Protein AF-A0A8C5D1C4-F1 (afdb_monomer_lite)

Sequence (964 aa):
AAAAGAAGAKGGPSGSASASAGEMSSSEPSTPAQTPLAAPLIPTLLSPGALPPPGPTKEEESLRGQVKDLQEKLETLMMKRAEDKAKLKELEKHKIQLEQLQEWRSKMQEQQADLQRQLKDAKKEAKEAQEAKERYVEEMSDTADAIEMATLDKEMAEERAESLQMEADSLKEKVDELSMDLELLKHEIEEKGSDGAASSYHVKQLEEQNGRLKEALVRMRDLSASEKQEHVKMQKQVERKSGELEVLRGQKEKLQEEVKGADKTVDELKEQVDAALGAEEMVETLTERNLDLEEKVRELRETVVDLEAINEMNDELQENARETELELREMLDLGGSRVREAEKRVEAAQETVADYQQTIQKYRELTAHLQEVNRELTSQQEASAELQQDPPAELFDFKIKFAETKAYAKAIEMELRKMEVSQASRQVSLLTAFMPESFLRHGGDHDCILVLLLIPRLTCKAELVGRQALEKFDLNEGSLGRTGLRGAVGEQLSFAAGLVYSLGLLQALHKYACRALGQCSVEVNKRIGSLYQEMSVHERSLDFLIDLLHKDQLDETVNVEALTRAIKYYQHLYSIHLADQSEDCSVQLADHIKFTQSALDCMAVEVGRLRAFLHAGQEKTDLAGLLRDLETSCSDVRQFCKKIRRRMPGTEAPGIPAALCFGPQVSDTLSDCRKHLTWVVAVLQEVAAAGAQMIAPLGEQEGLAAVKMEDVAFKAGEQIYGTQGASPYDYLRQSCGIVIATMNKMATAMQEGEFDSEKPQSQIAPPVELRAAALRAEITDAEGLGLKLEDRETSIKELKKSLKIKRGCEISLLEKKLDMRDFEETMDALQADIDQLEAEKAELKLRISSQSKEGTRGTSPSGIASLVAGAAGGGVVLGVPGGAGLQVMDSPLLSQQIHAQRLCIKQLKNDNNRLKVLPLARDRQGDTVLVGRVTVPCPRGHEQVHRLVLSQSQLHKVHSLLKT

Radius of gyration: 64.46 Å; chains: 1; bounding box: 212×178×188 Å

pLDDT: mean 76.89, std 19.7, range [24.11, 97.44]

Organism: Gadus morhua (NCBI:txid8049)

Structure (mmCIF, N/CA/C/O backbone):
data_AF-A0A8C5D1C4-F1
#
_entry.id   AF-A0A8C5D1C4-F1
#
loop_
_atom_site.group_PDB
_atom_site.id
_atom_site.type_symbol
_atom_site.label_atom_id
_atom_site.label_alt_id
_atom_site.label_comp_id
_atom_site.label_asym_id
_atom_site.label_entity_id
_atom_site.label_seq_id
_atom_site.pdbx_PDB_ins_code
_atom_site.Cartn_x
_atom_site.Cartn_y
_atom_site.Cartn_z
_atom_site.occupancy
_atom_site.B_iso_or_equiv
_atom_site.auth_seq_id
_atom_site.auth_comp_id
_atom_site.auth_asym_id
_atom_site.auth_atom_id
_atom_site.pdbx_PDB_model_num
ATOM 1 N N . ALA A 1 1 ? 51.746 0.000 10.914 1.00 33.47 1 ALA A N 1
ATOM 2 C CA . ALA A 1 1 ? 51.565 -0.033 9.441 1.00 33.47 1 ALA A CA 1
ATOM 3 C C . ALA A 1 1 ? 50.078 0.188 9.139 1.00 33.47 1 ALA A C 1
ATOM 5 O O . ALA A 1 1 ? 49.276 -0.385 9.858 1.00 33.47 1 ALA A O 1
ATOM 6 N N . ALA A 1 2 ? 49.629 1.141 8.312 1.00 30.48 2 ALA A N 1
ATOM 7 C CA . ALA A 1 2 ? 49.981 1.462 6.913 1.00 30.48 2 ALA A CA 1
ATOM 8 C C . ALA A 1 2 ? 49.256 0.526 5.903 1.00 30.48 2 ALA A C 1
ATOM 10 O O . ALA A 1 2 ? 49.377 -0.682 6.050 1.00 30.48 2 ALA A O 1
ATOM 11 N N . ALA A 1 3 ? 48.513 1.008 4.890 1.00 32.44 3 ALA A N 1
ATOM 12 C CA . ALA A 1 3 ? 48.216 2.407 4.537 1.00 32.44 3 ALA A CA 1
ATOM 13 C C . ALA A 1 3 ? 46.906 2.624 3.733 1.00 32.44 3 ALA A C 1
ATOM 15 O O . ALA A 1 3 ? 46.514 1.792 2.928 1.00 32.44 3 ALA A O 1
ATOM 16 N N . ALA A 1 4 ? 46.316 3.808 3.955 1.00 36.88 4 ALA A N 1
ATOM 17 C CA . ALA A 1 4 ? 45.682 4.755 3.019 1.00 36.88 4 ALA A CA 1
ATOM 18 C C . ALA A 1 4 ? 44.904 4.294 1.757 1.00 36.88 4 ALA A C 1
ATOM 20 O O . ALA A 1 4 ? 45.431 3.629 0.872 1.00 36.88 4 ALA A O 1
ATOM 21 N N . GLY A 1 5 ? 43.719 4.895 1.566 1.00 27.77 5 GLY A N 1
ATOM 22 C CA . GLY A 1 5 ? 43.000 4.949 0.285 1.00 27.77 5 GLY A CA 1
ATOM 23 C C . GLY A 1 5 ? 41.924 6.043 0.280 1.00 27.77 5 GLY A C 1
ATOM 24 O O . GLY A 1 5 ? 40.812 5.806 0.735 1.00 27.77 5 GLY A O 1
ATOM 25 N N . ALA A 1 6 ? 42.247 7.253 -0.196 1.00 34.34 6 ALA A N 1
ATOM 26 C CA . ALA A 1 6 ? 41.365 8.424 -0.100 1.00 34.34 6 ALA A CA 1
ATOM 27 C C . ALA A 1 6 ? 40.920 8.973 -1.470 1.00 34.34 6 ALA A C 1
ATOM 29 O O . ALA A 1 6 ? 41.736 9.474 -2.242 1.00 34.34 6 ALA A O 1
ATOM 30 N N . ALA A 1 7 ? 39.609 8.946 -1.727 1.00 29.41 7 ALA A N 1
ATOM 31 C CA . ALA A 1 7 ? 38.897 9.711 -2.759 1.00 29.41 7 ALA A CA 1
ATOM 32 C C . ALA A 1 7 ? 37.386 9.706 -2.426 1.00 29.41 7 ALA A C 1
ATOM 34 O O . ALA A 1 7 ? 36.902 8.762 -1.817 1.00 29.41 7 ALA A O 1
ATOM 35 N N . GLY A 1 8 ? 36.570 10.697 -2.791 1.00 26.91 8 GLY A N 1
ATOM 36 C CA . GLY A 1 8 ? 36.883 11.957 -3.468 1.00 26.91 8 GLY A CA 1
ATOM 37 C C . GLY A 1 8 ? 35.595 12.670 -3.895 1.00 26.91 8 GLY A C 1
ATOM 38 O O . GLY A 1 8 ? 35.117 12.470 -5.008 1.00 26.91 8 GLY A O 1
ATOM 39 N N . ALA A 1 9 ? 35.005 13.474 -3.006 1.00 32.91 9 ALA A N 1
ATOM 40 C CA . ALA A 1 9 ? 33.671 14.039 -3.211 1.00 32.91 9 ALA A CA 1
ATOM 41 C C . ALA A 1 9 ? 33.593 15.048 -4.377 1.00 32.91 9 ALA A C 1
ATOM 43 O O . ALA A 1 9 ? 34.392 15.982 -4.475 1.00 32.91 9 ALA A O 1
ATOM 44 N N . LYS A 1 10 ? 32.556 14.912 -5.215 1.00 30.19 10 LYS A N 1
ATOM 45 C CA . LYS A 1 10 ? 32.065 15.951 -6.134 1.00 30.19 10 LYS A CA 1
ATOM 46 C C . LYS A 1 10 ? 30.542 16.006 -6.057 1.00 30.19 10 LYS A C 1
ATOM 48 O O . LYS A 1 10 ? 29.886 14.983 -6.207 1.00 30.19 10 LYS A O 1
ATOM 53 N N . GLY A 1 11 ? 29.996 17.192 -5.796 1.00 31.89 11 GLY A N 1
ATOM 54 C CA . GLY A 1 11 ? 28.560 17.381 -5.587 1.00 31.89 11 GLY A CA 1
ATOM 55 C C . GLY A 1 11 ? 27.741 17.353 -6.879 1.00 31.89 11 GLY A C 1
ATOM 56 O O . GLY A 1 11 ? 28.182 17.861 -7.911 1.00 31.89 11 GLY A O 1
ATOM 57 N N . GLY A 1 12 ? 26.527 16.806 -6.792 1.00 27.89 12 GLY A N 1
ATOM 58 C CA . GLY A 1 12 ? 25.462 17.036 -7.771 1.00 27.89 12 GLY A CA 1
ATOM 59 C C . GLY A 1 12 ? 24.740 18.371 -7.510 1.00 27.89 12 GLY A C 1
ATOM 60 O O . GLY A 1 12 ? 24.727 18.840 -6.369 1.00 27.89 12 GLY A O 1
ATOM 61 N N . PRO A 1 13 ? 24.160 19.016 -8.537 1.00 36.22 13 PRO A N 1
ATOM 62 C CA . PRO A 1 13 ? 23.504 20.314 -8.393 1.00 36.22 13 PRO A CA 1
ATOM 63 C C . PRO A 1 13 ? 22.106 20.217 -7.763 1.00 36.22 13 PRO A C 1
ATOM 65 O O . PRO A 1 13 ? 21.392 19.231 -7.931 1.00 36.22 13 PRO A O 1
ATOM 68 N N . SER A 1 14 ? 21.690 21.296 -7.095 1.00 33.69 14 SER A N 1
ATOM 69 C CA . SER A 1 14 ? 20.324 21.462 -6.584 1.00 33.69 14 SER A CA 1
ATOM 70 C C . SER A 1 14 ? 19.296 21.509 -7.722 1.00 33.69 14 SER A C 1
ATOM 72 O O . SER A 1 14 ? 19.447 22.289 -8.664 1.00 33.69 14 SER A O 1
ATOM 74 N N . GLY A 1 15 ? 18.239 20.701 -7.608 1.00 27.55 15 GLY A N 1
ATOM 75 C CA . GLY A 1 15 ? 17.109 20.642 -8.539 1.00 27.55 15 GLY A CA 1
ATOM 76 C C . GLY A 1 15 ? 15.777 20.802 -7.808 1.00 27.55 15 GLY A C 1
ATOM 77 O O . GLY A 1 15 ? 15.047 19.833 -7.622 1.00 27.55 15 GLY A O 1
ATOM 78 N N . SER A 1 16 ? 15.463 22.016 -7.354 1.00 30.41 16 SER A N 1
ATOM 79 C CA . SER A 1 16 ? 14.239 22.303 -6.601 1.00 30.41 16 SER A CA 1
ATOM 80 C C . SER A 1 16 ? 13.006 22.430 -7.506 1.00 30.41 16 SER A C 1
ATOM 82 O O . SER A 1 16 ? 12.802 23.442 -8.175 1.00 30.41 16 SER A O 1
ATOM 84 N N . ALA A 1 17 ? 12.135 21.419 -7.478 1.00 27.02 17 ALA A N 1
ATOM 85 C CA . ALA A 1 17 ? 10.827 21.458 -8.127 1.00 27.02 17 ALA A CA 1
ATOM 86 C C . ALA A 1 17 ? 9.774 20.681 -7.317 1.00 27.02 17 ALA A C 1
ATOM 88 O O . ALA A 1 17 ? 9.564 19.491 -7.527 1.00 27.02 17 ALA A O 1
ATOM 89 N N . SER A 1 18 ? 9.076 21.376 -6.416 1.00 28.02 18 SER A N 1
ATOM 90 C CA . SER A 1 18 ? 7.787 20.921 -5.887 1.00 28.02 18 SER A CA 1
ATOM 91 C C . SER A 1 18 ? 6.743 21.994 -6.166 1.00 28.02 18 SER A C 1
ATOM 93 O O . SER A 1 18 ? 6.913 23.155 -5.790 1.00 28.02 18 SER A O 1
ATOM 95 N N . ALA A 1 19 ? 5.682 21.608 -6.870 1.00 28.52 19 ALA A N 1
ATOM 96 C CA . ALA A 1 19 ? 4.516 22.440 -7.106 1.00 28.52 19 ALA A CA 1
ATOM 97 C C . ALA A 1 19 ? 3.358 21.872 -6.285 1.00 28.52 19 ALA A C 1
ATOM 99 O O . ALA A 1 19 ? 2.899 20.764 -6.549 1.00 28.52 19 ALA A O 1
ATOM 100 N N . SER A 1 20 ? 2.878 22.646 -5.315 1.00 28.98 20 SER A N 1
ATOM 101 C CA . SER A 1 20 ? 1.629 22.370 -4.611 1.00 28.98 20 SER A CA 1
ATOM 102 C C . SER A 1 20 ? 0.660 23.518 -4.860 1.00 28.98 20 SER A C 1
ATOM 104 O O . SER A 1 20 ? 1.028 24.689 -4.736 1.00 28.98 20 SER A O 1
ATOM 106 N N . ALA A 1 21 ? -0.566 23.176 -5.245 1.00 27.19 21 ALA A N 1
ATOM 107 C CA . ALA A 1 21 ? -1.680 24.103 -5.351 1.00 27.19 21 ALA A CA 1
ATOM 108 C C . ALA A 1 21 ? -2.666 23.793 -4.220 1.00 27.19 21 ALA A C 1
ATOM 110 O O . ALA A 1 21 ? -3.143 22.667 -4.110 1.00 27.19 21 ALA A O 1
ATOM 111 N N . GLY A 1 22 ? -2.961 24.797 -3.394 1.00 26.19 22 GLY A N 1
ATOM 112 C CA . GLY A 1 22 ? -4.021 24.761 -2.389 1.00 26.19 22 GLY A CA 1
ATOM 113 C C . GLY A 1 22 ? -5.027 25.873 -2.670 1.00 26.19 22 GLY A C 1
ATOM 114 O O . GLY A 1 22 ? -4.630 26.997 -2.979 1.00 26.19 22 GLY A O 1
ATOM 115 N N . GLU A 1 23 ? -6.315 25.545 -2.610 1.00 28.66 23 GLU A N 1
ATOM 116 C CA . GLU A 1 23 ? -7.430 26.470 -2.854 1.00 28.66 23 GLU A CA 1
ATOM 117 C C . GLU A 1 23 ? -8.031 27.029 -1.544 1.00 28.66 23 GLU A C 1
ATOM 119 O O . GLU A 1 23 ? -7.554 26.720 -0.455 1.00 28.66 23 GLU A O 1
ATOM 124 N N . MET A 1 24 ? -9.140 27.776 -1.692 1.00 28.50 24 MET A N 1
ATOM 125 C CA . MET A 1 24 ? -10.008 28.444 -0.694 1.00 28.50 24 MET A CA 1
ATOM 126 C C . MET A 1 24 ? -9.680 29.940 -0.463 1.00 28.50 24 MET A C 1
ATOM 128 O O . MET A 1 24 ? -8.524 30.308 -0.307 1.00 28.50 24 MET A O 1
ATOM 132 N N . SER A 1 25 ? -10.610 30.884 -0.712 1.00 26.02 25 SER A N 1
ATOM 133 C CA . SER A 1 25 ? -11.888 31.227 -0.017 1.00 26.02 25 SER A CA 1
ATOM 134 C C . SER A 1 25 ? -11.628 32.207 1.151 1.00 26.02 25 SER A C 1
ATOM 136 O O . SER A 1 25 ? -10.667 31.997 1.877 1.00 26.02 25 SER A O 1
ATOM 138 N N . SER A 1 26 ? -12.381 33.293 1.409 1.00 28.34 26 SER A N 1
ATOM 139 C CA . SER A 1 26 ? -13.685 33.774 0.880 1.00 28.34 26 SER A CA 1
ATOM 140 C C . SER A 1 26 ? -13.901 35.295 1.137 1.00 28.34 26 SER A C 1
ATOM 142 O O . SER A 1 26 ? -13.093 35.917 1.816 1.00 28.34 26 SER A O 1
ATOM 144 N N . SER A 1 27 ? -15.036 35.843 0.655 1.00 27.52 27 SER A N 1
ATOM 145 C CA . SER A 1 27 ? -15.843 36.964 1.228 1.00 27.52 27 SER A CA 1
ATOM 146 C C . SER A 1 27 ? -15.258 38.388 1.428 1.00 27.52 27 SER A C 1
ATOM 148 O O . SER A 1 27 ? -14.492 38.620 2.351 1.00 27.52 27 SER A O 1
ATOM 150 N N . GLU A 1 28 ? -15.727 39.336 0.588 1.00 24.11 28 GLU A N 1
ATOM 151 C CA . GLU A 1 28 ? -16.581 40.530 0.894 1.00 24.11 28 GLU A CA 1
ATOM 152 C C . GLU A 1 28 ? -16.393 41.418 2.165 1.00 24.11 28 GLU A C 1
ATOM 154 O O . GLU A 1 28 ? -15.894 40.940 3.177 1.00 24.11 28 GLU A O 1
ATOM 159 N N . PRO A 1 29 ? -16.948 42.666 2.229 1.00 42.06 29 PRO A N 1
ATOM 160 C CA . PRO A 1 29 ? -17.324 43.636 1.168 1.00 42.06 29 PRO A CA 1
ATOM 161 C C . PRO A 1 29 ? -16.928 45.122 1.460 1.00 42.06 29 PRO A C 1
ATOM 163 O O . PRO A 1 29 ? -16.670 45.497 2.600 1.00 42.06 29 PRO A O 1
ATOM 166 N N . SER A 1 30 ? -16.986 46.027 0.459 1.00 26.08 30 SER A N 1
ATOM 167 C CA . SER A 1 30 ? -17.483 47.430 0.616 1.00 26.08 30 SER A CA 1
ATOM 168 C C . SER A 1 30 ? -17.458 48.282 -0.677 1.00 26.08 30 SER A C 1
ATOM 170 O O . SER A 1 30 ? -16.508 48.272 -1.454 1.00 26.08 30 SER A O 1
ATOM 172 N N . THR A 1 31 ? -18.529 49.056 -0.882 1.00 28.02 31 THR A N 1
ATOM 173 C CA . THR A 1 31 ? -18.757 50.104 -1.914 1.00 28.02 31 THR A CA 1
ATOM 174 C C . THR A 1 31 ? -18.578 51.525 -1.321 1.00 28.02 31 THR A C 1
ATOM 176 O O . THR A 1 31 ? -18.412 51.592 -0.102 1.00 28.02 31 THR A O 1
ATOM 179 N N . PRO A 1 32 ? -18.710 52.672 -2.053 1.00 40.94 32 PRO A N 1
ATOM 180 C CA . PRO A 1 32 ? -19.028 52.903 -3.486 1.00 40.94 32 PRO A CA 1
ATOM 181 C C . PRO A 1 32 ? -18.113 53.934 -4.225 1.00 40.94 32 PRO A C 1
ATOM 183 O O . PRO A 1 32 ? -17.242 54.544 -3.616 1.00 40.94 32 PRO A O 1
ATOM 186 N N . ALA A 1 33 ? -18.398 54.204 -5.519 1.00 25.09 33 ALA A N 1
ATOM 187 C CA . ALA A 1 33 ? -18.692 55.552 -6.088 1.00 25.09 33 ALA A CA 1
ATOM 188 C C . ALA A 1 33 ? -18.067 55.928 -7.469 1.00 25.09 33 ALA A C 1
ATOM 190 O O . ALA A 1 33 ? -16.866 56.097 -7.621 1.00 25.09 33 ALA A O 1
ATOM 191 N N . GLN A 1 34 ? -18.966 56.212 -8.425 1.00 28.84 34 GLN A N 1
ATOM 192 C CA . GLN A 1 34 ? -18.946 57.331 -9.398 1.00 28.84 34 GLN A CA 1
ATOM 193 C C . GLN A 1 34 ? -17.827 57.481 -10.465 1.00 28.84 34 GLN A C 1
ATOM 195 O O . GLN A 1 34 ? -16.914 58.293 -10.363 1.00 28.84 34 GLN A O 1
ATOM 200 N N . THR A 1 35 ? -18.083 56.885 -11.635 1.00 28.83 35 THR A N 1
ATOM 201 C CA . THR A 1 35 ? -18.073 57.588 -12.950 1.00 28.83 35 THR A CA 1
ATOM 202 C C . THR A 1 35 ? -19.147 58.713 -12.983 1.00 28.83 35 THR A C 1
ATOM 204 O O . THR A 1 35 ? -20.074 58.582 -12.177 1.00 28.83 35 THR A O 1
ATOM 207 N N . PRO A 1 36 ? -19.178 59.724 -13.907 1.00 39.97 36 PRO A N 1
ATOM 208 C CA . PRO A 1 36 ? -18.865 59.575 -15.348 1.00 39.97 36 PRO A CA 1
ATOM 209 C C . PRO A 1 36 ? -18.410 60.838 -16.157 1.00 39.97 36 PRO A C 1
ATOM 211 O O . PRO A 1 36 ? -18.150 61.906 -15.616 1.00 39.97 36 PRO A O 1
ATOM 214 N N . LEU A 1 37 ? -18.471 60.693 -17.495 1.00 26.16 37 LEU A N 1
ATOM 215 C CA . LEU A 1 37 ? -18.638 61.715 -18.557 1.00 26.16 37 LEU A CA 1
ATOM 216 C C . LEU A 1 37 ? -17.407 62.470 -19.111 1.00 26.16 37 LEU A C 1
ATOM 218 O O . LEU A 1 37 ? -16.278 62.291 -18.668 1.00 26.16 37 LEU A O 1
ATOM 222 N N . ALA A 1 38 ? -17.634 63.162 -20.241 1.00 28.92 38 ALA A N 1
ATOM 223 C CA . ALA A 1 38 ? -16.634 63.485 -21.267 1.00 28.92 38 ALA A CA 1
ATOM 224 C C . ALA A 1 38 ? -16.957 64.770 -22.074 1.00 28.92 38 ALA A C 1
ATOM 226 O O . ALA A 1 38 ? -18.051 65.320 -21.954 1.00 28.92 38 ALA A O 1
ATOM 227 N N . ALA A 1 39 ? -16.034 65.153 -22.977 1.00 35.50 39 ALA A N 1
ATOM 228 C CA . ALA A 1 39 ? -16.065 66.339 -23.862 1.00 35.50 39 ALA A CA 1
ATOM 229 C C . ALA A 1 39 ? -15.868 67.691 -23.111 1.00 35.50 39 ALA A C 1
ATOM 231 O O . ALA A 1 39 ? -15.924 67.687 -21.882 1.00 35.50 39 ALA A O 1
ATOM 232 N N . PRO A 1 40 ? -15.511 68.818 -23.786 1.00 38.56 40 PRO A N 1
ATOM 233 C CA . PRO A 1 40 ? -16.323 69.430 -24.853 1.00 38.56 40 PRO A CA 1
ATOM 234 C C . PRO A 1 40 ? -15.562 69.968 -26.095 1.00 38.56 40 PRO A C 1
ATOM 236 O O . PRO A 1 40 ? -14.341 70.104 -26.114 1.00 38.56 40 PRO A O 1
ATOM 239 N N . LEU A 1 41 ? -16.337 70.359 -27.115 1.00 37.72 41 LEU A N 1
ATOM 240 C CA . LEU A 1 41 ? -15.978 71.339 -28.158 1.00 37.72 41 LEU A CA 1
ATOM 241 C C . LEU A 1 41 ? -16.593 72.705 -27.792 1.00 37.72 41 LEU A C 1
ATOM 243 O O . LEU A 1 41 ? -17.696 72.723 -27.248 1.00 37.72 41 LEU A O 1
ATOM 247 N N . ILE A 1 42 ? -15.957 73.836 -28.139 1.00 34.03 42 ILE A N 1
ATOM 248 C CA . ILE A 1 42 ? -16.542 75.192 -27.989 1.00 34.03 42 ILE A CA 1
ATOM 249 C C . ILE A 1 42 ? -16.236 76.071 -29.235 1.00 34.03 42 ILE A C 1
ATOM 251 O O . ILE A 1 42 ? -15.083 76.092 -29.666 1.00 34.03 42 ILE A O 1
ATOM 255 N N . PRO A 1 43 ? -17.226 76.789 -29.823 1.00 44.91 43 PRO A N 1
ATOM 256 C CA . PRO A 1 43 ? -17.070 77.655 -31.011 1.00 44.91 43 PRO A CA 1
ATOM 257 C C . PRO A 1 43 ? -17.337 79.162 -30.747 1.00 44.91 43 PRO A C 1
ATOM 259 O O . PRO A 1 43 ? -17.795 79.515 -29.666 1.00 44.91 43 PRO A O 1
ATOM 262 N N . THR A 1 44 ? -17.118 80.042 -31.747 1.00 30.09 44 THR A N 1
ATOM 263 C CA . THR A 1 44 ? -17.775 81.369 -32.021 1.00 30.09 44 THR A CA 1
ATOM 264 C C . THR A 1 44 ? -17.033 82.101 -33.177 1.00 30.09 44 THR A C 1
ATOM 266 O O . THR A 1 44 ? -15.965 81.647 -33.575 1.00 30.09 44 THR A O 1
ATOM 269 N N . LEU A 1 45 ? -17.461 83.262 -33.711 1.00 29.92 45 LEU A N 1
ATOM 270 C CA . LEU A 1 45 ? -18.657 83.563 -34.537 1.00 29.92 45 LEU A CA 1
ATOM 271 C C . LEU A 1 45 ? -18.472 84.931 -35.268 1.00 29.92 45 LEU A C 1
ATOM 273 O O . LEU A 1 45 ? -17.916 85.842 -34.664 1.00 29.92 45 LEU A O 1
ATOM 277 N N . LEU A 1 46 ? -19.046 85.105 -36.479 1.00 27.86 46 LEU A N 1
ATOM 278 C CA . LEU A 1 46 ? -19.146 86.374 -37.267 1.00 27.86 46 LEU A CA 1
ATOM 279 C C . LEU A 1 46 ? -17.783 86.944 -37.776 1.00 27.86 46 LEU A C 1
ATOM 281 O O . LEU A 1 46 ? -16.736 86.544 -37.288 1.00 27.86 46 LEU A O 1
ATOM 285 N N . SER A 1 47 ? -17.659 87.810 -38.800 1.00 29.70 47 SER A N 1
ATOM 286 C CA . SER A 1 47 ? -18.593 88.713 -39.522 1.00 29.70 47 SER A CA 1
ATOM 287 C C . SER A 1 47 ? -18.192 88.882 -41.029 1.00 29.70 47 SER A C 1
ATOM 289 O O . SER A 1 47 ? -17.211 88.263 -41.442 1.00 29.70 47 SER A O 1
ATOM 291 N N . PRO A 1 48 ? -18.911 89.655 -41.886 1.00 43.41 48 PRO A N 1
ATOM 292 C CA . PRO A 1 48 ? -18.806 89.569 -43.359 1.00 43.41 48 PRO A CA 1
ATOM 293 C C . PRO A 1 48 ? -17.982 90.673 -44.066 1.00 43.41 48 PRO A C 1
ATOM 295 O O . PRO A 1 48 ? -17.776 91.758 -43.528 1.00 43.41 48 PRO A O 1
ATOM 298 N N . GLY A 1 49 ? -17.630 90.440 -45.341 1.00 29.72 49 GLY A N 1
ATOM 299 C CA . GLY A 1 49 ? -17.151 91.465 -46.288 1.00 29.72 49 GLY A CA 1
ATOM 300 C C . GLY A 1 49 ? -16.396 90.874 -47.491 1.00 29.72 49 GLY A C 1
ATOM 301 O O . GLY A 1 49 ? -15.629 89.933 -47.320 1.00 29.72 49 GLY A O 1
ATOM 302 N N . ALA A 1 50 ? -16.598 91.405 -48.703 1.00 40.31 50 ALA A N 1
ATOM 303 C CA . ALA A 1 50 ? -15.930 90.936 -49.927 1.00 40.31 50 ALA A CA 1
ATOM 304 C C . ALA A 1 50 ? -15.175 92.071 -50.638 1.00 40.31 50 ALA A C 1
ATOM 306 O O . ALA A 1 50 ? -15.737 93.151 -50.795 1.00 40.31 50 ALA A O 1
ATOM 307 N N . LEU A 1 51 ? -13.941 91.808 -51.097 1.00 33.06 51 LEU A N 1
ATOM 308 C CA . LEU A 1 51 ? -13.167 92.609 -52.067 1.00 33.06 51 LEU A CA 1
ATOM 309 C C . LEU A 1 51 ? -11.879 91.843 -52.474 1.00 33.06 51 LEU A C 1
ATOM 311 O O . LEU A 1 51 ? -11.178 91.378 -51.576 1.00 33.06 51 LEU A O 1
ATOM 315 N N . PRO A 1 52 ? -11.535 91.700 -53.773 1.00 56.75 52 PRO A N 1
ATOM 316 C CA . PRO A 1 52 ? -10.320 91.001 -54.217 1.00 56.75 52 PRO A CA 1
ATOM 317 C C . PRO A 1 52 ? -9.190 91.945 -54.681 1.00 56.75 52 PRO A C 1
ATOM 319 O O . PRO A 1 52 ? -9.431 92.862 -55.469 1.00 56.75 52 PRO A O 1
ATOM 322 N N . PRO A 1 53 ? -7.941 91.694 -54.251 1.00 48.28 53 PRO A N 1
ATOM 323 C CA . PRO A 1 53 ? -6.762 91.949 -55.097 1.00 48.28 53 PRO A CA 1
ATOM 324 C C . PRO A 1 53 ? -5.620 90.916 -54.872 1.00 48.28 53 PRO A C 1
ATOM 326 O O . PRO A 1 53 ? -5.720 90.070 -53.987 1.00 48.28 53 PRO A O 1
ATOM 329 N N . PRO A 1 54 ? -4.469 91.054 -55.555 1.00 48.22 54 PRO A N 1
ATOM 330 C CA . PRO A 1 54 ? -4.228 90.862 -56.984 1.00 48.22 54 PRO A CA 1
ATOM 331 C C . PRO A 1 54 ? -3.498 89.516 -57.258 1.00 48.22 54 PRO A C 1
ATOM 333 O O . PRO A 1 54 ? -3.277 88.719 -56.352 1.00 48.22 54 PRO A O 1
ATOM 336 N N . GLY A 1 55 ? -3.118 89.241 -58.514 1.00 54.41 55 GLY A N 1
ATOM 337 C CA . GLY A 1 55 ? -2.367 88.024 -58.875 1.00 54.41 55 GLY A CA 1
ATOM 338 C C . GLY A 1 55 ? -0.904 88.008 -58.378 1.00 54.41 55 GLY A C 1
ATOM 339 O O . GLY A 1 55 ? -0.332 89.079 -58.164 1.00 54.41 55 GLY A O 1
ATOM 340 N N . PRO A 1 56 ? -0.288 86.818 -58.215 1.00 49.50 56 PRO A N 1
ATOM 341 C CA . PRO A 1 56 ? 1.062 86.669 -57.664 1.00 49.50 56 PRO A CA 1
ATOM 342 C C . PRO A 1 56 ? 2.153 87.209 -58.599 1.00 49.50 56 PRO A C 1
ATOM 344 O O . PRO A 1 56 ? 2.022 87.196 -59.825 1.00 49.50 56 PRO A O 1
ATOM 347 N N . THR A 1 57 ? 3.266 87.654 -58.016 1.00 61.91 57 THR A N 1
ATOM 348 C CA . THR A 1 57 ? 4.464 88.077 -58.753 1.00 61.91 57 THR A CA 1
ATOM 349 C C . THR A 1 57 ? 5.402 86.894 -59.019 1.00 61.91 57 THR A C 1
ATOM 351 O O . THR A 1 57 ? 5.409 85.902 -58.291 1.00 61.91 57 THR A O 1
ATOM 354 N N . LYS A 1 58 ? 6.254 87.007 -60.048 1.00 61.72 58 LYS A N 1
ATOM 355 C CA . LYS A 1 58 ? 7.189 85.941 -60.477 1.00 61.72 58 LYS A CA 1
ATOM 356 C C . LYS A 1 58 ? 8.175 85.478 -59.394 1.00 61.72 58 LYS A C 1
ATOM 358 O O . LYS A 1 58 ? 8.732 84.387 -59.489 1.00 61.72 58 LYS A O 1
ATOM 363 N N . GLU A 1 59 ? 8.402 86.294 -58.368 1.00 62.66 59 GLU A N 1
ATOM 364 C CA . GLU A 1 59 ? 9.241 85.931 -57.224 1.00 62.66 59 GLU A CA 1
ATOM 365 C C . GLU A 1 59 ? 8.553 84.896 -56.324 1.00 62.66 59 GLU A C 1
ATOM 367 O O . GLU A 1 59 ? 9.220 83.972 -55.862 1.00 62.66 59 GLU A O 1
ATOM 372 N N . GLU A 1 60 ? 7.222 84.949 -56.165 1.00 60.34 60 GLU A N 1
ATOM 373 C CA . GLU A 1 60 ? 6.483 83.869 -55.500 1.00 60.34 60 GLU A CA 1
ATOM 374 C C . GLU A 1 60 ? 6.584 82.553 -56.271 1.00 60.34 60 GLU A C 1
ATOM 376 O O . GLU A 1 60 ? 6.735 81.504 -55.655 1.00 60.34 60 GLU A O 1
ATOM 381 N N . GLU A 1 61 ? 6.511 82.578 -57.603 1.00 68.06 61 GLU A N 1
ATOM 382 C CA . GLU A 1 61 ? 6.629 81.363 -58.423 1.00 68.06 61 GLU A CA 1
ATOM 383 C C . GLU A 1 61 ? 8.030 80.741 -58.297 1.00 68.06 61 GLU A C 1
ATOM 385 O O . GLU A 1 61 ? 8.154 79.529 -58.112 1.00 68.06 61 GLU A O 1
ATOM 390 N N . SER A 1 62 ? 9.079 81.571 -58.295 1.00 73.44 62 SER A N 1
ATOM 391 C CA . SER A 1 62 ? 10.465 81.143 -58.050 1.00 73.44 62 SER A CA 1
ATOM 392 C C . SER A 1 62 ? 10.651 80.547 -56.648 1.00 73.44 62 SER A C 1
ATOM 394 O O . SER A 1 62 ? 11.226 79.466 -56.500 1.00 73.44 62 SER A O 1
ATOM 396 N N . LEU A 1 63 ? 10.112 81.199 -55.611 1.00 76.38 63 LEU A N 1
ATOM 397 C CA . LEU A 1 63 ? 10.176 80.709 -54.231 1.00 76.38 63 LEU A CA 1
ATOM 398 C C . LEU A 1 63 ? 9.345 79.433 -54.031 1.00 76.38 63 LEU A C 1
ATOM 400 O O . LEU A 1 63 ? 9.807 78.514 -53.360 1.00 76.38 63 LEU A O 1
ATOM 404 N N . ARG A 1 64 ? 8.168 79.315 -54.658 1.00 73.81 64 ARG A N 1
ATOM 405 C CA . ARG A 1 64 ? 7.363 78.077 -54.677 1.00 73.81 64 ARG A CA 1
ATOM 406 C C . ARG A 1 64 ? 8.111 76.939 -55.375 1.00 73.81 64 ARG A C 1
ATOM 408 O O . ARG A 1 64 ? 8.072 75.814 -54.884 1.00 73.81 64 ARG A O 1
ATOM 415 N N . GLY A 1 65 ? 8.842 77.236 -56.453 1.00 80.88 65 GLY A N 1
ATOM 416 C CA . GLY A 1 65 ? 9.768 76.301 -57.095 1.00 80.88 65 GLY A CA 1
ATOM 417 C C . GLY A 1 65 ? 10.849 75.809 -56.131 1.00 80.88 65 GLY A C 1
ATOM 418 O O . GLY A 1 65 ? 10.969 74.608 -55.916 1.00 80.88 65 GLY A O 1
ATOM 419 N N . GLN A 1 66 ? 11.569 76.721 -55.470 1.00 81.19 66 GLN A N 1
ATOM 420 C CA . GLN A 1 66 ? 12.613 76.373 -54.494 1.00 81.19 66 GLN A CA 1
ATOM 421 C C . GLN A 1 66 ? 12.071 75.595 -53.283 1.00 81.19 66 GLN A C 1
ATOM 423 O O . GLN A 1 66 ? 12.717 74.656 -52.821 1.00 81.19 66 GLN A O 1
ATOM 428 N N . VAL A 1 67 ? 10.878 75.938 -52.786 1.00 79.69 67 VAL A N 1
ATOM 429 C CA . VAL A 1 67 ? 10.199 75.191 -51.714 1.00 79.69 67 VAL A CA 1
ATOM 430 C C . VAL A 1 67 ? 9.859 73.770 -52.169 1.00 79.69 67 VAL A C 1
ATOM 432 O O . VAL A 1 67 ? 10.126 72.835 -51.420 1.00 79.69 67 VAL A O 1
ATOM 435 N N . LYS A 1 68 ? 9.359 73.584 -53.398 1.00 83.94 68 LYS A N 1
ATOM 436 C CA . LYS A 1 68 ? 9.074 72.258 -53.970 1.00 83.94 68 LYS A CA 1
ATOM 437 C C . LYS A 1 68 ? 10.349 71.428 -54.158 1.00 83.94 68 LYS A C 1
ATOM 439 O O . LYS A 1 68 ? 10.406 70.282 -53.726 1.00 83.94 68 LYS A O 1
ATOM 444 N N . ASP A 1 69 ? 11.405 72.036 -54.689 1.00 83.62 69 ASP A N 1
ATOM 445 C CA . ASP A 1 69 ? 12.747 71.456 -54.805 1.00 83.62 69 ASP A CA 1
ATOM 446 C C . ASP A 1 69 ? 13.309 70.981 -53.453 1.00 83.62 69 ASP A C 1
ATOM 448 O O . ASP A 1 69 ? 13.974 69.948 -53.368 1.00 83.62 69 ASP A O 1
ATOM 452 N N . LEU A 1 70 ? 13.083 71.756 -52.387 1.00 84.12 70 LEU A N 1
ATOM 453 C CA . LEU A 1 70 ? 13.501 71.422 -51.025 1.00 84.12 70 LEU A CA 1
ATOM 454 C C . LEU A 1 70 ? 12.595 70.364 -50.381 1.00 84.12 70 LEU A C 1
ATOM 456 O O . LEU A 1 70 ? 13.097 69.538 -49.623 1.00 84.12 70 LEU A O 1
ATOM 460 N N . GLN A 1 71 ? 11.302 70.339 -50.711 1.00 79.25 71 GLN A N 1
ATOM 461 C CA . GLN A 1 71 ? 10.370 69.283 -50.306 1.00 79.25 71 GLN A CA 1
ATOM 462 C C . GLN A 1 71 ? 10.746 67.940 -50.946 1.00 79.25 71 GLN A C 1
ATOM 464 O O . GLN A 1 71 ? 10.904 66.964 -50.224 1.00 79.25 71 GLN A O 1
ATOM 469 N N . GLU A 1 72 ? 11.032 67.889 -52.249 1.00 87.50 72 GLU A N 1
ATOM 470 C CA . GLU A 1 72 ? 11.490 66.662 -52.927 1.00 87.50 72 GLU A CA 1
ATOM 471 C C . GLU A 1 72 ? 12.854 66.174 -52.392 1.00 87.50 72 GLU A C 1
ATOM 473 O O . GLU A 1 72 ? 13.083 64.972 -52.206 1.00 87.50 72 GLU A O 1
ATOM 478 N N . LYS A 1 73 ? 13.765 67.097 -52.047 1.00 87.06 73 LYS A N 1
ATOM 479 C CA . LYS A 1 73 ? 15.031 66.767 -51.360 1.00 87.06 73 LYS A CA 1
ATOM 480 C C . LYS A 1 73 ? 14.797 66.259 -49.930 1.00 87.06 73 LYS A C 1
ATOM 482 O O . LYS A 1 73 ? 15.496 65.348 -49.491 1.00 87.06 73 LYS A O 1
ATOM 487 N N . LEU A 1 74 ? 13.807 66.789 -49.211 1.00 81.50 74 LEU A N 1
ATOM 488 C CA . LEU A 1 74 ? 13.430 66.315 -47.877 1.00 81.50 74 LEU A CA 1
ATOM 489 C C . LEU A 1 74 ? 12.776 64.926 -47.935 1.00 81.50 74 LEU A C 1
ATOM 491 O O . LEU A 1 74 ? 13.168 64.046 -47.173 1.00 81.50 74 LEU A O 1
ATOM 495 N N . GLU A 1 75 ? 11.848 64.698 -48.863 1.00 85.19 75 GLU A N 1
ATOM 496 C CA . GLU A 1 75 ? 11.177 63.411 -49.075 1.00 85.19 75 GLU A CA 1
ATOM 497 C C . GLU A 1 75 ? 12.170 62.314 -49.473 1.00 85.19 75 GLU A C 1
ATOM 499 O O . GLU A 1 75 ? 12.168 61.235 -48.881 1.00 85.19 75 GLU A O 1
ATOM 504 N N . THR A 1 76 ? 13.097 62.592 -50.396 1.00 86.00 76 THR A N 1
ATOM 505 C CA . THR A 1 76 ? 14.142 61.621 -50.770 1.00 86.00 76 THR A CA 1
ATOM 506 C C . THR A 1 76 ? 15.133 61.336 -49.634 1.00 86.00 76 THR A C 1
ATOM 508 O O . THR A 1 76 ? 15.607 60.204 -49.514 1.00 86.00 76 THR A O 1
ATOM 511 N N . LEU A 1 77 ? 15.417 62.301 -48.750 1.00 84.88 77 LEU A N 1
ATOM 512 C CA . LEU A 1 77 ? 16.186 62.061 -47.519 1.00 84.88 77 LEU A CA 1
ATOM 513 C C . LEU A 1 77 ? 15.384 61.288 -46.458 1.00 84.88 77 LEU A C 1
ATOM 515 O O . LEU A 1 77 ? 15.961 60.468 -45.742 1.00 84.88 77 LEU A O 1
ATOM 519 N N . MET A 1 78 ? 14.068 61.498 -46.366 1.00 84.69 78 MET A N 1
ATOM 520 C CA . MET A 1 78 ? 13.181 60.725 -45.489 1.00 84.69 78 MET A CA 1
ATOM 521 C C . MET A 1 78 ? 13.048 59.272 -45.957 1.00 84.69 78 MET A C 1
ATOM 523 O O . MET A 1 78 ? 13.152 58.374 -45.124 1.00 84.69 78 MET A O 1
ATOM 527 N N . MET A 1 79 ? 12.915 59.034 -47.266 1.00 84.56 79 MET A N 1
ATOM 528 C CA . MET A 1 79 ? 12.931 57.697 -47.871 1.00 84.56 79 MET A CA 1
ATOM 529 C C . MET A 1 79 ? 14.251 56.975 -47.581 1.00 84.56 79 MET A C 1
ATOM 531 O O . MET A 1 79 ? 14.229 55.895 -46.997 1.00 84.56 79 MET A O 1
ATOM 535 N N . LYS A 1 80 ? 15.404 57.606 -47.848 1.00 86.94 80 LYS A N 1
ATOM 536 C CA . LYS A 1 80 ? 16.724 57.028 -47.521 1.00 86.94 80 LYS A CA 1
ATOM 537 C C . LYS A 1 80 ? 16.870 56.712 -46.030 1.00 86.94 80 LYS A C 1
ATOM 539 O O . LYS A 1 80 ? 17.257 55.606 -45.672 1.00 86.94 80 LYS A O 1
ATOM 544 N N . ARG A 1 81 ? 16.466 57.628 -45.140 1.00 85.88 81 ARG A N 1
ATOM 545 C CA . ARG A 1 81 ? 16.471 57.384 -43.685 1.00 85.88 81 ARG A CA 1
ATOM 546 C C . ARG A 1 81 ? 15.523 56.247 -43.271 1.00 85.88 81 ARG A C 1
ATOM 548 O O . ARG A 1 81 ? 15.809 55.562 -42.290 1.00 85.88 81 ARG A O 1
ATOM 555 N N . ALA A 1 82 ? 14.409 56.041 -43.974 1.00 85.62 82 ALA A N 1
ATOM 556 C CA . ALA A 1 82 ? 13.500 54.921 -43.734 1.00 85.62 82 ALA A CA 1
ATOM 557 C C . ALA A 1 82 ? 14.094 53.588 -44.220 1.00 85.62 82 ALA A C 1
ATOM 559 O O . ALA A 1 82 ? 14.056 52.610 -43.475 1.00 85.62 82 ALA A O 1
ATOM 560 N N . GLU A 1 83 ? 14.704 53.563 -45.408 1.00 87.44 83 GLU A N 1
ATOM 561 C CA . GLU A 1 83 ? 15.436 52.407 -45.933 1.00 87.44 83 GLU A CA 1
ATOM 562 C C . GLU A 1 83 ? 16.611 52.014 -45.033 1.00 87.44 83 GLU A C 1
ATOM 564 O O . GLU A 1 83 ? 16.761 50.846 -44.693 1.00 87.44 83 GLU A O 1
ATOM 569 N N . ASP A 1 84 ? 17.435 52.968 -44.602 1.00 85.19 84 ASP A N 1
ATOM 570 C CA . ASP A 1 84 ? 18.594 52.686 -43.749 1.00 85.19 84 ASP A CA 1
ATOM 571 C C . ASP A 1 84 ? 18.158 52.209 -42.354 1.00 85.19 84 ASP A C 1
ATOM 573 O O . ASP A 1 84 ? 18.781 51.325 -41.767 1.00 85.19 84 ASP A O 1
ATOM 577 N N . LYS A 1 85 ? 17.008 52.691 -41.862 1.00 88.38 85 LYS A N 1
ATOM 578 C CA . LYS A 1 85 ? 16.352 52.167 -40.654 1.00 88.38 85 LYS A CA 1
ATOM 579 C C . LYS A 1 85 ? 15.720 50.779 -40.856 1.00 88.38 85 LYS A C 1
ATOM 581 O O . LYS A 1 85 ? 15.515 50.075 -39.867 1.00 88.38 85 LYS A O 1
ATOM 586 N N . ALA A 1 86 ? 15.415 50.368 -42.088 1.00 87.00 86 ALA A N 1
ATOM 587 C CA . ALA A 1 86 ? 15.031 48.992 -42.404 1.00 87.00 86 ALA A CA 1
ATOM 588 C C . ALA A 1 86 ? 16.270 48.081 -42.454 1.00 87.00 86 ALA A C 1
ATOM 590 O O . ALA A 1 86 ? 16.315 47.098 -41.718 1.00 87.00 86 ALA A O 1
ATOM 591 N N . LYS A 1 87 ? 17.316 48.482 -43.191 1.00 87.94 87 LYS A N 1
ATOM 592 C CA . LYS A 1 87 ? 18.610 47.777 -43.286 1.00 87.94 87 LYS A CA 1
ATOM 593 C C . LYS A 1 87 ? 19.231 47.533 -41.904 1.00 87.94 87 LYS A C 1
ATOM 595 O O . LYS A 1 87 ? 19.718 46.441 -41.635 1.00 87.94 87 LYS A O 1
ATOM 600 N N . LEU A 1 88 ? 19.162 48.509 -40.990 1.00 83.44 88 LEU A N 1
ATOM 601 C CA . LEU A 1 88 ? 19.623 48.340 -39.604 1.00 83.44 88 LEU A CA 1
ATOM 602 C C . LEU A 1 88 ? 18.848 47.250 -38.845 1.00 83.44 88 LEU A C 1
ATOM 604 O O . LEU A 1 88 ? 19.472 46.425 -38.188 1.00 83.44 88 LEU A O 1
ATOM 608 N N . LYS A 1 89 ? 17.518 47.177 -38.987 1.00 88.06 89 LYS A N 1
ATOM 609 C CA . LYS A 1 89 ? 16.706 46.106 -38.375 1.00 88.06 89 LYS A CA 1
ATOM 610 C C . LYS A 1 89 ? 16.979 44.732 -38.986 1.00 88.06 89 LYS A C 1
ATOM 612 O O . LYS A 1 89 ? 16.893 43.719 -38.297 1.00 88.06 89 LYS A O 1
ATOM 617 N N . GLU A 1 90 ? 17.281 44.683 -40.279 1.00 87.00 90 GLU A N 1
ATOM 618 C CA . GLU A 1 90 ? 17.681 43.450 -40.962 1.00 87.00 90 GLU A CA 1
ATOM 619 C C . GLU A 1 90 ? 19.057 42.981 -40.471 1.00 87.00 90 GLU A C 1
ATOM 621 O O . GLU A 1 90 ? 19.217 41.804 -40.155 1.00 87.00 90 GLU A O 1
ATOM 626 N N . LEU A 1 91 ? 20.011 43.898 -40.278 1.00 85.06 91 LEU A N 1
ATOM 627 C CA . LEU A 1 91 ? 21.305 43.611 -39.648 1.00 85.06 91 LEU A CA 1
ATOM 628 C C . LEU A 1 91 ? 21.163 43.166 -38.182 1.00 85.06 91 LEU A C 1
ATOM 630 O O . LEU A 1 91 ? 21.803 42.194 -37.791 1.00 85.06 91 LEU A O 1
ATOM 634 N N . GLU A 1 92 ? 20.303 43.805 -37.382 1.00 88.56 92 GLU A N 1
ATOM 635 C CA . GLU A 1 92 ? 19.980 43.370 -36.011 1.00 88.56 92 GLU A CA 1
ATOM 636 C C . GLU A 1 92 ? 19.399 41.947 -36.001 1.00 88.56 92 GLU A C 1
ATOM 638 O O . GLU A 1 92 ? 19.853 41.090 -35.240 1.00 88.56 92 GLU A O 1
ATOM 643 N N . LYS A 1 93 ? 18.448 41.654 -36.898 1.00 89.50 93 LYS A N 1
ATOM 644 C CA . LYS A 1 93 ? 17.863 40.316 -37.058 1.00 89.50 93 LYS A CA 1
ATOM 645 C C . LYS A 1 93 ? 18.914 39.279 -37.464 1.00 89.50 93 LYS A C 1
ATOM 647 O O . LYS A 1 93 ? 18.940 38.192 -36.892 1.00 89.50 93 LYS A O 1
ATOM 652 N N . HIS A 1 94 ? 19.787 39.602 -38.416 1.00 85.06 94 HIS A N 1
ATOM 653 C CA . HIS A 1 94 ? 20.863 38.709 -38.844 1.00 85.06 94 HIS A CA 1
ATOM 654 C C . HIS A 1 94 ? 21.938 38.515 -37.766 1.00 85.06 94 HIS A C 1
ATOM 656 O O . HIS A 1 94 ? 22.465 37.412 -37.644 1.00 85.06 94 HIS A O 1
ATOM 662 N N . LYS A 1 95 ? 22.213 39.527 -36.932 1.00 90.00 95 LYS A N 1
ATOM 663 C CA . LYS A 1 95 ? 23.096 39.403 -35.763 1.00 90.00 95 LYS A CA 1
ATOM 664 C C . LYS A 1 95 ? 22.525 38.422 -34.737 1.00 90.00 95 LYS A C 1
ATOM 666 O O . LYS A 1 95 ? 23.232 37.499 -34.350 1.00 90.00 95 LYS A O 1
ATOM 671 N N . ILE A 1 96 ? 21.240 38.542 -34.396 1.00 89.12 96 ILE A N 1
ATOM 672 C CA . ILE A 1 96 ? 20.554 37.604 -33.487 1.00 89.12 96 ILE A CA 1
ATOM 673 C C . ILE A 1 96 ? 20.551 36.178 -34.064 1.00 89.12 96 ILE A C 1
ATOM 675 O O . ILE A 1 96 ? 20.800 35.218 -33.340 1.00 89.12 96 ILE A O 1
ATOM 679 N N . GLN A 1 97 ? 20.329 36.020 -35.375 1.00 84.38 97 GLN A N 1
ATOM 680 C CA . GLN A 1 97 ? 20.431 34.715 -36.043 1.00 84.38 97 GLN A CA 1
ATOM 681 C C . GLN A 1 97 ? 21.857 34.140 -35.991 1.00 84.38 97 GLN A C 1
ATOM 683 O O . GLN A 1 97 ? 22.020 32.940 -35.782 1.00 84.38 97 GLN A O 1
ATOM 688 N N . LEU A 1 98 ? 22.890 34.974 -36.150 1.00 85.19 98 LEU A N 1
ATOM 689 C CA . LEU A 1 98 ? 24.289 34.556 -36.038 1.00 85.19 98 LEU A CA 1
ATOM 690 C C . LEU A 1 98 ? 24.632 34.117 -34.607 1.00 85.19 98 LEU A C 1
ATOM 692 O O . LEU A 1 98 ? 25.268 33.084 -34.429 1.00 85.19 98 LEU A O 1
ATOM 696 N N . GLU A 1 99 ? 24.181 34.867 -33.601 1.00 88.25 99 GLU A N 1
ATOM 697 C CA . GLU A 1 99 ? 24.372 34.564 -32.176 1.00 88.25 99 GLU A CA 1
ATOM 698 C C . GLU A 1 99 ? 23.683 33.245 -31.794 1.00 88.25 99 GLU A C 1
ATOM 700 O O . GLU A 1 99 ? 24.316 32.364 -31.215 1.00 88.25 99 GLU A O 1
ATOM 705 N N . GLN A 1 100 ? 22.437 33.037 -32.233 1.00 84.75 100 GLN A N 1
ATOM 706 C CA . GLN A 1 100 ? 21.718 31.770 -32.053 1.00 84.75 100 GLN A CA 1
ATOM 707 C C . GLN A 1 100 ? 22.428 30.585 -32.728 1.00 84.75 100 GLN A C 1
ATOM 709 O O . GLN A 1 100 ? 22.508 29.505 -32.145 1.00 84.75 100 GLN A O 1
ATOM 714 N N . LEU A 1 101 ? 22.984 30.771 -33.931 1.00 84.06 101 LEU A N 1
ATOM 715 C CA . LEU A 1 101 ? 23.763 29.734 -34.618 1.00 84.06 101 LEU A CA 1
ATOM 716 C C . LEU A 1 101 ? 25.121 29.471 -33.946 1.00 84.06 101 LEU A C 1
ATOM 718 O O . LEU A 1 101 ? 25.588 28.332 -33.962 1.00 84.06 101 LEU A O 1
ATOM 722 N N . GLN A 1 102 ? 25.746 30.478 -33.329 1.00 81.31 102 GLN A N 1
ATOM 723 C CA . GLN A 1 102 ? 26.966 30.309 -32.533 1.00 81.31 102 GLN A CA 1
ATOM 724 C C . GLN A 1 102 ? 26.686 29.549 -31.230 1.00 81.31 102 GLN A C 1
ATOM 726 O O . GLN A 1 102 ? 27.402 28.594 -30.931 1.00 81.31 102 GLN A O 1
ATOM 731 N N . GLU A 1 103 ? 25.613 29.885 -30.508 1.00 88.56 103 GLU A N 1
ATOM 732 C CA . GLU A 1 103 ? 25.155 29.108 -29.349 1.00 88.56 103 GLU A CA 1
ATOM 733 C C . GLU A 1 103 ? 24.832 27.657 -29.719 1.00 88.56 103 GLU A C 1
ATOM 735 O O . GLU A 1 103 ? 25.253 26.733 -29.024 1.00 88.56 103 GLU A O 1
ATOM 740 N N . TRP A 1 104 ? 24.085 27.439 -30.807 1.00 85.25 104 TRP A N 1
ATOM 741 C CA . TRP A 1 104 ? 23.684 26.097 -31.231 1.00 85.25 104 TRP A CA 1
ATOM 742 C C . TRP A 1 104 ? 24.890 25.265 -31.680 1.00 85.25 104 TRP A C 1
ATOM 744 O O . TRP A 1 104 ? 24.993 24.094 -31.324 1.00 85.25 104 TRP A O 1
ATOM 754 N N . ARG A 1 105 ? 25.861 25.888 -32.364 1.00 89.62 105 ARG A N 1
ATOM 755 C CA . ARG A 1 105 ? 27.160 25.273 -32.665 1.00 89.62 105 ARG A CA 1
ATOM 756 C C . ARG A 1 105 ? 27.933 24.922 -31.392 1.00 89.62 105 ARG A C 1
ATOM 758 O O . ARG A 1 105 ? 28.490 23.833 -31.336 1.00 89.62 105 ARG A O 1
ATOM 765 N N . SER A 1 106 ? 27.961 25.802 -30.390 1.00 85.69 106 SER A N 1
ATOM 766 C CA . SER A 1 106 ? 28.643 25.535 -29.117 1.00 85.69 106 SER A CA 1
ATOM 767 C C . SER A 1 106 ? 28.015 24.344 -28.392 1.00 85.69 106 SER A C 1
ATOM 769 O O . SER A 1 106 ? 28.728 23.419 -28.022 1.00 85.69 106 SER A O 1
ATOM 771 N N . LYS A 1 107 ? 26.680 24.313 -28.282 1.00 88.75 107 LYS A N 1
ATOM 772 C CA . LYS A 1 107 ? 25.919 23.219 -27.650 1.00 88.75 107 LYS A CA 1
ATOM 773 C C . LYS A 1 107 ? 26.095 21.889 -28.396 1.00 88.75 107 LYS A C 1
ATOM 775 O O . LYS A 1 107 ? 26.288 20.858 -27.766 1.00 88.75 107 LYS A O 1
ATOM 780 N N . MET A 1 108 ? 26.108 21.908 -29.732 1.00 83.12 108 MET A N 1
ATOM 781 C CA . MET A 1 108 ? 26.408 20.720 -30.548 1.00 83.12 108 MET A CA 1
ATOM 782 C C . MET A 1 108 ? 27.860 20.246 -30.394 1.00 83.12 108 MET A C 1
ATOM 784 O O . MET A 1 108 ? 28.109 19.045 -30.380 1.00 83.12 108 MET A O 1
ATOM 788 N N . GLN A 1 109 ? 28.821 21.163 -30.256 1.00 84.19 109 GLN A N 1
ATOM 789 C CA . GLN A 1 109 ? 30.234 20.829 -30.054 1.00 84.19 109 GLN A CA 1
ATOM 790 C C . GLN A 1 109 ? 30.504 20.279 -28.640 1.00 84.19 109 GLN A C 1
ATOM 792 O O . GLN A 1 109 ? 31.327 19.381 -28.483 1.00 84.19 109 GLN A O 1
ATOM 797 N N . GLU A 1 110 ? 29.779 20.768 -27.633 1.00 89.75 110 GLU A N 1
ATOM 798 C CA . GLU A 1 110 ? 29.764 20.249 -26.259 1.00 89.75 110 GLU A CA 1
ATOM 799 C C . GLU A 1 110 ? 29.151 18.838 -26.212 1.00 89.75 110 GLU A C 1
ATOM 801 O O . GLU A 1 110 ? 29.821 17.895 -25.801 1.00 89.75 110 GLU A O 1
ATOM 806 N N . GLN A 1 111 ? 27.958 18.645 -26.791 1.00 88.50 111 GLN A N 1
ATOM 807 C CA . GLN A 1 111 ? 27.334 17.320 -26.941 1.00 88.50 111 GLN A CA 1
ATOM 808 C C . GLN A 1 111 ? 28.214 16.333 -27.728 1.00 88.50 111 GLN A C 1
ATOM 810 O O . GLN A 1 111 ? 28.283 15.153 -27.388 1.00 88.50 111 GLN A O 1
ATOM 815 N N . GLN A 1 112 ? 28.927 16.797 -28.761 1.00 79.88 112 GLN A N 1
ATOM 816 C CA . GLN A 1 112 ? 29.885 15.971 -29.498 1.00 79.88 112 GLN A CA 1
ATOM 817 C C . GLN A 1 112 ? 31.086 15.565 -28.628 1.00 79.88 112 GLN A C 1
ATOM 819 O O . GLN A 1 112 ? 31.548 14.428 -28.741 1.00 79.88 112 GLN A O 1
ATOM 824 N N . ALA A 1 113 ? 31.583 16.454 -27.764 1.00 86.94 113 ALA A N 1
ATOM 825 C CA . ALA A 1 113 ? 32.670 16.155 -26.836 1.00 86.94 113 ALA A CA 1
ATOM 826 C C . ALA A 1 113 ? 32.233 15.172 -25.735 1.00 86.94 113 ALA A C 1
ATOM 828 O O . ALA A 1 113 ? 32.961 14.219 -25.454 1.00 86.94 113 ALA A O 1
ATOM 829 N N . ASP A 1 114 ? 31.031 15.335 -25.177 1.00 90.12 114 ASP A N 1
ATOM 830 C CA . ASP A 1 114 ? 30.470 14.417 -24.178 1.00 90.12 114 ASP A CA 1
ATOM 831 C C . ASP A 1 114 ? 30.211 13.023 -24.759 1.00 90.12 114 ASP A C 1
ATOM 833 O O . ASP A 1 114 ? 30.594 12.024 -24.152 1.00 90.12 114 ASP A O 1
ATOM 837 N N . LEU A 1 115 ? 29.656 12.926 -25.973 1.00 85.06 115 LEU A N 1
ATOM 838 C CA . LEU A 1 115 ? 29.492 11.642 -26.663 1.00 85.06 115 LEU A CA 1
ATOM 839 C C . LEU A 1 115 ? 30.845 10.989 -26.989 1.00 85.06 115 LEU A C 1
ATOM 841 O O . LEU A 1 115 ? 30.998 9.780 -26.822 1.00 85.06 115 LEU A O 1
ATOM 845 N N . GLN A 1 116 ? 31.855 11.763 -27.407 1.00 79.75 116 GLN A N 1
ATOM 846 C CA . GLN A 1 116 ? 33.217 11.244 -27.599 1.00 79.75 116 GLN A CA 1
ATOM 847 C C . GLN A 1 116 ? 33.843 10.759 -26.288 1.00 79.75 116 GLN A C 1
ATOM 849 O O . GLN A 1 116 ? 34.556 9.752 -26.291 1.00 79.75 116 GLN A O 1
ATOM 854 N N . ARG A 1 117 ? 33.560 11.436 -25.171 1.00 92.31 117 ARG A N 1
ATOM 855 C CA . ARG A 1 117 ? 33.994 11.019 -23.840 1.00 92.31 117 ARG A CA 1
ATOM 856 C C . ARG A 1 117 ? 33.311 9.725 -23.406 1.00 92.31 117 ARG A C 1
ATOM 858 O O . ARG A 1 117 ? 34.017 8.777 -23.096 1.00 92.31 117 ARG A O 1
ATOM 865 N N . GLN A 1 118 ? 31.982 9.650 -23.444 1.00 86.31 118 GLN A N 1
ATOM 866 C CA . GLN A 1 118 ? 31.227 8.441 -23.084 1.00 86.31 118 GLN A CA 1
ATOM 867 C C . GLN A 1 118 ? 31.676 7.228 -23.914 1.00 86.31 118 GLN A C 1
ATOM 869 O O . GLN A 1 118 ? 31.893 6.149 -23.372 1.00 86.31 118 GLN A O 1
ATOM 874 N N . LEU A 1 119 ? 31.912 7.417 -25.217 1.00 80.94 119 LEU A N 1
ATOM 875 C CA . LEU A 1 119 ? 32.417 6.372 -26.115 1.00 80.94 119 LEU A CA 1
ATOM 876 C C . LEU A 1 119 ? 33.859 5.950 -25.761 1.00 80.94 119 LEU A C 1
ATOM 878 O O . LEU A 1 119 ? 34.211 4.781 -25.910 1.00 80.94 119 LEU A O 1
ATOM 882 N N . LYS A 1 120 ? 34.702 6.869 -25.271 1.00 89.00 120 LYS A N 1
ATOM 883 C CA . LYS A 1 120 ? 36.050 6.551 -24.769 1.00 89.00 120 LYS A CA 1
ATOM 884 C C . LYS A 1 120 ? 36.003 5.814 -23.428 1.00 89.00 120 LYS A C 1
ATOM 886 O O . LYS A 1 120 ? 36.717 4.827 -23.272 1.00 89.00 120 LYS A O 1
ATOM 891 N N . ASP A 1 121 ? 35.178 6.280 -22.497 1.00 89.88 121 ASP A N 1
ATOM 892 C CA . ASP A 1 121 ? 35.079 5.742 -21.141 1.00 89.88 121 ASP A CA 1
ATOM 893 C C . ASP A 1 121 ? 34.467 4.319 -21.188 1.00 89.88 121 ASP A C 1
ATOM 895 O O . ASP A 1 121 ? 35.089 3.378 -20.700 1.00 89.88 121 ASP A O 1
ATOM 899 N N . ALA A 1 122 ? 33.395 4.093 -21.961 1.00 83.00 122 ALA A N 1
ATOM 900 C CA . ALA A 1 122 ? 32.840 2.752 -22.207 1.00 83.00 122 ALA A CA 1
ATOM 901 C C . ALA A 1 122 ? 33.813 1.802 -22.946 1.00 83.00 122 ALA A C 1
ATOM 903 O O . ALA A 1 122 ? 33.827 0.595 -22.702 1.00 83.00 122 ALA A O 1
ATOM 904 N N . LYS A 1 123 ? 34.673 2.321 -23.838 1.00 86.38 123 LYS A N 1
ATOM 905 C CA . LYS A 1 123 ? 35.757 1.526 -24.456 1.00 86.38 123 LYS A CA 1
ATOM 906 C C . LYS A 1 123 ? 36.858 1.148 -23.468 1.00 86.38 123 LYS A C 1
ATOM 908 O O . LYS A 1 123 ? 37.513 0.130 -23.679 1.00 86.38 123 LYS A O 1
ATOM 913 N N . LYS A 1 124 ? 37.087 1.960 -22.434 1.00 91.06 124 LYS A N 1
ATOM 914 C CA . LYS A 1 124 ? 38.033 1.656 -21.359 1.00 91.06 124 LYS A CA 1
ATOM 915 C C . LYS A 1 124 ? 37.469 0.546 -20.471 1.00 91.06 124 LYS A C 1
ATOM 917 O O . LYS A 1 124 ? 38.140 -0.465 -20.311 1.00 91.06 124 LYS A O 1
ATOM 922 N N . GLU A 1 125 ? 36.220 0.673 -20.026 1.00 86.12 125 GLU A N 1
ATOM 923 C CA . GLU A 1 125 ? 35.521 -0.357 -19.238 1.00 86.12 125 GLU A CA 1
ATOM 924 C C . GLU A 1 125 ? 35.457 -1.704 -19.976 1.00 86.12 125 GLU A C 1
ATOM 926 O O . GLU A 1 125 ? 35.793 -2.740 -19.407 1.00 86.12 125 GLU A O 1
ATOM 931 N N . ALA A 1 126 ? 35.125 -1.702 -21.273 1.00 82.56 126 ALA A N 1
ATOM 932 C CA . ALA A 1 126 ? 35.121 -2.918 -22.089 1.00 82.56 126 ALA A CA 1
ATOM 933 C C . ALA A 1 126 ? 36.516 -3.566 -22.225 1.00 82.56 126 ALA A C 1
ATOM 935 O O . ALA A 1 126 ? 36.614 -4.789 -22.313 1.00 82.56 126 ALA A O 1
ATOM 936 N N . LYS A 1 127 ? 37.594 -2.767 -22.228 1.00 89.19 127 LYS A N 1
ATOM 937 C CA . LYS A 1 127 ? 38.976 -3.271 -22.250 1.00 89.19 127 LYS A CA 1
ATOM 938 C C . LYS A 1 127 ? 39.386 -3.834 -20.890 1.00 89.19 127 LYS A C 1
ATOM 940 O O . LYS A 1 127 ? 39.955 -4.913 -20.845 1.00 89.19 127 LYS A O 1
ATOM 945 N N . GLU A 1 128 ? 39.040 -3.159 -19.798 1.00 90.75 128 GLU A N 1
ATOM 946 C CA . GLU A 1 128 ? 39.334 -3.614 -18.431 1.00 90.75 128 GLU A CA 1
ATOM 947 C C . GLU A 1 128 ? 38.554 -4.892 -18.075 1.00 90.75 128 GLU A C 1
ATOM 949 O O . GLU A 1 128 ? 39.100 -5.787 -17.431 1.00 90.75 128 GLU A O 1
ATOM 954 N N . ALA A 1 129 ? 37.318 -5.042 -18.567 1.00 81.06 129 ALA A N 1
ATOM 955 C CA . ALA A 1 129 ? 36.548 -6.282 -18.460 1.00 81.06 129 ALA A CA 1
ATOM 956 C C . ALA A 1 129 ? 37.155 -7.433 -19.288 1.00 81.06 129 ALA A C 1
ATOM 958 O O . ALA A 1 129 ? 37.179 -8.575 -18.829 1.00 81.06 129 ALA A O 1
ATOM 959 N N . GLN A 1 130 ? 37.678 -7.144 -20.486 1.00 81.69 130 GLN A N 1
ATOM 960 C CA . GLN A 1 130 ? 38.388 -8.131 -21.304 1.00 81.69 130 GLN A CA 1
ATOM 961 C C . GLN A 1 130 ? 39.716 -8.551 -20.647 1.00 81.69 130 GLN A C 1
ATOM 963 O O . GLN A 1 130 ? 39.971 -9.743 -20.540 1.00 81.69 130 GLN A O 1
ATOM 968 N N . GLU A 1 131 ? 40.500 -7.612 -20.110 1.00 88.81 131 GLU A N 1
ATOM 969 C CA . GLU A 1 131 ? 41.746 -7.885 -19.367 1.00 88.81 131 GLU A CA 1
ATOM 970 C C . GLU A 1 131 ? 41.512 -8.624 -18.040 1.00 88.81 131 GLU A C 1
ATOM 972 O O . GLU A 1 131 ? 42.396 -9.325 -17.550 1.00 88.81 131 GLU A O 1
ATOM 977 N N . ALA A 1 132 ? 40.350 -8.445 -17.405 1.00 88.56 132 ALA A N 1
ATOM 978 C CA . ALA A 1 132 ? 39.949 -9.235 -16.241 1.00 88.56 132 ALA A CA 1
ATOM 979 C C . ALA A 1 132 ? 39.565 -10.669 -16.643 1.00 88.56 132 ALA A C 1
ATOM 981 O O . ALA A 1 132 ? 39.937 -11.620 -15.962 1.00 88.56 132 ALA A O 1
ATOM 982 N N . LYS A 1 133 ? 38.874 -10.836 -17.779 1.00 84.44 133 LYS A N 1
ATOM 983 C CA . LYS A 1 133 ? 38.563 -12.155 -18.341 1.00 84.44 133 LYS A CA 1
ATOM 984 C C . LYS A 1 133 ? 39.821 -12.895 -18.807 1.00 84.44 133 LYS A C 1
ATOM 986 O O . LYS A 1 133 ? 39.898 -14.099 -18.611 1.00 84.44 133 LYS A O 1
ATOM 991 N N . GLU A 1 134 ? 40.770 -12.203 -19.431 1.00 87.12 134 GLU A N 1
ATOM 992 C CA . GLU A 1 134 ? 42.038 -12.786 -19.888 1.00 87.12 134 GLU A CA 1
ATOM 993 C C . GLU A 1 134 ? 42.847 -13.308 -18.695 1.00 87.12 134 GLU A C 1
ATOM 995 O O . GLU A 1 134 ? 43.173 -14.490 -18.686 1.00 87.12 134 GLU A O 1
ATOM 1000 N N . ARG A 1 135 ? 42.999 -12.516 -17.623 1.00 89.56 135 ARG A N 1
ATOM 1001 C CA . ARG A 1 135 ? 43.603 -12.988 -16.362 1.00 89.56 135 ARG A CA 1
ATOM 1002 C C . ARG A 1 135 ? 42.867 -14.169 -15.733 1.00 89.56 135 ARG A C 1
ATOM 1004 O O . ARG A 1 135 ? 43.511 -15.112 -15.304 1.00 89.56 135 ARG A O 1
ATOM 1011 N N . TYR A 1 136 ? 41.533 -14.174 -15.730 1.00 86.50 136 TYR A N 1
ATOM 1012 C CA . TYR A 1 136 ? 40.779 -15.333 -15.238 1.00 86.50 136 TYR A CA 1
ATOM 1013 C C . TYR A 1 136 ? 40.988 -16.589 -16.108 1.00 86.50 136 TYR A C 1
ATOM 1015 O O . TYR A 1 136 ? 40.963 -17.703 -15.601 1.00 86.50 136 TYR A O 1
ATOM 1023 N N . VAL A 1 137 ? 41.217 -16.439 -17.417 1.00 87.69 137 VAL A N 1
ATOM 1024 C CA . VAL A 1 137 ? 41.579 -17.562 -18.301 1.00 87.69 137 VAL A CA 1
ATOM 1025 C C . VAL A 1 137 ? 43.014 -18.036 -18.047 1.00 87.69 137 VAL A C 1
ATOM 1027 O O . VAL A 1 137 ? 43.249 -19.238 -18.102 1.00 87.69 137 VAL A O 1
ATOM 1030 N N . GLU A 1 138 ? 43.943 -17.134 -17.722 1.00 90.81 138 GLU A N 1
ATOM 1031 C CA . GLU A 1 138 ? 45.308 -17.472 -17.289 1.00 90.81 138 GLU A CA 1
ATOM 1032 C C . GLU A 1 138 ? 45.288 -18.223 -15.941 1.00 90.81 138 GLU A C 1
ATOM 1034 O O . GLU A 1 138 ? 45.805 -19.332 -15.863 1.00 90.81 138 GLU A O 1
ATOM 1039 N N . GLU A 1 139 ? 44.569 -17.725 -14.928 1.00 89.00 139 GLU A N 1
ATOM 1040 C CA . GLU A 1 139 ? 44.354 -18.403 -13.632 1.00 89.00 139 GLU A CA 1
ATOM 1041 C C . GLU A 1 139 ? 43.698 -19.794 -13.790 1.00 89.00 139 GLU A C 1
ATOM 1043 O O . GLU A 1 139 ? 44.051 -20.755 -13.097 1.00 89.00 139 GLU A O 1
ATOM 1048 N N . MET A 1 140 ? 42.756 -19.933 -14.731 1.00 80.00 140 MET A N 1
ATOM 1049 C CA . MET A 1 140 ? 42.139 -21.219 -15.084 1.00 80.00 140 MET A CA 1
ATOM 1050 C C . MET A 1 140 ? 43.059 -22.141 -15.908 1.00 80.00 140 MET A C 1
ATOM 1052 O O . MET A 1 140 ? 42.769 -23.334 -15.999 1.00 80.00 140 MET A O 1
ATOM 1056 N N . SER A 1 141 ? 44.148 -21.624 -16.490 1.00 89.88 141 SER A N 1
ATOM 1057 C CA . SER A 1 141 ? 45.201 -22.423 -17.131 1.00 89.88 141 SER A CA 1
ATOM 1058 C C . SER A 1 141 ? 46.231 -22.878 -16.100 1.00 89.88 141 SER A C 1
ATOM 1060 O O . SER A 1 141 ? 46.480 -24.070 -16.000 1.00 89.88 141 SER A O 1
ATOM 1062 N N . ASP A 1 142 ? 46.737 -21.976 -15.253 1.00 91.25 142 ASP A N 1
ATOM 1063 C CA . ASP A 1 142 ? 47.684 -22.305 -14.174 1.00 91.25 142 ASP A CA 1
ATOM 1064 C C . ASP A 1 142 ? 47.122 -23.387 -13.232 1.00 91.25 142 ASP A C 1
ATOM 1066 O O . ASP A 1 142 ? 47.841 -24.273 -12.764 1.00 91.25 142 ASP A O 1
ATOM 1070 N N . THR A 1 143 ? 45.811 -23.352 -12.968 1.00 86.44 143 THR A N 1
ATOM 1071 C CA . THR A 1 143 ? 45.126 -24.389 -12.179 1.00 86.44 143 THR A CA 1
ATOM 1072 C C . THR A 1 143 ? 44.884 -25.693 -12.944 1.00 86.44 143 THR A C 1
ATOM 1074 O O . THR A 1 143 ? 44.801 -26.740 -12.303 1.00 86.44 143 THR A O 1
ATOM 1077 N N . ALA A 1 144 ? 44.818 -25.675 -14.280 1.00 86.44 144 ALA A N 1
ATOM 1078 C CA . ALA A 1 144 ? 44.795 -26.887 -15.098 1.00 86.44 144 ALA A CA 1
ATOM 1079 C C . ALA A 1 144 ? 46.187 -27.539 -15.153 1.00 86.44 144 ALA A C 1
ATOM 1081 O O . ALA A 1 144 ? 46.308 -28.719 -14.832 1.00 86.44 144 ALA A O 1
ATOM 1082 N N . ASP A 1 145 ? 47.238 -26.762 -15.425 1.00 90.75 145 ASP A N 1
ATOM 1083 C CA . ASP A 1 145 ? 48.638 -27.202 -15.409 1.00 90.75 145 ASP A CA 1
ATOM 1084 C C . ASP A 1 145 ? 49.020 -27.798 -14.037 1.00 90.75 145 ASP A C 1
ATOM 1086 O O . ASP A 1 145 ? 49.674 -28.838 -13.957 1.00 90.75 145 ASP A O 1
ATOM 1090 N N . ALA A 1 146 ? 48.548 -27.201 -12.935 1.00 88.06 146 ALA A N 1
ATOM 1091 C CA . ALA A 1 146 ? 48.731 -27.747 -11.587 1.00 88.06 146 ALA A CA 1
ATOM 1092 C C . ALA A 1 146 ? 48.015 -29.099 -11.367 1.00 88.06 146 ALA A C 1
ATOM 1094 O O . ALA A 1 146 ? 48.518 -29.944 -10.623 1.00 88.06 146 ALA A O 1
ATOM 1095 N N . ILE A 1 147 ? 46.864 -29.330 -12.012 1.00 84.81 147 ILE A N 1
ATOM 1096 C CA . ILE A 1 147 ? 46.160 -30.623 -11.992 1.00 84.81 147 ILE A CA 1
ATOM 1097 C C . ILE A 1 147 ? 46.892 -31.654 -12.865 1.00 84.81 147 ILE A C 1
ATOM 1099 O O . ILE A 1 147 ? 47.036 -32.804 -12.439 1.00 84.81 147 ILE A O 1
ATOM 1103 N N . GLU A 1 148 ? 47.392 -31.266 -14.042 1.00 87.75 148 GLU A N 1
ATOM 1104 C CA . GLU A 1 148 ? 48.189 -32.143 -14.914 1.00 87.75 148 GLU A CA 1
ATOM 1105 C C . GLU A 1 148 ? 49.489 -32.580 -14.220 1.00 87.75 148 GLU A C 1
ATOM 1107 O O . GLU A 1 148 ? 49.781 -33.773 -14.139 1.00 87.75 148 GLU A O 1
ATOM 1112 N N . MET A 1 149 ? 50.215 -31.653 -13.588 1.00 88.00 149 MET A N 1
ATOM 1113 C CA . MET A 1 149 ? 51.392 -31.978 -12.770 1.00 88.00 149 MET A CA 1
ATOM 1114 C C . MET A 1 149 ? 51.058 -32.931 -11.610 1.00 88.00 149 MET A C 1
ATOM 1116 O O . MET A 1 149 ? 51.782 -33.900 -11.383 1.00 88.00 149 MET A O 1
ATOM 1120 N N . ALA A 1 150 ? 49.941 -32.715 -10.907 1.00 84.50 150 ALA A N 1
ATOM 1121 C CA . ALA A 1 150 ? 49.512 -33.593 -9.815 1.00 84.50 150 ALA A CA 1
ATOM 1122 C C . ALA A 1 150 ? 49.057 -34.990 -10.291 1.00 84.50 150 ALA A C 1
ATOM 1124 O O . ALA A 1 150 ? 49.160 -35.960 -9.535 1.00 84.50 150 ALA A O 1
ATOM 1125 N N . THR A 1 151 ? 48.572 -35.122 -11.531 1.00 84.44 151 THR A N 1
ATOM 1126 C CA . THR A 1 151 ? 48.284 -36.435 -12.136 1.00 84.44 151 THR A CA 1
ATOM 1127 C C . THR A 1 151 ? 49.555 -37.134 -12.607 1.00 84.44 151 THR A C 1
ATOM 1129 O O . THR A 1 151 ? 49.700 -38.324 -12.337 1.00 84.44 151 THR A O 1
ATOM 1132 N N . LEU A 1 152 ? 50.522 -36.410 -13.179 1.00 91.19 152 LEU A N 1
ATOM 1133 C CA . LEU A 1 152 ? 51.836 -36.966 -13.519 1.00 91.19 152 LEU A CA 1
ATOM 1134 C C . LEU A 1 152 ? 52.591 -37.471 -12.280 1.00 91.19 152 LEU A C 1
ATOM 1136 O O . LEU A 1 152 ? 53.110 -38.583 -12.305 1.00 91.19 152 LEU A O 1
ATOM 1140 N N . ASP A 1 153 ? 52.604 -36.726 -11.170 1.00 89.62 153 ASP A N 1
ATOM 1141 C CA . ASP A 1 153 ? 53.223 -37.193 -9.917 1.00 89.62 153 ASP A CA 1
ATOM 1142 C C . ASP A 1 153 ? 52.536 -38.452 -9.351 1.00 89.62 153 ASP A C 1
ATOM 1144 O O . ASP A 1 153 ? 53.202 -39.313 -8.767 1.00 89.62 153 ASP A O 1
ATOM 1148 N N . LYS A 1 154 ? 51.219 -38.603 -9.563 1.00 90.69 154 LYS A N 1
ATOM 1149 C CA . LYS A 1 154 ? 50.469 -39.820 -9.214 1.00 90.69 154 LYS A CA 1
ATOM 1150 C C . LYS A 1 154 ? 50.864 -41.001 -10.107 1.00 90.69 154 LYS A C 1
ATOM 1152 O O . LYS A 1 154 ? 51.191 -42.060 -9.578 1.00 90.69 154 LYS A O 1
ATOM 1157 N N . GLU A 1 155 ? 50.870 -40.831 -11.427 1.00 88.00 155 GLU A N 1
ATOM 1158 C CA . GLU A 1 155 ? 51.253 -41.887 -12.379 1.00 88.00 155 GLU A CA 1
ATOM 1159 C C . GLU A 1 155 ? 52.713 -42.325 -12.162 1.00 88.00 155 GLU A C 1
ATOM 1161 O O . GLU A 1 155 ? 53.005 -43.516 -12.075 1.00 88.00 155 GLU A O 1
ATOM 1166 N N . MET A 1 156 ? 53.616 -41.371 -11.919 1.00 89.94 156 MET A N 1
ATOM 1167 C CA . MET A 1 156 ? 55.014 -41.616 -11.544 1.00 89.94 156 MET A CA 1
ATOM 1168 C C . MET A 1 156 ? 55.176 -42.277 -10.160 1.00 89.94 156 MET A C 1
ATOM 1170 O O . MET A 1 156 ? 56.254 -42.793 -9.847 1.00 89.94 156 MET A O 1
ATOM 1174 N N . ALA A 1 157 ? 54.168 -42.244 -9.285 1.00 85.50 157 ALA A N 1
ATOM 1175 C CA . ALA A 1 157 ? 54.159 -43.010 -8.037 1.00 85.50 157 ALA A CA 1
ATOM 1176 C C . ALA A 1 157 ? 53.627 -44.437 -8.256 1.00 85.50 157 ALA A C 1
ATOM 1178 O O . ALA A 1 157 ? 54.160 -45.381 -7.671 1.00 85.50 157 ALA A O 1
ATOM 1179 N N . GLU A 1 158 ? 52.630 -44.600 -9.128 1.00 86.38 158 GLU A N 1
ATOM 1180 C CA . GLU A 1 158 ? 52.059 -45.896 -9.505 1.00 86.38 158 GLU A CA 1
ATOM 1181 C C . GLU A 1 158 ? 53.062 -46.743 -10.311 1.00 86.38 158 GLU A C 1
ATOM 1183 O O . GLU A 1 158 ? 53.326 -47.876 -9.913 1.00 86.38 158 GLU A O 1
ATOM 1188 N N . GLU A 1 159 ? 53.749 -46.188 -11.320 1.00 88.12 159 GLU A N 1
ATOM 1189 C CA . GLU A 1 159 ? 54.811 -46.899 -12.066 1.00 88.12 159 GLU A CA 1
ATOM 1190 C C . GLU A 1 159 ? 55.954 -47.360 -11.140 1.00 88.12 159 GLU A C 1
ATOM 1192 O O . GLU A 1 159 ? 56.454 -48.481 -11.253 1.00 88.12 159 GLU A O 1
ATOM 1197 N N . ARG A 1 160 ? 56.353 -46.530 -10.163 1.00 88.31 160 ARG A N 1
ATOM 1198 C CA . ARG A 1 160 ? 57.369 -46.918 -9.167 1.00 88.31 160 ARG A CA 1
ATOM 1199 C C . ARG A 1 160 ? 56.887 -48.048 -8.259 1.00 88.31 160 ARG A C 1
ATOM 1201 O O . ARG A 1 160 ? 57.692 -48.908 -7.906 1.00 88.31 160 ARG A O 1
ATOM 1208 N N . ALA A 1 161 ? 55.610 -48.061 -7.880 1.00 87.50 161 ALA A N 1
ATOM 1209 C CA . ALA A 1 161 ? 55.032 -49.140 -7.083 1.00 87.50 161 ALA A CA 1
ATOM 1210 C C . ALA A 1 161 ? 54.946 -50.453 -7.882 1.00 87.50 161 ALA A C 1
ATOM 1212 O O . ALA A 1 161 ? 55.323 -51.502 -7.360 1.00 87.50 161 ALA A O 1
ATOM 1213 N N . GLU A 1 162 ? 54.529 -50.398 -9.151 1.00 89.06 162 GLU A N 1
ATOM 1214 C CA . GLU A 1 162 ? 54.504 -51.561 -10.047 1.00 89.06 162 GLU A CA 1
ATOM 1215 C C . GLU A 1 162 ? 55.913 -52.105 -10.323 1.00 89.06 162 GLU A C 1
ATOM 1217 O O . GLU A 1 162 ? 56.133 -53.312 -10.238 1.00 89.06 162 GLU A O 1
ATOM 1222 N N . SER A 1 163 ? 56.892 -51.230 -10.567 1.00 88.12 163 SER A N 1
ATOM 1223 C CA . SER A 1 163 ? 58.292 -51.620 -10.776 1.00 88.12 163 SER A CA 1
ATOM 1224 C C . SER A 1 163 ? 58.886 -52.320 -9.545 1.00 88.12 163 SER A C 1
ATOM 1226 O O . SER A 1 163 ? 59.421 -53.423 -9.658 1.00 88.12 163 SER A O 1
ATOM 1228 N N . LEU A 1 164 ? 58.699 -51.758 -8.343 1.00 86.81 164 LEU A N 1
ATOM 1229 C CA . LEU A 1 164 ? 59.134 -52.391 -7.089 1.00 86.81 164 LEU A CA 1
ATOM 1230 C C . LEU A 1 164 ? 58.419 -53.727 -6.819 1.00 86.81 164 LEU A C 1
ATOM 1232 O O . LEU A 1 164 ? 59.021 -54.639 -6.249 1.00 86.81 164 LEU A O 1
ATOM 1236 N N . GLN A 1 165 ? 57.160 -53.873 -7.244 1.00 85.06 165 GLN A N 1
ATOM 1237 C CA . GLN A 1 165 ? 56.434 -55.142 -7.175 1.00 85.06 165 GLN A CA 1
ATOM 1238 C C . GLN A 1 165 ? 57.051 -56.190 -8.121 1.00 85.06 165 GLN A C 1
ATOM 1240 O O . GLN A 1 165 ? 57.317 -57.310 -7.685 1.00 85.06 165 GLN A O 1
ATOM 1245 N N . MET A 1 166 ? 57.363 -55.824 -9.372 1.00 88.50 166 MET A N 1
ATOM 1246 C CA . MET A 1 166 ? 58.047 -56.711 -10.326 1.00 88.50 166 MET A CA 1
ATOM 1247 C C . MET A 1 166 ? 59.455 -57.103 -9.852 1.00 88.50 166 MET A C 1
ATOM 1249 O O . MET A 1 166 ? 59.837 -58.271 -9.958 1.00 88.50 166 MET A O 1
ATOM 1253 N N . GLU A 1 167 ? 60.224 -56.169 -9.282 1.00 86.31 167 GLU A N 1
ATOM 1254 C CA . GLU A 1 167 ? 61.525 -56.476 -8.678 1.00 86.31 167 GLU A CA 1
ATOM 1255 C C . GLU A 1 167 ? 61.378 -57.490 -7.536 1.00 86.31 167 GLU A C 1
ATOM 1257 O O . GLU A 1 167 ? 62.086 -58.502 -7.525 1.00 86.31 167 GLU A O 1
ATOM 1262 N N . ALA A 1 168 ? 60.428 -57.261 -6.620 1.00 79.56 168 ALA A N 1
ATOM 1263 C CA . ALA A 1 168 ? 60.156 -58.132 -5.480 1.00 79.56 168 ALA A CA 1
ATOM 1264 C C . ALA A 1 168 ? 59.676 -59.535 -5.887 1.00 79.56 168 ALA A C 1
ATOM 1266 O O . ALA A 1 168 ? 60.007 -60.505 -5.204 1.00 79.56 168 ALA A O 1
ATOM 1267 N N . ASP A 1 169 ? 58.930 -59.668 -6.985 1.00 86.25 169 ASP A N 1
ATOM 1268 C CA . ASP A 1 169 ? 58.544 -60.970 -7.535 1.00 86.25 169 ASP A CA 1
ATOM 1269 C C . ASP A 1 169 ? 59.735 -61.672 -8.214 1.00 86.25 169 ASP A C 1
ATOM 1271 O O . ASP A 1 169 ? 60.014 -62.828 -7.893 1.00 86.25 169 ASP A O 1
ATOM 1275 N N . SER A 1 170 ? 60.550 -60.958 -9.003 1.00 86.06 170 SER A N 1
ATOM 1276 C CA . SER A 1 170 ? 61.775 -61.524 -9.603 1.00 86.06 170 SER A CA 1
ATOM 1277 C C . SER A 1 170 ? 62.835 -61.949 -8.572 1.00 86.06 170 SER A C 1
ATOM 1279 O O . SER A 1 170 ? 63.736 -62.731 -8.877 1.00 86.06 170 SER A O 1
ATOM 1281 N N . LEU A 1 171 ? 62.787 -61.388 -7.359 1.00 78.31 171 LEU A N 1
ATOM 1282 C CA . LEU A 1 171 ? 63.655 -61.772 -6.246 1.00 78.31 171 LEU A CA 1
ATOM 1283 C C . LEU A 1 171 ? 63.163 -63.039 -5.537 1.00 78.31 171 LEU A C 1
ATOM 1285 O O . LEU A 1 171 ? 63.989 -63.742 -4.962 1.00 78.31 171 LEU A O 1
ATOM 1289 N N . LYS A 1 172 ? 61.866 -63.372 -5.611 1.00 78.88 172 LYS A N 1
ATOM 1290 C CA . LYS A 1 172 ? 61.345 -64.671 -5.146 1.00 78.88 172 LYS A CA 1
ATOM 1291 C C . LYS A 1 172 ? 61.806 -65.782 -6.081 1.00 78.88 172 LYS A C 1
ATOM 1293 O O . LYS A 1 172 ? 62.405 -66.738 -5.608 1.00 78.88 172 LYS A O 1
ATOM 1298 N N . GLU A 1 173 ? 61.644 -65.589 -7.392 1.00 82.56 173 GLU A N 1
ATOM 1299 C CA . GLU A 1 173 ? 62.099 -66.542 -8.416 1.00 82.56 173 GLU A CA 1
ATOM 1300 C C . GLU A 1 173 ? 63.588 -66.888 -8.241 1.00 82.56 173 GLU A C 1
ATOM 1302 O O . GLU A 1 173 ? 63.944 -68.058 -8.145 1.00 82.56 173 GLU A O 1
ATOM 1307 N N . LYS A 1 174 ? 64.453 -65.879 -8.060 1.00 79.31 174 LYS A N 1
ATOM 1308 C CA . LYS A 1 174 ? 65.895 -66.080 -7.809 1.00 79.31 174 LYS A CA 1
ATOM 1309 C C . LYS A 1 174 ? 66.204 -66.751 -6.469 1.00 79.31 174 LYS A C 1
ATOM 1311 O O . LYS A 1 174 ? 67.240 -67.397 -6.343 1.00 79.31 174 LYS A O 1
ATOM 1316 N N . VAL A 1 175 ? 65.356 -66.585 -5.452 1.00 79.00 175 VAL A N 1
ATOM 1317 C CA . VAL A 1 175 ? 65.500 -67.302 -4.173 1.00 79.00 175 VAL A CA 1
ATOM 1318 C C . VAL A 1 175 ? 65.119 -68.774 -4.338 1.00 79.00 175 VAL A C 1
ATOM 1320 O O . VAL A 1 175 ? 65.802 -69.629 -3.772 1.00 79.00 175 VAL A O 1
ATOM 1323 N N . ASP A 1 176 ? 64.110 -69.088 -5.152 1.00 72.69 176 ASP A N 1
ATOM 1324 C CA . ASP A 1 176 ? 63.750 -70.468 -5.491 1.00 72.69 176 ASP A CA 1
ATOM 1325 C C . ASP A 1 176 ? 64.845 -71.134 -6.355 1.00 72.69 176 ASP A C 1
ATOM 1327 O O . ASP A 1 176 ? 65.285 -72.238 -6.031 1.00 72.69 176 ASP A O 1
ATOM 1331 N N . GLU A 1 177 ? 65.377 -70.440 -7.372 1.00 74.38 177 GLU A N 1
ATOM 1332 C CA . GLU A 1 177 ? 66.526 -70.888 -8.184 1.00 74.38 177 GLU A CA 1
ATOM 1333 C C . GLU A 1 177 ? 67.767 -71.169 -7.320 1.00 74.38 177 GLU A C 1
ATOM 1335 O O . GLU A 1 177 ? 68.299 -72.280 -7.330 1.00 74.38 177 GLU A O 1
ATOM 1340 N N . LEU A 1 178 ? 68.197 -70.201 -6.500 1.00 71.81 178 LEU A N 1
ATOM 1341 C CA . LEU A 1 178 ? 69.350 -70.368 -5.608 1.00 71.81 178 LEU A CA 1
ATOM 1342 C C . LEU A 1 178 ? 69.118 -71.428 -4.518 1.00 71.81 178 LEU A C 1
ATOM 1344 O O . LEU A 1 178 ? 70.087 -71.990 -4.003 1.00 71.81 178 LEU A O 1
ATOM 1348 N N . SER A 1 179 ? 67.865 -71.739 -4.170 1.00 65.62 179 SER A N 1
ATOM 1349 C CA . SER A 1 179 ? 67.561 -72.872 -3.290 1.00 65.62 179 SER A CA 1
ATOM 1350 C C . SER A 1 179 ? 67.828 -74.206 -3.991 1.00 65.62 179 SER A C 1
ATOM 1352 O O . SER A 1 179 ? 68.429 -75.086 -3.376 1.00 65.62 179 SER A O 1
ATOM 1354 N N . MET A 1 180 ? 67.473 -74.339 -5.277 1.00 67.19 180 MET A N 1
ATOM 1355 C CA . MET A 1 180 ? 67.791 -75.528 -6.081 1.00 67.19 180 MET A CA 1
ATOM 1356 C C . MET A 1 180 ? 69.301 -75.657 -6.337 1.00 67.19 180 MET A C 1
ATOM 1358 O O . MET A 1 180 ? 69.862 -76.739 -6.161 1.00 67.19 180 MET A O 1
ATOM 1362 N N . ASP A 1 181 ? 69.995 -74.560 -6.653 1.00 72.44 181 ASP A N 1
ATOM 1363 C CA . ASP A 1 181 ? 71.457 -74.571 -6.826 1.00 72.44 181 ASP A CA 1
ATOM 1364 C C . ASP A 1 181 ? 72.191 -74.958 -5.530 1.00 72.44 181 ASP A C 1
ATOM 1366 O O . ASP A 1 181 ? 73.208 -75.651 -5.574 1.00 72.44 181 ASP A O 1
ATOM 1370 N N . LEU A 1 182 ? 71.666 -74.591 -4.354 1.00 65.44 182 LEU A N 1
ATOM 1371 C CA . LEU A 1 182 ? 72.189 -75.043 -3.058 1.00 65.44 182 LEU A CA 1
ATOM 1372 C C . LEU A 1 182 ? 71.860 -76.508 -2.723 1.00 65.44 182 LEU A C 1
ATOM 1374 O O . LEU A 1 182 ? 72.458 -77.057 -1.793 1.00 65.44 182 LEU A O 1
ATOM 1378 N N . GLU A 1 183 ? 70.937 -77.154 -3.435 1.00 58.34 183 GLU A N 1
ATOM 1379 C CA . GLU A 1 183 ? 70.745 -78.610 -3.392 1.00 58.34 183 GLU A CA 1
ATOM 1380 C C . GLU A 1 183 ? 71.707 -79.318 -4.360 1.00 58.34 183 GLU A C 1
ATOM 1382 O O . GLU A 1 183 ? 72.330 -80.311 -3.978 1.00 58.34 183 GLU A O 1
ATOM 1387 N N . LEU A 1 184 ? 71.935 -78.759 -5.554 1.00 57.78 184 LEU A N 1
ATOM 1388 C CA . LEU A 1 184 ? 72.903 -79.273 -6.532 1.00 57.78 184 LEU A CA 1
ATOM 1389 C C . LEU A 1 184 ? 74.357 -79.151 -6.049 1.00 57.78 184 LEU A C 1
ATOM 1391 O O . LEU A 1 184 ? 75.088 -80.139 -6.049 1.00 57.78 184 LEU A O 1
ATOM 1395 N N . LEU A 1 185 ? 74.778 -77.987 -5.547 1.00 58.56 185 LEU A N 1
ATOM 1396 C CA . LEU A 1 185 ? 76.143 -77.778 -5.046 1.00 58.56 185 LEU A CA 1
ATOM 1397 C C . LEU A 1 185 ? 76.442 -78.580 -3.771 1.00 58.56 185 LEU A C 1
ATOM 1399 O O . LEU A 1 185 ? 77.597 -78.931 -3.536 1.00 58.56 185 LEU A O 1
ATOM 1403 N N . LYS A 1 186 ? 75.427 -78.941 -2.971 1.00 55.19 186 LYS A N 1
ATOM 1404 C CA . LYS A 1 186 ? 75.604 -79.935 -1.895 1.00 55.19 186 LYS A CA 1
ATOM 1405 C C . LYS A 1 186 ? 75.953 -81.313 -2.451 1.00 55.19 186 LYS A C 1
ATOM 1407 O O . LYS A 1 186 ? 76.779 -81.983 -1.846 1.00 55.19 186 LYS A O 1
ATOM 1412 N N . HIS A 1 187 ? 75.369 -81.707 -3.582 1.00 50.62 187 HIS A N 1
ATOM 1413 C CA . HIS A 1 187 ? 75.715 -82.951 -4.269 1.00 50.62 187 HIS A CA 1
ATOM 1414 C C . HIS A 1 187 ? 77.091 -82.893 -4.954 1.00 50.62 187 HIS A C 1
ATOM 1416 O O . HIS A 1 187 ? 77.837 -83.866 -4.891 1.00 50.62 187 HIS A O 1
ATOM 1422 N N . GLU A 1 188 ? 77.475 -81.771 -5.570 1.00 55.53 188 GLU A N 1
ATOM 1423 C CA . GLU A 1 188 ? 78.772 -81.663 -6.265 1.00 55.53 188 GLU A CA 1
ATOM 1424 C C . GLU A 1 188 ? 79.977 -81.518 -5.316 1.00 55.53 188 GLU A C 1
ATOM 1426 O O . GLU A 1 188 ? 81.066 -82.021 -5.608 1.00 55.53 188 GLU A O 1
ATOM 1431 N N . ILE A 1 189 ? 79.801 -80.894 -4.144 1.00 54.41 189 ILE A N 1
ATOM 1432 C CA . ILE A 1 189 ? 80.867 -80.758 -3.131 1.00 54.41 189 ILE A CA 1
ATOM 1433 C C . ILE A 1 189 ? 81.279 -82.119 -2.528 1.00 54.41 189 ILE A C 1
ATOM 1435 O O . ILE A 1 189 ? 82.373 -82.239 -1.969 1.00 54.41 189 ILE A O 1
ATOM 1439 N N . GLU A 1 190 ? 80.492 -83.180 -2.725 1.00 49.47 190 GLU A N 1
ATOM 1440 C CA . GLU A 1 190 ? 80.894 -84.555 -2.400 1.00 49.47 190 GLU A CA 1
ATOM 1441 C C . GLU A 1 190 ? 81.971 -85.129 -3.374 1.00 49.47 190 GLU A C 1
ATOM 1443 O O . GLU A 1 190 ? 82.470 -86.230 -3.130 1.00 49.47 190 GLU A O 1
ATOM 1448 N N . GLU A 1 191 ? 82.397 -84.413 -4.443 1.00 34.19 191 GLU A N 1
ATOM 1449 C CA . GLU A 1 191 ? 83.114 -85.008 -5.599 1.00 34.19 191 GLU A CA 1
ATOM 1450 C C . GLU A 1 191 ? 84.430 -84.352 -6.190 1.00 34.19 191 GLU A C 1
ATOM 1452 O O . GLU A 1 191 ? 84.746 -84.718 -7.325 1.00 34.19 191 GLU A O 1
ATOM 1457 N N . LYS A 1 192 ? 85.298 -83.578 -5.460 1.00 46.59 192 LYS A N 1
ATOM 1458 C CA . LYS A 1 192 ? 86.823 -83.371 -5.624 1.00 46.59 192 LYS A CA 1
ATOM 1459 C C . LYS A 1 192 ? 87.410 -81.897 -5.724 1.00 46.59 192 LYS A C 1
ATOM 1461 O O . LYS A 1 192 ? 86.648 -80.946 -5.643 1.00 46.59 192 LYS A O 1
ATOM 1466 N N . GLY A 1 193 ? 88.768 -81.693 -5.805 1.00 45.38 193 GLY A N 1
ATOM 1467 C CA . GLY A 1 193 ? 89.554 -80.411 -5.562 1.00 45.38 193 GLY A CA 1
ATOM 1468 C C . GLY A 1 193 ? 90.817 -80.028 -6.452 1.00 45.38 193 GLY A C 1
ATOM 1469 O O . GLY A 1 193 ? 90.869 -80.458 -7.599 1.00 45.38 193 GLY A O 1
ATOM 1470 N N . SER A 1 194 ? 91.813 -79.205 -5.981 1.00 50.28 194 SER A N 1
ATOM 1471 C CA . SER A 1 194 ? 92.590 -78.131 -6.745 1.00 50.28 194 SER A CA 1
ATOM 1472 C C . SER A 1 194 ? 94.181 -77.951 -6.684 1.00 50.28 194 SER A C 1
ATOM 1474 O O . SER A 1 194 ? 94.815 -78.564 -5.830 1.00 50.28 194 SER A O 1
ATOM 1476 N N . ASP A 1 195 ? 94.783 -77.024 -7.521 1.00 44.94 195 ASP A N 1
ATOM 1477 C CA . ASP A 1 195 ? 96.005 -76.092 -7.348 1.00 44.94 195 ASP A CA 1
ATOM 1478 C C . ASP A 1 195 ? 97.385 -76.191 -8.184 1.00 44.94 195 ASP A C 1
ATOM 1480 O O . ASP A 1 195 ? 97.682 -77.258 -8.720 1.00 44.94 195 ASP A O 1
ATOM 1484 N N . GLY A 1 196 ? 98.245 -75.110 -8.325 1.00 48.25 196 GLY A N 1
ATOM 1485 C CA . GLY A 1 196 ? 99.685 -75.091 -8.862 1.00 48.25 196 GLY A CA 1
ATOM 1486 C C . GLY A 1 196 ? 100.417 -73.781 -9.445 1.00 48.25 196 GLY A C 1
ATOM 1487 O O . GLY A 1 196 ? 99.743 -72.923 -10.006 1.00 48.25 196 GLY A O 1
ATOM 1488 N N . ALA A 1 197 ? 101.793 -73.617 -9.395 1.00 48.44 197 ALA A N 1
ATOM 1489 C CA . ALA A 1 197 ? 102.678 -72.454 -9.889 1.00 48.44 197 ALA A CA 1
ATOM 1490 C C . ALA A 1 197 ? 104.266 -72.715 -9.880 1.00 48.44 197 ALA A C 1
ATOM 1492 O O . ALA A 1 197 ? 104.613 -73.810 -9.447 1.00 48.44 197 ALA A O 1
ATOM 1493 N N . ALA A 1 198 ? 105.341 -71.882 -10.164 1.00 51.59 198 ALA A N 1
ATOM 1494 C CA . ALA A 1 198 ? 105.811 -70.788 -11.124 1.00 51.59 198 ALA A CA 1
ATOM 1495 C C . ALA A 1 198 ? 107.359 -70.343 -10.939 1.00 51.59 198 ALA A C 1
ATOM 1497 O O . ALA A 1 198 ? 107.842 -70.492 -9.820 1.00 51.59 198 ALA A O 1
ATOM 1498 N N . SER A 1 199 ? 108.166 -69.807 -11.934 1.00 48.75 199 SER A N 1
ATOM 1499 C CA . SER A 1 199 ? 109.646 -69.348 -11.855 1.00 48.75 199 SER A CA 1
ATOM 1500 C C . SER A 1 199 ? 110.291 -68.820 -13.224 1.00 48.75 199 SER A C 1
ATOM 1502 O O . SER A 1 199 ? 109.658 -69.135 -14.226 1.00 48.75 199 SER A O 1
ATOM 1504 N N . SER A 1 200 ? 111.475 -68.145 -13.510 1.00 46.06 200 SER A N 1
ATOM 1505 C CA . SER A 1 200 ? 112.496 -67.174 -12.908 1.00 46.06 200 SER A CA 1
ATOM 1506 C C . SER A 1 200 ? 113.571 -66.555 -13.950 1.00 46.06 200 SER A C 1
ATOM 1508 O O . SER A 1 200 ? 113.191 -66.365 -15.101 1.00 46.06 200 SER A O 1
ATOM 1510 N N . TYR A 1 201 ? 114.854 -66.171 -13.615 1.00 44.53 201 TYR A N 1
ATOM 1511 C CA . TYR A 1 201 ? 115.802 -65.167 -14.287 1.00 44.53 201 TYR A CA 1
ATOM 1512 C C . TYR A 1 201 ? 117.347 -65.502 -14.351 1.00 44.53 201 TYR A C 1
ATOM 1514 O O . TYR A 1 201 ? 117.808 -66.247 -13.488 1.00 44.53 201 TYR A O 1
ATOM 1522 N N . HIS A 1 202 ? 118.188 -64.890 -15.249 1.00 38.81 202 HIS A N 1
ATOM 1523 C CA . HIS A 1 202 ? 119.684 -64.812 -15.051 1.00 38.81 202 HIS A CA 1
ATOM 1524 C C . HIS A 1 202 ? 120.606 -63.715 -15.738 1.00 38.81 202 HIS A C 1
ATOM 1526 O O . HIS A 1 202 ? 120.781 -62.641 -15.173 1.00 38.81 202 HIS A O 1
ATOM 1532 N N . VAL A 1 203 ? 121.345 -64.015 -16.838 1.00 45.12 203 VAL A N 1
ATOM 1533 C CA . VAL A 1 203 ? 122.737 -63.527 -17.193 1.00 45.12 203 VAL A CA 1
ATOM 1534 C C . VAL A 1 203 ? 122.895 -62.074 -17.744 1.00 45.12 203 VAL A C 1
ATOM 1536 O O . VAL A 1 203 ? 121.983 -61.589 -18.410 1.00 45.12 203 VAL A O 1
ATOM 1539 N N . LYS A 1 204 ? 124.075 -61.397 -17.575 1.00 53.78 204 LYS A N 1
ATOM 1540 C CA . LYS A 1 204 ? 124.358 -60.061 -18.204 1.00 53.78 204 LYS A CA 1
ATOM 1541 C C . LYS A 1 204 ? 125.810 -59.496 -18.431 1.00 53.78 204 LYS A C 1
ATOM 1543 O O . LYS A 1 204 ? 125.900 -58.389 -18.949 1.00 53.78 204 LYS A O 1
ATOM 1548 N N . GLN A 1 205 ? 126.937 -60.105 -18.014 1.00 36.84 205 GLN A N 1
ATOM 1549 C CA . GLN A 1 205 ? 128.042 -59.277 -17.434 1.00 36.84 205 GLN A CA 1
ATOM 1550 C C . GLN A 1 205 ? 129.441 -59.130 -18.123 1.00 36.84 205 GLN A C 1
ATOM 1552 O O . GLN A 1 205 ? 130.240 -58.360 -17.600 1.00 36.84 205 GLN A O 1
ATOM 1557 N N . LEU A 1 206 ? 129.822 -59.816 -19.218 1.00 44.25 206 LEU A N 1
ATOM 1558 C CA . LEU A 1 206 ? 131.271 -60.040 -19.512 1.00 44.25 206 LEU A CA 1
ATOM 1559 C C . LEU A 1 206 ? 131.938 -59.390 -20.751 1.00 44.25 206 LEU A C 1
ATOM 1561 O O . LEU A 1 206 ? 133.151 -59.531 -20.899 1.00 44.25 206 LEU A O 1
ATOM 1565 N N . GLU A 1 207 ? 131.240 -58.667 -21.629 1.00 54.44 207 GLU A N 1
ATOM 1566 C CA . GLU A 1 207 ? 131.857 -58.160 -22.883 1.00 54.44 207 GLU A CA 1
ATOM 1567 C C . GLU A 1 207 ? 132.552 -56.780 -22.747 1.00 54.44 207 GLU A C 1
ATOM 1569 O O . GLU A 1 207 ? 133.260 -56.316 -23.646 1.00 54.44 207 GLU A O 1
ATOM 1574 N N . GLU A 1 208 ? 132.413 -56.131 -21.589 1.00 50.25 208 GLU A N 1
ATOM 1575 C CA . GLU A 1 208 ? 132.842 -54.754 -21.309 1.00 50.25 208 GLU A CA 1
ATOM 1576 C C . GLU A 1 208 ? 134.325 -54.646 -20.879 1.00 50.25 208 GLU A C 1
ATOM 1578 O O . GLU A 1 208 ? 134.637 -54.293 -19.738 1.00 50.25 208 GLU A O 1
ATOM 1583 N N . GLN A 1 209 ? 135.281 -54.959 -21.773 1.00 45.09 209 GLN A N 1
ATOM 1584 C CA . GLN A 1 209 ? 136.699 -54.640 -21.483 1.00 45.09 209 GLN A CA 1
ATOM 1585 C C . GLN A 1 209 ? 137.712 -54.547 -22.638 1.00 45.09 209 GLN A C 1
ATOM 1587 O O . GLN A 1 209 ? 138.773 -53.962 -22.434 1.00 45.09 209 GLN A O 1
ATOM 1592 N N . ASN A 1 210 ? 137.434 -55.078 -23.838 1.00 51.59 210 ASN A N 1
ATOM 1593 C CA . ASN A 1 210 ? 138.399 -55.040 -24.959 1.00 51.59 210 ASN A CA 1
ATOM 1594 C C . ASN A 1 210 ? 138.275 -53.810 -25.887 1.00 51.59 210 ASN A C 1
ATOM 1596 O O . ASN A 1 210 ? 139.048 -53.653 -26.837 1.00 51.59 210 ASN A O 1
ATOM 1600 N N . GLY A 1 211 ? 137.366 -52.880 -25.582 1.00 56.47 211 GLY A N 1
ATOM 1601 C CA . GLY A 1 211 ? 137.552 -51.480 -25.966 1.00 56.47 211 GLY A CA 1
ATOM 1602 C C . GLY A 1 211 ? 138.625 -50.845 -25.075 1.00 56.47 211 GLY A C 1
ATOM 1603 O O . GLY A 1 211 ? 138.527 -50.978 -23.859 1.00 56.47 211 GLY A O 1
ATOM 1604 N N . ARG A 1 212 ? 139.658 -50.221 -25.682 1.00 58.28 212 ARG A N 1
ATOM 1605 C CA . ARG A 1 212 ? 140.518 -49.168 -25.069 1.00 58.28 212 ARG A CA 1
ATOM 1606 C C . ARG A 1 212 ? 141.579 -48.532 -25.969 1.00 58.28 212 ARG A C 1
ATOM 1608 O O . ARG A 1 212 ? 142.021 -47.420 -25.682 1.00 58.28 212 ARG A O 1
ATOM 1615 N N . LEU A 1 213 ? 141.972 -49.179 -27.075 1.00 46.69 213 LEU A N 1
ATOM 1616 C CA . LEU A 1 213 ? 143.035 -48.653 -27.961 1.00 46.69 213 LEU A CA 1
ATOM 1617 C C . LEU A 1 213 ? 142.625 -48.413 -29.424 1.00 46.69 213 LEU A C 1
ATOM 1619 O O . LEU A 1 213 ? 143.068 -47.420 -29.997 1.00 46.69 213 LEU A O 1
ATOM 1623 N N . LYS A 1 214 ? 141.676 -49.175 -29.999 1.00 56.97 214 LYS A N 1
ATOM 1624 C CA . LYS A 1 214 ? 140.941 -48.704 -31.202 1.00 56.97 214 LYS A CA 1
ATOM 1625 C C . LYS A 1 214 ? 140.205 -47.383 -30.931 1.00 56.97 214 LYS A C 1
ATOM 1627 O O . LYS A 1 214 ? 140.052 -46.560 -31.830 1.00 56.97 214 LYS A O 1
ATOM 1632 N N . GLU A 1 215 ? 139.848 -47.156 -29.667 1.00 58.88 215 GLU A N 1
ATOM 1633 C CA . GLU A 1 215 ? 139.352 -45.881 -29.158 1.00 58.88 215 GLU A CA 1
ATOM 1634 C C . GLU A 1 215 ? 140.238 -44.679 -29.508 1.00 58.88 215 GLU A C 1
ATOM 1636 O O . GLU A 1 215 ? 139.704 -43.591 -29.602 1.00 58.88 215 GLU A O 1
ATOM 1641 N N . ALA A 1 216 ? 141.556 -44.798 -29.705 1.00 56.62 216 ALA A N 1
ATOM 1642 C CA . ALA A 1 216 ? 142.399 -43.611 -29.905 1.00 56.62 216 ALA A CA 1
ATOM 1643 C C . ALA A 1 216 ? 142.093 -42.858 -31.217 1.00 56.62 216 ALA A C 1
ATOM 1645 O O . ALA A 1 216 ? 142.068 -41.630 -31.227 1.00 56.62 216 ALA A O 1
ATOM 1646 N N . LEU A 1 217 ? 141.813 -43.586 -32.305 1.00 52.88 217 LEU A N 1
ATOM 1647 C CA . LEU A 1 217 ? 141.400 -43.000 -33.589 1.00 52.88 217 LEU A CA 1
ATOM 1648 C C . LEU A 1 217 ? 139.895 -42.723 -33.637 1.00 52.88 217 LEU A C 1
ATOM 1650 O O . LEU A 1 217 ? 139.468 -41.723 -34.211 1.00 52.88 217 LEU A O 1
ATOM 1654 N N . VAL A 1 218 ? 139.099 -43.571 -32.981 1.00 59.91 218 VAL A N 1
ATOM 1655 C CA . VAL A 1 218 ? 137.667 -43.329 -32.777 1.00 59.91 218 VAL A CA 1
ATOM 1656 C C . VAL A 1 218 ? 137.452 -42.028 -31.991 1.00 59.91 218 VAL A C 1
ATOM 1658 O O . VAL A 1 218 ? 136.642 -41.218 -32.413 1.00 59.91 218 VAL A O 1
ATOM 1661 N N . ARG A 1 219 ? 138.253 -41.736 -30.955 1.00 62.50 219 ARG A N 1
ATOM 1662 C CA . ARG A 1 219 ? 138.145 -40.545 -30.091 1.00 62.50 219 ARG A CA 1
ATOM 1663 C C . ARG A 1 219 ? 138.156 -39.213 -30.832 1.00 62.50 219 ARG A C 1
ATOM 1665 O O . ARG A 1 219 ? 137.498 -38.314 -30.346 1.00 62.50 219 ARG A O 1
ATOM 1672 N N . MET A 1 220 ? 138.822 -39.030 -31.978 1.00 54.66 220 MET A N 1
ATOM 1673 C CA . MET A 1 220 ? 138.696 -37.744 -32.698 1.00 54.66 220 MET A CA 1
ATOM 1674 C C . MET A 1 220 ? 137.346 -37.593 -33.411 1.00 54.66 220 MET A C 1
ATOM 1676 O O . MET A 1 220 ? 136.761 -36.511 -33.405 1.00 54.66 220 MET A O 1
ATOM 1680 N N . ARG A 1 221 ? 136.814 -38.679 -33.983 1.00 63.75 221 ARG A N 1
ATOM 1681 C CA . ARG A 1 221 ? 135.450 -38.706 -34.534 1.00 63.75 221 ARG A CA 1
ATOM 1682 C C . ARG A 1 221 ? 134.414 -38.586 -33.414 1.00 63.75 221 ARG A C 1
ATOM 1684 O O . ARG A 1 221 ? 133.457 -37.827 -33.541 1.00 63.75 221 ARG A O 1
ATOM 1691 N N . ASP A 1 222 ? 134.631 -39.316 -32.330 1.00 64.06 222 ASP A N 1
ATOM 1692 C CA . ASP A 1 222 ? 133.699 -39.439 -31.220 1.00 64.06 222 ASP A CA 1
ATOM 1693 C C . ASP A 1 222 ? 133.771 -38.248 -30.264 1.00 64.06 222 ASP A C 1
ATOM 1695 O O . ASP A 1 222 ? 132.761 -37.955 -29.650 1.00 64.06 222 ASP A O 1
ATOM 1699 N N . LEU A 1 223 ? 134.867 -37.480 -30.202 1.00 64.19 223 LEU A N 1
ATOM 1700 C CA . LEU A 1 223 ? 134.868 -36.149 -29.582 1.00 64.19 223 LEU A CA 1
ATOM 1701 C C . LEU A 1 223 ? 133.968 -35.201 -30.377 1.00 64.19 223 LEU A C 1
ATOM 1703 O O . LEU A 1 223 ? 133.052 -34.636 -29.799 1.00 64.19 223 LEU A O 1
ATOM 1707 N N . SER A 1 224 ? 134.115 -35.113 -31.704 1.00 64.06 224 SER A N 1
ATOM 1708 C CA . SER A 1 224 ? 133.242 -34.252 -32.522 1.00 64.06 224 SER A CA 1
ATOM 1709 C C . SER A 1 224 ? 131.767 -34.702 -32.521 1.00 64.06 224 SER A C 1
ATOM 1711 O O . SER A 1 224 ? 130.851 -33.883 -32.638 1.00 64.06 224 SER A O 1
ATOM 1713 N N . ALA A 1 225 ? 131.507 -36.005 -32.354 1.00 67.56 225 ALA A N 1
ATOM 1714 C CA . ALA A 1 225 ? 130.161 -36.531 -32.132 1.00 67.56 225 ALA A CA 1
ATOM 1715 C C . ALA A 1 225 ? 129.661 -36.281 -30.695 1.00 67.56 225 ALA A C 1
ATOM 1717 O O . ALA A 1 225 ? 128.491 -35.943 -30.520 1.00 67.56 225 ALA A O 1
ATOM 1718 N N . SER A 1 226 ? 130.528 -36.404 -29.686 1.00 72.38 226 SER A N 1
ATOM 1719 C CA . SER A 1 226 ? 130.215 -36.190 -28.269 1.00 72.38 226 SER A CA 1
ATOM 1720 C C . SER A 1 226 ? 129.966 -34.721 -27.973 1.00 72.38 226 SER A C 1
ATOM 1722 O O . SER A 1 226 ? 128.959 -34.429 -27.357 1.00 72.38 226 SER A O 1
ATOM 1724 N N . GLU A 1 227 ? 130.767 -33.786 -28.483 1.00 69.12 227 GLU A N 1
ATOM 1725 C CA . GLU A 1 227 ? 130.524 -32.340 -28.369 1.00 69.12 227 GLU A CA 1
ATOM 1726 C C . GLU A 1 227 ? 129.136 -31.972 -28.915 1.00 69.12 227 GLU A C 1
ATOM 1728 O O . GLU A 1 227 ? 128.376 -31.254 -28.267 1.00 69.12 227 GLU A O 1
ATOM 1733 N N . LYS A 1 228 ? 128.743 -32.540 -30.066 1.00 73.44 228 LYS A N 1
ATOM 1734 C CA . LYS A 1 228 ? 127.385 -32.386 -30.614 1.00 73.44 228 LYS A CA 1
ATOM 1735 C C . LYS A 1 228 ? 126.319 -33.065 -29.750 1.00 73.44 228 LYS A C 1
ATOM 1737 O O . LYS A 1 228 ? 125.247 -32.496 -29.549 1.00 73.44 228 LYS A O 1
ATOM 1742 N N . GLN A 1 229 ? 126.582 -34.262 -29.230 1.00 75.56 229 GLN A N 1
ATOM 1743 C CA . GLN A 1 229 ? 125.627 -34.994 -28.397 1.00 75.56 229 GLN A CA 1
ATOM 1744 C C . GLN A 1 229 ? 125.473 -34.369 -27.000 1.00 75.56 229 GLN A C 1
ATOM 1746 O O . GLN A 1 229 ? 124.381 -34.405 -26.439 1.00 75.56 229 GLN A O 1
ATOM 1751 N N . GLU A 1 230 ? 126.523 -33.765 -26.451 1.00 75.12 230 GLU A N 1
ATOM 1752 C CA . GLU A 1 230 ? 126.523 -32.993 -25.212 1.00 75.12 230 GLU A CA 1
ATOM 1753 C C . GLU A 1 230 ? 125.850 -31.643 -25.406 1.00 75.12 230 GLU A C 1
ATOM 1755 O O . GLU A 1 230 ? 125.002 -31.306 -24.588 1.00 75.12 230 GLU A O 1
ATOM 1760 N N . HIS A 1 231 ? 126.072 -30.940 -26.524 1.00 73.62 231 HIS A N 1
ATOM 1761 C CA . HIS A 1 231 ? 125.254 -29.774 -26.872 1.00 73.62 231 HIS A CA 1
ATOM 1762 C C . HIS A 1 231 ? 123.759 -30.123 -26.900 1.00 73.62 231 HIS A C 1
ATOM 1764 O O . HIS A 1 231 ? 122.963 -29.425 -26.278 1.00 73.62 231 HIS A O 1
ATOM 1770 N N . VAL A 1 232 ? 123.370 -31.239 -27.531 1.00 78.75 232 VAL A N 1
ATOM 1771 C CA . VAL A 1 232 ? 121.968 -31.698 -27.563 1.00 78.75 232 VAL A CA 1
ATOM 1772 C C . VAL A 1 232 ? 121.464 -32.161 -26.184 1.00 78.75 232 VAL A C 1
ATOM 1774 O O . VAL A 1 232 ? 120.291 -31.955 -25.870 1.00 78.75 232 VAL A O 1
ATOM 1777 N N . LYS A 1 233 ? 122.308 -32.759 -25.330 1.00 79.19 233 LYS A N 1
ATOM 1778 C CA . LYS A 1 233 ? 121.945 -33.110 -23.939 1.00 79.19 233 LYS A CA 1
ATOM 1779 C C . LYS A 1 233 ? 121.736 -31.859 -23.081 1.00 79.19 233 LYS A C 1
ATOM 1781 O O . LYS A 1 233 ? 120.710 -31.766 -22.414 1.00 79.19 233 LYS A O 1
ATOM 1786 N N . MET A 1 234 ? 122.672 -30.910 -23.128 1.00 76.19 234 MET A N 1
ATOM 1787 C CA . MET A 1 234 ? 122.631 -29.648 -22.386 1.00 76.19 234 MET A CA 1
ATOM 1788 C C . MET A 1 234 ? 121.457 -28.786 -22.840 1.00 76.19 234 MET A C 1
ATOM 1790 O O . MET A 1 234 ? 120.705 -28.307 -21.998 1.00 76.19 234 MET A O 1
ATOM 1794 N N . GLN A 1 235 ? 121.225 -28.677 -24.150 1.00 73.12 235 GLN A N 1
ATOM 1795 C CA . GLN A 1 235 ? 120.041 -28.030 -24.709 1.00 73.12 235 GLN A CA 1
ATOM 1796 C C . GLN A 1 235 ? 118.755 -28.656 -24.140 1.00 73.12 235 GLN A C 1
ATOM 1798 O O . GLN A 1 235 ? 117.961 -27.951 -23.526 1.00 73.12 235 GLN A O 1
ATOM 1803 N N . LYS A 1 236 ? 118.611 -29.989 -24.189 1.00 81.25 236 LYS A N 1
ATOM 1804 C CA . LYS A 1 236 ? 117.464 -30.698 -23.588 1.00 81.25 236 LYS A CA 1
ATOM 1805 C C . LYS A 1 236 ? 117.382 -30.602 -22.060 1.00 81.25 236 LYS A C 1
ATOM 1807 O O . LYS A 1 236 ? 116.348 -30.939 -21.484 1.00 81.25 236 LYS A O 1
ATOM 1812 N N . GLN A 1 237 ? 118.451 -30.216 -21.369 1.00 79.56 237 GLN A N 1
ATOM 1813 C CA . GLN A 1 237 ? 118.441 -30.001 -19.920 1.00 79.56 237 GLN A CA 1
ATOM 1814 C C . GLN A 1 237 ? 118.040 -28.561 -19.571 1.00 79.56 237 GLN A C 1
ATOM 1816 O O . GLN A 1 237 ? 117.294 -28.361 -18.616 1.00 79.56 237 GLN A O 1
ATOM 1821 N N . VAL A 1 238 ? 118.451 -27.583 -20.385 1.00 79.81 238 VAL A N 1
ATOM 1822 C CA . VAL A 1 238 ? 117.971 -26.194 -20.329 1.00 79.81 238 VAL A CA 1
ATOM 1823 C C . VAL A 1 238 ? 116.485 -26.123 -20.688 1.00 79.81 238 VAL A C 1
ATOM 1825 O O . VAL A 1 238 ? 115.723 -25.524 -19.939 1.00 79.81 238 VAL A O 1
ATOM 1828 N N . GLU A 1 239 ? 116.048 -26.803 -21.753 1.00 80.69 239 GLU A N 1
ATOM 1829 C CA . GLU A 1 239 ? 114.635 -26.892 -22.162 1.00 80.69 239 GLU A CA 1
ATOM 1830 C C . GLU A 1 239 ? 113.748 -27.445 -21.029 1.00 80.69 239 GLU A C 1
ATOM 1832 O O . GLU A 1 239 ? 112.727 -26.844 -20.698 1.00 80.69 239 GLU A O 1
ATOM 1837 N N . ARG A 1 240 ? 114.170 -28.530 -20.355 1.00 83.31 240 ARG A N 1
ATOM 1838 C CA . ARG A 1 240 ? 113.451 -29.055 -19.176 1.00 83.31 240 ARG A CA 1
ATOM 1839 C C . ARG A 1 240 ? 113.405 -28.056 -18.022 1.00 83.31 240 ARG A C 1
ATOM 1841 O O . ARG A 1 240 ? 112.335 -27.850 -17.462 1.00 83.31 240 ARG A O 1
ATOM 1848 N N . LYS A 1 241 ? 114.529 -27.414 -17.684 1.00 80.88 241 LYS A N 1
ATOM 1849 C CA . LYS A 1 241 ? 114.561 -26.428 -16.594 1.00 80.88 241 LYS A CA 1
ATOM 1850 C C . LYS A 1 241 ? 113.785 -25.146 -16.906 1.00 80.88 241 LYS A C 1
ATOM 1852 O O . LYS A 1 241 ? 113.296 -24.526 -15.968 1.00 80.88 241 LYS A O 1
ATOM 1857 N N . SER A 1 242 ? 113.619 -24.778 -18.179 1.00 79.75 242 SER A N 1
ATOM 1858 C CA . SER A 1 242 ? 112.674 -23.725 -18.583 1.00 79.75 242 SER A CA 1
ATOM 1859 C C . SER A 1 242 ? 111.247 -24.149 -18.245 1.00 79.75 242 SER A C 1
ATOM 1861 O O . SER A 1 242 ? 110.580 -23.454 -17.486 1.00 79.75 242 SER A O 1
ATOM 1863 N N . GLY A 1 243 ? 110.831 -25.350 -18.669 1.00 85.06 243 GLY A N 1
ATOM 1864 C CA . GLY A 1 243 ? 109.505 -25.893 -18.352 1.00 85.06 243 GLY A CA 1
ATOM 1865 C C . GLY A 1 243 ? 109.236 -26.033 -16.846 1.00 85.06 243 GLY A C 1
ATOM 1866 O O . GLY A 1 243 ? 108.167 -25.661 -16.375 1.00 85.06 243 GLY A O 1
ATOM 1867 N N . GLU A 1 244 ? 110.215 -26.497 -16.063 1.00 86.06 244 GLU A N 1
ATOM 1868 C CA . GLU A 1 244 ? 110.125 -26.549 -14.592 1.00 86.06 244 GLU A CA 1
ATOM 1869 C C . GLU A 1 244 ? 109.931 -25.146 -13.980 1.00 86.06 244 GLU A C 1
ATOM 1871 O O . GLU A 1 244 ? 109.091 -24.964 -13.097 1.00 86.06 244 GLU A O 1
ATOM 1876 N N . LEU A 1 245 ? 110.658 -24.134 -14.471 1.00 79.75 245 LEU A N 1
ATOM 1877 C CA . LEU A 1 245 ? 110.522 -22.740 -14.028 1.00 79.75 245 LEU A CA 1
ATOM 1878 C C . LEU A 1 245 ? 109.213 -22.082 -14.490 1.00 79.75 245 LEU A C 1
ATOM 1880 O O . LEU A 1 245 ? 108.689 -21.222 -13.782 1.00 79.75 245 LEU A O 1
ATOM 1884 N N . GLU A 1 246 ? 108.677 -22.465 -15.645 1.00 84.06 246 GLU A N 1
ATOM 1885 C CA . GLU A 1 246 ? 107.380 -22.011 -16.156 1.00 84.06 246 GLU A CA 1
ATOM 1886 C C . GLU A 1 246 ? 106.224 -22.607 -15.338 1.00 84.06 246 GLU A C 1
ATOM 1888 O O . GLU A 1 246 ? 105.332 -21.870 -14.917 1.00 84.06 246 GLU A O 1
ATOM 1893 N N . VAL A 1 247 ? 106.284 -23.901 -14.997 1.00 87.50 247 VAL A N 1
ATOM 1894 C CA . VAL A 1 247 ? 105.308 -24.552 -14.101 1.00 87.50 247 VAL A CA 1
ATOM 1895 C C . VAL A 1 247 ? 105.336 -23.932 -12.700 1.00 87.50 247 VAL A C 1
ATOM 1897 O O . VAL A 1 247 ? 104.280 -23.589 -12.169 1.00 87.50 247 VAL A O 1
ATOM 1900 N N . LEU A 1 248 ? 106.520 -23.721 -12.112 1.00 82.12 248 LEU A N 1
ATOM 1901 C CA . LEU A 1 248 ? 106.650 -23.074 -10.798 1.00 82.12 248 LEU A CA 1
ATOM 1902 C C . LEU A 1 248 ? 106.174 -21.612 -10.809 1.00 82.12 248 LEU A C 1
ATOM 1904 O O . LEU A 1 248 ? 105.606 -21.140 -9.823 1.00 82.12 248 LEU A O 1
ATOM 1908 N N . ARG A 1 249 ? 106.361 -20.893 -11.924 1.00 83.69 249 ARG A N 1
ATOM 1909 C CA . ARG A 1 249 ? 105.837 -19.533 -12.105 1.00 83.69 249 ARG A CA 1
ATOM 1910 C C . ARG A 1 249 ? 104.307 -19.529 -12.141 1.00 83.69 249 ARG A C 1
ATOM 1912 O O . ARG A 1 249 ? 103.708 -18.789 -11.368 1.00 83.69 249 ARG A O 1
ATOM 1919 N N . GLY A 1 250 ? 103.694 -20.415 -12.928 1.00 86.00 250 GLY A N 1
ATOM 1920 C CA . GLY A 1 250 ? 102.236 -20.560 -12.981 1.00 86.00 250 GLY A CA 1
ATOM 1921 C C . GLY A 1 250 ? 101.617 -21.023 -11.654 1.00 86.00 250 GLY A C 1
ATOM 1922 O O . GLY A 1 250 ? 100.525 -20.587 -11.301 1.00 86.00 250 GLY A O 1
ATOM 1923 N N . GLN A 1 251 ? 102.313 -21.857 -10.872 1.00 85.44 251 GLN A N 1
ATOM 1924 C CA . GLN A 1 251 ? 101.889 -22.212 -9.508 1.00 85.44 251 GLN A CA 1
ATOM 1925 C C . GLN A 1 251 ? 101.943 -21.012 -8.555 1.00 85.44 251 GLN A C 1
ATOM 1927 O O . GLN A 1 251 ? 101.001 -20.796 -7.794 1.00 85.44 251 GLN A O 1
ATOM 1932 N N . LYS A 1 252 ? 103.010 -20.202 -8.615 1.00 86.19 252 LYS A N 1
ATOM 1933 C CA . LYS A 1 252 ? 103.101 -18.959 -7.837 1.00 86.19 252 LYS A CA 1
ATOM 1934 C C . LYS A 1 252 ? 101.980 -17.987 -8.210 1.00 86.19 252 LYS A C 1
ATOM 1936 O O . LYS A 1 252 ? 101.388 -17.391 -7.318 1.00 86.19 252 LYS A O 1
ATOM 1941 N N . GLU A 1 253 ? 101.714 -17.811 -9.502 1.00 86.25 253 GLU A N 1
ATOM 1942 C CA . GLU A 1 253 ? 100.683 -16.893 -9.995 1.00 86.25 253 GLU A CA 1
ATOM 1943 C C . GLU A 1 253 ? 99.293 -17.302 -9.487 1.00 86.25 253 GLU A C 1
ATOM 1945 O O . GLU A 1 253 ? 98.621 -16.458 -8.902 1.00 86.25 253 GLU A O 1
ATOM 1950 N N . LYS A 1 254 ? 98.937 -18.595 -9.541 1.00 87.50 254 LYS A N 1
ATOM 1951 C CA . LYS A 1 254 ? 97.686 -19.124 -8.959 1.00 87.50 254 LYS A CA 1
ATOM 1952 C C . LYS A 1 254 ? 97.563 -18.884 -7.455 1.00 87.50 254 LYS A C 1
ATOM 1954 O O . LYS A 1 254 ? 96.586 -18.288 -7.020 1.00 87.50 254 LYS A O 1
ATOM 1959 N N . LEU A 1 255 ? 98.575 -19.247 -6.662 1.00 84.38 255 LEU A N 1
ATOM 1960 C CA . LEU A 1 255 ? 98.571 -18.986 -5.213 1.00 84.38 255 LEU A CA 1
ATOM 1961 C C . LEU A 1 255 ? 98.463 -17.478 -4.902 1.00 84.38 255 LEU A C 1
ATOM 1963 O O . LEU A 1 255 ? 97.852 -17.076 -3.915 1.00 84.38 255 LEU A O 1
ATOM 1967 N N . GLN A 1 256 ? 99.029 -16.626 -5.762 1.00 84.44 256 GLN A N 1
ATOM 1968 C CA . GLN A 1 256 ? 98.956 -15.168 -5.649 1.00 84.44 256 GLN A CA 1
ATOM 1969 C C . GLN A 1 256 ? 97.634 -14.574 -6.190 1.00 84.44 256 GLN A C 1
ATOM 1971 O O . GLN A 1 256 ? 97.385 -13.381 -6.004 1.00 84.44 256 GLN A O 1
ATOM 1976 N N . GLU A 1 257 ? 96.782 -15.369 -6.838 1.00 84.75 257 GLU A N 1
ATOM 1977 C CA . GLU A 1 257 ? 95.381 -15.051 -7.143 1.00 84.75 257 GLU A CA 1
ATOM 1978 C C . GLU A 1 257 ? 94.445 -15.573 -6.046 1.00 84.75 257 GLU A C 1
ATOM 1980 O O . GLU A 1 257 ? 93.578 -14.827 -5.602 1.00 84.75 257 GLU A O 1
ATOM 1985 N N . GLU A 1 258 ? 94.677 -16.785 -5.531 1.00 87.38 258 GLU A N 1
ATOM 1986 C CA . GLU A 1 258 ? 93.935 -17.381 -4.410 1.00 87.38 258 GLU A CA 1
ATOM 1987 C C . GLU A 1 258 ? 94.004 -16.505 -3.147 1.00 87.38 258 GLU A C 1
ATOM 1989 O O . GLU A 1 258 ? 92.966 -16.192 -2.566 1.00 87.38 258 GLU A O 1
ATOM 1994 N N . VAL A 1 259 ? 95.194 -16.010 -2.775 1.00 87.00 259 VAL A N 1
ATOM 1995 C CA . VAL A 1 259 ? 95.352 -15.068 -1.646 1.00 87.00 259 VAL A CA 1
ATOM 1996 C C . VAL A 1 259 ? 94.578 -13.764 -1.883 1.00 87.00 259 VAL A C 1
ATOM 1998 O O . VAL A 1 259 ? 93.865 -13.317 -0.993 1.00 87.00 259 VAL A O 1
ATOM 2001 N N . LYS A 1 260 ? 94.614 -13.197 -3.098 1.00 88.75 260 LYS A N 1
ATOM 2002 C CA . LYS A 1 260 ? 93.821 -11.995 -3.437 1.00 88.75 260 LYS A CA 1
ATOM 2003 C C . LYS A 1 260 ? 92.313 -12.258 -3.458 1.00 88.75 260 LYS A C 1
ATOM 2005 O O . LYS A 1 260 ? 91.542 -11.310 -3.351 1.00 88.75 260 LYS A O 1
ATOM 2010 N N . GLY A 1 261 ? 91.891 -13.504 -3.671 1.00 87.75 261 GLY A N 1
ATOM 2011 C CA . GLY A 1 261 ? 90.503 -13.927 -3.508 1.00 87.75 261 GLY A CA 1
ATOM 2012 C C . GLY A 1 261 ? 90.112 -13.927 -2.034 1.00 87.75 261 GLY A C 1
ATOM 2013 O O . GLY A 1 261 ? 89.129 -13.291 -1.667 1.00 87.75 261 GLY A O 1
ATOM 2014 N N . ALA A 1 262 ? 90.930 -14.558 -1.188 1.00 86.75 262 ALA A N 1
ATOM 2015 C CA . ALA A 1 262 ? 90.721 -14.596 0.257 1.00 86.75 262 ALA A CA 1
ATOM 2016 C C . ALA A 1 262 ? 90.682 -13.187 0.879 1.00 86.75 262 ALA A C 1
ATOM 2018 O O . ALA A 1 262 ? 89.725 -12.874 1.586 1.00 86.75 262 ALA A O 1
ATOM 2019 N N . ASP A 1 263 ? 91.650 -12.320 0.557 1.00 87.50 263 ASP A N 1
ATOM 2020 C CA . ASP A 1 263 ? 91.705 -10.934 1.049 1.00 87.50 263 ASP A CA 1
ATOM 2021 C C . ASP A 1 263 ? 90.407 -10.168 0.730 1.00 87.50 263 ASP A C 1
ATOM 2023 O O . ASP A 1 263 ? 89.819 -9.554 1.618 1.00 87.50 263 ASP A O 1
ATOM 2027 N N . LYS A 1 264 ? 89.893 -10.282 -0.507 1.00 88.19 264 LYS A N 1
ATOM 2028 C CA . LYS A 1 264 ? 88.607 -9.678 -0.901 1.00 88.19 264 LYS A CA 1
ATOM 2029 C C . LYS A 1 264 ? 87.436 -10.215 -0.092 1.00 88.19 264 LYS A C 1
ATOM 2031 O O . LYS A 1 264 ? 86.676 -9.419 0.438 1.00 88.19 264 LYS A O 1
ATOM 2036 N N . THR A 1 265 ? 87.314 -11.537 0.058 1.00 86.44 265 THR A N 1
ATOM 2037 C CA . THR A 1 265 ? 86.218 -12.116 0.858 1.00 86.44 265 THR A CA 1
ATOM 2038 C C . THR A 1 265 ? 86.283 -11.693 2.328 1.00 86.44 265 THR A C 1
ATOM 2040 O O . THR A 1 265 ? 85.253 -11.575 2.981 1.00 86.44 265 THR A O 1
ATOM 2043 N N . VAL A 1 266 ? 87.481 -11.413 2.855 1.00 88.69 266 VAL A N 1
ATOM 2044 C CA . VAL A 1 266 ? 87.671 -10.884 4.212 1.00 88.69 266 VAL A CA 1
ATOM 2045 C C . VAL A 1 266 ? 87.258 -9.413 4.317 1.00 88.69 266 VAL A C 1
ATOM 2047 O O . VAL A 1 266 ? 86.751 -9.017 5.363 1.00 88.69 266 VAL A O 1
ATOM 2050 N N . ASP A 1 267 ? 87.440 -8.604 3.272 1.00 87.50 267 ASP A N 1
ATOM 2051 C CA . ASP A 1 267 ? 86.946 -7.221 3.235 1.00 87.50 267 ASP A CA 1
ATOM 2052 C C . ASP A 1 267 ? 85.421 -7.165 3.010 1.00 87.50 267 ASP A C 1
ATOM 2054 O O . ASP A 1 267 ? 84.722 -6.498 3.770 1.00 87.50 267 ASP A O 1
ATOM 2058 N N . GLU A 1 268 ? 84.881 -7.967 2.085 1.00 86.94 268 GLU A N 1
ATOM 2059 C CA . GLU A 1 268 ? 83.435 -8.132 1.842 1.00 86.94 268 GLU A CA 1
ATOM 2060 C C . GLU A 1 268 ? 82.673 -8.570 3.111 1.00 86.94 268 GLU A C 1
ATOM 2062 O O . GLU A 1 268 ? 81.555 -8.115 3.359 1.00 86.94 268 GLU A O 1
ATOM 2067 N N . LEU A 1 269 ? 83.274 -9.427 3.948 1.00 85.88 269 LEU A N 1
ATOM 2068 C CA . LEU A 1 269 ? 82.694 -9.844 5.230 1.00 85.88 269 LEU A CA 1
ATOM 2069 C C . LEU A 1 269 ? 82.755 -8.756 6.316 1.00 85.88 269 LEU A C 1
ATOM 2071 O O . LEU A 1 269 ? 81.893 -8.748 7.192 1.00 85.88 269 LEU A O 1
ATOM 2075 N N . LYS A 1 270 ? 83.722 -7.825 6.278 1.00 86.00 270 LYS A N 1
ATOM 2076 C CA . LYS A 1 270 ? 83.739 -6.668 7.199 1.00 86.00 270 LYS A CA 1
ATOM 2077 C C . LYS A 1 270 ? 82.633 -5.686 6.846 1.00 86.00 270 LYS A C 1
ATOM 2079 O O . LYS A 1 270 ? 81.883 -5.295 7.731 1.00 86.00 270 LYS A O 1
ATOM 2084 N N . GLU A 1 271 ? 82.485 -5.361 5.561 1.00 84.69 271 GLU A N 1
ATOM 2085 C CA . GLU A 1 271 ? 81.421 -4.468 5.084 1.00 84.69 271 GLU A CA 1
ATOM 2086 C C . GLU A 1 271 ? 80.025 -5.005 5.453 1.00 84.69 271 GLU A C 1
ATOM 2088 O O . GLU A 1 271 ? 79.145 -4.231 5.823 1.00 84.69 271 GLU A O 1
ATOM 2093 N N . GLN A 1 272 ? 79.834 -6.332 5.450 1.00 81.81 272 GLN A N 1
ATOM 2094 C CA . GLN A 1 272 ? 78.603 -6.972 5.934 1.00 81.81 272 GLN A CA 1
ATOM 2095 C C . GLN A 1 272 ? 78.390 -6.833 7.452 1.00 81.81 272 GLN A C 1
ATOM 2097 O O . GLN A 1 272 ? 77.252 -6.646 7.879 1.00 81.81 272 GLN A O 1
ATOM 2102 N N . VAL A 1 273 ? 79.446 -6.903 8.270 1.00 83.06 273 VAL A N 1
ATOM 2103 C CA . VAL A 1 273 ? 79.349 -6.715 9.732 1.00 83.06 273 VAL A CA 1
ATOM 2104 C C . VAL A 1 273 ? 79.084 -5.251 10.087 1.00 83.06 273 VAL A C 1
ATOM 2106 O O . VAL A 1 273 ? 78.192 -4.980 10.887 1.00 83.06 273 VAL A O 1
ATOM 2109 N N . ASP A 1 274 ? 79.780 -4.306 9.455 1.00 85.19 274 ASP A N 1
ATOM 2110 C CA . ASP A 1 274 ? 79.551 -2.871 9.669 1.00 85.19 274 ASP A CA 1
ATOM 2111 C C . ASP A 1 274 ? 78.131 -2.461 9.223 1.00 85.19 274 ASP A C 1
ATOM 2113 O O . ASP A 1 274 ? 77.453 -1.689 9.907 1.00 85.19 274 ASP A O 1
ATOM 2117 N N . ALA A 1 275 ? 77.627 -3.038 8.123 1.00 82.50 275 ALA A N 1
ATOM 2118 C CA . ALA A 1 275 ? 76.242 -2.858 7.686 1.00 82.50 275 ALA A CA 1
ATOM 2119 C C . ALA A 1 275 ? 75.215 -3.498 8.641 1.00 82.50 275 ALA A C 1
ATOM 2121 O O . ALA A 1 275 ? 74.133 -2.939 8.825 1.00 82.50 275 ALA A O 1
ATOM 2122 N N . ALA A 1 276 ? 75.537 -4.639 9.262 1.00 80.06 276 ALA A N 1
ATOM 2123 C CA . ALA A 1 276 ? 74.676 -5.276 10.259 1.00 80.06 276 ALA A CA 1
ATOM 2124 C C . ALA A 1 276 ? 74.573 -4.437 11.544 1.00 80.06 276 ALA A C 1
ATOM 2126 O O . ALA A 1 276 ? 73.467 -4.210 12.024 1.00 80.06 276 ALA A O 1
ATOM 2127 N N . LEU A 1 277 ? 75.688 -3.894 12.045 1.00 76.62 277 LEU A N 1
ATOM 2128 C CA . LEU A 1 277 ? 75.696 -3.004 13.215 1.00 76.62 277 LEU A CA 1
ATOM 2129 C C . LEU A 1 277 ? 74.874 -1.726 12.965 1.00 76.62 277 LEU A C 1
ATOM 2131 O O . LEU A 1 277 ? 74.047 -1.345 13.791 1.00 76.62 277 LEU A O 1
ATOM 2135 N N . GLY A 1 278 ? 75.012 -1.111 11.783 1.00 83.25 278 GLY A N 1
ATOM 2136 C CA . GLY A 1 278 ? 74.172 0.028 11.385 1.00 83.25 278 GLY A CA 1
ATOM 2137 C C . GLY A 1 278 ? 72.683 -0.318 11.215 1.00 83.25 278 GLY A C 1
ATOM 2138 O O . GLY A 1 278 ? 71.826 0.562 11.327 1.00 83.25 278 GLY A O 1
ATOM 2139 N N . ALA A 1 279 ? 72.350 -1.589 10.968 1.00 85.06 279 ALA A N 1
ATOM 2140 C CA . ALA A 1 279 ? 70.972 -2.071 10.974 1.00 85.06 279 ALA A CA 1
ATOM 2141 C C . ALA A 1 279 ? 70.450 -2.320 12.401 1.00 85.06 279 ALA A C 1
ATOM 2143 O O . ALA A 1 279 ? 69.282 -2.038 12.657 1.00 85.06 279 ALA A O 1
ATOM 2144 N N . GLU A 1 280 ? 71.287 -2.777 13.338 1.00 85.19 280 GLU A N 1
ATOM 2145 C CA . GLU A 1 280 ? 70.918 -2.940 14.753 1.00 85.19 280 GLU A CA 1
ATOM 2146 C C . GLU A 1 280 ? 70.579 -1.590 15.412 1.00 85.19 280 GLU A C 1
ATOM 2148 O O . GLU A 1 280 ? 69.501 -1.467 15.994 1.00 85.19 280 GLU A O 1
ATOM 2153 N N . GLU A 1 281 ? 71.395 -0.542 15.222 1.00 84.00 281 GLU A N 1
ATOM 2154 C CA . GLU A 1 281 ? 71.083 0.824 15.700 1.00 84.00 281 GLU A CA 1
ATOM 2155 C C . GLU A 1 281 ? 69.773 1.376 15.090 1.00 84.00 281 GLU A C 1
ATOM 2157 O O . GLU A 1 281 ? 68.987 2.076 15.744 1.00 84.00 281 GLU A O 1
ATOM 2162 N N . MET A 1 282 ? 69.498 1.047 13.821 1.00 83.94 282 MET A N 1
ATOM 2163 C CA . MET A 1 282 ? 68.240 1.419 13.171 1.00 83.94 282 MET A CA 1
ATOM 2164 C C . MET A 1 282 ? 67.052 0.648 13.757 1.00 83.94 282 MET A C 1
ATOM 2166 O O . MET A 1 282 ? 65.991 1.236 13.952 1.00 83.94 282 MET A O 1
ATOM 2170 N N . VAL A 1 283 ? 67.209 -0.645 14.057 1.00 89.81 283 VAL A N 1
ATOM 2171 C CA . VAL A 1 283 ? 66.166 -1.461 14.693 1.00 89.81 283 VAL A CA 1
ATOM 2172 C C . VAL A 1 283 ? 65.882 -0.964 16.108 1.00 89.81 283 VAL A C 1
ATOM 2174 O O . VAL A 1 283 ? 64.714 -0.758 16.423 1.00 89.81 283 VAL A O 1
ATOM 2177 N N . GLU A 1 284 ? 66.900 -0.686 16.926 1.00 89.25 284 GLU A N 1
ATOM 2178 C CA . GLU A 1 284 ? 66.725 -0.156 18.287 1.00 89.25 284 GLU A CA 1
ATOM 2179 C C . GLU A 1 284 ? 65.922 1.156 18.261 1.00 89.25 284 GLU A C 1
ATOM 2181 O O . GLU A 1 284 ? 64.821 1.231 18.814 1.00 89.25 284 GLU A O 1
ATOM 2186 N N . THR A 1 285 ? 66.376 2.143 17.482 1.00 89.56 285 THR A N 1
ATOM 2187 C CA . THR A 1 285 ? 65.698 3.448 17.364 1.00 89.56 285 THR A CA 1
ATOM 2188 C C . THR A 1 285 ? 64.355 3.401 16.609 1.00 89.56 285 THR A C 1
ATOM 2190 O O . THR A 1 285 ? 63.575 4.360 16.668 1.00 89.56 285 THR A O 1
ATOM 2193 N N . LEU A 1 286 ? 64.039 2.309 15.904 1.00 89.25 286 LEU A N 1
ATOM 2194 C CA . LEU A 1 286 ? 62.689 2.022 15.403 1.00 89.25 286 LEU A CA 1
ATOM 2195 C C . LEU A 1 286 ? 61.811 1.370 16.478 1.00 89.25 286 LEU A C 1
ATOM 2197 O O . LEU A 1 286 ? 60.629 1.703 16.552 1.00 89.25 286 LEU A O 1
ATOM 2201 N N . THR A 1 287 ? 62.356 0.490 17.324 1.00 89.75 287 THR A N 1
ATOM 2202 C CA . THR A 1 287 ? 61.605 -0.136 18.423 1.00 89.75 287 THR A CA 1
ATOM 2203 C C . THR A 1 287 ? 61.225 0.862 19.511 1.00 89.75 287 THR A C 1
ATOM 2205 O O . THR A 1 287 ? 60.065 0.852 19.914 1.00 89.75 287 THR A O 1
ATOM 2208 N N . GLU A 1 288 ? 62.115 1.785 19.899 1.00 93.31 288 GLU A N 1
ATOM 2209 C CA . GLU A 1 288 ? 61.778 2.899 20.804 1.00 93.31 288 GLU A CA 1
ATOM 2210 C C . GLU A 1 288 ? 60.583 3.698 20.265 1.00 93.31 288 GLU A C 1
ATOM 2212 O O . GLU A 1 288 ? 59.551 3.817 20.922 1.00 93.31 288 GLU A O 1
ATOM 2217 N N . ARG A 1 289 ? 60.665 4.149 19.004 1.00 93.00 289 ARG A N 1
ATOM 2218 C CA . ARG A 1 289 ? 59.576 4.892 18.350 1.00 93.00 289 ARG A CA 1
ATOM 2219 C C . ARG A 1 289 ? 58.293 4.083 18.207 1.00 93.00 289 ARG A C 1
ATOM 2221 O O . ARG A 1 289 ? 57.215 4.671 18.208 1.00 93.00 289 ARG A O 1
ATOM 2228 N N . ASN A 1 290 ? 58.378 2.767 18.033 1.00 91.69 290 ASN A N 1
ATOM 2229 C CA . ASN A 1 290 ? 57.190 1.927 17.941 1.00 91.69 290 ASN A CA 1
ATOM 2230 C C . ASN A 1 290 ? 56.520 1.771 19.317 1.00 91.69 290 ASN A C 1
ATOM 2232 O O . ASN A 1 290 ? 55.299 1.851 19.387 1.00 91.69 290 ASN A O 1
ATOM 2236 N N . LEU A 1 291 ? 57.293 1.659 20.403 1.00 93.62 291 LEU A N 1
ATOM 2237 C CA . LEU A 1 291 ? 56.778 1.677 21.779 1.00 93.62 291 LEU A CA 1
ATOM 2238 C C . LEU A 1 291 ? 56.139 3.033 22.130 1.00 93.62 291 LEU A C 1
ATOM 2240 O O . LEU A 1 291 ? 55.007 3.052 22.615 1.00 93.62 291 LEU A O 1
ATOM 2244 N N . ASP A 1 292 ? 56.798 4.152 21.800 1.00 93.25 292 ASP A N 1
ATOM 2245 C CA . ASP A 1 292 ? 56.245 5.510 21.946 1.00 93.25 292 ASP A CA 1
ATOM 2246 C C . ASP A 1 292 ? 54.902 5.653 21.207 1.00 93.25 292 ASP A C 1
ATOM 2248 O O . ASP A 1 292 ? 53.936 6.208 21.732 1.00 93.25 292 ASP A O 1
ATOM 2252 N N . LEU A 1 293 ? 54.825 5.150 19.968 1.00 93.94 293 LEU A N 1
ATOM 2253 C CA . LEU A 1 293 ? 53.615 5.201 19.146 1.00 93.94 293 LEU A CA 1
ATOM 2254 C C . LEU A 1 293 ? 52.522 4.249 19.646 1.00 93.94 293 LEU A C 1
ATOM 2256 O O . LEU A 1 293 ? 51.348 4.604 19.573 1.00 93.94 293 LEU A O 1
ATOM 2260 N N . GLU A 1 294 ? 52.869 3.073 20.169 1.00 90.75 294 GLU A N 1
ATOM 2261 C CA . GLU A 1 294 ? 51.918 2.150 20.796 1.00 90.75 294 GLU A CA 1
ATOM 2262 C C . GLU A 1 294 ? 51.335 2.730 22.089 1.00 90.75 294 GLU A C 1
ATOM 2264 O O . GLU A 1 294 ? 50.134 2.594 22.328 1.00 90.75 294 GLU A O 1
ATOM 2269 N N . GLU A 1 295 ? 52.138 3.436 22.889 1.00 95.00 295 GLU A N 1
ATOM 2270 C CA . GLU A 1 295 ? 51.652 4.199 24.039 1.00 95.00 295 GLU A CA 1
ATOM 2271 C C . GLU A 1 295 ? 50.764 5.372 23.608 1.00 95.00 295 GLU A C 1
ATOM 2273 O O . GLU A 1 295 ? 49.647 5.497 24.109 1.00 95.00 295 GLU A O 1
ATOM 2278 N N . LYS A 1 296 ? 51.167 6.151 22.594 1.00 94.50 296 LYS A N 1
ATOM 2279 C CA . LYS A 1 296 ? 50.326 7.229 22.041 1.00 94.50 296 LYS A CA 1
ATOM 2280 C C . LYS A 1 296 ? 48.995 6.716 21.491 1.00 94.50 296 LYS A C 1
ATOM 2282 O O . LYS A 1 296 ? 47.962 7.356 21.663 1.00 94.50 296 LYS A O 1
ATOM 2287 N N . VAL A 1 297 ? 48.994 5.551 20.845 1.00 93.25 297 VAL A N 1
ATOM 2288 C CA . VAL A 1 297 ? 47.774 4.885 20.363 1.00 93.25 297 VAL A CA 1
ATOM 2289 C C . VAL A 1 297 ? 46.930 4.349 21.523 1.00 93.25 297 VAL A C 1
ATOM 2291 O O . VAL A 1 297 ? 45.708 4.323 21.400 1.00 93.25 297 VAL A O 1
ATOM 2294 N N . ARG A 1 298 ? 47.534 3.956 22.650 1.00 93.88 298 ARG A N 1
ATOM 2295 C CA . ARG A 1 298 ? 46.818 3.542 23.867 1.00 93.88 298 ARG A CA 1
ATOM 2296 C C . ARG A 1 298 ? 46.112 4.729 24.529 1.00 93.88 298 ARG A C 1
ATOM 2298 O O . ARG A 1 298 ? 44.900 4.664 24.698 1.00 93.88 298 ARG A O 1
ATOM 2305 N N . GLU A 1 299 ? 46.827 5.829 24.777 1.00 93.00 299 GLU A N 1
ATOM 2306 C CA . GLU A 1 299 ? 46.260 7.095 25.283 1.00 93.00 299 GLU A CA 1
ATOM 2307 C C . GLU A 1 299 ? 45.125 7.623 24.383 1.00 93.00 299 GLU A C 1
ATOM 2309 O O . GLU A 1 299 ? 44.069 8.045 24.856 1.00 93.00 299 GLU A O 1
ATOM 2314 N N . LEU A 1 300 ? 45.322 7.595 23.058 1.00 93.69 300 LEU A N 1
ATOM 2315 C CA . LEU A 1 300 ? 44.310 8.057 22.106 1.00 93.69 300 LEU A CA 1
ATOM 2316 C C . LEU A 1 300 ? 43.087 7.133 22.056 1.00 93.69 300 LEU A C 1
ATOM 2318 O O . LEU A 1 300 ? 41.990 7.611 21.802 1.00 93.69 300 LEU A O 1
ATOM 2322 N N . ARG A 1 301 ? 43.238 5.830 22.324 1.00 93.25 301 ARG A N 1
ATOM 2323 C CA . ARG A 1 301 ? 42.097 4.907 22.447 1.00 93.25 301 ARG A CA 1
ATOM 2324 C C . ARG A 1 301 ? 41.326 5.128 23.742 1.00 93.25 301 ARG A C 1
ATOM 2326 O O . ARG A 1 301 ? 40.105 5.113 23.703 1.00 93.25 301 ARG A O 1
ATOM 2333 N N . GLU A 1 302 ? 42.017 5.364 24.853 1.00 94.88 302 GLU A N 1
ATOM 2334 C CA . GLU A 1 302 ? 41.390 5.681 26.143 1.00 94.88 302 GLU A CA 1
ATOM 2335 C C . GLU A 1 302 ? 40.590 6.989 26.056 1.00 94.88 302 GLU A C 1
ATOM 2337 O O . GLU A 1 302 ? 39.400 7.006 26.355 1.00 94.88 302 GLU A O 1
ATOM 2342 N N . THR A 1 303 ? 41.180 8.048 25.491 1.00 93.44 303 THR A N 1
ATOM 2343 C CA . THR A 1 303 ? 40.460 9.318 25.279 1.00 93.44 303 THR A CA 1
ATOM 2344 C C . THR A 1 303 ? 39.349 9.237 24.223 1.00 93.44 303 THR A C 1
ATOM 2346 O O . THR A 1 303 ? 38.397 10.008 24.306 1.00 93.44 303 THR A O 1
ATOM 2349 N N . VAL A 1 304 ? 39.409 8.307 23.259 1.00 94.75 304 VAL A N 1
ATOM 2350 C CA . VAL A 1 304 ? 38.271 8.006 22.367 1.00 94.75 304 VAL A CA 1
ATOM 2351 C C . VAL A 1 304 ? 37.135 7.325 23.131 1.00 94.75 304 VAL A C 1
ATOM 2353 O O . VAL A 1 304 ? 36.006 7.776 22.993 1.00 94.75 304 VAL A O 1
ATOM 2356 N N . VAL A 1 305 ? 37.411 6.337 23.990 1.00 94.62 305 VAL A N 1
ATOM 2357 C CA . VAL A 1 305 ? 36.375 5.674 24.811 1.00 94.62 305 VAL A CA 1
ATOM 2358 C C . VAL A 1 305 ? 35.705 6.659 25.780 1.00 94.62 305 VAL A C 1
ATOM 2360 O O . VAL A 1 305 ? 34.482 6.651 25.906 1.00 94.62 305 VAL A O 1
ATOM 2363 N N . ASP A 1 306 ? 36.470 7.561 26.406 1.00 95.62 306 ASP A N 1
ATOM 2364 C CA . ASP A 1 306 ? 35.908 8.640 27.235 1.00 95.62 306 ASP A CA 1
ATOM 2365 C C . ASP A 1 306 ? 34.991 9.574 26.421 1.00 95.62 306 ASP A C 1
ATOM 2367 O O . ASP A 1 306 ? 33.921 9.970 26.886 1.00 95.62 306 ASP A O 1
ATOM 2371 N N . LEU A 1 307 ? 35.391 9.932 25.194 1.00 92.50 307 LEU A N 1
ATOM 2372 C CA . LEU A 1 307 ? 34.591 10.775 24.298 1.00 92.50 307 LEU A CA 1
ATOM 2373 C C . LEU A 1 307 ? 33.350 10.052 23.757 1.00 92.50 307 LEU A C 1
ATOM 2375 O O . LEU A 1 307 ? 32.313 10.693 23.604 1.00 92.50 307 LEU A O 1
ATOM 2379 N N . GLU A 1 308 ? 33.433 8.747 23.501 1.00 91.88 308 GLU A N 1
ATOM 2380 C CA . GLU A 1 308 ? 32.308 7.900 23.092 1.00 91.88 308 GLU A CA 1
ATOM 2381 C C . GLU A 1 308 ? 31.276 7.799 24.226 1.00 91.88 308 GLU A C 1
ATOM 2383 O O . GLU A 1 308 ? 30.110 8.115 23.998 1.00 91.88 308 GLU A O 1
ATOM 2388 N N . ALA A 1 309 ? 31.697 7.525 25.466 1.00 94.25 309 ALA A N 1
ATOM 2389 C CA . ALA A 1 309 ? 30.809 7.506 26.636 1.00 94.25 309 ALA A CA 1
ATOM 2390 C C . ALA A 1 309 ? 30.180 8.885 26.944 1.00 94.25 309 ALA A C 1
ATOM 2392 O O . ALA A 1 309 ? 29.020 8.983 27.353 1.00 94.25 309 ALA A O 1
ATOM 2393 N N . ILE A 1 310 ? 30.920 9.979 26.719 1.00 92.38 310 ILE A N 1
ATOM 2394 C CA . ILE A 1 310 ? 30.366 11.340 26.785 1.00 92.38 310 ILE A CA 1
ATOM 2395 C C . ILE A 1 310 ? 29.367 11.578 25.642 1.00 92.38 310 ILE A C 1
ATOM 2397 O O . ILE A 1 310 ? 28.369 12.268 25.852 1.00 92.38 310 ILE A O 1
ATOM 2401 N N . ASN A 1 311 ? 29.592 11.032 24.446 1.00 90.88 311 ASN A N 1
ATOM 2402 C CA . ASN A 1 311 ? 28.657 11.168 23.332 1.00 90.88 311 ASN A CA 1
ATOM 2403 C C . ASN A 1 311 ? 27.362 10.377 23.573 1.00 90.88 311 ASN A C 1
ATOM 2405 O O . ASN A 1 311 ? 26.291 10.953 23.420 1.00 90.88 311 ASN A O 1
ATOM 2409 N N . GLU A 1 312 ? 27.441 9.130 24.049 1.00 92.06 312 GLU A N 1
ATOM 2410 C CA . GLU A 1 312 ? 26.276 8.325 24.455 1.00 92.06 312 GLU A CA 1
ATOM 2411 C C . GLU A 1 312 ? 25.393 9.083 25.463 1.00 92.06 312 GLU A C 1
ATOM 2413 O O . GLU A 1 312 ? 24.188 9.223 25.255 1.00 92.06 312 GLU A O 1
ATOM 2418 N N . MET A 1 313 ? 25.995 9.686 26.496 1.00 93.44 313 MET A N 1
ATOM 2419 C CA . MET A 1 313 ? 25.273 10.518 27.469 1.00 93.44 313 MET A CA 1
ATOM 2420 C C . MET A 1 313 ? 24.650 11.779 26.838 1.00 93.44 313 MET A C 1
ATOM 2422 O O . MET A 1 313 ? 23.561 12.200 27.232 1.00 93.44 313 MET A O 1
ATOM 2426 N N . ASN A 1 314 ? 25.315 12.406 25.862 1.00 89.81 314 ASN A N 1
ATOM 2427 C CA . ASN A 1 314 ? 24.758 13.555 25.138 1.00 89.81 314 ASN A CA 1
ATOM 2428 C C . ASN A 1 314 ? 23.616 13.157 24.192 1.00 89.81 314 ASN A C 1
ATOM 2430 O O . ASN A 1 314 ? 22.709 13.962 23.977 1.00 89.81 314 ASN A O 1
ATOM 2434 N N . ASP A 1 315 ? 23.638 11.950 23.633 1.00 94.19 315 ASP A N 1
ATOM 2435 C CA . ASP A 1 315 ? 22.567 11.431 22.783 1.00 94.19 315 ASP A CA 1
ATOM 2436 C C . ASP A 1 315 ? 21.354 11.000 23.627 1.00 94.19 315 ASP A C 1
ATOM 2438 O O . ASP A 1 315 ? 20.232 11.389 23.299 1.00 94.19 315 ASP A O 1
ATOM 2442 N N . GLU A 1 316 ? 21.552 10.364 24.792 1.00 91.06 316 GLU A N 1
ATOM 2443 C CA . GLU A 1 316 ? 20.480 10.166 25.785 1.00 91.06 316 GLU A CA 1
ATOM 2444 C C . GLU A 1 316 ? 19.829 11.501 26.191 1.00 91.06 316 GLU A C 1
ATOM 2446 O O . GLU A 1 316 ? 18.601 11.628 26.203 1.00 91.06 316 GLU A O 1
ATOM 2451 N N . LEU A 1 317 ? 20.631 12.527 26.502 1.00 91.62 317 LEU A N 1
ATOM 2452 C CA . LEU A 1 317 ? 20.121 13.855 26.864 1.00 91.62 317 LEU A CA 1
ATOM 2453 C C . LEU A 1 317 ? 19.392 14.548 25.699 1.00 91.62 317 LEU A C 1
ATOM 2455 O O . LEU A 1 317 ? 18.404 15.246 25.936 1.00 91.62 317 LEU A O 1
ATOM 2459 N N . GLN A 1 318 ? 19.833 14.348 24.453 1.00 88.75 318 GLN A N 1
ATOM 2460 C CA . GLN A 1 318 ? 19.143 14.861 23.266 1.00 88.75 318 GLN A CA 1
ATOM 2461 C C . GLN A 1 318 ? 17.804 14.166 23.018 1.00 88.75 318 GLN A C 1
ATOM 2463 O O . GLN A 1 318 ? 16.839 14.855 22.695 1.00 88.75 318 GLN A O 1
ATOM 2468 N N . GLU A 1 319 ? 17.705 12.847 23.195 1.00 88.56 319 GLU A N 1
ATOM 2469 C CA . GLU A 1 319 ? 16.428 12.144 23.031 1.00 88.56 319 GLU A CA 1
ATOM 2470 C C . GLU A 1 319 ? 15.436 12.516 24.141 1.00 88.56 319 GLU A C 1
ATOM 2472 O O . GLU A 1 319 ? 14.295 12.855 23.836 1.00 88.56 319 GLU A O 1
ATOM 2477 N N . ASN A 1 320 ? 15.874 12.626 25.403 1.00 88.62 320 ASN A N 1
ATOM 2478 C CA . ASN A 1 320 ? 15.039 13.179 26.483 1.00 88.62 320 ASN A CA 1
ATOM 2479 C C . ASN A 1 320 ? 14.567 14.623 26.176 1.00 88.62 320 ASN A C 1
ATOM 2481 O O . ASN A 1 320 ? 13.427 15.000 26.472 1.00 88.62 320 ASN A O 1
ATOM 2485 N N . ALA A 1 321 ? 15.419 15.445 25.551 1.00 87.62 321 ALA A N 1
ATOM 2486 C CA . ALA A 1 321 ? 15.046 16.784 25.096 1.00 87.62 321 ALA A CA 1
ATOM 2487 C C . ALA A 1 321 ? 14.060 16.757 23.909 1.00 87.62 321 ALA A C 1
ATOM 2489 O O . ALA A 1 321 ? 13.167 17.600 23.848 1.00 87.62 321 ALA A O 1
ATOM 2490 N N . ARG A 1 322 ? 14.167 15.782 22.992 1.00 91.38 322 ARG A N 1
ATOM 2491 C CA . ARG A 1 322 ? 13.206 15.581 21.891 1.00 91.38 322 ARG A CA 1
ATOM 2492 C C . ARG A 1 322 ? 11.856 15.075 22.385 1.00 91.38 322 ARG A C 1
ATOM 2494 O O . ARG A 1 322 ? 10.841 15.586 21.923 1.00 91.38 322 ARG A O 1
ATOM 2501 N N . GLU A 1 323 ? 11.821 14.126 23.321 1.00 87.88 323 GLU A N 1
ATOM 2502 C CA . GLU A 1 323 ? 10.567 13.639 23.911 1.00 87.88 323 GLU A CA 1
ATOM 2503 C C . GLU A 1 323 ? 9.830 14.773 24.632 1.00 87.88 323 GLU A C 1
ATOM 2505 O O . GLU A 1 323 ? 8.655 15.014 24.358 1.00 87.88 323 GLU A O 1
ATOM 2510 N N . THR A 1 324 ? 10.529 15.553 25.463 1.00 87.81 324 THR A N 1
ATOM 2511 C CA . THR A 1 324 ? 9.920 16.706 26.149 1.00 87.81 324 THR A CA 1
ATOM 2512 C C . THR A 1 324 ? 9.538 17.848 25.196 1.00 87.81 324 THR A C 1
ATOM 2514 O O . THR A 1 324 ? 8.513 18.498 25.417 1.00 87.81 324 THR A O 1
ATOM 2517 N N . GLU A 1 325 ? 10.270 18.078 24.096 1.00 85.25 325 GLU A N 1
ATOM 2518 C CA . GLU A 1 325 ? 9.815 18.995 23.039 1.00 85.25 325 GLU A CA 1
ATOM 2519 C C . GLU A 1 325 ? 8.541 18.475 22.351 1.00 85.25 325 GLU A C 1
ATOM 2521 O O . GLU A 1 325 ? 7.617 19.252 22.097 1.00 85.25 325 GLU A O 1
ATOM 2526 N N . LEU A 1 326 ? 8.456 17.170 22.075 1.00 90.75 326 LEU A N 1
ATOM 2527 C CA . LEU A 1 326 ? 7.290 16.550 21.448 1.00 90.75 326 LEU A CA 1
ATOM 2528 C C . LEU A 1 326 ? 6.051 16.650 22.349 1.00 90.75 326 LEU A C 1
ATOM 2530 O O . LEU A 1 326 ? 5.002 17.074 21.873 1.00 90.75 326 LEU A O 1
ATOM 2534 N N . GLU A 1 327 ? 6.174 16.363 23.649 1.00 86.81 327 GLU A N 1
ATOM 2535 C CA . GLU A 1 327 ? 5.089 16.549 24.626 1.00 86.81 327 GLU A CA 1
ATOM 2536 C C . GLU A 1 327 ? 4.614 18.011 24.691 1.00 86.81 327 GLU A C 1
ATOM 2538 O O . GLU A 1 327 ? 3.411 18.286 24.728 1.00 86.81 327 GLU A O 1
ATOM 2543 N N . LEU A 1 328 ? 5.544 18.975 24.656 1.00 87.88 328 LEU A N 1
ATOM 2544 C CA . LEU A 1 328 ? 5.216 20.403 24.608 1.00 87.88 328 LEU A CA 1
ATOM 2545 C C . LEU A 1 328 ? 4.507 20.790 23.300 1.00 87.88 328 LEU A C 1
ATOM 2547 O O . LEU A 1 328 ? 3.568 21.588 23.338 1.00 87.88 328 LEU A O 1
ATOM 2551 N N . ARG A 1 329 ? 4.900 20.212 22.158 1.00 89.69 329 ARG A N 1
ATOM 2552 C CA . ARG A 1 329 ? 4.226 20.401 20.861 1.00 89.69 329 ARG A CA 1
ATOM 2553 C C . ARG A 1 329 ? 2.823 19.782 20.856 1.00 89.69 329 ARG A C 1
ATOM 2555 O O . ARG A 1 329 ? 1.880 20.476 20.487 1.00 89.69 329 ARG A O 1
ATOM 2562 N N . GLU A 1 330 ? 2.646 18.555 21.351 1.00 88.88 330 GLU A N 1
ATOM 2563 C CA . GLU A 1 330 ? 1.322 17.925 21.495 1.00 88.88 330 GLU A CA 1
ATOM 2564 C C . GLU A 1 330 ? 0.401 18.761 22.405 1.00 88.88 330 GLU A C 1
ATOM 2566 O O . GLU A 1 330 ? -0.753 19.025 22.056 1.00 88.88 330 GLU A O 1
ATOM 2571 N N . MET A 1 331 ? 0.908 19.269 23.536 1.00 86.56 331 MET A N 1
ATOM 2572 C CA . MET A 1 331 ? 0.149 20.177 24.407 1.00 86.56 331 MET A CA 1
ATOM 2573 C C . MET A 1 331 ? -0.195 21.515 23.733 1.00 86.56 331 MET A C 1
ATOM 2575 O O . MET A 1 331 ? -1.288 22.045 23.965 1.00 86.56 331 MET A O 1
ATOM 2579 N N . LEU A 1 332 ? 0.686 22.057 22.885 1.00 85.00 332 LEU A N 1
ATOM 2580 C CA . LEU A 1 332 ? 0.409 23.255 22.086 1.00 85.00 332 LEU A CA 1
ATOM 2581 C C . LEU A 1 332 ? -0.649 22.998 21.005 1.00 85.00 332 LEU A C 1
ATOM 2583 O O . LEU A 1 332 ? -1.521 23.846 20.829 1.00 85.00 332 LEU A O 1
ATOM 2587 N N . ASP A 1 333 ? -0.647 21.841 20.342 1.00 90.69 333 ASP A N 1
ATOM 2588 C CA . ASP A 1 333 ? -1.656 21.484 19.336 1.00 90.69 333 ASP A CA 1
ATOM 2589 C C . ASP A 1 333 ? -3.028 21.194 19.959 1.00 90.69 333 ASP A C 1
ATOM 2591 O O . ASP A 1 333 ? -4.059 21.643 19.438 1.00 90.69 333 ASP A O 1
ATOM 2595 N N . LEU A 1 334 ? -3.075 20.535 21.123 1.00 87.38 334 LEU A N 1
ATOM 2596 C CA . LEU A 1 334 ? -4.297 20.426 21.929 1.00 87.38 334 LEU A CA 1
ATOM 2597 C C . LEU A 1 334 ? -4.777 21.817 22.379 1.00 87.38 334 LEU A C 1
ATOM 2599 O O . LEU A 1 334 ? -5.971 22.118 22.298 1.00 87.38 334 LEU A O 1
ATOM 2603 N N . GLY A 1 335 ? -3.859 22.687 22.807 1.00 85.56 335 GLY A N 1
ATOM 2604 C CA . GLY A 1 335 ? -4.137 24.075 23.178 1.00 85.56 335 GLY A CA 1
ATOM 2605 C C . GLY A 1 335 ? -4.733 24.889 22.027 1.00 85.56 335 GLY A C 1
ATOM 2606 O O . GLY A 1 335 ? -5.833 25.424 22.154 1.00 85.56 335 GLY A O 1
ATOM 2607 N N . GLY A 1 336 ? -4.062 24.925 20.876 1.00 86.69 336 GLY A N 1
ATOM 2608 C CA . GLY A 1 336 ? -4.506 25.618 19.665 1.00 86.69 336 GLY A CA 1
ATOM 2609 C C . GLY A 1 336 ? -5.787 25.032 19.065 1.00 86.69 336 GLY A C 1
ATOM 2610 O O . GLY A 1 336 ? -6.571 25.745 18.441 1.00 86.69 336 GLY A O 1
ATOM 2611 N N . SER A 1 337 ? -6.066 23.748 19.285 1.00 83.44 337 SER A N 1
ATOM 2612 C CA . SER A 1 337 ? -7.353 23.142 18.921 1.00 83.44 337 SER A CA 1
ATOM 2613 C C . SER A 1 337 ? -8.481 23.601 19.847 1.00 83.44 337 SER A C 1
ATOM 2615 O O . SER A 1 337 ? -9.533 24.000 19.352 1.00 83.44 337 SER A O 1
ATOM 2617 N N . ARG A 1 338 ? -8.246 23.663 21.165 1.00 84.50 338 ARG A N 1
ATOM 2618 C CA . ARG A 1 338 ? -9.197 24.239 22.136 1.00 84.50 338 ARG A CA 1
ATOM 2619 C C . ARG A 1 338 ? -9.436 25.735 21.912 1.00 84.50 338 ARG A C 1
ATOM 2621 O O . ARG A 1 338 ? -10.567 26.184 22.069 1.00 84.50 338 ARG A O 1
ATOM 2628 N N . VAL A 1 339 ? -8.408 26.493 21.518 1.00 88.50 339 VAL A N 1
ATOM 2629 C CA . VAL A 1 339 ? -8.537 27.914 21.143 1.00 88.50 339 VAL A CA 1
ATOM 2630 C C . VAL A 1 339 ? -9.415 28.057 19.901 1.00 88.50 339 VAL A C 1
ATOM 2632 O O . VAL A 1 339 ? -10.453 28.701 19.999 1.00 88.50 339 VAL A O 1
ATOM 2635 N N . ARG A 1 340 ? -9.109 27.365 18.794 1.00 89.75 340 ARG A N 1
ATOM 2636 C CA . ARG A 1 340 ? -9.928 27.402 17.562 1.00 89.75 340 ARG A CA 1
ATOM 2637 C C . ARG A 1 340 ? -11.374 26.948 17.774 1.00 89.75 340 ARG A C 1
ATOM 2639 O O . ARG A 1 340 ? -12.286 27.417 17.099 1.00 89.75 340 ARG A O 1
ATOM 2646 N N . GLU A 1 341 ? -11.604 26.019 18.697 1.00 89.94 341 GLU A N 1
ATOM 2647 C CA . GLU A 1 341 ? -12.950 25.584 19.071 1.00 89.94 341 GLU A CA 1
ATOM 2648 C C . GLU A 1 341 ? -13.683 26.642 19.922 1.00 89.94 341 GLU A C 1
ATOM 2650 O O . GLU A 1 341 ? -14.879 26.870 19.738 1.00 89.94 341 GLU A O 1
ATOM 2655 N N . ALA A 1 342 ? -12.983 27.327 20.831 1.00 84.75 342 ALA A N 1
ATOM 2656 C CA . ALA A 1 342 ? -13.529 28.450 21.592 1.00 84.75 342 ALA A CA 1
ATOM 2657 C C . ALA A 1 342 ? -13.804 29.679 20.706 1.00 84.75 342 ALA A C 1
ATOM 2659 O O . ALA A 1 342 ? -14.856 30.295 20.852 1.00 84.75 342 ALA A O 1
ATOM 2660 N N . GLU A 1 343 ? -12.921 29.988 19.754 1.00 84.25 343 GLU A N 1
ATOM 2661 C CA . GLU A 1 343 ? -13.102 31.039 18.745 1.00 84.25 343 GLU A CA 1
ATOM 2662 C C . GLU A 1 343 ? -14.375 30.787 17.932 1.00 84.25 343 GLU A C 1
ATOM 2664 O O . GLU A 1 343 ? -15.261 31.634 17.934 1.00 84.25 343 GLU A O 1
ATOM 2669 N N . LYS A 1 344 ? -14.563 29.578 17.384 1.00 89.19 344 LYS A N 1
ATOM 2670 C CA . LYS A 1 344 ? -15.803 29.198 16.678 1.00 89.19 344 LYS A CA 1
ATOM 2671 C C . LYS A 1 344 ? -17.064 29.301 17.541 1.00 89.19 344 LYS A C 1
ATOM 2673 O O . LYS A 1 344 ? -18.117 29.694 17.043 1.00 89.19 344 LYS A O 1
ATOM 2678 N N . ARG A 1 345 ? -16.988 28.964 18.838 1.00 87.88 345 ARG A N 1
ATOM 2679 C CA . ARG A 1 345 ? -18.109 29.179 19.779 1.00 87.88 345 ARG A CA 1
ATOM 2680 C C . ARG A 1 345 ? -18.405 30.668 19.976 1.00 87.88 345 ARG A C 1
ATOM 2682 O O . ARG A 1 345 ? -19.571 31.033 20.093 1.00 87.88 345 ARG A O 1
ATOM 2689 N N . VAL A 1 346 ? -17.376 31.516 20.015 1.00 87.69 346 VAL A N 1
ATOM 2690 C CA . VAL A 1 346 ? -17.515 32.975 20.130 1.00 87.69 346 VAL A CA 1
ATOM 2691 C C . VAL A 1 346 ? -18.063 33.583 18.838 1.00 87.69 346 VAL A C 1
ATOM 2693 O O . VAL A 1 346 ? -18.979 34.392 18.923 1.00 87.69 346 VAL A O 1
ATOM 2696 N N . GLU A 1 347 ? -17.589 33.166 17.663 1.00 88.12 347 GLU A N 1
ATOM 2697 C CA . GLU A 1 347 ? -18.113 33.586 16.354 1.00 88.12 347 GLU A CA 1
ATOM 2698 C C . GLU A 1 347 ? -19.602 33.243 16.219 1.00 88.12 347 GLU A C 1
ATOM 2700 O O . GLU A 1 347 ? -20.419 34.134 15.996 1.00 88.12 347 GLU A O 1
ATOM 2705 N N . ALA A 1 348 ? -19.986 31.986 16.474 1.00 83.81 348 ALA A N 1
ATOM 2706 C CA . ALA A 1 348 ? -21.387 31.558 16.432 1.00 83.81 348 ALA A CA 1
ATOM 2707 C C . ALA A 1 348 ? -22.268 32.298 17.461 1.00 83.81 348 ALA A C 1
ATOM 2709 O O . ALA A 1 348 ? -23.436 32.592 17.195 1.00 83.81 348 ALA A O 1
ATOM 2710 N N . ALA A 1 349 ? -21.721 32.641 18.634 1.00 81.38 349 ALA A N 1
ATOM 2711 C CA . ALA A 1 349 ? -22.419 33.461 19.622 1.00 81.38 349 ALA A CA 1
ATOM 2712 C C . ALA A 1 349 ? -22.549 34.932 19.182 1.00 81.38 349 ALA A C 1
ATOM 2714 O O . ALA A 1 349 ? -23.586 35.544 19.434 1.00 81.38 349 ALA A O 1
ATOM 2715 N N . GLN A 1 350 ? -21.544 35.500 18.510 1.00 83.75 350 GLN A N 1
ATOM 2716 C CA . GLN A 1 350 ? -21.596 36.854 17.949 1.00 83.75 350 GLN A CA 1
ATOM 2717 C C . GLN A 1 350 ? -22.598 36.947 16.792 1.00 83.75 350 GLN A C 1
ATOM 2719 O O . GLN A 1 350 ? -23.394 37.884 16.770 1.00 83.75 350 GLN A O 1
ATOM 2724 N N . GLU A 1 351 ? -22.625 35.957 15.896 1.00 83.56 351 GLU A N 1
ATOM 2725 C CA . GLU A 1 351 ? -23.627 35.822 14.830 1.00 83.56 351 GLU A CA 1
ATOM 2726 C C . GLU A 1 351 ? -25.042 35.719 15.425 1.00 83.56 351 GLU A C 1
ATOM 2728 O O . GLU A 1 351 ? -25.908 36.532 15.110 1.00 83.56 351 GLU A O 1
ATOM 2733 N N . THR A 1 352 ? -25.244 34.832 16.409 1.00 85.06 352 THR A N 1
ATOM 2734 C CA . THR A 1 352 ? -26.519 34.704 17.144 1.00 85.06 352 THR A CA 1
ATOM 2735 C C . THR A 1 352 ? -26.940 36.021 17.815 1.00 85.06 352 THR A C 1
ATOM 2737 O O . THR A 1 352 ? -28.118 36.382 17.810 1.00 85.06 352 THR A O 1
ATOM 2740 N N . VAL A 1 353 ? -25.997 36.779 18.387 1.00 84.12 353 VAL A N 1
ATOM 2741 C CA . VAL A 1 353 ? -26.276 38.092 18.992 1.00 84.12 353 VAL A CA 1
ATOM 2742 C C . VAL A 1 353 ? -26.599 39.149 17.931 1.00 84.12 353 VAL A C 1
ATOM 2744 O O . VAL A 1 353 ? -27.475 39.979 18.175 1.00 84.12 353 VAL A O 1
ATOM 2747 N N . ALA A 1 354 ? -25.963 39.123 16.758 1.00 84.81 354 ALA A N 1
ATOM 2748 C CA . ALA A 1 354 ? -26.292 40.008 15.641 1.00 84.81 354 ALA A CA 1
ATOM 2749 C C . ALA A 1 354 ? -27.695 39.711 15.079 1.00 84.81 354 ALA A C 1
ATOM 2751 O O . ALA A 1 354 ? -28.481 40.639 14.867 1.00 84.81 354 ALA A O 1
ATOM 2752 N N . ASP A 1 355 ? -28.058 38.435 14.937 1.00 80.44 355 ASP A N 1
ATOM 2753 C CA . ASP A 1 355 ? -29.407 37.995 14.565 1.00 80.44 355 ASP A CA 1
ATOM 2754 C C . ASP A 1 355 ? -30.452 38.421 15.599 1.00 80.44 355 ASP A C 1
ATOM 2756 O O . ASP A 1 355 ? -31.511 38.943 15.239 1.00 80.44 355 ASP A O 1
ATOM 2760 N N . TYR A 1 356 ? -30.157 38.279 16.895 1.00 83.38 356 TYR A N 1
ATOM 2761 C CA . TYR A 1 356 ? -31.025 38.792 17.955 1.00 83.38 356 TYR A CA 1
ATOM 2762 C C . TYR A 1 356 ? -31.127 40.322 17.929 1.00 83.38 356 TYR A C 1
ATOM 2764 O O . TYR A 1 356 ? -32.217 40.844 18.145 1.00 83.38 356 TYR A O 1
ATOM 2772 N N . GLN A 1 357 ? -30.063 41.061 17.602 1.00 82.50 357 GLN A N 1
ATOM 2773 C CA . GLN A 1 357 ? -30.128 42.519 17.435 1.00 82.50 357 GLN A CA 1
ATOM 2774 C C . GLN A 1 357 ? -30.993 42.925 16.233 1.00 82.50 357 GLN A C 1
ATOM 2776 O O . GLN A 1 357 ? -31.858 43.789 16.385 1.00 82.50 357 GLN A O 1
ATOM 2781 N N . GLN A 1 358 ? -30.848 42.271 15.074 1.00 82.88 358 GLN A N 1
ATOM 2782 C CA . GLN A 1 358 ? -31.736 42.483 13.922 1.00 82.88 358 GLN A CA 1
ATOM 2783 C C . GLN A 1 358 ? -33.190 42.115 14.241 1.00 82.88 358 GLN A C 1
ATOM 2785 O O . GLN A 1 358 ? -34.117 42.810 13.830 1.00 82.88 358 GLN A O 1
ATOM 2790 N N . THR A 1 359 ? -33.401 41.030 14.985 1.00 84.00 359 THR A N 1
ATOM 2791 C CA . THR A 1 359 ? -34.727 40.559 15.399 1.00 84.00 359 THR A CA 1
ATOM 2792 C C . THR A 1 359 ? -35.373 41.539 16.377 1.00 84.00 359 THR A C 1
ATOM 2794 O O . THR A 1 359 ? -36.527 41.911 16.192 1.00 84.00 359 THR A O 1
ATOM 2797 N N . ILE A 1 360 ? -34.625 42.049 17.361 1.00 85.25 360 ILE A N 1
ATOM 2798 C CA . ILE A 1 360 ? -35.070 43.111 18.276 1.00 85.25 360 ILE A CA 1
ATOM 2799 C C . ILE A 1 360 ? -35.360 44.408 17.511 1.00 85.25 360 ILE A C 1
ATOM 2801 O O . ILE A 1 360 ? -36.322 45.094 17.845 1.00 85.25 360 ILE A O 1
ATOM 2805 N N . GLN A 1 361 ? -34.581 44.746 16.481 1.00 85.56 361 GLN A N 1
ATOM 2806 C CA . GLN A 1 361 ? -34.837 45.921 15.649 1.00 85.56 361 GLN A CA 1
ATOM 2807 C C . GLN A 1 361 ? -36.138 45.773 14.841 1.00 85.56 361 GLN A C 1
ATOM 2809 O O . GLN A 1 361 ? -36.989 46.658 14.908 1.00 85.56 361 GLN A O 1
ATOM 2814 N N . LYS A 1 362 ? -36.362 44.618 14.201 1.00 87.44 362 LYS A N 1
ATOM 2815 C CA . LYS A 1 362 ? -37.632 44.287 13.528 1.00 87.44 362 LYS A CA 1
ATOM 2816 C C . LYS A 1 362 ? -38.810 44.259 14.506 1.00 87.44 362 LYS A C 1
ATOM 2818 O O . LYS A 1 362 ? -39.881 44.749 14.171 1.00 87.44 362 LYS A O 1
ATOM 2823 N N . TYR A 1 363 ? -38.627 43.761 15.733 1.00 81.62 363 TYR A N 1
ATOM 2824 C CA . TYR A 1 363 ? -39.655 43.846 16.776 1.00 81.62 363 TYR A CA 1
ATOM 2825 C C . TYR A 1 363 ? -39.913 45.285 17.228 1.00 81.62 363 TYR A C 1
ATOM 2827 O O . TYR A 1 363 ? -41.065 45.625 17.462 1.00 81.62 363 TYR A O 1
ATOM 2835 N N . ARG A 1 364 ? -38.898 46.155 17.316 1.00 87.44 364 ARG A N 1
ATOM 2836 C CA . ARG A 1 364 ? -39.095 47.586 17.609 1.00 87.44 364 ARG A CA 1
ATOM 2837 C C . ARG A 1 364 ? -39.907 48.260 16.512 1.00 87.44 364 ARG A C 1
ATOM 2839 O O . ARG A 1 364 ? -40.904 48.900 16.827 1.00 87.44 364 ARG A O 1
ATOM 2846 N N . GLU A 1 365 ? -39.528 48.058 15.254 1.00 88.44 365 GLU A N 1
ATOM 2847 C CA . GLU A 1 365 ? -40.250 48.552 14.075 1.00 88.44 365 GLU A CA 1
ATOM 2848 C C . GLU A 1 365 ? -41.690 48.025 14.038 1.00 88.44 365 GLU A C 1
ATOM 2850 O O . GLU A 1 365 ? -42.621 48.813 13.899 1.00 88.44 365 GLU A O 1
ATOM 2855 N N . LEU A 1 366 ? -41.896 46.728 14.289 1.00 85.81 366 LEU A N 1
ATOM 2856 C CA . LEU A 1 366 ? -43.223 46.127 14.403 1.00 85.81 366 LEU A CA 1
ATOM 2857 C C . LEU A 1 366 ? -44.015 46.687 15.590 1.00 85.81 366 LEU A C 1
ATOM 2859 O O . LEU A 1 366 ? -45.200 46.934 15.438 1.00 85.81 366 LEU A O 1
ATOM 2863 N N . THR A 1 367 ? -43.412 46.933 16.758 1.00 86.69 367 THR A N 1
ATOM 2864 C CA . THR A 1 367 ? -44.129 47.552 17.890 1.00 86.69 367 THR A CA 1
ATOM 2865 C C . THR A 1 367 ? -44.445 49.024 17.652 1.00 86.69 367 THR A C 1
ATOM 2867 O O . THR A 1 367 ? -45.494 49.473 18.093 1.00 86.69 367 THR A O 1
ATOM 2870 N N . ALA A 1 368 ? -43.601 49.764 16.929 1.00 88.00 368 ALA A N 1
ATOM 2871 C CA . ALA A 1 368 ? -43.891 51.135 16.519 1.00 88.00 368 ALA A CA 1
ATOM 2872 C C . ALA A 1 368 ? -45.030 51.160 15.490 1.00 88.00 368 ALA A C 1
ATOM 2874 O O . ALA A 1 368 ? -45.996 51.897 15.667 1.00 88.00 368 ALA A O 1
ATOM 2875 N N . HIS A 1 369 ? -44.979 50.283 14.483 1.00 86.94 369 HIS A N 1
ATOM 2876 C CA . HIS A 1 369 ? -46.051 50.129 13.504 1.00 86.94 369 HIS A CA 1
ATOM 2877 C C . HIS A 1 369 ? -47.346 49.622 14.150 1.00 86.94 369 HIS A C 1
ATOM 2879 O O . HIS A 1 369 ? -48.403 50.158 13.863 1.00 86.94 369 HIS A O 1
ATOM 2885 N N . LEU A 1 370 ? -47.295 48.673 15.089 1.00 81.06 370 LEU A N 1
ATOM 2886 C CA . LEU A 1 370 ? -48.465 48.237 15.856 1.00 81.06 370 LEU A CA 1
ATOM 2887 C C . LEU A 1 370 ? -48.966 49.313 16.822 1.00 81.06 370 LEU A C 1
ATOM 2889 O O . LEU A 1 370 ? -50.153 49.312 17.112 1.00 81.06 370 LEU A O 1
ATOM 2893 N N . GLN A 1 371 ? -48.134 50.231 17.318 1.00 81.25 371 GLN A N 1
ATOM 2894 C CA . GLN A 1 371 ? -48.595 51.394 18.088 1.00 81.25 371 GLN A CA 1
ATOM 2895 C C . GLN A 1 371 ? -49.276 52.425 17.185 1.00 81.25 371 GLN A C 1
ATOM 2897 O O . GLN A 1 371 ? -50.310 52.967 17.562 1.00 81.25 371 GLN A O 1
ATOM 2902 N N . GLU A 1 372 ? -48.745 52.661 15.987 1.00 86.75 372 GLU A N 1
ATOM 2903 C CA . GLU A 1 372 ? -49.354 53.518 14.970 1.00 86.75 372 GLU A CA 1
ATOM 2904 C C . GLU A 1 372 ? -50.682 52.926 14.476 1.00 86.75 372 GLU A C 1
ATOM 2906 O O . GLU A 1 372 ? -51.715 53.582 14.581 1.00 86.75 372 GLU A O 1
ATOM 2911 N N . VAL A 1 373 ? -50.691 51.645 14.105 1.00 80.38 373 VAL A N 1
ATOM 2912 C CA . VAL A 1 373 ? -51.881 50.870 13.732 1.00 80.38 373 VAL A CA 1
ATOM 2913 C C . VAL A 1 373 ? -52.844 50.694 14.902 1.00 80.38 373 VAL A C 1
ATOM 2915 O O . VAL A 1 373 ? -54.033 50.696 14.650 1.00 80.38 373 VAL A O 1
ATOM 2918 N N . ASN A 1 374 ? -52.426 50.624 16.174 1.00 75.88 374 ASN A N 1
ATOM 2919 C CA . ASN A 1 374 ? -53.372 50.691 17.306 1.00 75.88 374 ASN A CA 1
ATOM 2920 C C . ASN A 1 374 ? -53.923 52.105 17.516 1.00 75.88 374 ASN A C 1
ATOM 2922 O O . ASN A 1 374 ? -55.051 52.245 17.979 1.00 75.88 374 ASN A O 1
ATOM 2926 N N . ARG A 1 375 ? -53.177 53.1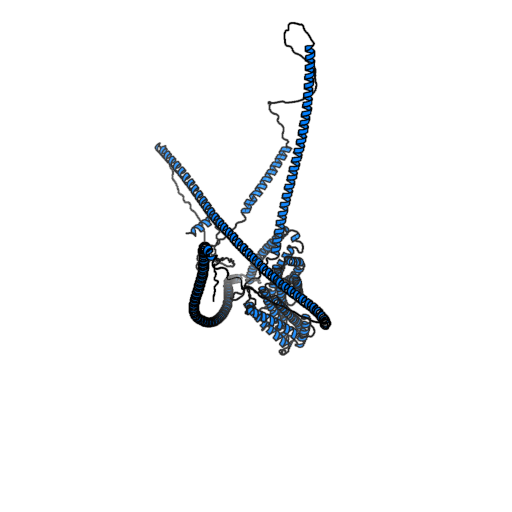60 17.175 1.00 81.50 375 ARG A N 1
ATOM 2927 C CA . ARG A 1 375 ? -53.675 54.542 17.216 1.00 81.50 375 ARG A CA 1
ATOM 2928 C C . ARG A 1 375 ? -54.695 54.789 16.102 1.00 81.50 375 ARG A C 1
ATOM 2930 O O . ARG A 1 375 ? -55.696 55.458 16.340 1.00 81.50 375 ARG A O 1
ATOM 2937 N N . GLU A 1 376 ? -54.462 54.205 14.929 1.00 77.19 376 GLU A N 1
ATOM 2938 C CA . GLU A 1 376 ? -55.409 54.158 13.816 1.00 77.19 376 GLU A CA 1
ATOM 2939 C C . GLU A 1 376 ? -56.574 53.198 14.077 1.00 77.19 376 GLU A C 1
ATOM 2941 O O . GLU A 1 376 ? -57.702 53.549 13.763 1.00 77.19 376 GLU A O 1
ATOM 2946 N N . LEU A 1 377 ? -56.364 52.040 14.713 1.00 67.94 377 LEU A N 1
ATOM 2947 C CA . LEU A 1 377 ? -57.457 51.159 15.126 1.00 67.94 377 LEU A CA 1
ATOM 2948 C C . LEU A 1 377 ? -58.290 51.817 16.212 1.00 67.94 377 LEU A C 1
ATOM 2950 O O . LEU A 1 377 ? -59.495 51.702 16.146 1.00 67.94 377 LEU A O 1
ATOM 2954 N N . THR A 1 378 ? -57.708 52.545 17.168 1.00 69.75 378 THR A N 1
ATOM 2955 C CA . THR A 1 378 ? -58.499 53.258 18.185 1.00 69.75 378 THR A CA 1
ATOM 2956 C C . THR A 1 378 ? -59.424 54.277 17.511 1.00 69.75 378 THR A C 1
ATOM 2958 O O . THR A 1 378 ? -60.619 54.274 17.790 1.00 69.75 378 THR A O 1
ATOM 2961 N N . SER A 1 379 ? -58.932 55.069 16.549 1.00 64.25 379 SER A N 1
ATOM 2962 C CA . SER A 1 379 ? -59.784 56.017 15.812 1.00 64.25 379 SER A CA 1
ATOM 2963 C C . SER A 1 379 ? -60.720 55.351 14.789 1.00 64.25 379 SER A C 1
ATOM 2965 O O . SER A 1 379 ? -61.794 55.880 14.509 1.00 64.25 379 SER A O 1
ATOM 2967 N N . GLN A 1 380 ? -60.375 54.172 14.260 1.00 56.31 380 GLN A N 1
ATOM 2968 C CA . GLN A 1 380 ? -61.261 53.363 13.415 1.00 56.31 380 GLN A CA 1
ATOM 2969 C C . GLN A 1 380 ? -62.287 52.562 14.229 1.00 56.31 380 GLN A C 1
ATOM 2971 O O . GLN A 1 380 ? -63.352 52.271 13.706 1.00 56.31 380 GLN A O 1
ATOM 2976 N N . GLN A 1 381 ? -62.026 52.244 15.496 1.00 51.00 381 GLN A N 1
ATOM 2977 C CA . GLN A 1 381 ? -62.887 51.487 16.417 1.00 51.00 381 GLN A CA 1
ATOM 2978 C C . GLN A 1 381 ? -63.831 52.423 17.188 1.00 51.00 381 GLN A C 1
ATOM 2980 O O . GLN A 1 381 ? -64.957 52.039 17.488 1.00 51.00 381 GLN A O 1
ATOM 2985 N N . GLU A 1 382 ? -63.443 53.691 17.372 1.00 52.19 382 GLU A N 1
ATOM 2986 C CA . GLU A 1 382 ? -64.375 54.811 17.579 1.00 52.19 382 GLU A CA 1
ATOM 2987 C C . GLU A 1 382 ? -65.341 54.999 16.386 1.00 52.19 382 GLU A C 1
ATOM 2989 O O . GLU A 1 382 ? -66.428 55.549 16.564 1.00 52.19 382 GLU A O 1
ATOM 2994 N N . ALA A 1 383 ? -64.984 54.521 15.183 1.00 51.78 383 ALA A N 1
ATOM 2995 C CA . ALA A 1 383 ? -65.788 54.639 13.960 1.00 51.78 383 ALA A CA 1
ATOM 2996 C C . ALA A 1 383 ? -66.488 53.337 13.494 1.00 51.78 383 ALA A C 1
ATOM 2998 O O . ALA A 1 383 ? -67.398 53.413 12.669 1.00 51.78 383 ALA A O 1
ATOM 2999 N N . SER A 1 384 ? -66.096 52.161 14.004 1.00 40.94 384 SER A N 1
ATOM 3000 C CA . SER A 1 384 ? -66.474 50.841 13.460 1.00 40.94 384 SER A CA 1
ATOM 3001 C C . SER A 1 384 ? -66.865 49.873 14.579 1.00 40.94 384 SER A C 1
ATOM 3003 O O . SER A 1 384 ? -66.071 49.052 15.035 1.00 40.94 384 SER A O 1
ATOM 3005 N N . ALA A 1 385 ? -68.116 49.957 15.026 1.00 50.19 385 ALA A N 1
ATOM 3006 C CA . ALA A 1 385 ? -68.652 49.134 16.113 1.00 50.19 385 ALA A CA 1
ATOM 3007 C C . ALA A 1 385 ? -69.114 47.720 15.676 1.00 50.19 385 ALA A C 1
ATOM 3009 O O . ALA A 1 385 ? -69.922 47.103 16.370 1.00 50.19 385 ALA A O 1
ATOM 3010 N N . GLU A 1 386 ? -68.655 47.205 14.526 1.00 41.41 386 GLU A N 1
ATOM 3011 C CA . GLU A 1 386 ? -69.252 46.035 13.863 1.00 41.41 386 GLU A CA 1
ATOM 3012 C C . GLU A 1 386 ? -68.229 44.978 13.381 1.00 41.41 386 GLU A C 1
ATOM 3014 O O . GLU A 1 386 ? -67.258 45.289 12.702 1.00 41.41 386 GLU A O 1
ATOM 3019 N N . LEU A 1 387 ? -68.548 43.705 13.675 1.00 40.06 387 LEU A N 1
ATOM 3020 C CA . LEU A 1 387 ? -68.180 42.476 12.937 1.00 40.06 387 LEU A CA 1
ATOM 3021 C C . LEU A 1 387 ? -66.714 41.959 12.925 1.00 40.06 387 LEU A C 1
ATOM 3023 O O . LEU A 1 387 ? -66.022 41.983 11.919 1.00 40.06 387 LEU A O 1
ATOM 3027 N N . GLN A 1 388 ? -66.352 41.306 14.037 1.00 35.31 388 GLN A N 1
ATOM 3028 C CA . GLN A 1 388 ? -65.941 39.881 14.126 1.00 35.31 388 GLN A CA 1
ATOM 3029 C C . GLN A 1 388 ? -64.882 39.230 13.183 1.00 35.31 388 GLN A C 1
ATOM 3031 O O . GLN A 1 388 ? -65.117 39.036 11.997 1.00 35.31 388 GLN A O 1
ATOM 3036 N N . GLN A 1 389 ? -63.914 38.583 13.863 1.00 35.12 389 GLN A N 1
ATOM 3037 C CA . GLN A 1 389 ? -63.241 37.283 13.597 1.00 35.12 389 GLN A CA 1
ATOM 3038 C C . GLN A 1 389 ? -61.854 37.212 12.905 1.00 35.12 389 GLN A C 1
ATOM 3040 O O . GLN A 1 389 ? -61.612 37.736 11.826 1.00 35.12 389 GLN A O 1
ATOM 3045 N N . ASP A 1 390 ? -60.977 36.468 13.597 1.00 34.19 390 ASP A N 1
ATOM 3046 C CA . ASP A 1 390 ? -59.561 36.120 13.374 1.00 34.19 390 ASP A CA 1
ATOM 3047 C C . ASP A 1 390 ? -59.340 34.821 12.551 1.00 34.19 390 ASP A C 1
ATOM 3049 O O . ASP A 1 390 ? -60.280 34.029 12.421 1.00 34.19 390 ASP A O 1
ATOM 3053 N N . PRO A 1 391 ? -58.083 34.440 12.194 1.00 62.62 391 PRO A N 1
ATOM 3054 C CA . PRO A 1 391 ? -56.877 35.243 11.938 1.00 62.62 391 PRO A CA 1
ATOM 3055 C C . PRO A 1 391 ? -56.429 35.001 10.461 1.00 62.62 391 PRO A C 1
ATOM 3057 O O . PRO A 1 391 ? -57.177 35.488 9.612 1.00 62.62 391 PRO A O 1
ATOM 3060 N N . PRO A 1 392 ? -55.368 34.247 10.036 1.00 48.44 392 PRO A N 1
ATOM 3061 C CA . PRO A 1 392 ? -54.176 33.659 10.690 1.00 48.44 392 PRO A CA 1
ATOM 3062 C C . PRO A 1 392 ? -52.944 34.603 10.656 1.00 48.44 392 PRO A C 1
ATOM 3064 O O . PRO A 1 392 ? -53.052 35.757 10.255 1.00 48.44 392 PRO A O 1
ATOM 3067 N N . ALA A 1 393 ? -51.756 34.107 11.038 1.00 48.12 393 ALA A N 1
ATOM 3068 C CA . ALA A 1 393 ? -50.463 34.764 10.792 1.00 48.12 393 ALA A CA 1
ATOM 3069 C C . ALA A 1 393 ? -49.386 33.742 10.372 1.00 48.12 393 ALA A C 1
ATOM 3071 O O . ALA A 1 393 ? -49.302 32.662 10.958 1.00 48.12 393 ALA A O 1
ATOM 3072 N N . GLU A 1 394 ? -48.551 34.081 9.385 1.00 44.44 394 GLU A N 1
ATOM 3073 C CA . GLU A 1 394 ? -47.422 33.247 8.942 1.00 44.44 394 GLU A CA 1
ATOM 3074 C C . GLU A 1 394 ? -46.130 33.622 9.689 1.00 44.44 394 GLU A C 1
ATOM 3076 O O . GLU A 1 394 ? -45.711 34.780 9.692 1.00 44.44 394 GLU A O 1
ATOM 3081 N N . LEU A 1 395 ? -45.471 32.634 10.306 1.00 53.75 395 LEU A N 1
ATOM 3082 C CA . LEU A 1 395 ? -44.156 32.788 10.938 1.00 53.75 395 LEU A CA 1
ATOM 3083 C C . LEU A 1 395 ? -43.049 32.332 9.977 1.00 53.75 395 LEU A C 1
ATOM 3085 O O . LEU A 1 395 ? -43.056 31.201 9.497 1.00 53.75 395 LEU A O 1
ATOM 3089 N N . PHE A 1 396 ? -42.084 33.214 9.713 1.00 56.28 396 PHE A N 1
ATOM 3090 C CA . PHE A 1 396 ? -41.018 33.001 8.732 1.00 56.28 396 PHE A CA 1
ATOM 3091 C C . PHE A 1 396 ? -39.739 32.474 9.409 1.00 56.28 396 PHE A C 1
ATOM 3093 O O . PHE A 1 396 ? -39.058 33.218 10.117 1.00 56.28 396 PHE A O 1
ATOM 3100 N N . ASP A 1 397 ? -39.407 31.194 9.209 1.00 62.28 397 ASP A N 1
ATOM 3101 C CA . ASP A 1 397 ? -38.245 30.550 9.844 1.00 62.28 397 ASP A CA 1
ATOM 3102 C C . ASP A 1 397 ? -36.951 30.719 9.020 1.00 62.28 397 ASP A C 1
ATOM 3104 O O . ASP A 1 397 ? -36.794 30.193 7.913 1.00 62.28 397 ASP A O 1
ATOM 3108 N N . PHE A 1 398 ? -35.987 31.438 9.597 1.00 59.44 398 PHE A N 1
ATOM 3109 C CA . PHE A 1 398 ? -34.689 31.723 8.984 1.00 59.44 398 PHE A CA 1
ATOM 3110 C C . PHE A 1 398 ? -33.731 30.519 8.958 1.00 59.44 398 PHE A C 1
ATOM 3112 O O . PHE A 1 398 ? -32.890 30.444 8.059 1.00 59.44 398 PHE A O 1
ATOM 3119 N N . LYS A 1 399 ? -33.868 29.537 9.863 1.00 61.22 399 LYS A N 1
ATOM 3120 C CA . LYS A 1 399 ? -33.032 28.320 9.837 1.00 61.22 399 LYS A CA 1
ATOM 3121 C C . LYS A 1 399 ? -33.357 27.462 8.621 1.00 61.22 399 LYS A C 1
ATOM 3123 O O . LYS A 1 399 ? -32.444 26.941 7.978 1.00 61.22 399 LYS A O 1
ATOM 3128 N N . ILE A 1 400 ? -34.639 27.394 8.255 1.00 68.81 400 ILE A N 1
ATOM 3129 C CA . ILE A 1 400 ? -35.089 26.746 7.018 1.00 68.81 400 ILE A CA 1
ATOM 3130 C C . ILE A 1 400 ? -34.485 27.471 5.806 1.00 68.81 400 ILE A C 1
ATOM 3132 O O . ILE A 1 400 ? -33.881 26.822 4.957 1.00 68.81 400 ILE A O 1
ATOM 3136 N N . LYS A 1 401 ? -34.530 28.811 5.758 1.00 70.31 401 LYS A N 1
ATOM 3137 C CA . LYS A 1 401 ? -33.962 29.612 4.649 1.00 70.31 401 LYS A CA 1
ATOM 3138 C C . LYS A 1 401 ? -32.449 29.433 4.458 1.00 70.31 401 LYS A C 1
ATOM 3140 O O . LYS A 1 401 ? -31.973 29.377 3.320 1.00 70.31 401 LYS A O 1
ATOM 3145 N N . PHE A 1 402 ? -31.680 29.310 5.540 1.00 67.38 402 PHE A N 1
ATOM 3146 C CA . PHE A 1 402 ? -30.241 29.037 5.448 1.00 67.38 402 PHE A CA 1
ATOM 3147 C C . PHE A 1 402 ? -29.955 27.608 4.956 1.00 67.38 402 PHE A C 1
ATOM 3149 O O . PHE A 1 402 ? -29.123 27.410 4.066 1.00 67.38 402 PHE A O 1
ATOM 3156 N N . ALA A 1 403 ? -30.687 26.615 5.476 1.00 69.94 403 ALA A N 1
ATOM 3157 C CA . ALA A 1 403 ? -30.588 25.227 5.029 1.00 69.94 403 ALA A CA 1
ATOM 3158 C C . ALA A 1 403 ? -30.979 25.069 3.546 1.00 69.94 403 ALA A C 1
ATOM 3160 O O . ALA A 1 403 ? -30.237 24.440 2.793 1.00 69.94 403 ALA A O 1
ATOM 3161 N N . GLU A 1 404 ? -32.072 25.707 3.110 1.00 71.75 404 GLU A N 1
ATOM 3162 C CA . GLU A 1 404 ? -32.479 25.826 1.703 1.00 71.75 404 GLU A CA 1
ATOM 3163 C C . GLU A 1 404 ? -31.336 26.382 0.842 1.00 71.75 404 GLU A C 1
ATOM 3165 O O . GLU A 1 404 ? -30.935 25.753 -0.133 1.00 71.75 404 GLU A O 1
ATOM 3170 N N . THR A 1 405 ? -30.759 27.530 1.214 1.00 74.75 405 THR A N 1
ATOM 3171 C CA . THR A 1 405 ? -29.696 28.191 0.432 1.00 74.75 405 THR A CA 1
ATOM 3172 C C . THR A 1 405 ? -28.459 27.298 0.281 1.00 74.75 405 THR A C 1
ATOM 3174 O O . THR A 1 405 ? -27.920 27.147 -0.819 1.00 74.75 405 THR A O 1
ATOM 3177 N N . LYS A 1 406 ? -28.044 26.628 1.363 1.00 76.12 406 LYS A N 1
ATOM 3178 C CA . LYS A 1 406 ? -26.923 25.674 1.353 1.00 76.12 406 LYS A CA 1
ATOM 3179 C C . LYS A 1 406 ? -27.243 24.399 0.559 1.00 76.12 406 LYS A C 1
ATOM 3181 O O . LYS A 1 406 ? -26.347 23.832 -0.069 1.00 76.12 406 LYS A O 1
ATOM 3186 N N . ALA A 1 407 ? -28.504 23.963 0.544 1.00 74.50 407 ALA A N 1
ATOM 3187 C CA . ALA A 1 407 ? -28.974 22.857 -0.284 1.00 74.50 407 ALA A CA 1
ATOM 3188 C C . ALA A 1 407 ? -29.009 23.227 -1.777 1.00 74.50 407 ALA A C 1
ATOM 3190 O O . ALA A 1 407 ? -28.557 22.428 -2.593 1.00 74.50 407 ALA A O 1
ATOM 3191 N N . TYR A 1 408 ? -29.445 24.439 -2.144 1.00 73.75 408 TYR A N 1
ATOM 3192 C CA . TYR A 1 408 ? -29.416 24.919 -3.532 1.00 73.75 408 TYR A CA 1
ATOM 3193 C C . TYR A 1 408 ? -27.989 25.002 -4.086 1.00 73.75 408 TYR A C 1
ATOM 3195 O O . TYR A 1 408 ? -27.748 24.533 -5.197 1.00 73.75 408 TYR A O 1
ATOM 3203 N N . ALA A 1 409 ? -27.026 25.513 -3.309 1.00 71.25 409 ALA A N 1
ATOM 3204 C CA . ALA A 1 409 ? -25.615 25.522 -3.709 1.00 71.25 409 ALA A CA 1
ATOM 3205 C C . ALA A 1 409 ? -25.092 24.098 -3.991 1.00 71.25 409 ALA A C 1
ATOM 3207 O O . ALA A 1 409 ? -24.575 23.826 -5.076 1.00 71.25 409 ALA A O 1
ATOM 3208 N N . LYS A 1 410 ? -25.330 23.155 -3.065 1.00 83.38 410 LYS A N 1
ATOM 3209 C CA . LYS A 1 410 ? -24.984 21.736 -3.259 1.00 83.38 410 LYS A CA 1
ATOM 3210 C C . LYS A 1 410 ? -25.710 21.094 -4.446 1.00 83.38 410 LYS A C 1
ATOM 3212 O O . LYS A 1 410 ? -25.115 20.273 -5.136 1.00 83.38 410 LYS A O 1
ATOM 3217 N N . ALA A 1 411 ? -26.969 21.443 -4.703 1.00 81.44 411 ALA A N 1
ATOM 3218 C CA . ALA A 1 411 ? -27.724 20.916 -5.839 1.00 81.44 411 ALA A CA 1
ATOM 3219 C C . ALA A 1 411 ? -27.121 21.371 -7.180 1.00 81.44 411 ALA A C 1
ATOM 3221 O O . ALA A 1 411 ? -26.996 20.560 -8.096 1.00 81.44 411 ALA A O 1
ATOM 3222 N N . ILE A 1 412 ? -26.675 22.629 -7.273 1.00 81.19 412 ILE A N 1
ATOM 3223 C CA . ILE A 1 412 ? -25.969 23.152 -8.453 1.00 81.19 412 ILE A CA 1
ATOM 3224 C C . ILE A 1 412 ? -24.629 22.425 -8.644 1.00 81.19 412 ILE A C 1
ATOM 3226 O O . ILE A 1 412 ? -24.356 21.950 -9.745 1.00 81.19 412 ILE A O 1
ATOM 3230 N N . GLU A 1 413 ? -23.825 22.257 -7.586 1.00 83.06 413 GLU A N 1
ATOM 3231 C CA . GLU A 1 413 ? -22.591 21.455 -7.654 1.00 83.06 413 GLU A CA 1
ATOM 3232 C C . GLU A 1 413 ? -22.847 20.011 -8.111 1.00 83.06 413 GLU A C 1
ATOM 3234 O O . GLU A 1 413 ? -22.077 19.459 -8.897 1.00 83.06 413 GLU A O 1
ATOM 3239 N N . MET A 1 414 ? -23.915 19.377 -7.618 1.00 83.62 414 MET A N 1
ATOM 3240 C CA . MET A 1 414 ? -24.237 17.993 -7.963 1.00 83.62 414 MET A CA 1
ATOM 3241 C C . MET A 1 414 ? -24.746 17.846 -9.398 1.00 83.62 414 MET A C 1
ATOM 3243 O O . MET A 1 414 ? -24.374 16.876 -10.053 1.00 83.62 414 MET A O 1
ATOM 3247 N N . GLU A 1 415 ? -25.519 18.799 -9.928 1.00 86.75 415 GLU A N 1
ATOM 3248 C CA . GLU A 1 415 ? -25.885 18.808 -11.352 1.00 86.75 415 GLU A CA 1
ATOM 3249 C C . GLU A 1 415 ? -24.673 19.091 -12.259 1.00 86.75 415 GLU A C 1
ATOM 3251 O O . GLU A 1 415 ? -24.561 18.476 -13.321 1.00 86.75 415 GLU A O 1
ATOM 3256 N N . LEU A 1 416 ? -23.716 19.925 -11.829 1.00 81.88 416 LEU A N 1
ATOM 3257 C CA . LEU A 1 416 ? -22.439 20.110 -12.532 1.00 81.88 416 LEU A CA 1
ATOM 3258 C C . LEU A 1 416 ? -21.617 18.809 -12.558 1.00 81.88 416 LEU A C 1
ATOM 3260 O O . LEU A 1 416 ? -21.290 18.329 -13.642 1.00 81.88 416 LEU A O 1
ATOM 3264 N N . ARG A 1 417 ? -21.384 18.167 -11.403 1.00 83.62 417 ARG A N 1
ATOM 3265 C CA . ARG A 1 417 ? -20.683 16.866 -11.321 1.00 83.62 417 ARG A CA 1
ATOM 3266 C C . ARG A 1 417 ? -21.391 15.771 -12.127 1.00 83.62 417 ARG A C 1
ATOM 3268 O O . ARG A 1 417 ? -20.747 14.962 -12.787 1.00 83.62 417 ARG A O 1
ATOM 3275 N N . LYS A 1 418 ? -22.725 15.739 -12.119 1.00 87.25 418 LYS A N 1
ATOM 3276 C CA . LYS A 1 418 ? -23.552 14.810 -12.912 1.00 87.25 418 LYS A CA 1
ATOM 3277 C C . LYS A 1 418 ? -23.416 15.057 -14.417 1.00 87.25 418 LYS A C 1
ATOM 3279 O O . LYS A 1 418 ? -23.366 14.099 -15.188 1.00 87.25 418 LYS A O 1
ATOM 3284 N N . MET A 1 419 ? -23.316 16.317 -14.839 1.00 92.81 419 MET A N 1
ATOM 3285 C CA . MET A 1 419 ? -23.028 16.702 -16.223 1.00 92.81 419 MET A CA 1
ATOM 3286 C C . MET A 1 419 ? -21.608 16.272 -16.633 1.00 92.81 419 MET A C 1
ATOM 3288 O O . MET A 1 419 ? -21.452 15.644 -17.680 1.00 92.81 419 MET A O 1
ATOM 3292 N N . GLU A 1 420 ? -20.600 16.489 -15.784 1.00 88.12 420 GLU A N 1
ATOM 3293 C CA . GLU A 1 420 ? -19.218 16.026 -15.997 1.00 88.12 420 GLU A CA 1
ATOM 3294 C C . GLU A 1 420 ? -19.132 14.495 -16.103 1.00 88.12 420 GLU A C 1
ATOM 3296 O O . GLU A 1 420 ? -18.579 13.971 -17.069 1.00 88.12 420 GLU A O 1
ATOM 3301 N N . VAL A 1 421 ? -19.755 13.761 -15.173 1.00 87.62 421 VAL A N 1
ATOM 3302 C CA . VAL A 1 421 ? -19.842 12.290 -15.200 1.00 87.62 421 VAL A CA 1
ATOM 3303 C C . VAL A 1 421 ? -20.577 11.798 -16.449 1.00 87.62 421 VAL A C 1
ATOM 3305 O O . VAL A 1 421 ? -20.180 10.787 -17.030 1.00 87.62 421 VAL A O 1
ATOM 3308 N N . SER A 1 422 ? -21.608 12.511 -16.915 1.00 90.62 422 SER A N 1
ATOM 3309 C CA . SER A 1 422 ? -22.302 12.194 -18.169 1.00 90.62 422 SER A CA 1
ATOM 3310 C C . SER A 1 422 ? -21.400 12.398 -19.394 1.00 90.62 422 SER A C 1
ATOM 3312 O O . SER A 1 422 ? -21.350 11.522 -20.263 1.00 90.62 422 SER A O 1
ATOM 3314 N N . GLN A 1 423 ? -20.623 13.488 -19.443 1.00 92.56 423 GLN A N 1
ATOM 3315 C CA . GLN A 1 423 ? -19.638 13.713 -20.507 1.00 92.56 423 GLN A CA 1
ATOM 3316 C C . GLN A 1 423 ? -18.521 12.663 -20.481 1.00 92.56 423 GLN A C 1
ATOM 3318 O O . GLN A 1 423 ? -18.234 12.073 -21.521 1.00 92.56 423 GLN A O 1
ATOM 3323 N N . ALA A 1 424 ? -17.952 12.361 -19.311 1.00 88.25 424 ALA A N 1
ATOM 3324 C CA . ALA A 1 424 ? -16.919 11.339 -19.150 1.00 88.25 424 ALA A CA 1
ATOM 3325 C C . ALA A 1 424 ? -17.432 9.944 -19.547 1.00 88.25 424 ALA A C 1
ATOM 3327 O O . ALA A 1 424 ? -16.784 9.240 -20.320 1.00 88.25 424 ALA A O 1
ATOM 3328 N N . SER A 1 425 ? -18.643 9.572 -19.119 1.00 91.94 425 SER A N 1
ATOM 3329 C CA . SER A 1 425 ? -19.292 8.313 -19.518 1.00 91.94 425 SER A CA 1
ATOM 3330 C C . SER A 1 425 ? -19.512 8.244 -21.031 1.00 91.94 425 SER A C 1
ATOM 3332 O O . SER A 1 425 ? -19.292 7.201 -21.651 1.00 91.94 425 SER A O 1
ATOM 3334 N N . ARG A 1 426 ? -19.896 9.364 -21.664 1.00 93.38 426 ARG A N 1
ATOM 3335 C CA . ARG A 1 426 ? -20.042 9.435 -23.122 1.00 93.38 426 ARG A CA 1
ATOM 3336 C C . ARG A 1 426 ? -18.694 9.375 -23.843 1.00 93.38 426 ARG A C 1
ATOM 3338 O O . ARG A 1 426 ? -18.610 8.718 -24.877 1.00 93.38 426 ARG A O 1
ATOM 3345 N N . GLN A 1 427 ? -17.652 10.001 -23.303 1.00 95.12 427 GLN A N 1
ATOM 3346 C CA . GLN A 1 427 ? -16.289 9.927 -23.825 1.00 95.12 427 GLN A CA 1
ATOM 3347 C C . GLN A 1 427 ? -15.754 8.493 -23.763 1.00 95.12 427 GLN A C 1
ATOM 3349 O O . GLN A 1 427 ? -15.271 8.000 -24.776 1.00 95.12 427 GLN A O 1
ATOM 3354 N N . VAL A 1 428 ? -15.911 7.795 -22.632 1.00 91.69 428 VAL A N 1
ATOM 3355 C CA . VAL A 1 428 ? -15.552 6.372 -22.502 1.00 91.69 428 VAL A CA 1
ATOM 3356 C C . VAL A 1 428 ? -16.339 5.534 -23.511 1.00 91.69 428 VAL A C 1
ATOM 3358 O O . VAL A 1 428 ? -15.725 4.833 -24.303 1.00 91.69 428 VAL A O 1
ATOM 3361 N N . SER A 1 429 ? -17.666 5.692 -23.592 1.00 93.19 429 SER A N 1
ATOM 3362 C CA . SER A 1 429 ? -18.509 5.011 -24.593 1.00 93.19 429 SER A CA 1
ATOM 3363 C C . SER A 1 429 ? -18.033 5.219 -26.040 1.00 93.19 429 SER A C 1
ATOM 3365 O O . SER A 1 429 ? -18.101 4.287 -26.842 1.00 93.19 429 SER A O 1
ATOM 3367 N N . LEU A 1 430 ? -17.553 6.418 -26.386 1.00 94.69 430 LEU A N 1
ATOM 3368 C CA . LEU A 1 430 ? -17.015 6.719 -27.713 1.00 94.69 430 LEU A CA 1
ATOM 3369 C C . LEU A 1 430 ? -15.614 6.129 -27.921 1.00 94.69 430 LEU A C 1
ATOM 3371 O O . LEU A 1 430 ? -15.361 5.573 -28.982 1.00 94.69 430 LEU A O 1
ATOM 3375 N N . LEU A 1 431 ? -14.724 6.198 -26.926 1.00 92.88 431 LEU A N 1
ATOM 3376 C CA . LEU A 1 431 ? -13.384 5.599 -26.987 1.00 92.88 431 LEU A CA 1
ATOM 3377 C C . LEU A 1 431 ? -13.451 4.070 -27.104 1.00 92.88 431 LEU A C 1
ATOM 3379 O O . LEU A 1 431 ? -12.747 3.490 -27.925 1.00 92.88 431 LEU A O 1
ATOM 3383 N N . THR A 1 432 ? -14.339 3.421 -26.346 1.00 92.00 432 THR A N 1
ATOM 3384 C CA . THR A 1 432 ? -14.589 1.973 -26.407 1.00 92.00 432 THR A CA 1
ATOM 3385 C C . THR A 1 432 ? -15.039 1.528 -27.803 1.00 92.00 432 THR A C 1
ATOM 3387 O O . THR A 1 432 ? -14.654 0.450 -28.242 1.00 92.00 432 THR A O 1
ATOM 3390 N N . ALA A 1 433 ? -15.771 2.367 -28.546 1.00 92.38 433 ALA A N 1
ATOM 3391 C CA . ALA A 1 433 ? -16.181 2.087 -29.927 1.00 92.38 433 ALA A CA 1
ATOM 3392 C C . ALA A 1 433 ? -15.043 2.177 -30.972 1.00 92.38 433 ALA A C 1
ATOM 3394 O O . ALA A 1 433 ? -15.257 1.785 -32.118 1.00 92.38 433 ALA A O 1
ATOM 3395 N N . PHE A 1 434 ? -13.847 2.650 -30.599 1.00 91.25 434 PHE A N 1
ATOM 3396 C CA . PHE A 1 434 ? -12.631 2.557 -31.424 1.00 91.25 434 PHE A CA 1
ATOM 3397 C C . PHE A 1 434 ? -11.721 1.377 -31.033 1.00 91.25 434 PHE A C 1
ATOM 3399 O O . PHE A 1 434 ? -10.705 1.155 -31.689 1.00 91.25 434 PHE A O 1
ATOM 3406 N N . MET A 1 435 ? -12.054 0.621 -29.980 1.00 89.62 435 MET A N 1
ATOM 3407 C CA . MET A 1 435 ? -11.250 -0.519 -29.527 1.00 89.62 435 MET A CA 1
ATOM 3408 C C . MET A 1 435 ? -11.574 -1.794 -30.327 1.00 89.62 435 MET A C 1
ATOM 3410 O O . MET A 1 435 ? -12.731 -2.008 -30.696 1.00 89.62 435 MET A O 1
ATOM 3414 N N . PRO A 1 436 ? -10.587 -2.672 -30.586 1.00 88.75 436 PRO A N 1
ATOM 3415 C CA . PRO A 1 436 ? -10.807 -3.911 -31.329 1.00 88.75 436 PRO A CA 1
ATOM 3416 C C . PRO A 1 436 ? -11.606 -4.943 -30.517 1.00 88.75 436 PRO A C 1
ATOM 3418 O O . PRO A 1 436 ? -11.562 -4.966 -29.287 1.00 88.75 436 PRO A O 1
ATOM 3421 N N . GLU A 1 437 ? -12.261 -5.889 -31.196 1.00 86.75 437 GLU A N 1
ATOM 3422 C CA . GLU A 1 437 ? -13.005 -6.982 -30.540 1.00 86.75 437 GLU A CA 1
ATOM 3423 C C . GLU A 1 437 ? -12.135 -7.840 -29.598 1.00 86.75 437 GLU A C 1
ATOM 3425 O O . GLU A 1 437 ? -12.643 -8.426 -28.646 1.00 86.75 437 GLU A O 1
ATOM 3430 N N . SER A 1 438 ? -10.817 -7.896 -29.819 1.00 85.44 438 SER A N 1
ATOM 3431 C CA . SER A 1 438 ? -9.857 -8.568 -28.931 1.00 85.44 438 SER A CA 1
ATOM 3432 C C . SER A 1 438 ? -9.696 -7.886 -27.567 1.00 85.44 438 SER A C 1
ATOM 3434 O O . SER A 1 438 ? -9.392 -8.564 -26.589 1.00 85.44 438 SER A O 1
ATOM 3436 N N . PHE A 1 439 ? -9.929 -6.572 -27.483 1.00 90.56 439 PHE A N 1
ATOM 3437 C CA . PHE A 1 439 ? -9.968 -5.818 -26.227 1.00 90.56 439 PHE A CA 1
ATOM 3438 C C . PHE A 1 439 ? -11.295 -6.054 -25.487 1.00 90.56 439 PHE A C 1
ATOM 3440 O O . PHE A 1 439 ? -11.289 -6.204 -24.269 1.00 90.56 439 PHE A O 1
ATOM 3447 N N . LEU A 1 440 ? -12.409 -6.128 -26.231 1.00 90.62 440 LEU A N 1
ATOM 3448 C CA . LEU A 1 440 ? -13.785 -6.234 -25.714 1.00 90.62 440 LEU A CA 1
ATOM 3449 C C . LEU A 1 440 ? -14.265 -7.667 -25.427 1.00 90.62 440 LEU A C 1
ATOM 3451 O O . LEU A 1 440 ? -15.324 -7.849 -24.827 1.00 90.62 440 LEU A O 1
ATOM 3455 N N . ARG A 1 441 ? -13.532 -8.692 -25.872 1.00 89.50 441 ARG A N 1
ATOM 3456 C CA . ARG A 1 441 ? -13.826 -10.093 -25.548 1.00 89.50 441 ARG A CA 1
ATOM 3457 C C . ARG A 1 441 ? -13.721 -10.319 -24.036 1.00 89.50 441 ARG A C 1
ATOM 3459 O O . ARG A 1 441 ? -12.855 -9.749 -23.383 1.00 89.50 441 ARG A O 1
ATOM 3466 N N . HIS A 1 442 ? -14.557 -11.209 -23.509 1.00 88.94 442 HIS A N 1
ATOM 3467 C CA . HIS A 1 442 ? -14.495 -11.644 -22.115 1.00 88.94 442 HIS A CA 1
ATOM 3468 C C . HIS A 1 442 ? -13.101 -12.179 -21.730 1.00 88.94 442 HIS A C 1
ATOM 3470 O O . HIS A 1 442 ? -12.501 -12.941 -22.493 1.00 88.94 442 HIS A O 1
ATOM 3476 N N . GLY A 1 443 ? -12.572 -11.750 -20.579 1.00 82.81 443 GLY A N 1
ATOM 3477 C CA . GLY A 1 443 ? -11.181 -11.995 -20.165 1.00 82.81 443 GLY A CA 1
ATOM 3478 C C . GLY A 1 443 ? -10.135 -11.198 -20.960 1.00 82.81 443 GLY A C 1
ATOM 3479 O O . GLY A 1 443 ? -8.932 -11.422 -20.816 1.00 82.81 443 GLY A O 1
ATOM 3480 N N . GLY A 1 444 ? -10.582 -10.285 -21.824 1.00 89.06 444 GLY A N 1
ATOM 3481 C CA . GLY A 1 444 ? -9.751 -9.353 -22.573 1.00 89.06 444 GLY A CA 1
ATOM 3482 C C . GLY A 1 444 ? -9.296 -8.159 -21.738 1.00 89.06 444 GLY A C 1
ATOM 3483 O O . GLY A 1 444 ? -9.617 -8.008 -20.556 1.00 89.06 444 GLY A O 1
ATOM 3484 N N . ASP A 1 445 ? -8.540 -7.277 -22.386 1.00 91.06 445 ASP A N 1
ATOM 3485 C CA . ASP A 1 445 ? -7.922 -6.121 -21.732 1.00 91.06 445 ASP A CA 1
ATOM 3486 C C . ASP A 1 445 ? -8.978 -5.123 -21.176 1.00 91.06 445 ASP A C 1
ATOM 3488 O O . ASP A 1 445 ? -8.675 -4.381 -20.241 1.00 91.06 445 ASP A O 1
ATOM 3492 N N . HIS A 1 446 ? -10.230 -5.146 -21.667 1.00 92.38 446 HIS A N 1
ATOM 3493 C CA . HIS A 1 446 ? -11.351 -4.376 -21.103 1.00 92.38 446 HIS A CA 1
ATOM 3494 C C . HIS A 1 446 ? -11.775 -4.854 -19.707 1.00 92.38 446 HIS A C 1
ATOM 3496 O O . HIS A 1 446 ? -11.825 -4.042 -18.783 1.00 92.38 446 HIS A O 1
ATOM 3502 N N . ASP A 1 447 ? -12.039 -6.155 -19.531 1.00 94.19 447 ASP A N 1
ATOM 3503 C CA . ASP A 1 447 ? -12.476 -6.720 -18.245 1.00 94.19 447 ASP A CA 1
ATOM 3504 C C . ASP A 1 447 ? -11.410 -6.490 -17.152 1.00 94.19 447 ASP A C 1
ATOM 3506 O O . ASP A 1 447 ? -11.736 -6.165 -16.011 1.00 94.19 447 ASP A O 1
ATOM 3510 N N . CYS A 1 448 ? -10.122 -6.547 -17.519 1.00 93.12 448 CYS A N 1
ATOM 3511 C CA . CYS A 1 448 ? -9.001 -6.225 -16.626 1.00 93.12 448 CYS A CA 1
ATOM 3512 C C . CYS A 1 448 ? -9.076 -4.781 -16.089 1.00 93.12 448 CYS A C 1
ATOM 3514 O O . CYS A 1 448 ? -8.877 -4.535 -14.899 1.00 93.12 448 CYS A O 1
ATOM 3516 N N . ILE A 1 449 ? -9.404 -3.812 -16.954 1.00 93.25 449 ILE A N 1
ATOM 3517 C CA . ILE A 1 449 ? -9.608 -2.410 -16.556 1.00 93.25 449 ILE A CA 1
ATOM 3518 C C . ILE A 1 449 ? -10.844 -2.282 -15.654 1.00 93.25 449 ILE A C 1
ATOM 3520 O O . ILE A 1 449 ? -10.816 -1.530 -14.679 1.00 93.25 449 ILE A O 1
ATOM 3524 N N . LEU A 1 450 ? -11.914 -3.037 -15.922 1.00 94.56 450 LEU A N 1
ATOM 3525 C CA . LEU A 1 450 ? -13.115 -3.023 -15.084 1.00 94.56 450 LEU A CA 1
ATOM 3526 C C . LEU A 1 450 ? -12.857 -3.579 -13.671 1.00 94.56 450 LEU A C 1
ATOM 3528 O O . LEU A 1 450 ? -13.383 -3.006 -12.716 1.00 94.56 450 LEU A O 1
ATOM 3532 N N . VAL A 1 451 ? -12.002 -4.599 -13.506 1.00 95.38 451 VAL A N 1
ATOM 3533 C CA . VAL A 1 451 ? -11.532 -5.069 -12.182 1.00 95.38 451 VAL A CA 1
ATOM 3534 C C . VAL A 1 451 ? -10.750 -3.978 -11.445 1.00 95.38 451 VAL A C 1
ATOM 3536 O O . VAL A 1 451 ? -11.039 -3.687 -10.281 1.00 95.38 451 VAL A O 1
ATOM 3539 N N . LEU A 1 452 ? -9.804 -3.323 -12.122 1.00 93.06 452 LEU A N 1
ATOM 3540 C CA . LEU A 1 452 ? -8.989 -2.248 -11.540 1.00 93.06 452 LEU A CA 1
ATOM 3541 C C . LEU A 1 452 ? -9.811 -1.001 -11.168 1.00 93.06 452 LEU A C 1
ATOM 3543 O O . LEU A 1 452 ? -9.419 -0.256 -10.276 1.00 93.06 452 LEU A O 1
ATOM 3547 N N . LEU A 1 453 ? -10.978 -0.800 -11.787 1.00 93.62 453 LEU A N 1
ATOM 3548 C CA . LEU A 1 453 ? -11.966 0.221 -11.408 1.00 93.62 453 LEU A CA 1
ATOM 3549 C C . LEU A 1 453 ? -13.037 -0.288 -10.423 1.00 93.62 453 LEU A C 1
ATOM 3551 O O . LEU A 1 453 ? -13.837 0.503 -9.916 1.00 93.62 453 LEU A O 1
ATOM 3555 N N . LEU A 1 454 ? -13.112 -1.596 -10.171 1.00 95.81 454 LEU A N 1
ATOM 3556 C CA . LEU A 1 454 ? -14.031 -2.213 -9.211 1.00 95.81 454 LEU A CA 1
ATOM 3557 C C . LEU A 1 454 ? -13.415 -2.228 -7.809 1.00 95.81 454 LEU A C 1
ATOM 3559 O O . LEU A 1 454 ? -14.047 -1.763 -6.867 1.00 95.81 454 LEU A O 1
ATOM 3563 N N . ILE A 1 455 ? -12.172 -2.686 -7.661 1.00 95.25 455 ILE A N 1
ATOM 3564 C CA . ILE A 1 455 ? -11.538 -2.881 -6.346 1.00 95.25 455 ILE A CA 1
ATOM 3565 C C . ILE A 1 455 ? -11.387 -1.565 -5.541 1.00 95.25 455 ILE A C 1
ATOM 3567 O O . ILE A 1 455 ? -11.810 -1.538 -4.379 1.00 95.25 455 ILE A O 1
ATOM 3571 N N . PRO A 1 456 ? -10.908 -0.434 -6.106 1.00 94.62 456 PRO A N 1
ATOM 3572 C CA . PRO A 1 456 ? -10.876 0.851 -5.394 1.00 94.62 456 PRO A CA 1
ATOM 3573 C C . PRO A 1 456 ? -12.275 1.393 -5.068 1.00 94.62 456 PRO A C 1
ATOM 3575 O O . PRO A 1 456 ? -12.476 2.040 -4.042 1.00 94.62 456 PRO A O 1
ATOM 3578 N N . ARG A 1 457 ? -13.268 1.095 -5.911 1.00 95.62 457 ARG A N 1
ATOM 3579 C CA . ARG A 1 457 ? -14.668 1.505 -5.735 1.00 95.62 457 ARG A CA 1
ATOM 3580 C C . ARG A 1 457 ? -15.365 0.718 -4.625 1.00 95.62 457 ARG A C 1
ATOM 3582 O O . ARG A 1 457 ? -16.022 1.333 -3.789 1.00 95.62 457 ARG A O 1
ATOM 3589 N N . LEU A 1 458 ? -15.156 -0.597 -4.551 1.00 96.38 458 LEU A N 1
ATOM 3590 C CA . LEU A 1 458 ? -15.577 -1.434 -3.421 1.00 96.38 458 LEU A CA 1
ATOM 3591 C C . LEU A 1 458 ? -14.898 -0.987 -2.122 1.00 96.38 458 LEU A C 1
ATOM 3593 O O . LEU A 1 458 ? -15.558 -0.874 -1.093 1.00 96.38 458 LEU A O 1
ATOM 3597 N N . THR A 1 459 ? -13.605 -0.658 -2.185 1.00 94.75 459 THR A N 1
ATOM 3598 C CA . THR A 1 459 ? -12.854 -0.099 -1.052 1.00 94.75 459 THR A CA 1
ATOM 3599 C C . THR A 1 459 ? -13.481 1.207 -0.558 1.00 94.75 459 THR A C 1
ATOM 3601 O O . THR A 1 459 ? -13.785 1.327 0.625 1.00 94.75 459 THR A O 1
ATOM 3604 N N . CYS A 1 460 ? -13.733 2.160 -1.461 1.00 95.88 460 CYS A N 1
ATOM 3605 C CA . CYS A 1 460 ? -14.332 3.456 -1.141 1.00 95.88 460 CYS A CA 1
ATOM 3606 C C . CYS A 1 460 ? -15.758 3.319 -0.581 1.00 95.88 460 CYS A C 1
ATOM 3608 O O . CYS A 1 460 ? -16.078 3.935 0.434 1.00 95.88 460 CYS A O 1
ATOM 3610 N N . LYS A 1 461 ? -16.596 2.454 -1.172 1.00 96.94 461 LYS A N 1
ATOM 3611 C CA . LYS A 1 461 ? -17.944 2.147 -0.663 1.00 96.94 461 LYS A CA 1
ATOM 3612 C C . LYS A 1 461 ? -17.900 1.533 0.741 1.00 96.94 461 LYS A C 1
ATOM 3614 O O . LYS A 1 461 ? -18.625 1.988 1.621 1.00 96.94 461 LYS A O 1
ATOM 3619 N N . ALA A 1 462 ? -17.027 0.553 0.980 1.00 96.06 462 ALA A N 1
ATOM 3620 C CA . ALA A 1 462 ? -16.882 -0.069 2.297 1.00 96.06 462 ALA A CA 1
ATOM 3621 C C . ALA A 1 462 ? -16.322 0.901 3.355 1.00 96.06 462 ALA A C 1
ATOM 3623 O O . ALA A 1 462 ? -16.707 0.826 4.521 1.00 96.06 462 ALA A O 1
ATOM 3624 N N . GLU A 1 463 ? -15.454 1.836 2.961 1.00 94.06 463 GLU A N 1
ATOM 3625 C CA . GLU A 1 463 ? -14.939 2.878 3.855 1.00 94.06 463 GLU A CA 1
ATOM 3626 C C . GLU A 1 463 ? -15.979 3.973 4.141 1.00 94.06 463 GLU A C 1
ATOM 3628 O O . GLU A 1 463 ? -16.069 4.442 5.272 1.00 94.06 463 GLU A O 1
ATOM 3633 N N . LEU A 1 464 ? -16.819 4.335 3.163 1.00 94.88 464 LEU A N 1
ATOM 3634 C CA . LEU A 1 464 ? -17.954 5.240 3.361 1.00 94.88 464 LEU A CA 1
ATOM 3635 C C . LEU A 1 464 ? -18.951 4.673 4.379 1.00 94.88 464 LEU A C 1
ATOM 3637 O O . LEU A 1 464 ? -19.257 5.353 5.356 1.00 94.88 464 LEU A O 1
ATOM 3641 N N . VAL A 1 465 ? -19.412 3.431 4.183 1.00 95.31 465 VAL A N 1
ATOM 3642 C CA . VAL A 1 465 ? -20.351 2.779 5.113 1.00 95.31 465 VAL A CA 1
ATOM 3643 C C . VAL A 1 465 ? -19.717 2.624 6.498 1.00 95.31 465 VAL A C 1
ATOM 3645 O O . VAL A 1 465 ? -20.355 2.950 7.493 1.00 95.31 465 VAL A O 1
ATOM 3648 N N . GLY A 1 466 ? -18.450 2.198 6.578 1.00 93.06 466 GLY A N 1
ATOM 3649 C CA . GLY A 1 466 ? -17.753 2.026 7.856 1.00 93.06 466 GLY A CA 1
ATOM 3650 C C . GLY A 1 466 ? -17.605 3.334 8.636 1.00 93.06 466 GLY A C 1
ATOM 3651 O O . GLY A 1 466 ? -17.863 3.366 9.835 1.00 93.06 466 GLY A O 1
ATOM 3652 N N . ARG A 1 467 ? -17.260 4.437 7.959 1.00 91.31 467 ARG A N 1
ATOM 3653 C CA . ARG A 1 467 ? -17.134 5.760 8.587 1.00 91.31 467 ARG A CA 1
ATOM 3654 C C . ARG A 1 467 ? -18.485 6.304 9.057 1.00 91.31 467 ARG A C 1
ATOM 3656 O O . ARG A 1 467 ? -18.584 6.789 10.175 1.00 91.31 467 ARG A O 1
ATOM 3663 N N . GLN A 1 468 ? -19.534 6.160 8.246 1.00 92.44 468 GLN A N 1
ATOM 3664 C CA . GLN A 1 468 ? -20.889 6.566 8.636 1.00 92.44 468 GLN A CA 1
ATOM 3665 C C . GLN A 1 468 ? -21.468 5.694 9.763 1.00 92.44 468 GLN A C 1
ATOM 3667 O O . GLN A 1 468 ? -22.222 6.205 10.580 1.00 92.44 468 GLN A O 1
ATOM 3672 N N . ALA A 1 469 ? -21.083 4.418 9.875 1.00 91.25 469 ALA A N 1
ATOM 3673 C CA . ALA A 1 469 ? -21.430 3.589 11.031 1.00 91.25 469 ALA A CA 1
ATOM 3674 C C . ALA A 1 469 ? -20.675 4.018 12.308 1.00 91.25 469 ALA A C 1
ATOM 3676 O O . ALA A 1 469 ? -21.285 4.107 13.371 1.00 91.25 469 ALA A O 1
ATOM 3677 N N . LEU A 1 470 ? -19.379 4.348 12.215 1.00 89.25 470 LEU A N 1
ATOM 3678 C CA . LEU A 1 470 ? -18.620 4.920 13.340 1.00 89.25 470 LEU A CA 1
ATOM 3679 C C . LEU A 1 470 ? -19.236 6.237 13.846 1.00 89.25 470 LEU A C 1
ATOM 3681 O O . LEU A 1 470 ? -19.290 6.450 15.055 1.00 89.25 470 LEU A O 1
ATOM 3685 N N . GLU A 1 471 ? -19.701 7.091 12.928 1.00 88.38 471 GLU A N 1
ATOM 3686 C CA . GLU A 1 471 ? -20.362 8.369 13.227 1.00 88.38 471 GLU A CA 1
ATOM 3687 C C . GLU A 1 471 ? -21.802 8.193 13.752 1.00 88.38 471 GLU A C 1
ATOM 3689 O O . GLU A 1 471 ? -22.167 8.863 14.709 1.00 88.38 471 GLU A O 1
ATOM 3694 N N . LYS A 1 472 ? -22.622 7.289 13.187 1.00 87.88 472 LYS A N 1
ATOM 3695 C CA . LYS A 1 472 ? -24.028 7.088 13.610 1.00 87.88 472 LYS A CA 1
ATOM 3696 C C . LYS A 1 472 ? -24.168 6.442 14.997 1.00 87.88 472 LYS A C 1
ATOM 3698 O O . LYS A 1 472 ? -25.156 6.694 15.678 1.00 87.88 472 LYS A O 1
ATOM 3703 N N . PHE A 1 473 ? -23.222 5.591 15.395 1.00 86.69 473 PHE A N 1
ATOM 3704 C CA . PHE A 1 473 ? -23.296 4.807 16.639 1.00 86.69 473 PHE A CA 1
ATOM 3705 C C . PHE A 1 473 ? -22.271 5.248 17.708 1.00 86.69 473 PHE A C 1
ATOM 3707 O O . PHE A 1 473 ? -22.010 4.508 18.660 1.00 86.69 473 PHE A O 1
ATOM 3714 N N . ASP A 1 474 ? -21.668 6.434 17.550 1.00 82.44 474 ASP A N 1
ATOM 3715 C CA . ASP A 1 474 ? -20.711 7.059 18.482 1.00 82.44 474 ASP A CA 1
ATOM 3716 C C . ASP A 1 474 ? -19.559 6.140 18.940 1.00 82.44 474 ASP A C 1
ATOM 3718 O O . ASP A 1 474 ? -19.058 6.248 20.061 1.00 82.44 474 ASP A O 1
ATOM 3722 N N . LEU A 1 475 ? -19.106 5.211 18.090 1.00 78.44 475 LEU A N 1
ATOM 3723 C CA . LEU A 1 475 ? -18.154 4.147 18.465 1.00 78.44 475 LEU A CA 1
ATOM 3724 C C . LEU A 1 475 ? -16.760 4.654 18.890 1.00 78.44 475 LEU A C 1
ATOM 3726 O O . LEU A 1 475 ? -15.969 3.887 19.434 1.00 78.44 475 LEU A O 1
ATOM 3730 N N . ASN A 1 476 ? -16.459 5.935 18.662 1.00 66.94 476 ASN A N 1
ATOM 3731 C CA . ASN A 1 476 ? -15.189 6.560 19.032 1.00 66.94 476 ASN A CA 1
ATOM 3732 C C . ASN A 1 476 ? -15.085 6.919 20.529 1.00 66.94 476 ASN A C 1
ATOM 3734 O O . ASN A 1 476 ? -13.971 7.090 21.027 1.00 66.94 476 ASN A O 1
ATOM 3738 N N . GLU A 1 477 ? -16.200 7.039 21.261 1.00 60.22 477 GLU A N 1
ATOM 3739 C CA . GLU A 1 477 ? -16.146 7.246 22.716 1.00 60.22 477 GLU A CA 1
ATOM 3740 C C . GLU A 1 477 ? -15.845 5.926 23.443 1.00 60.22 477 GLU A C 1
ATOM 3742 O O . GLU A 1 477 ? -16.501 4.906 23.213 1.00 60.22 477 GLU A O 1
ATOM 3747 N N . GLY A 1 478 ? -14.852 5.934 24.338 1.00 57.00 478 GLY A N 1
ATOM 3748 C CA . GLY A 1 478 ? -14.352 4.724 25.000 1.00 57.00 478 GLY A CA 1
ATOM 3749 C C . GLY A 1 478 ? -15.424 3.920 25.752 1.00 57.00 478 GLY A C 1
ATOM 3750 O O . GLY A 1 478 ? -16.407 4.458 26.255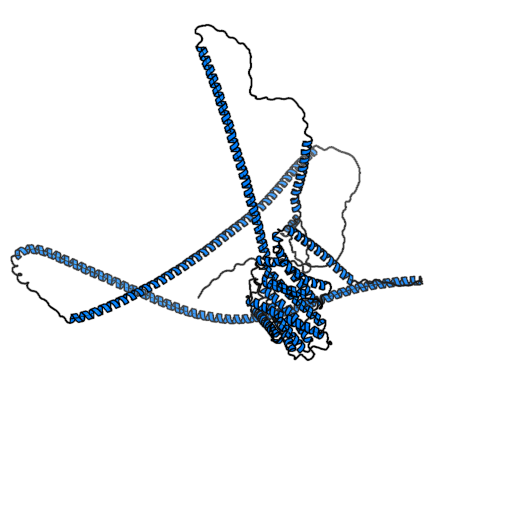 1.00 57.00 478 GLY A O 1
ATOM 3751 N N . SER A 1 479 ? -15.219 2.606 25.867 1.00 50.81 479 SER A N 1
ATOM 3752 C CA . SER A 1 479 ? -16.188 1.677 26.472 1.00 50.81 479 SER A CA 1
ATOM 3753 C C . SER A 1 479 ? -16.404 1.857 27.984 1.00 50.81 479 SER A C 1
ATOM 3755 O O . SER A 1 479 ? -17.393 1.351 28.519 1.00 50.81 479 SER A O 1
ATOM 3757 N N . LEU A 1 480 ? -15.525 2.579 28.691 1.00 48.19 480 LEU A N 1
ATOM 3758 C CA . LEU A 1 480 ? -15.678 2.839 30.125 1.00 48.19 480 LEU A CA 1
ATOM 3759 C C . LEU A 1 480 ? -16.854 3.789 30.399 1.00 48.19 480 LEU A C 1
ATOM 3761 O O . LEU A 1 480 ? -16.791 4.976 30.098 1.00 48.19 480 LEU A O 1
ATOM 3765 N N . GLY A 1 481 ? -17.885 3.271 31.070 1.00 53.16 481 GLY A N 1
ATOM 3766 C CA . GLY A 1 481 ? -18.977 4.066 31.644 1.00 53.16 481 GLY A CA 1
ATOM 3767 C C . GLY A 1 481 ? -20.308 4.013 30.893 1.00 53.16 481 GLY A C 1
ATOM 3768 O O . GLY A 1 481 ? -21.294 4.539 31.408 1.00 53.16 481 GLY A O 1
ATOM 3769 N N . ARG A 1 482 ? -20.388 3.351 29.728 1.00 67.75 482 ARG A N 1
ATOM 3770 C CA . ARG A 1 482 ? -21.664 3.189 29.007 1.00 67.75 482 ARG A CA 1
ATOM 3771 C C . ARG A 1 482 ? -22.638 2.309 29.801 1.00 67.75 482 ARG A C 1
ATOM 3773 O O . ARG A 1 482 ? -22.348 1.155 30.112 1.00 67.75 482 ARG A O 1
ATOM 3780 N N . THR A 1 483 ? -23.808 2.856 30.118 1.00 67.56 483 THR A N 1
ATOM 3781 C CA . THR A 1 483 ? -24.927 2.141 30.750 1.00 67.56 483 THR A CA 1
ATOM 3782 C C . THR A 1 483 ? -25.804 1.459 29.689 1.00 67.56 483 THR A C 1
ATOM 3784 O O . THR A 1 483 ? -25.640 1.677 28.492 1.00 67.56 483 THR A O 1
ATOM 3787 N N . GLY A 1 484 ? -26.730 0.586 30.102 1.00 75.25 484 GLY A N 1
ATOM 3788 C CA . GLY A 1 484 ? -27.728 0.000 29.190 1.00 75.25 484 GLY A CA 1
ATOM 3789 C C . GLY A 1 484 ? -27.243 -1.128 28.264 1.00 75.25 484 GLY A C 1
ATOM 3790 O O . GLY A 1 484 ? -28.046 -1.643 27.492 1.00 75.25 484 GLY A O 1
ATOM 3791 N N . LEU A 1 485 ? -25.986 -1.581 28.377 1.00 83.12 485 LEU A N 1
ATOM 3792 C CA . LEU A 1 485 ? -25.364 -2.610 27.513 1.00 83.12 485 LEU A CA 1
ATOM 3793 C C . LEU A 1 485 ? -26.071 -3.989 27.473 1.00 83.12 485 LEU A C 1
ATOM 3795 O O . LEU A 1 485 ? -25.696 -4.836 26.666 1.00 83.12 485 LEU A O 1
ATOM 3799 N N . ARG A 1 486 ? -27.083 -4.232 28.320 1.00 84.06 486 ARG A N 1
ATOM 3800 C CA . ARG A 1 486 ? -27.951 -5.426 28.259 1.00 84.06 486 ARG A CA 1
ATOM 3801 C C . ARG A 1 486 ? -29.047 -5.345 27.189 1.00 84.06 486 ARG A C 1
ATOM 3803 O O . ARG A 1 486 ? -29.472 -6.392 26.722 1.00 84.06 486 ARG A O 1
ATOM 3810 N N . GLY A 1 487 ? -29.524 -4.144 26.854 1.00 83.88 487 GLY A N 1
ATOM 3811 C CA . GLY A 1 487 ? -30.644 -3.923 25.928 1.00 83.88 487 GLY A CA 1
ATOM 3812 C C . GLY A 1 487 ? -30.205 -3.340 24.583 1.00 83.88 487 GLY A C 1
ATOM 3813 O O . GLY A 1 487 ? -29.040 -3.463 24.204 1.00 83.88 487 GLY A O 1
ATOM 3814 N N . ALA A 1 488 ? -31.124 -2.641 23.908 1.00 85.06 488 ALA A N 1
ATOM 3815 C CA . ALA A 1 488 ? -30.949 -2.110 22.549 1.00 85.06 488 ALA A CA 1
ATOM 3816 C C . ALA A 1 488 ? -29.641 -1.320 22.332 1.00 85.06 488 ALA A C 1
ATOM 3818 O O . ALA A 1 488 ? -28.990 -1.481 21.308 1.00 85.06 488 ALA A O 1
ATOM 3819 N N . VAL A 1 489 ? -29.178 -0.538 23.317 1.00 86.56 489 VAL A N 1
ATOM 3820 C CA . VAL A 1 489 ? -27.889 0.187 23.233 1.00 86.56 489 VAL A CA 1
ATOM 3821 C C . VAL A 1 489 ? -26.701 -0.777 23.072 1.00 86.56 489 VAL A C 1
ATOM 3823 O O . VAL A 1 489 ? -25.770 -0.503 22.320 1.00 86.56 489 VAL A O 1
ATOM 3826 N N . GLY A 1 490 ? -26.726 -1.928 23.749 1.00 87.81 490 GLY A N 1
ATOM 3827 C CA . GLY A 1 490 ? -25.717 -2.978 23.584 1.00 87.81 490 GLY A CA 1
ATOM 3828 C C . GLY A 1 490 ? -25.848 -3.742 22.263 1.00 87.81 490 GLY A C 1
ATOM 3829 O O . GLY A 1 490 ? -24.836 -4.149 21.696 1.00 87.81 490 GLY A O 1
ATOM 3830 N N . GLU A 1 491 ? -27.070 -3.917 21.755 1.00 88.44 491 GLU A N 1
ATOM 3831 C CA . GLU A 1 491 ? -27.335 -4.514 20.436 1.00 88.44 491 GLU A CA 1
ATOM 3832 C C . GLU A 1 491 ? -26.828 -3.615 19.303 1.00 88.44 491 GLU A C 1
ATOM 3834 O O . GLU A 1 491 ? -26.075 -4.083 18.451 1.00 88.44 491 GLU A O 1
ATOM 3839 N N . GLN A 1 492 ? -27.126 -2.317 19.362 1.00 90.75 492 GLN A N 1
ATOM 3840 C CA . GLN A 1 492 ? -26.659 -1.292 18.425 1.00 90.75 492 GLN A CA 1
ATOM 3841 C C . GLN A 1 492 ? -25.134 -1.199 18.379 1.00 90.75 492 GLN A C 1
ATOM 3843 O O . GLN A 1 492 ? -24.552 -1.223 17.297 1.00 90.75 492 GLN A O 1
ATOM 3848 N N . LEU A 1 493 ? -24.466 -1.153 19.537 1.00 89.69 493 LEU A N 1
ATOM 3849 C CA . LEU A 1 493 ? -23.002 -1.086 19.593 1.00 89.69 493 LEU A CA 1
ATOM 3850 C C . LEU A 1 493 ? -22.337 -2.371 19.075 1.00 89.69 493 LEU A C 1
ATOM 3852 O O . LEU A 1 493 ? -21.349 -2.285 18.348 1.00 89.69 493 LEU A O 1
ATOM 3856 N N . SER A 1 494 ? -22.887 -3.546 19.397 1.00 91.50 494 SER A N 1
ATOM 3857 C CA . SER A 1 494 ? -22.409 -4.845 18.896 1.00 91.50 494 SER A CA 1
ATOM 3858 C C . SER A 1 494 ? -22.582 -4.971 17.377 1.00 91.50 494 SER A C 1
ATOM 3860 O O . SER A 1 494 ? -21.620 -5.261 16.661 1.00 91.50 494 SER A O 1
ATOM 3862 N N . PHE A 1 495 ? -23.773 -4.644 16.860 1.00 93.25 495 PHE A N 1
ATOM 3863 C CA . PHE A 1 495 ? -24.051 -4.579 15.424 1.00 93.25 495 PHE A CA 1
ATOM 3864 C C . PHE A 1 495 ? -23.093 -3.618 14.711 1.00 93.25 495 PHE A C 1
ATOM 3866 O O . PHE A 1 495 ? -22.447 -3.998 13.734 1.00 93.25 495 PHE A O 1
ATOM 3873 N N . ALA A 1 496 ? -22.955 -2.389 15.214 1.00 92.62 496 ALA A N 1
ATOM 3874 C CA . ALA A 1 496 ? -22.131 -1.364 14.591 1.00 92.62 496 ALA A CA 1
ATOM 3875 C C . ALA A 1 496 ? -20.642 -1.743 14.599 1.00 92.62 496 ALA A C 1
ATOM 3877 O O . ALA A 1 496 ? -19.978 -1.640 13.566 1.00 92.62 496 ALA A O 1
ATOM 3878 N N . ALA A 1 497 ? -20.118 -2.245 15.722 1.00 92.38 497 ALA A N 1
ATOM 3879 C CA . ALA A 1 497 ? -18.731 -2.694 15.817 1.00 92.38 497 ALA A CA 1
ATOM 3880 C C . ALA A 1 497 ? -18.458 -3.905 14.906 1.00 92.38 497 ALA A C 1
ATOM 3882 O O . ALA A 1 497 ? -17.440 -3.939 14.212 1.00 92.38 497 ALA A O 1
ATOM 3883 N N . GLY A 1 498 ? -19.391 -4.861 14.835 1.00 93.50 498 GLY A N 1
ATOM 3884 C CA . GLY A 1 498 ? -19.309 -6.013 13.937 1.00 93.50 498 GLY A CA 1
ATOM 3885 C C . GLY A 1 498 ? -19.413 -5.655 12.452 1.00 93.50 498 GLY A C 1
ATOM 3886 O O . GLY A 1 498 ? -18.708 -6.239 11.622 1.00 93.50 498 GLY A O 1
ATOM 3887 N N . LEU A 1 499 ? -20.234 -4.660 12.108 1.00 94.56 499 LEU A N 1
ATOM 3888 C CA . LEU A 1 499 ? -20.349 -4.115 10.757 1.00 94.56 499 LEU A CA 1
ATOM 3889 C C . LEU A 1 499 ? -19.063 -3.382 10.350 1.00 94.56 499 LEU A C 1
ATOM 3891 O O . LEU A 1 499 ? -18.521 -3.657 9.280 1.00 94.56 499 LEU A O 1
ATOM 3895 N N . VAL A 1 500 ? -18.533 -2.507 11.212 1.00 93.94 500 VAL A N 1
ATOM 3896 C CA . VAL A 1 500 ? -17.260 -1.801 10.984 1.00 93.94 500 VAL A CA 1
ATOM 3897 C C . VAL A 1 500 ? -16.104 -2.793 10.834 1.00 93.94 500 VAL A C 1
ATOM 3899 O O . VAL A 1 500 ? -15.334 -2.669 9.881 1.00 93.94 500 VAL A O 1
ATOM 3902 N N . TYR A 1 501 ? -16.023 -3.821 11.685 1.00 94.38 501 TYR A N 1
ATOM 3903 C CA . TYR A 1 501 ? -15.038 -4.902 11.562 1.00 94.38 501 TYR A CA 1
ATOM 3904 C C . TYR A 1 501 ? -15.163 -5.663 10.231 1.00 94.38 501 TYR A C 1
ATOM 3906 O O . TYR A 1 501 ? -14.176 -5.830 9.511 1.00 94.38 501 TYR A O 1
ATOM 3914 N N . SER A 1 502 ? -16.381 -6.058 9.848 1.00 94.19 502 SER A N 1
ATOM 3915 C CA . SER A 1 502 ? -16.643 -6.763 8.583 1.00 94.19 502 SER A CA 1
ATOM 3916 C C . SER A 1 502 ? -16.246 -5.924 7.362 1.00 94.19 502 SER A C 1
ATOM 3918 O O . SER A 1 502 ? -15.620 -6.422 6.423 1.00 94.19 502 SER A O 1
ATOM 3920 N N . LEU A 1 503 ? -16.559 -4.626 7.381 1.00 94.75 503 LEU A N 1
ATOM 3921 C CA . LEU A 1 503 ? -16.167 -3.682 6.334 1.00 94.75 503 LEU A CA 1
ATOM 3922 C C . LEU A 1 503 ? -14.653 -3.428 6.331 1.00 94.75 503 LEU A C 1
ATOM 3924 O O . LEU A 1 503 ? -14.070 -3.312 5.256 1.00 94.75 503 LEU A O 1
ATOM 3928 N N . GLY A 1 504 ? -14.002 -3.398 7.497 1.00 91.88 504 GLY A N 1
ATOM 3929 C CA . GLY A 1 504 ? -12.546 -3.312 7.636 1.00 91.88 504 GLY A CA 1
ATOM 3930 C C . GLY A 1 504 ? -11.825 -4.527 7.045 1.00 91.88 504 GLY A C 1
ATOM 3931 O O . GLY A 1 504 ? -10.866 -4.367 6.288 1.00 91.88 504 GLY A O 1
ATOM 3932 N N . LEU A 1 505 ? -12.334 -5.736 7.295 1.00 91.12 505 LEU A N 1
ATOM 3933 C CA . LEU A 1 505 ? -11.844 -6.976 6.688 1.00 91.12 505 LEU A CA 1
ATOM 3934 C C . LEU A 1 505 ? -12.026 -6.967 5.159 1.00 91.12 505 LEU A C 1
ATOM 3936 O O . LEU A 1 505 ? -11.082 -7.270 4.426 1.00 91.12 505 LEU A O 1
ATOM 3940 N N . LEU A 1 506 ? -13.193 -6.544 4.657 1.00 93.12 506 LEU A N 1
ATOM 3941 C CA . LEU A 1 506 ? -13.425 -6.404 3.214 1.00 93.12 506 LEU A CA 1
ATOM 3942 C C . LEU A 1 506 ? -12.503 -5.350 2.574 1.00 93.12 506 LEU A C 1
ATOM 3944 O O . LEU A 1 506 ? -11.993 -5.558 1.473 1.00 93.12 506 LEU A O 1
ATOM 3948 N N . GLN A 1 507 ? -12.263 -4.225 3.251 1.00 92.00 507 GLN A N 1
ATOM 3949 C CA . GLN A 1 507 ? -11.307 -3.214 2.802 1.00 92.00 507 GLN A CA 1
ATOM 3950 C C . GLN A 1 507 ? -9.875 -3.747 2.769 1.00 92.00 507 GLN A C 1
ATOM 3952 O O . GLN A 1 507 ? -9.166 -3.449 1.815 1.00 92.00 507 GLN A O 1
ATOM 3957 N N . ALA A 1 508 ? -9.438 -4.517 3.771 1.00 88.25 508 ALA A N 1
ATOM 3958 C CA . ALA A 1 508 ? -8.090 -5.083 3.811 1.00 88.25 508 ALA A CA 1
ATOM 3959 C C . ALA A 1 508 ? -7.845 -6.029 2.623 1.00 88.25 508 ALA A C 1
ATOM 3961 O O . ALA A 1 508 ? -6.831 -5.905 1.938 1.00 88.25 508 ALA A O 1
ATOM 3962 N N . LEU A 1 509 ? -8.816 -6.898 2.315 1.00 89.94 509 LEU A N 1
ATOM 3963 C CA . LEU A 1 509 ? -8.776 -7.799 1.156 1.00 89.94 509 LEU A CA 1
ATOM 3964 C C . LEU A 1 509 ? -8.683 -7.031 -0.172 1.00 89.94 509 LEU A C 1
ATOM 3966 O O . LEU A 1 509 ? -7.875 -7.378 -1.032 1.00 89.94 509 LEU A O 1
ATOM 3970 N N . HIS A 1 510 ? -9.459 -5.956 -0.335 1.00 92.44 510 HIS A N 1
ATOM 3971 C CA . HIS A 1 510 ? -9.393 -5.115 -1.534 1.00 92.44 510 HIS A CA 1
ATOM 3972 C C . HIS A 1 510 ? -8.112 -4.270 -1.620 1.00 92.44 510 HIS A C 1
ATOM 3974 O O . HIS A 1 510 ? -7.538 -4.148 -2.700 1.00 92.44 510 HIS A O 1
ATOM 3980 N N . LYS A 1 511 ? -7.630 -3.717 -0.500 1.00 88.69 511 LYS A N 1
ATOM 3981 C CA . LYS A 1 511 ? -6.384 -2.935 -0.422 1.00 88.69 511 LYS A CA 1
ATOM 3982 C C . LYS A 1 511 ? -5.163 -3.819 -0.740 1.00 88.69 511 LYS A C 1
ATOM 3984 O O . LYS A 1 511 ? -4.287 -3.370 -1.475 1.00 88.69 511 LYS A O 1
ATOM 3989 N N . TYR A 1 512 ? -5.161 -5.085 -0.308 1.00 87.25 512 TYR A N 1
ATOM 3990 C CA . TYR A 1 512 ? -4.213 -6.121 -0.749 1.00 87.25 512 TYR A CA 1
ATOM 3991 C C . TYR A 1 512 ? -4.324 -6.405 -2.257 1.00 87.25 512 TYR A C 1
ATOM 3993 O O . TYR A 1 512 ? -3.357 -6.208 -2.994 1.00 87.25 512 TYR A O 1
ATOM 4001 N N . ALA A 1 513 ? -5.512 -6.783 -2.744 1.00 89.56 513 ALA A N 1
ATOM 4002 C CA . ALA A 1 513 ? -5.707 -7.158 -4.146 1.00 89.56 513 ALA A CA 1
ATOM 4003 C C . ALA A 1 513 ? -5.357 -6.027 -5.129 1.00 89.56 513 ALA A C 1
ATOM 4005 O O . ALA A 1 513 ? -4.812 -6.284 -6.200 1.00 89.56 513 ALA A O 1
ATOM 4006 N N . CYS A 1 514 ? -5.597 -4.768 -4.749 1.00 88.69 514 CYS A N 1
ATOM 4007 C CA . CYS A 1 514 ? -5.215 -3.595 -5.535 1.00 88.69 514 CYS A CA 1
ATOM 4008 C C . CYS A 1 514 ? -3.691 -3.458 -5.717 1.00 88.69 514 CYS A C 1
ATOM 4010 O O . CYS A 1 514 ? -3.250 -3.000 -6.770 1.00 88.69 514 CYS A O 1
ATOM 4012 N N . ARG A 1 515 ? -2.884 -3.847 -4.717 1.00 85.31 515 ARG A N 1
ATOM 4013 C CA . ARG A 1 515 ? -1.409 -3.830 -4.800 1.00 85.31 515 ARG A CA 1
ATOM 4014 C C . ARG A 1 515 ? -0.886 -5.021 -5.580 1.00 85.31 515 ARG A C 1
ATOM 4016 O O . ARG A 1 515 ? -0.076 -4.842 -6.481 1.00 85.31 515 ARG A O 1
ATOM 4023 N N . ALA A 1 516 ? -1.404 -6.210 -5.279 1.00 87.75 516 ALA A N 1
ATOM 4024 C CA . ALA A 1 516 ? -1.019 -7.438 -5.958 1.00 87.75 516 ALA A CA 1
ATOM 4025 C C . ALA A 1 516 ? -1.304 -7.348 -7.472 1.00 87.75 516 ALA A C 1
ATOM 4027 O O . ALA A 1 516 ? -0.423 -7.627 -8.279 1.00 87.75 516 ALA A O 1
ATOM 4028 N N . LEU A 1 517 ? -2.467 -6.821 -7.882 1.00 88.94 517 LEU A N 1
ATOM 4029 C CA . LEU A 1 517 ? -2.758 -6.523 -9.294 1.00 88.94 517 LEU A CA 1
ATOM 4030 C C . LEU A 1 517 ? -1.842 -5.450 -9.909 1.00 88.94 517 LEU A C 1
ATOM 4032 O O . LEU A 1 517 ? -1.652 -5.447 -11.123 1.00 88.94 517 LEU A O 1
ATOM 4036 N N . GLY A 1 518 ? -1.265 -4.562 -9.097 1.00 86.56 518 GLY A N 1
ATOM 4037 C CA . GLY A 1 518 ? -0.273 -3.572 -9.518 1.00 86.56 518 GLY A CA 1
ATOM 4038 C C . GLY A 1 518 ? 1.143 -4.129 -9.719 1.00 86.56 518 GLY A C 1
ATOM 4039 O O . GLY A 1 518 ? 1.937 -3.470 -10.381 1.00 86.56 518 GLY A O 1
ATOM 4040 N N . GLN A 1 519 ? 1.453 -5.324 -9.198 1.00 84.94 519 GLN A N 1
ATOM 4041 C CA . GLN A 1 519 ? 2.780 -5.960 -9.298 1.00 84.94 519 GLN A CA 1
ATOM 4042 C C . GLN A 1 519 ? 2.784 -7.296 -10.072 1.00 84.94 519 GLN A C 1
ATOM 4044 O O . GLN A 1 519 ? 3.849 -7.760 -10.474 1.00 84.94 519 GLN A O 1
ATOM 4049 N N . CYS A 1 520 ? 1.621 -7.923 -10.281 1.00 88.25 520 CYS A N 1
ATOM 4050 C CA . CYS A 1 520 ? 1.525 -9.285 -10.818 1.00 88.25 520 CYS A CA 1
ATOM 4051 C C . CYS A 1 520 ? 1.905 -9.447 -12.298 1.00 88.25 520 CYS A C 1
ATOM 4053 O O . CYS A 1 520 ? 2.113 -8.489 -13.038 1.00 88.25 520 CYS A O 1
ATOM 4055 N N . SER A 1 521 ? 1.957 -10.689 -12.786 1.00 89.25 521 SER A N 1
ATOM 4056 C CA . SER A 1 521 ? 2.150 -10.924 -14.220 1.00 89.25 521 SER A CA 1
ATOM 4057 C C . SER A 1 521 ? 0.916 -10.513 -15.039 1.00 89.25 521 SER A C 1
ATOM 4059 O O . SER A 1 521 ? -0.229 -10.584 -14.582 1.00 89.25 521 SER A O 1
ATOM 4061 N N . VAL A 1 522 ? 1.132 -10.152 -16.309 1.00 89.69 522 VAL A N 1
ATOM 4062 C CA . VAL A 1 522 ? 0.043 -9.842 -17.258 1.00 89.69 522 VAL A CA 1
ATOM 4063 C C . VAL A 1 522 ? -0.936 -11.020 -17.402 1.00 89.69 522 VAL A C 1
ATOM 4065 O O . VAL A 1 522 ? -2.122 -10.803 -17.642 1.00 89.69 522 VAL A O 1
ATOM 4068 N N . GLU A 1 523 ? -0.478 -12.261 -17.203 1.00 89.50 523 GLU A N 1
ATOM 4069 C CA . GLU A 1 523 ? -1.357 -13.433 -17.158 1.00 89.50 523 GLU A CA 1
ATOM 4070 C C . GLU A 1 523 ? -2.265 -13.456 -15.926 1.00 89.50 523 GLU A C 1
ATOM 4072 O O . GLU A 1 523 ? -3.459 -13.703 -16.074 1.00 89.50 523 GLU A O 1
ATOM 4077 N N . VAL A 1 524 ? -1.732 -13.203 -14.725 1.00 90.81 524 VAL A N 1
ATOM 4078 C CA . VAL A 1 524 ? -2.526 -13.186 -13.482 1.00 90.81 524 VAL A CA 1
ATOM 4079 C C . VAL A 1 524 ? -3.589 -12.090 -13.551 1.00 90.81 524 VAL A C 1
ATOM 4081 O O . VAL A 1 524 ? -4.763 -12.363 -13.295 1.00 90.81 524 VAL A O 1
ATOM 4084 N N . ASN A 1 525 ? -3.217 -10.897 -14.027 1.00 90.69 525 ASN A N 1
ATOM 4085 C CA . ASN A 1 525 ? -4.159 -9.805 -14.274 1.00 90.69 525 ASN A CA 1
ATOM 4086 C C . ASN A 1 525 ? -5.288 -10.219 -15.244 1.00 90.69 525 ASN A C 1
ATOM 4088 O O . ASN A 1 525 ? -6.457 -9.955 -14.975 1.00 90.69 525 ASN A O 1
ATOM 4092 N N . LYS A 1 526 ? -4.977 -10.944 -16.333 1.00 90.69 526 LYS A N 1
ATOM 4093 C CA . LYS A 1 526 ? -5.991 -11.448 -17.286 1.00 90.69 526 LYS A CA 1
ATOM 4094 C C . LYS A 1 526 ? -6.884 -12.547 -16.718 1.00 90.69 526 LYS A C 1
ATOM 4096 O O . LYS A 1 526 ? -8.088 -12.539 -16.972 1.00 90.69 526 LYS A O 1
ATOM 4101 N N . ARG A 1 527 ? -6.327 -13.467 -15.922 1.00 92.06 527 ARG A N 1
ATOM 4102 C CA . ARG A 1 527 ? -7.102 -14.504 -15.218 1.00 92.06 527 ARG A CA 1
ATOM 4103 C C . ARG A 1 527 ? -8.126 -13.851 -14.284 1.00 92.06 527 ARG A C 1
ATOM 4105 O O . ARG A 1 527 ? -9.305 -14.178 -14.370 1.00 92.06 527 ARG A O 1
ATOM 4112 N N . ILE A 1 528 ? -7.715 -12.867 -13.483 1.00 93.44 528 ILE A N 1
ATOM 4113 C CA . ILE A 1 528 ? -8.620 -12.138 -12.578 1.00 93.44 528 ILE A CA 1
ATOM 4114 C C . ILE A 1 528 ? -9.594 -11.245 -13.366 1.00 93.44 528 ILE A C 1
ATOM 4116 O O . ILE A 1 528 ? -10.773 -11.192 -13.028 1.00 93.44 528 ILE A O 1
ATOM 4120 N N . GLY A 1 529 ? -9.155 -10.633 -14.472 1.00 93.62 529 GLY A N 1
ATOM 4121 C CA . GLY A 1 529 ? -10.024 -9.933 -15.424 1.00 93.62 529 GLY A CA 1
ATOM 4122 C C . GLY A 1 529 ? -11.205 -10.794 -15.879 1.00 93.62 529 GLY A C 1
ATOM 4123 O O . GLY A 1 529 ? -12.349 -10.356 -15.799 1.00 93.62 529 GLY A O 1
ATOM 4124 N N . SER A 1 530 ? -10.968 -12.058 -16.249 1.00 94.25 530 SER A N 1
ATOM 4125 C CA . SER A 1 530 ? -12.049 -12.981 -16.640 1.00 94.25 530 SER A CA 1
ATOM 4126 C C . SER A 1 530 ? -13.087 -13.265 -15.540 1.00 94.25 530 SER A C 1
ATOM 4128 O O . SER A 1 530 ? -14.184 -13.715 -15.848 1.00 94.25 530 SER A O 1
ATOM 4130 N N . LEU A 1 531 ? -12.804 -12.935 -14.277 1.00 95.38 531 LEU A N 1
ATOM 4131 C CA . LEU A 1 531 ? -13.721 -13.113 -13.146 1.00 95.38 531 LEU A CA 1
ATOM 4132 C C . LEU A 1 531 ? -14.503 -11.829 -12.798 1.00 95.38 531 LEU A C 1
ATOM 4134 O O . LEU A 1 531 ? -15.320 -11.833 -11.876 1.00 95.38 531 LEU A O 1
ATOM 4138 N N . TYR A 1 532 ? -14.329 -10.743 -13.570 1.00 95.69 532 TYR A N 1
ATOM 4139 C CA . TYR A 1 532 ? -14.995 -9.450 -13.356 1.00 95.69 532 TYR A CA 1
ATOM 4140 C C . TYR A 1 532 ? -16.514 -9.558 -13.142 1.00 95.69 532 TYR A C 1
ATOM 4142 O O . TYR A 1 532 ? -17.058 -8.916 -12.242 1.00 95.69 532 TYR A O 1
ATOM 4150 N N . GLN A 1 533 ? -17.203 -10.369 -13.952 1.00 93.56 533 GLN A N 1
ATOM 4151 C CA . GLN A 1 533 ? -18.661 -10.510 -13.880 1.00 93.56 533 GLN A CA 1
ATOM 4152 C C . GLN A 1 533 ? -19.101 -11.046 -12.511 1.00 93.56 533 GLN A C 1
ATOM 4154 O O . GLN A 1 533 ? -20.000 -10.474 -11.895 1.00 93.56 533 GLN A O 1
ATOM 4159 N N . GLU A 1 534 ? -18.424 -12.075 -11.998 1.00 94.25 534 GLU A N 1
ATOM 4160 C CA . GLU A 1 534 ? -18.701 -12.670 -10.687 1.00 94.25 534 GLU A CA 1
ATOM 4161 C C . GLU A 1 534 ? -18.365 -11.697 -9.549 1.00 94.25 534 GLU A C 1
ATOM 4163 O O . GLU A 1 534 ? -19.209 -11.434 -8.690 1.00 94.25 534 GLU A O 1
ATOM 4168 N N . MET A 1 535 ? -17.186 -11.063 -9.602 1.00 95.25 535 MET A N 1
ATOM 4169 C CA . MET A 1 535 ? -16.768 -10.038 -8.637 1.00 95.25 535 MET A CA 1
ATOM 4170 C C . MET A 1 535 ? -17.781 -8.879 -8.557 1.00 95.25 535 MET A C 1
ATOM 4172 O O . MET A 1 535 ? -18.137 -8.425 -7.466 1.00 95.25 535 MET A O 1
ATOM 4176 N N . SER A 1 536 ? -18.304 -8.419 -9.701 1.00 94.75 536 SER A N 1
ATOM 4177 C CA . SER A 1 536 ? -19.220 -7.271 -9.772 1.00 94.75 536 SER A CA 1
ATOM 4178 C C . SER A 1 536 ? -20.543 -7.486 -9.023 1.00 94.75 536 SER A C 1
ATOM 4180 O O . SER A 1 536 ? -21.120 -6.533 -8.497 1.00 94.75 536 SER A O 1
ATOM 4182 N N . VAL A 1 537 ? -21.014 -8.734 -8.894 1.00 95.69 537 VAL A N 1
ATOM 4183 C CA . VAL A 1 537 ? -22.260 -9.055 -8.173 1.00 95.69 537 VAL A CA 1
ATOM 4184 C C . VAL A 1 537 ? -22.156 -8.690 -6.688 1.00 95.69 537 VAL A C 1
ATOM 4186 O O . VAL A 1 537 ? -23.151 -8.273 -6.089 1.00 95.69 537 VAL A O 1
ATOM 4189 N N . HIS A 1 538 ? -20.955 -8.765 -6.111 1.00 95.38 538 HIS A N 1
ATOM 4190 C CA . HIS A 1 538 ? -20.693 -8.441 -4.708 1.00 95.38 538 HIS A CA 1
ATOM 4191 C C . HIS A 1 538 ? -20.647 -6.931 -4.403 1.00 95.38 538 HIS A C 1
ATOM 4193 O O . HIS A 1 538 ? -20.646 -6.549 -3.235 1.00 95.38 538 HIS A O 1
ATOM 4199 N N . GLU A 1 539 ? -20.694 -6.050 -5.410 1.00 95.38 539 GLU A N 1
ATOM 4200 C CA . GLU A 1 539 ? -20.875 -4.604 -5.187 1.00 95.38 539 GLU A CA 1
ATOM 4201 C C . GLU A 1 539 ? -22.238 -4.300 -4.534 1.00 95.38 539 GLU A C 1
ATOM 4203 O O . GLU A 1 539 ? -22.345 -3.436 -3.660 1.00 95.38 539 GLU A O 1
ATOM 4208 N N . ARG A 1 540 ? -23.255 -5.115 -4.851 1.00 94.88 540 ARG A N 1
ATOM 4209 C CA . ARG A 1 540 ? -24.644 -4.943 -4.399 1.00 94.88 540 ARG A CA 1
ATOM 4210 C C . ARG A 1 540 ? -24.829 -5.035 -2.883 1.00 94.88 540 ARG A C 1
ATOM 4212 O O . ARG A 1 540 ? -25.756 -4.423 -2.362 1.00 94.88 540 ARG A O 1
ATOM 4219 N N . SER A 1 541 ? -23.978 -5.771 -2.160 1.00 95.19 541 SER A N 1
ATOM 4220 C CA . SER A 1 541 ? -24.057 -5.826 -0.689 1.00 95.19 541 SER A CA 1
ATOM 4221 C C . SER A 1 541 ? -23.576 -4.537 -0.024 1.00 95.19 541 SER A C 1
ATOM 4223 O O . SER A 1 541 ? -24.014 -4.237 1.081 1.00 95.19 541 SER A O 1
ATOM 4225 N N . LEU A 1 542 ? -22.713 -3.760 -0.688 1.00 96.44 542 LEU A N 1
ATOM 4226 C CA . LEU A 1 542 ? -22.344 -2.421 -0.229 1.00 96.44 542 LEU A CA 1
ATOM 4227 C C . LEU A 1 542 ? -23.390 -1.392 -0.660 1.00 96.44 542 LEU A C 1
ATOM 4229 O O . LEU A 1 542 ? -23.761 -0.548 0.149 1.00 96.44 542 LEU A O 1
ATOM 4233 N N . ASP A 1 543 ? -23.921 -1.503 -1.881 1.00 96.19 543 ASP A N 1
ATOM 4234 C CA . ASP A 1 543 ? -25.003 -0.629 -2.351 1.00 96.19 543 ASP A CA 1
ATOM 4235 C C . ASP A 1 543 ? -26.238 -0.718 -1.449 1.00 96.19 543 ASP A C 1
ATOM 4237 O O . ASP A 1 543 ? -26.772 0.313 -1.064 1.00 96.19 543 ASP A O 1
ATOM 4241 N N . PHE A 1 544 ? -26.629 -1.923 -1.022 1.00 96.25 544 PHE A N 1
ATOM 4242 C CA . PHE A 1 544 ? -27.708 -2.140 -0.052 1.00 96.25 544 PHE A CA 1
ATOM 4243 C C . PHE A 1 544 ? -27.490 -1.384 1.272 1.00 96.25 544 PHE A C 1
ATOM 4245 O O . PHE A 1 544 ? -28.404 -0.720 1.755 1.00 96.25 544 PHE A O 1
ATOM 4252 N N . LEU A 1 545 ? -26.277 -1.427 1.835 1.00 95.81 545 LEU A N 1
ATOM 4253 C CA . LEU A 1 545 ? -25.944 -0.727 3.083 1.00 95.81 545 LEU A CA 1
ATOM 4254 C C . LEU A 1 545 ? -25.915 0.803 2.904 1.00 95.81 545 LEU A C 1
ATOM 4256 O O . LEU A 1 545 ? -26.339 1.534 3.798 1.00 95.81 545 LEU A O 1
ATOM 4260 N N . ILE A 1 546 ? -25.469 1.292 1.743 1.00 95.75 546 ILE A N 1
ATOM 4261 C CA . ILE A 1 546 ? -25.520 2.718 1.376 1.00 95.75 546 ILE A CA 1
ATOM 4262 C C . ILE A 1 546 ? -26.975 3.182 1.218 1.00 95.75 546 ILE A C 1
ATOM 4264 O O . ILE A 1 546 ? -27.343 4.251 1.696 1.00 95.75 546 ILE A O 1
ATOM 4268 N N . ASP A 1 547 ? -27.825 2.360 0.607 1.00 95.69 547 ASP A N 1
ATOM 4269 C CA . ASP A 1 547 ? -29.252 2.628 0.433 1.00 95.69 547 ASP A CA 1
ATOM 4270 C C . ASP A 1 547 ? -30.027 2.651 1.757 1.00 95.69 547 ASP A C 1
ATOM 4272 O O . ASP A 1 547 ? -31.026 3.363 1.858 1.00 95.69 547 ASP A O 1
ATOM 4276 N N . LEU A 1 548 ? -29.591 1.879 2.757 1.00 94.50 548 LEU A N 1
ATOM 4277 C CA . LEU A 1 548 ? -30.123 1.931 4.120 1.00 94.50 548 LEU A CA 1
ATOM 4278 C C . LEU A 1 548 ? -29.642 3.184 4.859 1.00 94.50 548 LEU A C 1
ATOM 4280 O O . LEU A 1 548 ? -30.470 3.879 5.441 1.00 94.50 548 LEU A O 1
ATOM 4284 N N . LEU A 1 549 ? -28.355 3.543 4.761 1.00 92.25 549 LEU A N 1
ATOM 4285 C CA . LEU A 1 549 ? -27.832 4.811 5.295 1.00 92.25 549 LEU A CA 1
ATOM 4286 C C . LEU A 1 549 ? -28.567 6.030 4.714 1.00 92.25 549 LEU A C 1
ATOM 4288 O O . LEU A 1 549 ? -28.986 6.904 5.466 1.00 92.25 549 LEU A O 1
ATOM 4292 N N . HIS A 1 550 ? -28.811 6.069 3.399 1.00 91.56 550 HIS A N 1
ATOM 4293 C CA . HIS A 1 550 ? -29.570 7.151 2.753 1.00 91.56 550 HIS A CA 1
ATOM 4294 C C . HIS A 1 550 ? -31.032 7.272 3.225 1.00 91.56 550 HIS A C 1
ATOM 4296 O O . HIS A 1 550 ? -31.638 8.327 3.045 1.00 91.56 550 HIS A O 1
ATOM 4302 N N . LYS A 1 551 ? -31.608 6.208 3.798 1.00 93.50 551 LYS A N 1
ATOM 4303 C CA . LYS A 1 551 ? -32.979 6.174 4.345 1.00 93.50 551 LYS A CA 1
ATOM 4304 C C . LYS A 1 551 ? -33.007 6.289 5.876 1.00 93.50 551 LYS A C 1
ATOM 4306 O O . LYS A 1 551 ? -34.084 6.221 6.456 1.00 93.50 551 LYS A O 1
ATOM 4311 N N . ASP A 1 552 ? -31.836 6.406 6.506 1.00 90.62 552 ASP A N 1
ATOM 4312 C CA . ASP A 1 552 ? -31.577 6.246 7.945 1.00 90.62 552 ASP A CA 1
ATOM 4313 C C . ASP A 1 552 ? -32.025 4.890 8.549 1.00 90.62 552 ASP A C 1
ATOM 4315 O O . ASP A 1 552 ? -32.147 4.720 9.759 1.00 90.62 552 ASP A O 1
ATOM 4319 N N . GLN A 1 553 ? -32.202 3.881 7.692 1.00 92.25 553 GLN A N 1
ATOM 4320 C CA . GLN A 1 553 ? -32.662 2.519 8.009 1.00 92.25 553 GLN A CA 1
ATOM 4321 C C . GLN A 1 553 ? -31.503 1.534 8.251 1.00 92.25 553 GLN A C 1
ATOM 4323 O O . GLN A 1 553 ? -31.668 0.324 8.118 1.00 92.25 553 GLN A O 1
ATOM 4328 N N . LEU A 1 554 ? -30.299 2.036 8.548 1.00 92.38 554 LEU A N 1
ATOM 4329 C CA . LEU A 1 554 ? -29.207 1.195 9.040 1.00 92.38 554 LEU A CA 1
ATOM 4330 C C . LEU A 1 554 ? -29.330 1.070 10.565 1.00 92.38 554 LEU A C 1
ATOM 4332 O O . LEU A 1 554 ? -29.021 2.029 11.277 1.00 92.38 554 LEU A O 1
ATOM 4336 N N . ASP A 1 555 ? -29.778 -0.095 11.025 1.00 91.12 555 ASP A N 1
ATOM 4337 C CA . ASP A 1 555 ? -30.001 -0.458 12.429 1.00 91.12 555 ASP A CA 1
ATOM 4338 C C . ASP A 1 555 ? -29.663 -1.944 12.689 1.00 91.12 555 ASP A C 1
ATOM 4340 O O . ASP A 1 555 ? -29.308 -2.692 11.774 1.00 91.12 555 ASP A O 1
ATOM 4344 N N . GLU A 1 556 ? -29.769 -2.369 13.946 1.00 89.19 556 GLU A N 1
ATOM 4345 C CA . GLU A 1 556 ? -29.468 -3.715 14.445 1.00 89.19 556 GLU A CA 1
ATOM 4346 C C . GLU A 1 556 ? -30.309 -4.852 13.828 1.00 89.19 556 GLU A C 1
ATOM 4348 O O . GLU A 1 556 ? -29.955 -6.023 13.980 1.00 89.19 556 GLU A O 1
ATOM 4353 N N . THR A 1 557 ? -31.390 -4.548 13.101 1.00 89.06 557 THR A N 1
ATOM 4354 C CA . THR A 1 557 ? -32.230 -5.549 12.416 1.00 89.06 557 THR A CA 1
ATOM 4355 C C . THR A 1 557 ? -31.721 -5.917 11.015 1.00 89.06 557 THR A C 1
ATOM 4357 O O . THR A 1 557 ? -32.218 -6.860 10.389 1.00 89.06 557 THR A O 1
ATOM 4360 N N . VAL A 1 558 ? -30.719 -5.195 10.501 1.00 92.50 558 VAL A N 1
ATOM 4361 C CA . VAL A 1 558 ? -30.219 -5.338 9.128 1.00 92.50 558 VAL A CA 1
ATOM 4362 C C . VAL A 1 558 ? -29.411 -6.628 8.945 1.00 92.50 558 VAL A C 1
ATOM 4364 O O . VAL A 1 558 ? -28.370 -6.839 9.562 1.00 92.50 558 VAL A O 1
ATOM 4367 N N . ASN A 1 559 ? -29.841 -7.479 8.008 1.00 87.75 559 ASN A N 1
ATOM 4368 C CA . ASN A 1 559 ? -29.130 -8.713 7.665 1.00 87.75 559 ASN A CA 1
ATOM 4369 C C . ASN A 1 559 ? -27.792 -8.426 6.934 1.00 87.75 559 ASN A C 1
ATOM 4371 O O . ASN A 1 559 ? -27.772 -7.924 5.807 1.00 87.75 559 ASN A O 1
ATOM 4375 N N . VAL A 1 560 ? -26.675 -8.822 7.561 1.00 91.44 560 VAL A N 1
ATOM 4376 C CA . VAL A 1 560 ? -25.292 -8.627 7.075 1.00 91.44 560 VAL A CA 1
ATOM 4377 C C . VAL A 1 560 ? -24.740 -9.837 6.282 1.00 91.44 560 VAL A C 1
ATOM 4379 O O . VAL A 1 560 ? -23.680 -9.742 5.665 1.00 91.44 560 VAL A O 1
ATOM 4382 N N . GLU A 1 561 ? -25.458 -10.965 6.178 1.00 91.50 561 GLU A N 1
ATOM 4383 C CA . GLU A 1 561 ? -25.008 -12.207 5.508 1.00 91.50 561 GLU A CA 1
ATOM 4384 C C . GLU A 1 561 ? -24.542 -12.011 4.055 1.00 91.50 561 GLU A C 1
ATOM 4386 O O . GLU A 1 561 ? -23.753 -12.803 3.529 1.00 91.50 561 GLU A O 1
ATOM 4391 N N . ALA A 1 562 ? -25.075 -11.005 3.355 1.00 93.94 562 ALA A N 1
ATOM 4392 C CA . ALA A 1 562 ? -24.656 -10.668 1.996 1.00 93.94 562 ALA A CA 1
ATOM 4393 C C . ALA A 1 562 ? -23.210 -10.136 1.967 1.00 93.94 562 ALA A C 1
ATOM 4395 O O . ALA A 1 562 ? -22.420 -10.543 1.113 1.00 93.94 562 ALA A O 1
ATOM 4396 N N . LEU A 1 563 ? -22.843 -9.301 2.947 1.00 95.25 563 LEU A N 1
ATOM 4397 C CA . LEU A 1 563 ? -21.479 -8.814 3.153 1.00 95.25 563 LEU A CA 1
ATOM 4398 C C . LEU A 1 563 ? -20.557 -9.959 3.600 1.00 95.25 563 LEU A C 1
ATOM 4400 O O . LEU A 1 563 ? -19.475 -10.126 3.042 1.00 95.25 563 LEU A O 1
ATOM 4404 N N . THR A 1 564 ? -21.003 -10.813 4.529 1.00 93.00 564 THR A N 1
ATOM 4405 C CA . THR A 1 564 ? -20.235 -11.992 4.975 1.00 93.00 564 THR A CA 1
ATOM 4406 C C . THR A 1 564 ? -19.938 -12.957 3.821 1.00 93.00 564 THR A C 1
ATOM 4408 O O . THR A 1 564 ? -18.839 -13.509 3.737 1.00 93.00 564 THR A O 1
ATOM 4411 N N . ARG A 1 565 ? -20.886 -13.144 2.891 1.00 95.00 565 ARG A N 1
ATOM 4412 C CA . ARG A 1 565 ? -20.677 -13.928 1.662 1.00 95.00 565 ARG A CA 1
ATOM 4413 C C . ARG A 1 565 ? -19.695 -13.261 0.699 1.00 95.00 565 ARG A C 1
ATOM 4415 O O . ARG A 1 565 ? -18.852 -13.963 0.151 1.00 95.00 565 ARG A O 1
ATOM 4422 N N . ALA A 1 566 ? -19.755 -11.938 0.529 1.00 95.88 566 ALA A N 1
ATOM 4423 C CA . ALA A 1 566 ? -18.775 -11.199 -0.272 1.00 95.88 566 ALA A CA 1
ATOM 4424 C C . ALA A 1 566 ? -17.350 -11.328 0.293 1.00 95.88 566 ALA A C 1
ATOM 4426 O O . ALA A 1 566 ? -16.421 -11.623 -0.454 1.00 95.88 566 ALA A O 1
ATOM 4427 N N . ILE A 1 567 ? -17.180 -11.194 1.613 1.00 94.75 567 ILE A N 1
ATOM 4428 C CA . ILE A 1 567 ? -15.891 -11.390 2.298 1.00 94.75 567 ILE A CA 1
ATOM 4429 C C . ILE A 1 567 ? -15.341 -12.796 2.022 1.00 94.75 567 ILE A C 1
ATOM 4431 O O . ILE A 1 567 ? -14.211 -12.920 1.556 1.00 94.75 567 ILE A O 1
ATOM 4435 N N . LYS A 1 568 ? -16.147 -13.846 2.237 1.00 93.69 568 LYS A N 1
ATOM 4436 C CA . LYS A 1 568 ? -15.734 -15.244 2.009 1.00 93.69 568 LYS A CA 1
ATOM 4437 C C . LYS A 1 568 ? -15.381 -15.529 0.543 1.00 93.69 568 LYS A C 1
ATOM 4439 O O . LYS A 1 568 ? -14.399 -16.221 0.287 1.00 93.69 568 LYS A O 1
ATOM 4444 N N . TYR A 1 569 ? -16.131 -14.966 -0.409 1.00 96.12 569 TYR A N 1
ATOM 4445 C CA . TYR A 1 569 ? -15.808 -15.044 -1.838 1.00 96.12 569 TYR A CA 1
ATOM 4446 C C . TYR A 1 569 ? -14.438 -14.419 -2.134 1.00 96.12 569 TYR A C 1
ATOM 4448 O O . TYR A 1 569 ? -13.574 -15.086 -2.697 1.00 96.12 569 TYR A O 1
ATOM 4456 N N . TYR A 1 570 ? -14.197 -13.180 -1.693 1.00 95.19 570 TYR A N 1
ATOM 4457 C CA . TYR A 1 570 ? -12.932 -12.490 -1.952 1.00 95.19 570 TYR A CA 1
ATOM 4458 C C . TYR A 1 570 ? -11.732 -13.130 -1.238 1.00 95.19 570 TYR A C 1
ATOM 4460 O O . TYR A 1 570 ? -10.656 -13.211 -1.826 1.00 95.19 570 TYR A O 1
ATOM 4468 N N . GLN A 1 571 ? -11.910 -13.658 -0.022 1.00 92.19 571 GLN A N 1
ATOM 4469 C CA . GLN A 1 571 ? -10.889 -14.465 0.661 1.00 92.19 571 GLN A CA 1
ATOM 4470 C C . GLN A 1 571 ? -10.471 -15.676 -0.184 1.00 92.19 571 GLN A C 1
ATOM 4472 O O . GLN A 1 571 ? -9.281 -15.894 -0.398 1.00 92.19 571 GLN A O 1
ATOM 4477 N N . HIS A 1 572 ? -11.439 -16.435 -0.703 1.00 93.12 572 HIS A N 1
ATOM 4478 C CA . HIS A 1 572 ? -11.176 -17.613 -1.531 1.00 93.12 572 HIS A CA 1
ATOM 4479 C C . HIS A 1 572 ? -10.539 -17.244 -2.881 1.00 93.12 572 HIS A C 1
ATOM 4481 O O . HIS A 1 572 ? -9.512 -17.808 -3.254 1.00 93.12 572 HIS A O 1
ATOM 4487 N N . LEU A 1 573 ? -11.100 -16.244 -3.571 1.00 93.50 573 LEU A N 1
ATOM 4488 C CA . LEU A 1 573 ? -10.629 -15.734 -4.860 1.00 93.50 573 LEU A CA 1
ATOM 4489 C C . LEU A 1 573 ? -9.154 -15.309 -4.803 1.00 93.50 573 LEU A C 1
ATOM 4491 O O . LEU A 1 573 ? -8.338 -15.742 -5.617 1.00 93.50 573 LEU A O 1
ATOM 4495 N N . TYR A 1 574 ? -8.796 -14.476 -3.823 1.00 91.44 574 TYR A N 1
ATOM 4496 C CA . TYR A 1 574 ? -7.434 -13.965 -3.689 1.00 91.44 574 TYR A CA 1
ATOM 4497 C C . TYR A 1 574 ? -6.468 -15.039 -3.159 1.00 91.44 574 TYR A C 1
ATOM 4499 O O . TYR A 1 574 ? -5.333 -15.102 -3.627 1.00 91.44 574 TYR A O 1
ATOM 4507 N N . SER A 1 575 ? -6.928 -15.959 -2.301 1.00 89.62 575 SER A N 1
ATOM 4508 C CA . SER A 1 575 ? -6.136 -17.122 -1.868 1.00 89.62 575 SER A CA 1
ATOM 4509 C C . SER A 1 575 ? -5.813 -18.117 -2.994 1.00 89.62 575 SER A C 1
ATOM 4511 O O . SER A 1 575 ? -4.905 -18.924 -2.815 1.00 89.62 575 SER A O 1
ATOM 4513 N N . ILE A 1 576 ? -6.535 -18.094 -4.121 1.00 90.81 576 ILE A N 1
ATOM 4514 C CA . ILE A 1 576 ? -6.248 -18.936 -5.298 1.00 90.81 576 ILE A CA 1
ATOM 4515 C C . ILE A 1 576 ? -5.434 -18.176 -6.352 1.00 90.81 576 ILE A C 1
ATOM 4517 O O . ILE A 1 576 ? -4.548 -18.756 -6.974 1.00 90.81 576 ILE A O 1
ATOM 4521 N N . HIS A 1 577 ? -5.734 -16.895 -6.590 1.00 89.12 577 HIS A N 1
ATOM 4522 C CA . HIS A 1 577 ? -5.176 -16.159 -7.733 1.00 89.12 577 HIS 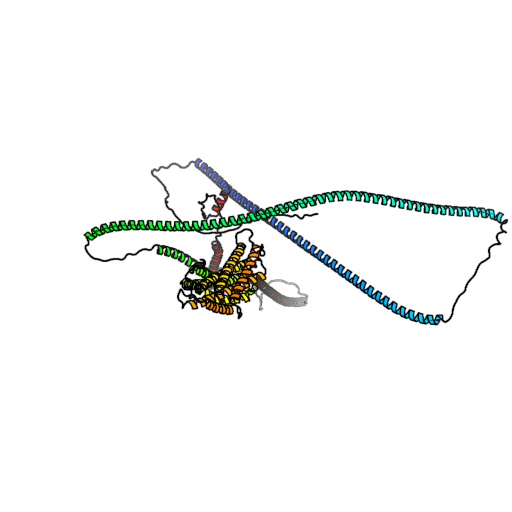A CA 1
ATOM 4523 C C . HIS A 1 577 ? -4.060 -15.163 -7.396 1.00 89.12 577 HIS A C 1
ATOM 4525 O O . HIS A 1 577 ? -3.404 -14.690 -8.323 1.00 89.12 577 HIS A O 1
ATOM 4531 N N . LEU A 1 578 ? -3.845 -14.827 -6.118 1.00 87.88 578 LEU A N 1
ATOM 4532 C CA . LEU A 1 578 ? -2.873 -13.809 -5.692 1.00 87.88 578 LEU A CA 1
ATOM 4533 C C . LEU A 1 578 ? -1.872 -14.283 -4.622 1.00 87.88 578 LEU A C 1
ATOM 4535 O O . LEU A 1 578 ? -0.961 -13.527 -4.301 1.00 87.88 578 LEU A O 1
ATOM 4539 N N . ALA A 1 579 ? -1.989 -15.511 -4.106 1.00 80.44 579 ALA A N 1
ATOM 4540 C CA . ALA A 1 579 ? -1.160 -16.008 -2.999 1.00 80.44 579 ALA A CA 1
ATOM 4541 C C . ALA A 1 579 ? 0.361 -15.863 -3.227 1.00 80.44 579 ALA A C 1
ATOM 4543 O O . ALA A 1 579 ? 1.080 -15.517 -2.296 1.00 80.44 579 ALA A O 1
ATOM 4544 N N . ASP A 1 580 ? 0.835 -16.052 -4.463 1.00 78.75 580 ASP A N 1
ATOM 4545 C CA . ASP A 1 580 ? 2.261 -15.974 -4.821 1.00 78.75 580 ASP A CA 1
ATOM 4546 C C . ASP A 1 580 ? 2.779 -14.537 -5.070 1.00 78.75 580 ASP A C 1
ATOM 4548 O O . ASP A 1 580 ? 3.883 -14.364 -5.589 1.00 78.75 580 ASP A O 1
ATOM 4552 N N . GLN A 1 581 ? 1.982 -13.491 -4.812 1.00 80.31 581 GLN A N 1
ATOM 4553 C CA . GLN A 1 581 ? 2.382 -12.104 -5.093 1.00 80.31 581 GLN A CA 1
ATOM 4554 C C . GLN A 1 581 ? 3.128 -11.469 -3.914 1.00 80.31 581 GLN A C 1
ATOM 4556 O O . GLN A 1 581 ? 2.692 -11.558 -2.768 1.00 80.31 581 GLN A O 1
ATOM 4561 N N . SER A 1 582 ? 4.226 -10.770 -4.212 1.00 70.19 582 SER A N 1
ATOM 4562 C CA . SER A 1 582 ? 4.976 -9.978 -3.235 1.00 70.19 582 SER A CA 1
ATOM 4563 C C . SER A 1 582 ? 4.117 -8.868 -2.625 1.00 70.19 582 SER A C 1
ATOM 4565 O O . SER A 1 582 ? 3.413 -8.152 -3.338 1.00 70.19 582 SER A O 1
ATOM 4567 N N . GLU A 1 583 ? 4.215 -8.682 -1.308 1.00 75.50 583 GLU A N 1
ATOM 4568 C CA . GLU A 1 583 ? 3.695 -7.492 -0.633 1.00 75.50 583 GLU A CA 1
ATOM 4569 C C . GLU A 1 583 ? 4.821 -6.497 -0.310 1.00 75.50 583 GLU A C 1
ATOM 4571 O O . GLU A 1 583 ? 5.948 -6.873 0.027 1.00 75.50 583 GLU A O 1
ATOM 4576 N N . ASP A 1 584 ? 4.483 -5.207 -0.346 1.00 83.75 584 ASP A N 1
ATOM 4577 C CA . ASP A 1 584 ? 5.291 -4.164 0.284 1.00 83.75 584 ASP A CA 1
ATOM 4578 C C . ASP A 1 584 ? 5.190 -4.319 1.805 1.00 83.75 584 ASP A C 1
ATOM 4580 O O . ASP A 1 584 ? 4.114 -4.127 2.378 1.00 83.75 584 ASP A O 1
ATOM 4584 N N . CYS A 1 585 ? 6.301 -4.665 2.458 1.00 88.06 585 CYS A N 1
ATOM 4585 C CA . CYS A 1 585 ? 6.353 -4.945 3.894 1.00 88.06 585 CYS A CA 1
ATOM 4586 C C . CYS A 1 585 ? 5.864 -3.756 4.743 1.00 88.06 585 CYS A C 1
ATOM 4588 O O . CYS A 1 585 ? 5.197 -3.951 5.763 1.00 88.06 585 CYS A O 1
ATOM 4590 N N . SER A 1 586 ? 6.111 -2.520 4.292 1.00 89.31 586 SER A N 1
ATOM 4591 C CA . SER A 1 586 ? 5.644 -1.297 4.957 1.00 89.31 586 SER A CA 1
ATOM 4592 C C . SER A 1 586 ? 4.123 -1.217 4.926 1.00 89.31 586 SER A C 1
ATOM 4594 O O . SER A 1 586 ? 3.482 -0.959 5.946 1.00 89.31 586 SER A O 1
ATOM 4596 N N . VAL A 1 587 ? 3.513 -1.463 3.763 1.00 86.94 587 VAL A N 1
ATOM 4597 C CA . VAL A 1 587 ? 2.057 -1.331 3.617 1.00 86.94 587 VAL A CA 1
ATOM 4598 C C . VAL A 1 587 ? 1.310 -2.568 4.136 1.00 86.94 587 VAL A C 1
ATOM 4600 O O . VAL A 1 587 ? 0.208 -2.428 4.674 1.00 86.94 587 VAL A O 1
ATOM 4603 N N . GLN A 1 588 ? 1.924 -3.756 4.081 1.00 88.00 588 GLN A N 1
ATOM 4604 C CA . GLN A 1 588 ? 1.424 -4.978 4.718 1.00 88.00 588 GLN A CA 1
ATOM 4605 C C . GLN A 1 588 ? 1.320 -4.797 6.239 1.00 88.00 588 GLN A C 1
ATOM 4607 O O . GLN A 1 588 ? 0.265 -5.078 6.820 1.00 88.00 588 GLN A O 1
ATOM 4612 N N . LEU A 1 589 ? 2.374 -4.270 6.880 1.00 91.69 589 LEU A N 1
ATOM 4613 C CA . LEU A 1 589 ? 2.375 -3.977 8.313 1.00 91.69 589 LEU A CA 1
ATOM 4614 C C . LEU A 1 589 ? 1.414 -2.827 8.655 1.00 91.69 589 LEU A C 1
ATOM 4616 O O . LEU A 1 589 ? 0.627 -2.952 9.594 1.00 91.69 589 LEU A O 1
ATOM 4620 N N . ALA A 1 590 ? 1.377 -1.754 7.854 1.00 90.81 590 ALA A N 1
ATOM 4621 C CA . ALA A 1 590 ? 0.429 -0.652 8.044 1.00 90.81 590 ALA A CA 1
ATOM 4622 C C . ALA A 1 590 ? -1.037 -1.124 8.049 1.00 90.81 590 ALA A C 1
ATOM 4624 O O . ALA A 1 590 ? -1.831 -0.675 8.881 1.00 90.81 590 ALA A O 1
ATOM 4625 N N . ASP A 1 591 ? -1.406 -2.036 7.147 1.00 89.00 591 ASP A N 1
ATOM 4626 C CA . ASP A 1 591 ? -2.754 -2.608 7.101 1.00 89.00 591 ASP A CA 1
ATOM 4627 C C . ASP A 1 591 ? -2.971 -3.713 8.145 1.00 89.00 591 ASP A C 1
ATOM 4629 O O . ASP A 1 591 ? -4.094 -3.866 8.625 1.00 89.00 591 ASP A O 1
ATOM 4633 N N . HIS A 1 592 ? -1.925 -4.431 8.579 1.00 91.88 592 HIS A N 1
ATOM 4634 C CA . HIS A 1 592 ? -2.017 -5.305 9.753 1.00 91.88 592 HIS A CA 1
ATOM 4635 C C . HIS A 1 592 ? -2.393 -4.501 11.007 1.00 91.88 592 HIS A C 1
ATOM 4637 O O . HIS A 1 592 ? -3.348 -4.867 11.684 1.00 91.88 592 HIS A O 1
ATOM 4643 N N . ILE A 1 593 ? -1.737 -3.366 11.276 1.00 93.56 593 ILE A N 1
ATOM 4644 C CA . ILE A 1 593 ? -2.062 -2.510 12.432 1.00 93.56 593 ILE A CA 1
ATOM 4645 C C . ILE A 1 593 ? -3.515 -2.007 12.358 1.00 93.56 593 ILE A C 1
ATOM 4647 O O . ILE A 1 593 ? -4.206 -2.000 13.374 1.00 93.56 593 ILE A O 1
ATOM 4651 N N . LYS A 1 594 ? -4.003 -1.605 11.173 1.00 91.00 594 LYS A N 1
ATOM 4652 C CA . LYS A 1 594 ? -5.397 -1.146 10.988 1.00 91.00 594 LYS A CA 1
ATOM 4653 C C . LYS A 1 594 ? -6.411 -2.267 11.228 1.00 91.00 594 LYS A C 1
ATOM 4655 O O . LYS A 1 594 ? -7.397 -2.046 11.927 1.00 91.00 594 LYS A O 1
ATOM 4660 N N . PHE A 1 595 ? -6.161 -3.459 10.681 1.00 92.12 595 PHE A N 1
ATOM 4661 C CA . PHE A 1 595 ? -6.992 -4.638 10.933 1.00 92.12 595 PHE A CA 1
ATOM 4662 C C . PHE A 1 595 ? -7.015 -4.984 12.426 1.00 92.12 595 PHE A C 1
ATOM 4664 O O . PHE A 1 595 ? -8.089 -5.142 13.000 1.00 92.12 595 PHE A O 1
ATOM 4671 N N . THR A 1 596 ? -5.845 -5.040 13.065 1.00 94.50 596 THR A N 1
ATOM 4672 C CA . THR A 1 596 ? -5.716 -5.379 14.484 1.00 94.50 596 THR A CA 1
ATOM 4673 C C . THR A 1 596 ? -6.410 -4.347 15.370 1.00 94.50 596 THR A C 1
ATOM 4675 O O . THR A 1 596 ? -7.115 -4.739 16.290 1.00 94.50 596 THR A O 1
ATOM 4678 N N . GLN A 1 597 ? -6.331 -3.048 15.063 1.00 92.56 597 GLN A N 1
ATOM 4679 C CA . GLN A 1 597 ? -7.127 -2.031 15.765 1.00 92.56 597 GLN A CA 1
ATOM 4680 C C . GLN A 1 597 ? -8.635 -2.303 15.643 1.00 92.56 597 GLN A C 1
ATOM 4682 O O . GLN A 1 597 ? -9.292 -2.471 16.666 1.00 92.56 597 GLN A O 1
ATOM 4687 N N . SER A 1 598 ? -9.155 -2.475 14.423 1.00 91.81 598 SER A N 1
ATOM 4688 C CA . SER A 1 598 ? -10.584 -2.741 14.197 1.00 91.81 598 SER A CA 1
ATOM 4689 C C . SER A 1 598 ? -11.077 -4.044 14.851 1.00 91.81 598 SER A C 1
ATOM 4691 O O . SER A 1 598 ? -12.196 -4.085 15.364 1.00 91.81 598 SER A O 1
ATOM 4693 N N . ALA A 1 599 ? -10.245 -5.090 14.887 1.00 94.44 599 ALA A N 1
ATOM 4694 C CA . ALA A 1 599 ? -10.535 -6.322 15.619 1.00 94.44 599 ALA A CA 1
ATOM 4695 C C . ALA A 1 599 ? -10.622 -6.066 17.133 1.00 94.44 599 ALA A C 1
ATOM 4697 O O . ALA A 1 599 ? -11.594 -6.465 17.769 1.00 94.44 599 ALA A O 1
ATOM 4698 N N . LEU A 1 600 ? -9.651 -5.346 17.707 1.00 94.06 600 LEU A N 1
ATOM 4699 C CA . LEU A 1 600 ? -9.621 -5.014 19.135 1.00 94.06 600 LEU A CA 1
ATOM 4700 C C . LEU A 1 600 ? -10.738 -4.049 19.557 1.00 94.06 600 LEU A C 1
ATOM 4702 O O . LEU A 1 600 ? -11.127 -4.054 20.726 1.00 94.06 600 LEU A O 1
ATOM 4706 N N . ASP A 1 601 ? -11.243 -3.210 18.650 1.00 91.06 601 ASP A N 1
ATOM 4707 C CA . ASP A 1 601 ? -12.413 -2.352 18.881 1.00 91.06 601 ASP A CA 1
ATOM 4708 C C . ASP A 1 601 ? -13.689 -3.194 19.001 1.00 91.06 601 ASP A C 1
ATOM 4710 O O . ASP A 1 601 ? -14.417 -3.063 19.986 1.00 91.06 601 ASP A O 1
ATOM 4714 N N . CYS A 1 602 ? -13.900 -4.148 18.088 1.00 93.50 602 CYS A N 1
ATOM 4715 C CA . CYS A 1 602 ? -15.000 -5.108 18.192 1.00 93.50 602 CYS A CA 1
ATOM 4716 C C . CYS A 1 602 ? -14.875 -6.002 19.441 1.00 93.50 602 CYS A C 1
ATOM 4718 O O . CYS A 1 602 ? -15.831 -6.114 20.208 1.00 93.50 602 CYS A O 1
ATOM 4720 N N . MET A 1 603 ? -13.685 -6.550 19.724 1.00 94.44 603 MET A N 1
ATOM 4721 C CA . MET A 1 603 ? -13.435 -7.340 20.939 1.00 94.44 603 MET A CA 1
ATOM 4722 C C . MET A 1 603 ? -13.741 -6.555 22.222 1.00 94.44 603 MET A C 1
ATOM 4724 O O . MET A 1 603 ? -14.329 -7.115 23.143 1.00 94.44 603 MET A O 1
ATOM 4728 N N . ALA A 1 604 ? -13.380 -5.269 22.296 1.00 91.75 604 ALA A N 1
ATOM 4729 C CA . ALA A 1 604 ? -13.637 -4.443 23.476 1.00 91.75 604 ALA A CA 1
ATOM 4730 C C . ALA A 1 604 ? -15.138 -4.180 23.703 1.00 91.75 604 ALA A C 1
ATOM 4732 O O . ALA A 1 604 ? -15.589 -4.195 24.852 1.00 91.75 604 ALA A O 1
ATOM 4733 N N . VAL A 1 605 ? -15.915 -3.981 22.630 1.00 91.00 605 VAL A N 1
ATOM 4734 C CA . VAL A 1 605 ? -17.379 -3.843 22.712 1.00 91.00 605 VAL A CA 1
ATOM 4735 C C . VAL A 1 605 ? -18.017 -5.144 23.198 1.00 91.00 605 VAL A C 1
ATOM 4737 O O . VAL A 1 605 ? -18.758 -5.118 24.183 1.00 91.00 605 VAL A O 1
ATOM 4740 N N . GLU A 1 606 ? -17.686 -6.288 22.589 1.00 92.81 606 GLU A N 1
ATOM 4741 C CA . GLU A 1 606 ? -18.293 -7.564 22.987 1.00 92.81 606 GLU A CA 1
ATOM 4742 C C . GLU A 1 606 ? -17.855 -8.010 24.388 1.00 92.81 606 GLU A C 1
ATOM 4744 O O . GLU A 1 606 ? -18.690 -8.456 25.167 1.00 92.81 606 GLU A O 1
ATOM 4749 N N . VAL A 1 607 ? -16.591 -7.825 24.786 1.00 92.44 607 VAL A N 1
ATOM 4750 C CA . VAL A 1 607 ? -16.147 -8.124 26.163 1.00 92.44 607 VAL A CA 1
ATOM 4751 C C . VAL A 1 607 ? -16.881 -7.250 27.189 1.00 92.44 607 VAL A C 1
ATOM 4753 O O . VAL A 1 607 ? -17.312 -7.760 28.226 1.00 92.44 607 VAL A O 1
ATOM 4756 N N . GLY A 1 608 ? -17.094 -5.960 26.902 1.00 89.81 608 GLY A N 1
ATOM 4757 C CA . GLY A 1 608 ? -17.898 -5.075 27.753 1.00 89.81 608 GLY A CA 1
ATOM 4758 C C . GLY A 1 608 ? -19.359 -5.528 27.866 1.00 89.81 608 GLY A C 1
ATOM 4759 O O . GLY A 1 608 ? -19.913 -5.594 28.967 1.00 89.81 608 GLY A O 1
ATOM 4760 N N . ARG A 1 609 ? -19.963 -5.920 26.740 1.00 90.31 609 ARG A N 1
ATOM 4761 C CA . ARG A 1 609 ? -21.336 -6.438 26.653 1.00 90.31 609 ARG A CA 1
ATOM 4762 C C . ARG A 1 609 ? -21.507 -7.765 27.403 1.00 90.31 609 ARG A C 1
ATOM 4764 O O . ARG A 1 609 ? -22.402 -7.892 28.236 1.00 90.31 609 ARG A O 1
ATOM 4771 N N . LEU A 1 610 ? -20.596 -8.714 27.197 1.00 91.75 610 LEU A N 1
ATOM 4772 C CA . LEU A 1 610 ? -20.577 -10.021 27.862 1.00 91.75 610 LEU A CA 1
ATOM 4773 C C . LEU A 1 610 ? -20.375 -9.915 29.379 1.00 91.75 610 LEU A C 1
ATOM 4775 O O . LEU A 1 610 ? -20.950 -10.707 30.122 1.00 91.75 610 LEU A O 1
ATOM 4779 N N . ARG A 1 611 ? -19.628 -8.916 29.869 1.00 90.44 611 ARG A N 1
ATOM 4780 C CA . ARG A 1 611 ? -19.583 -8.604 31.309 1.00 90.44 611 ARG A CA 1
ATOM 4781 C C . ARG A 1 611 ? -20.916 -8.068 31.817 1.00 90.44 611 ARG A C 1
ATOM 4783 O O . ARG A 1 611 ? -21.380 -8.517 32.861 1.00 90.44 611 ARG A O 1
ATOM 4790 N N . ALA A 1 612 ? -21.540 -7.138 31.090 1.00 89.19 612 ALA A N 1
ATOM 4791 C CA . ALA A 1 612 ? -22.842 -6.586 31.466 1.00 89.19 612 ALA A CA 1
ATOM 4792 C C . ALA A 1 612 ? -23.935 -7.668 31.526 1.00 89.19 612 ALA A C 1
ATOM 4794 O O . ALA A 1 612 ? -24.847 -7.575 32.349 1.00 89.19 612 ALA A O 1
ATOM 4795 N N . PHE A 1 613 ? -23.831 -8.716 30.705 1.00 90.75 613 PHE A N 1
ATOM 4796 C CA . PHE A 1 613 ? -24.739 -9.864 30.717 1.00 90.75 613 PHE A CA 1
ATOM 4797 C C . PHE A 1 613 ? -24.697 -10.689 32.015 1.00 90.75 613 PHE A C 1
ATOM 4799 O O . PHE A 1 613 ? -25.700 -11.321 32.346 1.00 90.75 613 PHE A O 1
ATOM 4806 N N . LEU A 1 614 ? -23.591 -10.689 32.769 1.00 89.69 614 LEU A N 1
ATOM 4807 C CA . LEU A 1 614 ? -23.457 -11.486 33.995 1.00 89.69 614 LEU A CA 1
ATOM 4808 C C . LEU A 1 614 ? -24.346 -10.972 35.138 1.00 89.69 614 LEU A C 1
ATOM 4810 O O . LEU A 1 614 ? -24.656 -9.781 35.249 1.00 89.69 614 LEU A O 1
ATOM 4814 N N . HIS A 1 615 ? -24.750 -11.883 36.025 1.00 85.38 615 HIS A N 1
ATOM 4815 C CA . HIS A 1 615 ? -25.490 -11.547 37.238 1.00 85.38 615 HIS A CA 1
ATOM 4816 C C . HIS A 1 615 ? -24.612 -10.807 38.263 1.00 85.38 615 HIS A C 1
ATOM 4818 O O . HIS A 1 615 ? -23.421 -11.096 38.414 1.00 85.38 615 HIS A O 1
ATOM 4824 N N . ALA A 1 616 ? -25.209 -9.872 39.008 1.00 79.50 616 ALA A N 1
ATOM 4825 C CA . ALA A 1 616 ? -24.502 -9.088 40.019 1.00 79.50 616 ALA A CA 1
ATOM 4826 C C . ALA A 1 616 ? -23.817 -9.998 41.060 1.00 79.50 616 ALA A C 1
ATOM 4828 O O . ALA A 1 616 ? -24.413 -10.953 41.560 1.00 79.50 616 ALA A O 1
ATOM 4829 N N . GLY A 1 617 ? -22.548 -9.717 41.371 1.00 75.12 617 GLY A N 1
ATOM 4830 C CA . GLY A 1 617 ? -21.731 -10.529 42.280 1.00 75.12 617 GLY A CA 1
ATOM 4831 C C . GLY A 1 617 ? -21.010 -11.729 41.644 1.00 75.12 617 GLY A C 1
ATOM 4832 O O . GLY A 1 617 ? -20.211 -12.367 42.327 1.00 75.12 617 GLY A O 1
ATOM 4833 N N . GLN A 1 618 ? -21.199 -12.023 40.348 1.00 82.69 618 GLN A N 1
ATOM 4834 C CA . GLN A 1 618 ? -20.473 -13.102 39.647 1.00 82.69 618 GLN A CA 1
ATOM 4835 C C . GLN A 1 618 ? -19.066 -12.708 39.142 1.00 82.69 618 GLN A C 1
ATOM 4837 O O . GLN A 1 618 ? -18.422 -13.468 38.423 1.00 82.69 618 GLN A O 1
ATOM 4842 N N . GLU A 1 619 ? -18.529 -11.569 39.588 1.00 76.25 619 GLU A N 1
ATOM 4843 C CA . GLU A 1 619 ? -17.199 -11.017 39.244 1.00 76.25 619 GLU A CA 1
ATOM 4844 C C . GLU A 1 619 ? -16.000 -11.928 39.593 1.00 76.25 619 GLU A C 1
ATOM 4846 O O . GLU A 1 619 ? -14.866 -11.675 39.178 1.00 76.25 619 GLU A O 1
ATOM 4851 N N . LYS A 1 620 ? -16.235 -12.982 40.383 1.00 82.06 620 LYS A N 1
ATOM 4852 C CA . LYS A 1 620 ? -15.238 -13.986 40.795 1.00 82.06 620 LYS A CA 1
ATOM 4853 C C . LYS A 1 620 ? -15.370 -15.330 40.064 1.00 82.06 620 LYS A C 1
ATOM 4855 O O . LYS A 1 620 ? -14.686 -16.273 40.439 1.00 82.06 620 LYS A O 1
ATOM 4860 N N . THR A 1 621 ? -16.254 -15.431 39.071 1.00 88.75 621 THR A N 1
ATOM 4861 C CA . THR A 1 621 ? -16.350 -16.615 38.197 1.00 88.75 621 THR A CA 1
ATOM 4862 C C . THR A 1 621 ? -15.172 -16.675 37.230 1.00 88.75 621 THR A C 1
ATOM 4864 O O . THR A 1 621 ? -14.599 -15.638 36.885 1.00 88.75 621 THR A O 1
ATOM 4867 N N . ASP A 1 622 ? -14.831 -17.873 36.755 1.00 87.12 622 ASP A N 1
ATOM 4868 C CA . ASP A 1 622 ? -13.746 -18.052 35.787 1.00 87.12 622 ASP A CA 1
ATOM 4869 C C . ASP A 1 622 ? -14.027 -17.300 34.478 1.00 87.12 622 ASP A C 1
ATOM 4871 O O . ASP A 1 622 ? -13.109 -16.696 33.919 1.00 87.12 622 ASP A O 1
ATOM 4875 N N . LEU A 1 623 ? -15.294 -17.204 34.050 1.00 89.12 623 LEU A N 1
ATOM 4876 C CA . LEU A 1 623 ? -15.709 -16.397 32.898 1.00 89.12 623 LEU A CA 1
ATOM 4877 C C . LEU A 1 623 ? -15.458 -14.899 33.125 1.00 89.12 623 LEU A C 1
ATOM 4879 O O . LEU A 1 623 ? -14.940 -14.220 32.240 1.00 89.12 623 LEU A O 1
ATOM 4883 N N . ALA A 1 624 ? -15.745 -14.376 34.321 1.00 89.44 624 ALA A N 1
ATOM 4884 C CA . ALA A 1 624 ? -15.376 -13.007 34.690 1.00 89.44 624 ALA A CA 1
ATOM 4885 C C . ALA A 1 624 ? -13.850 -12.820 34.846 1.00 89.44 624 ALA A C 1
ATOM 4887 O O . ALA A 1 624 ? -13.351 -11.697 34.760 1.00 89.44 624 ALA A O 1
ATOM 4888 N N . GLY A 1 625 ? -13.092 -13.895 35.079 1.00 91.06 625 GLY A N 1
ATOM 4889 C CA . GLY A 1 625 ? -11.634 -13.935 34.927 1.00 91.06 625 GLY A CA 1
ATOM 4890 C C . GLY A 1 625 ? -11.221 -13.762 33.464 1.00 91.06 625 GLY A C 1
ATOM 4891 O O . GLY A 1 625 ? -10.599 -12.763 33.122 1.00 91.06 625 GLY A O 1
ATOM 4892 N N . LEU A 1 626 ? -11.664 -14.663 32.584 1.00 91.75 626 LEU A N 1
ATOM 4893 C CA . LEU A 1 626 ? -11.369 -14.641 31.146 1.00 91.75 626 LEU A CA 1
ATOM 4894 C C . LEU A 1 626 ? -11.731 -13.304 30.485 1.00 91.75 626 LEU A C 1
ATOM 4896 O O . LEU A 1 626 ? -10.936 -12.746 29.736 1.00 91.75 626 LEU A O 1
ATOM 4900 N N . LEU A 1 627 ? -12.905 -12.747 30.791 1.00 92.38 627 LEU A N 1
ATOM 4901 C CA . LEU A 1 627 ? -13.326 -11.448 30.261 1.00 92.38 627 LEU A CA 1
ATOM 4902 C C . LEU A 1 627 ? -12.456 -10.282 30.768 1.00 92.38 627 LEU A C 1
ATOM 4904 O O . LEU A 1 627 ? -12.510 -9.205 30.180 1.00 92.38 627 LEU A O 1
ATOM 4908 N N . ARG A 1 628 ? -11.656 -10.449 31.831 1.00 91.94 628 ARG A N 1
ATOM 4909 C CA . ARG A 1 628 ? -10.595 -9.499 32.223 1.00 91.94 628 ARG A CA 1
ATOM 4910 C C . ARG A 1 628 ? -9.297 -9.764 31.476 1.00 91.94 628 ARG A C 1
ATOM 4912 O O . ARG A 1 628 ? -8.773 -8.816 30.902 1.00 91.94 628 ARG A O 1
ATOM 4919 N N . ASP A 1 629 ? -8.868 -11.020 31.379 1.00 93.06 629 ASP A N 1
ATOM 4920 C CA . ASP A 1 629 ? -7.684 -11.421 30.604 1.00 93.06 629 ASP A CA 1
ATOM 4921 C C . ASP A 1 629 ? -7.767 -10.949 29.135 1.00 93.06 629 ASP A C 1
ATOM 4923 O O . ASP A 1 629 ? -6.772 -10.535 28.540 1.00 93.06 629 ASP A O 1
ATOM 4927 N N . LEU A 1 630 ? -8.966 -10.972 28.542 1.00 93.75 630 LEU A N 1
ATOM 4928 C CA . LEU A 1 630 ? -9.217 -10.490 27.180 1.00 93.75 630 LEU A CA 1
ATOM 4929 C C . LEU A 1 630 ? -9.176 -8.956 27.062 1.00 93.75 630 LEU A C 1
ATOM 4931 O O . LEU A 1 630 ? -8.723 -8.439 26.043 1.00 93.75 630 LEU A O 1
ATOM 4935 N N . GLU A 1 631 ? -9.607 -8.210 28.083 1.00 92.38 631 GLU A N 1
ATOM 4936 C CA . GLU A 1 631 ? -9.541 -6.739 28.078 1.00 92.38 631 GLU A CA 1
ATOM 4937 C C . GLU A 1 631 ? -8.108 -6.237 28.295 1.00 92.38 631 GLU A C 1
ATOM 4939 O O . GLU A 1 631 ? -7.678 -5.315 27.599 1.00 92.38 631 GLU A O 1
ATOM 4944 N N . THR A 1 632 ? -7.334 -6.874 29.184 1.00 93.50 632 THR A N 1
ATOM 4945 C CA . THR A 1 632 ? -5.897 -6.583 29.318 1.00 93.50 632 THR A CA 1
ATOM 4946 C C . THR A 1 632 ? -5.160 -6.936 28.028 1.00 93.50 632 THR A C 1
ATOM 4948 O O . THR A 1 632 ? -4.450 -6.087 27.496 1.00 93.50 632 THR A O 1
ATOM 4951 N N . SER A 1 633 ? -5.455 -8.092 27.417 1.00 94.56 633 SER A N 1
ATOM 4952 C CA . SER A 1 633 ? -4.942 -8.440 26.080 1.00 94.56 633 SER A CA 1
ATOM 4953 C C . SER A 1 633 ? -5.256 -7.361 25.031 1.00 94.56 633 SER A C 1
ATOM 4955 O O . SER A 1 633 ? -4.395 -7.010 24.223 1.00 94.56 633 SER A O 1
ATOM 4957 N N . CYS A 1 634 ? -6.464 -6.783 25.052 1.00 94.06 634 CYS A N 1
ATOM 4958 C CA . CYS A 1 634 ? -6.819 -5.673 24.165 1.00 94.06 634 CYS A CA 1
ATOM 4959 C C . CYS A 1 634 ? -6.009 -4.402 24.452 1.00 94.06 634 CYS A C 1
ATOM 4961 O O . CYS A 1 634 ? -5.580 -3.736 23.509 1.00 94.06 634 CYS A O 1
ATOM 4963 N N . SER A 1 635 ? -5.796 -4.050 25.723 1.00 93.62 635 SER A N 1
ATOM 4964 C CA . SER A 1 635 ? -4.937 -2.927 26.126 1.00 93.62 635 SER A CA 1
ATOM 4965 C C . SER A 1 635 ? -3.509 -3.109 25.611 1.00 93.62 635 SER A C 1
ATOM 4967 O O . SER A 1 635 ? -2.970 -2.222 24.946 1.00 93.62 635 SER A O 1
ATOM 4969 N N . ASP A 1 636 ? -2.911 -4.268 25.865 1.00 95.44 636 ASP A N 1
ATOM 4970 C CA . ASP A 1 636 ? -1.490 -4.504 25.616 1.00 95.44 636 ASP A CA 1
ATOM 4971 C C . ASP A 1 636 ? -1.200 -4.521 24.110 1.00 95.44 636 ASP A C 1
ATOM 4973 O O . ASP A 1 636 ? -0.286 -3.846 23.630 1.00 95.44 636 ASP A O 1
ATOM 4977 N N . VAL A 1 637 ? -2.063 -5.161 23.313 1.00 97.00 637 VAL A N 1
ATOM 4978 C CA . VAL A 1 637 ? -1.924 -5.148 21.849 1.00 97.00 637 VAL A CA 1
ATOM 4979 C C . VAL A 1 637 ? -2.198 -3.758 21.255 1.00 97.00 637 VAL A C 1
ATOM 4981 O O . VAL A 1 637 ? -1.537 -3.375 20.285 1.00 97.00 637 VAL A O 1
ATOM 4984 N N . ARG A 1 638 ? -3.067 -2.930 21.861 1.00 95.56 638 ARG A N 1
ATOM 4985 C CA . ARG A 1 638 ? -3.186 -1.501 21.493 1.00 95.56 638 ARG A CA 1
ATOM 4986 C C . ARG A 1 638 ? -1.898 -0.726 21.792 1.00 95.56 638 ARG A C 1
ATOM 4988 O O . ARG A 1 638 ? -1.544 0.150 21.001 1.00 95.56 638 ARG A O 1
ATOM 4995 N N . GLN A 1 639 ? -1.180 -1.038 22.874 1.00 95.19 639 GLN A N 1
ATOM 4996 C CA . GLN A 1 639 ? 0.123 -0.428 23.171 1.00 95.19 639 GLN A CA 1
ATOM 4997 C C . GLN A 1 639 ? 1.194 -0.859 22.155 1.00 95.19 639 GLN A C 1
ATOM 4999 O O . GLN A 1 639 ? 1.893 0.005 21.623 1.00 95.19 639 GLN A O 1
ATOM 5004 N N . PHE A 1 640 ? 1.264 -2.143 21.784 1.00 97.12 640 PHE A N 1
ATOM 5005 C CA . PHE A 1 640 ? 2.159 -2.604 20.711 1.00 97.12 640 PHE A CA 1
ATOM 5006 C C . PHE A 1 640 ? 1.833 -1.940 19.363 1.00 97.12 640 PHE A C 1
ATOM 5008 O O . PHE A 1 640 ? 2.735 -1.447 18.690 1.00 97.12 640 PHE A O 1
ATOM 5015 N N . CYS A 1 641 ? 0.549 -1.798 19.009 1.00 95.56 641 CYS A N 1
ATOM 5016 C CA . CYS A 1 641 ? 0.127 -1.047 17.818 1.00 95.56 641 CYS A CA 1
ATOM 5017 C C . CYS A 1 641 ? 0.600 0.419 17.833 1.00 95.56 641 CYS A C 1
ATOM 5019 O O . CYS A 1 641 ? 0.963 0.948 16.781 1.00 95.56 641 CYS A O 1
ATOM 5021 N N . LYS A 1 642 ? 0.604 1.085 19.000 1.00 93.94 642 LYS A N 1
ATOM 5022 C CA . LYS A 1 642 ? 1.144 2.450 19.151 1.00 93.94 642 LYS A CA 1
ATOM 5023 C C . LYS A 1 642 ? 2.666 2.480 18.986 1.00 93.94 642 LYS A C 1
ATOM 5025 O O . LYS A 1 642 ? 3.156 3.335 18.255 1.00 93.94 642 LYS A O 1
ATOM 5030 N N . LYS A 1 643 ? 3.396 1.546 19.613 1.00 93.19 643 LYS A N 1
ATOM 5031 C CA . LYS A 1 643 ? 4.859 1.417 19.481 1.00 93.19 643 LYS A CA 1
ATOM 5032 C C . LYS A 1 643 ? 5.282 1.235 18.024 1.00 93.19 643 LYS A C 1
ATOM 5034 O O . LYS A 1 643 ? 6.060 2.037 17.525 1.00 93.19 643 LYS A O 1
ATOM 5039 N N . ILE A 1 644 ? 4.701 0.254 17.328 1.00 94.12 644 ILE A N 1
ATOM 5040 C CA . ILE A 1 644 ? 4.982 -0.008 15.908 1.00 94.12 644 ILE A CA 1
ATOM 5041 C C . ILE A 1 644 ? 4.693 1.246 15.073 1.00 94.12 644 ILE A C 1
ATOM 5043 O O . ILE A 1 644 ? 5.546 1.684 14.306 1.00 94.12 644 ILE A O 1
ATOM 5047 N N . ARG A 1 645 ? 3.517 1.874 15.260 1.00 92.56 645 ARG A N 1
ATOM 5048 C CA . ARG A 1 645 ? 3.111 3.069 14.499 1.00 92.56 645 ARG A CA 1
ATOM 5049 C C . ARG A 1 645 ? 4.113 4.225 14.605 1.00 92.56 645 ARG A C 1
ATOM 5051 O O . ARG A 1 645 ? 4.266 4.936 13.620 1.00 92.56 645 ARG A O 1
ATOM 5058 N N . ARG A 1 646 ? 4.808 4.391 15.738 1.00 89.88 646 ARG A N 1
ATOM 5059 C CA . ARG A 1 646 ? 5.803 5.464 15.937 1.00 89.88 646 ARG A CA 1
ATOM 5060 C C . ARG A 1 646 ? 7.035 5.362 15.028 1.00 89.88 646 ARG A C 1
ATOM 5062 O O . ARG A 1 646 ? 7.634 6.397 14.784 1.00 89.88 646 ARG A O 1
ATOM 5069 N N . ARG A 1 647 ? 7.395 4.180 14.503 1.00 89.88 647 ARG A N 1
ATOM 5070 C CA . ARG A 1 647 ? 8.482 4.009 13.507 1.00 89.88 647 ARG A CA 1
ATOM 5071 C C . ARG A 1 647 ? 7.986 3.534 12.133 1.00 89.88 647 ARG A C 1
ATOM 5073 O O . ARG A 1 647 ? 8.765 3.025 11.334 1.00 89.88 647 ARG A O 1
ATOM 5080 N N . MET A 1 648 ? 6.697 3.706 11.822 1.00 90.12 648 MET A N 1
ATOM 5081 C CA . MET A 1 648 ? 6.187 3.414 10.476 1.00 90.12 648 MET A CA 1
ATOM 5082 C C . MET A 1 648 ? 6.606 4.506 9.474 1.00 90.12 648 MET A C 1
ATOM 5084 O O . MET A 1 648 ? 6.404 5.691 9.774 1.00 90.12 648 MET A O 1
ATOM 5088 N N . PRO A 1 649 ? 7.088 4.135 8.267 1.00 87.38 649 PRO A N 1
ATOM 5089 C CA . PRO A 1 649 ? 7.364 5.081 7.187 1.00 87.38 649 PRO A CA 1
ATOM 5090 C C . PRO A 1 649 ? 6.169 5.993 6.877 1.00 87.38 649 PRO A C 1
ATOM 5092 O O . PRO A 1 649 ? 5.015 5.557 6.896 1.00 87.38 649 PRO A O 1
ATOM 5095 N N . GLY A 1 650 ? 6.451 7.264 6.577 1.00 80.12 650 GLY A N 1
ATOM 5096 C CA . GLY A 1 650 ? 5.433 8.307 6.377 1.00 80.12 650 GLY A CA 1
ATOM 5097 C C . GLY A 1 650 ? 5.032 9.076 7.645 1.00 80.12 650 GLY A C 1
ATOM 5098 O O . GLY A 1 650 ? 4.100 9.873 7.596 1.00 80.12 650 GLY A O 1
ATOM 5099 N N . THR A 1 651 ? 5.731 8.860 8.763 1.00 81.12 651 THR A N 1
ATOM 5100 C CA . THR A 1 651 ? 5.619 9.663 9.992 1.00 81.12 651 THR A CA 1
ATOM 5101 C C . THR A 1 651 ? 6.745 10.706 10.021 1.00 81.12 651 THR A C 1
ATOM 5103 O O . THR A 1 651 ? 7.899 10.359 9.780 1.00 81.12 651 THR A O 1
ATOM 5106 N N . GLU A 1 652 ? 6.444 11.977 10.309 1.00 69.81 652 GLU A N 1
ATOM 5107 C CA . GLU A 1 652 ? 7.439 13.067 10.313 1.00 69.81 652 GLU A CA 1
ATOM 5108 C C . GLU A 1 652 ? 8.242 13.131 11.629 1.00 69.81 652 GLU A C 1
ATOM 5110 O O . GLU A 1 652 ? 8.030 14.010 12.463 1.00 69.81 652 GLU A O 1
ATOM 5115 N N . ALA A 1 653 ? 9.187 12.204 11.820 1.00 75.38 653 ALA A N 1
ATOM 5116 C CA . ALA A 1 653 ? 10.167 12.260 12.909 1.00 75.38 653 ALA A CA 1
ATOM 5117 C C . ALA A 1 653 ? 11.559 11.767 12.450 1.00 75.38 653 ALA A C 1
ATOM 5119 O O . ALA A 1 653 ? 11.642 10.944 11.532 1.00 75.38 653 ALA A O 1
ATOM 5120 N N . PRO A 1 654 ? 12.662 12.258 13.051 1.00 70.69 654 PRO A N 1
ATOM 5121 C CA . PRO A 1 654 ? 14.002 11.736 12.781 1.00 70.69 654 PRO A CA 1
ATOM 5122 C C . PRO A 1 654 ? 14.119 10.265 13.212 1.00 70.69 654 PRO A C 1
ATOM 5124 O O . PRO A 1 654 ? 13.414 9.813 14.109 1.00 70.69 654 PRO A O 1
ATOM 5127 N N . GLY A 1 655 ? 15.017 9.512 12.569 1.00 74.75 655 GLY A N 1
ATOM 5128 C CA . GLY A 1 655 ? 15.253 8.103 12.909 1.00 74.75 655 GLY A CA 1
ATOM 5129 C C . GLY A 1 655 ? 14.136 7.136 12.494 1.00 74.75 655 GLY A C 1
ATOM 5130 O O . GLY A 1 655 ? 14.082 6.025 13.019 1.00 74.75 655 GLY A O 1
ATOM 5131 N N . ILE A 1 656 ? 13.250 7.524 11.569 1.00 84.56 656 ILE A N 1
ATOM 5132 C CA . I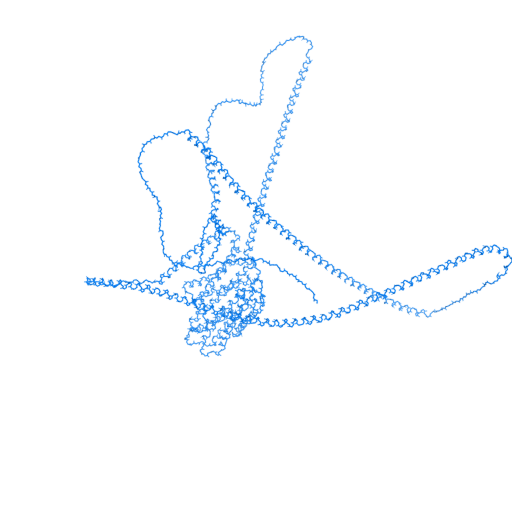LE A 1 656 ? 12.228 6.649 10.967 1.00 84.56 656 ILE A CA 1
ATOM 5133 C C . ILE A 1 656 ? 12.702 6.173 9.580 1.00 84.56 656 ILE A C 1
ATOM 5135 O O . ILE A 1 656 ? 13.170 7.001 8.792 1.00 84.56 656 ILE A O 1
ATOM 5139 N N . PRO A 1 657 ? 12.591 4.871 9.251 1.00 85.19 657 PRO A N 1
ATOM 5140 C CA . PRO A 1 657 ? 13.066 4.333 7.978 1.00 85.19 657 PRO A CA 1
ATOM 5141 C C . PRO A 1 657 ? 12.213 4.783 6.782 1.00 85.19 657 PRO A C 1
ATOM 5143 O O . PRO A 1 657 ? 11.015 5.045 6.899 1.00 85.19 657 PRO A O 1
ATOM 5146 N N . ALA A 1 658 ? 12.832 4.825 5.598 1.00 83.69 658 ALA A N 1
ATOM 5147 C CA . ALA A 1 658 ? 12.158 5.186 4.347 1.00 83.69 658 ALA A CA 1
ATOM 5148 C C . ALA A 1 658 ? 11.220 4.076 3.833 1.00 83.69 658 ALA A C 1
ATOM 5150 O O . ALA A 1 658 ? 10.171 4.363 3.256 1.00 83.69 658 ALA A O 1
ATOM 5151 N N . ALA A 1 659 ? 11.590 2.815 4.058 1.00 87.31 659 ALA A N 1
ATOM 5152 C CA . ALA A 1 659 ? 10.795 1.623 3.794 1.00 87.31 659 ALA A CA 1
ATOM 5153 C C . ALA A 1 659 ? 11.103 0.547 4.849 1.00 87.31 659 ALA A C 1
ATOM 5155 O O . ALA A 1 659 ? 12.120 0.614 5.536 1.00 87.31 659 ALA A O 1
ATOM 5156 N N . LEU A 1 660 ? 10.239 -0.460 4.959 1.00 90.81 660 LEU A N 1
ATOM 5157 C CA . LEU A 1 660 ? 10.494 -1.669 5.741 1.00 90.81 660 LEU A CA 1
ATOM 5158 C C . LEU A 1 660 ? 10.784 -2.860 4.823 1.00 90.81 660 LEU A C 1
ATOM 5160 O O . LEU A 1 660 ? 10.256 -2.939 3.712 1.00 90.81 660 LEU A O 1
ATOM 5164 N N . CYS A 1 661 ? 11.571 -3.818 5.306 1.00 90.31 661 CYS A N 1
ATOM 5165 C CA . CYS A 1 661 ? 11.815 -5.094 4.641 1.00 90.31 661 CYS A CA 1
ATOM 5166 C C . CYS A 1 661 ? 11.879 -6.230 5.670 1.00 90.31 661 CYS A C 1
ATOM 5168 O O . CYS A 1 661 ? 12.626 -6.147 6.640 1.00 90.31 661 CYS A O 1
ATOM 5170 N N . PHE A 1 662 ? 11.117 -7.305 5.457 1.00 91.19 662 PHE A N 1
ATOM 5171 C CA . PHE A 1 662 ? 11.187 -8.514 6.280 1.00 91.19 662 PHE A CA 1
ATOM 5172 C C . PHE A 1 662 ? 10.864 -9.777 5.470 1.00 91.19 662 PHE A C 1
ATOM 5174 O O . PHE A 1 662 ? 10.188 -9.726 4.444 1.00 91.19 662 PHE A O 1
ATOM 5181 N N . GLY A 1 663 ? 11.377 -10.925 5.922 1.00 88.00 663 GLY A N 1
ATOM 5182 C CA . GLY A 1 663 ? 11.231 -12.204 5.220 1.00 88.00 663 GLY A CA 1
ATOM 5183 C C . GLY A 1 663 ? 9.817 -12.808 5.288 1.00 88.00 663 GLY A C 1
ATOM 5184 O O . GLY A 1 663 ? 9.017 -12.422 6.146 1.00 88.00 663 GLY A O 1
ATOM 5185 N N . PRO A 1 664 ? 9.508 -13.816 4.446 1.00 87.31 664 PRO A N 1
ATOM 5186 C CA . PRO A 1 664 ? 8.176 -14.426 4.372 1.00 87.31 664 PRO A CA 1
ATOM 5187 C C . PRO A 1 664 ? 7.695 -15.002 5.711 1.00 87.31 664 PRO A C 1
ATOM 5189 O O . PRO A 1 664 ? 6.529 -14.843 6.038 1.00 87.31 664 PRO A O 1
ATOM 5192 N N . GLN A 1 665 ? 8.594 -15.528 6.552 1.00 90.81 665 GLN A N 1
ATOM 5193 C CA . GLN A 1 665 ? 8.264 -16.003 7.906 1.00 90.81 665 GLN A CA 1
ATOM 5194 C C . GLN A 1 665 ? 7.568 -14.929 8.770 1.00 90.81 665 GLN A C 1
ATOM 5196 O O . GLN A 1 665 ? 6.681 -15.233 9.569 1.00 90.81 665 GLN A O 1
ATOM 5201 N N . VAL A 1 666 ? 7.944 -13.657 8.607 1.00 92.69 666 VAL A N 1
ATOM 5202 C CA . VAL A 1 666 ? 7.319 -12.535 9.321 1.00 92.69 666 VAL A CA 1
ATOM 5203 C C . VAL A 1 666 ? 5.930 -12.246 8.741 1.00 92.69 666 VAL A C 1
ATOM 5205 O O . VAL A 1 666 ? 4.973 -12.109 9.500 1.00 92.69 666 VAL A O 1
ATOM 5208 N N . SER A 1 667 ? 5.782 -12.268 7.413 1.00 89.44 667 SER A N 1
ATOM 5209 C CA . SER A 1 667 ? 4.475 -12.204 6.735 1.00 89.44 667 SER A CA 1
ATOM 5210 C C . SER A 1 667 ? 3.536 -13.339 7.182 1.00 89.44 667 SER A C 1
ATOM 5212 O O . SER A 1 667 ? 2.367 -13.091 7.482 1.00 89.44 667 SER A O 1
ATOM 5214 N N . ASP A 1 668 ? 4.045 -14.567 7.315 1.00 90.06 668 ASP A N 1
ATOM 5215 C CA . ASP A 1 668 ? 3.280 -15.730 7.775 1.00 90.06 668 ASP A CA 1
ATOM 5216 C C . ASP A 1 668 ? 2.803 -15.560 9.225 1.00 90.06 668 ASP A C 1
ATOM 5218 O O . ASP A 1 668 ? 1.612 -15.715 9.499 1.00 90.06 668 ASP A O 1
ATOM 5222 N N . THR A 1 669 ? 3.674 -15.131 10.150 1.00 93.25 669 THR A N 1
ATOM 5223 C CA . THR A 1 669 ? 3.249 -14.850 11.540 1.00 93.25 669 THR A CA 1
ATOM 5224 C C . THR A 1 669 ? 2.249 -13.692 11.636 1.00 93.25 669 THR A C 1
ATOM 5226 O O . THR A 1 669 ? 1.311 -13.757 12.434 1.00 93.25 669 THR A O 1
ATOM 5229 N N . LEU A 1 670 ? 2.362 -12.661 10.788 1.00 92.81 670 LEU A N 1
ATOM 5230 C CA . LEU A 1 670 ? 1.353 -11.601 10.670 1.00 92.81 670 LEU A CA 1
ATOM 5231 C C . LEU A 1 670 ? 0.024 -12.128 10.096 1.00 92.81 670 LEU A C 1
ATOM 5233 O O . LEU A 1 670 ? -1.041 -11.651 10.496 1.00 92.81 670 LEU A O 1
ATOM 5237 N N . SER A 1 671 ? 0.061 -13.111 9.195 1.00 89.31 671 SER A N 1
ATOM 5238 C CA . SER A 1 671 ? -1.119 -13.796 8.653 1.00 89.31 671 SER A CA 1
ATOM 5239 C C . SER A 1 671 ? -1.814 -14.651 9.719 1.00 89.31 671 SER A C 1
ATOM 5241 O O . SER A 1 671 ? -3.020 -14.515 9.928 1.00 89.31 671 SER A O 1
ATOM 5243 N N . ASP A 1 672 ? -1.064 -15.457 10.473 1.00 92.12 672 ASP A N 1
ATOM 5244 C CA . ASP A 1 672 ? -1.595 -16.272 11.574 1.00 92.12 672 ASP A CA 1
ATOM 5245 C C . ASP A 1 672 ? -2.143 -15.416 12.724 1.00 92.12 672 ASP A C 1
ATOM 5247 O O . ASP A 1 672 ? -3.229 -15.689 13.238 1.00 92.12 672 ASP A O 1
ATOM 5251 N N . CYS A 1 673 ? -1.481 -14.306 13.058 1.00 95.06 673 CYS A N 1
ATOM 5252 C CA . CYS A 1 673 ? -2.001 -13.310 13.997 1.00 95.06 673 CYS A CA 1
ATOM 5253 C C . CYS A 1 673 ? -3.384 -12.771 13.558 1.00 95.06 673 CYS A C 1
ATOM 5255 O O . CYS A 1 673 ? -4.307 -12.692 14.376 1.00 95.06 673 CYS A O 1
ATOM 5257 N N . ARG A 1 674 ? -3.592 -12.497 12.254 1.00 92.12 674 ARG A N 1
ATOM 5258 C CA . ARG A 1 674 ? -4.919 -12.116 11.721 1.00 92.12 674 ARG A CA 1
ATOM 5259 C C . ARG A 1 674 ? -5.954 -13.245 11.854 1.00 92.12 674 ARG A C 1
ATOM 5261 O O . ARG A 1 674 ? -7.115 -12.954 12.156 1.00 92.12 674 ARG A O 1
ATOM 5268 N N . LYS A 1 675 ? -5.566 -14.516 11.662 1.00 91.88 675 LYS A N 1
ATOM 5269 C CA . LYS A 1 675 ? -6.455 -15.687 11.837 1.00 91.88 675 LYS A CA 1
ATOM 5270 C C . LYS A 1 675 ? -6.920 -15.813 13.291 1.00 91.88 675 LYS A C 1
ATOM 5272 O O . LYS A 1 675 ? -8.124 -15.861 13.531 1.00 91.88 675 LYS A O 1
ATOM 5277 N N . HIS A 1 676 ? -5.996 -15.751 14.253 1.00 94.50 676 HIS A N 1
ATOM 5278 C CA . HIS A 1 676 ? -6.317 -15.806 15.685 1.00 94.50 676 HIS A CA 1
ATOM 5279 C C . HIS A 1 676 ? -7.230 -14.655 16.134 1.00 94.50 676 HIS A C 1
ATOM 5281 O O . HIS A 1 676 ? -8.220 -14.904 16.821 1.00 94.50 676 HIS A O 1
ATOM 5287 N N . LEU A 1 677 ? -6.975 -13.417 15.692 1.00 95.06 677 LEU A N 1
ATOM 5288 C CA . LEU A 1 677 ? -7.884 -12.287 15.936 1.00 95.06 677 LEU A CA 1
ATOM 5289 C C . LEU A 1 677 ? -9.286 -12.530 15.354 1.00 95.06 677 LEU A C 1
ATOM 5291 O O . LEU A 1 677 ? -10.281 -12.260 16.021 1.00 95.06 677 LEU A O 1
ATOM 5295 N N . THR A 1 678 ? -9.377 -13.079 14.139 1.00 93.31 678 THR A N 1
ATOM 5296 C CA . THR A 1 678 ? -10.663 -13.389 13.488 1.00 93.31 678 THR A CA 1
ATOM 5297 C C . THR A 1 678 ? -11.448 -14.460 14.250 1.00 93.31 678 THR A C 1
ATOM 5299 O O . THR A 1 678 ? -12.653 -14.308 14.435 1.00 93.31 678 THR A O 1
ATOM 5302 N N . TRP A 1 679 ? -10.788 -15.515 14.743 1.00 94.38 679 TRP A N 1
ATOM 5303 C CA . TRP A 1 679 ? -11.441 -16.538 15.567 1.00 94.38 679 TRP A CA 1
ATOM 5304 C C . TRP A 1 679 ? -11.929 -15.989 16.912 1.00 94.38 679 TRP A C 1
ATOM 5306 O O . TRP A 1 679 ? -13.047 -16.295 17.322 1.00 94.38 679 TRP A O 1
ATOM 5316 N N . VAL A 1 680 ? -11.130 -15.155 17.588 1.00 95.19 680 VAL A N 1
ATOM 5317 C CA . VAL A 1 680 ? -11.521 -14.534 18.866 1.00 95.19 680 VAL A CA 1
ATOM 5318 C C . VAL A 1 680 ? -12.711 -13.585 18.683 1.00 95.19 680 VAL A C 1
ATOM 5320 O O . VAL A 1 680 ? -13.670 -13.682 19.447 1.00 95.19 680 VAL A O 1
ATOM 5323 N N . VAL A 1 681 ? -12.702 -12.728 17.652 1.00 95.19 681 VAL A N 1
ATOM 5324 C CA . VAL A 1 681 ? -13.852 -11.866 17.315 1.00 95.19 681 VAL A CA 1
ATOM 5325 C C . VAL A 1 681 ? -15.099 -12.707 17.032 1.00 95.19 681 VAL A C 1
ATOM 5327 O O . VAL A 1 681 ? -16.141 -12.459 17.631 1.00 95.19 681 VAL A O 1
ATOM 5330 N N . ALA A 1 682 ? -14.992 -13.738 16.187 1.00 93.38 682 ALA A N 1
ATOM 5331 C CA . ALA A 1 682 ? -16.134 -14.573 15.820 1.00 93.38 682 ALA A CA 1
ATOM 5332 C C . ALA A 1 682 ? -16.752 -15.308 17.026 1.00 93.38 682 ALA A C 1
ATOM 5334 O O . ALA A 1 682 ? -17.975 -15.343 17.148 1.00 93.38 682 ALA A O 1
ATOM 5335 N N . VAL A 1 683 ? -15.937 -15.846 17.947 1.00 94.25 683 VAL A N 1
ATOM 5336 C CA . VAL A 1 683 ? -16.455 -16.470 19.180 1.00 94.25 683 VAL A CA 1
ATOM 5337 C C . VAL A 1 683 ? -17.147 -15.433 20.062 1.00 94.25 683 VAL A C 1
ATOM 5339 O O . VAL A 1 683 ? -18.252 -15.686 20.531 1.00 94.25 683 VAL A O 1
ATOM 5342 N N . LEU A 1 684 ? -16.543 -14.260 20.276 1.00 94.75 684 LEU A N 1
ATOM 5343 C CA . LEU A 1 684 ? -17.145 -13.218 21.114 1.00 94.75 684 LEU A CA 1
ATOM 5344 C C . LEU A 1 684 ? -18.489 -12.729 20.551 1.00 94.75 684 LEU A C 1
ATOM 5346 O O . LEU A 1 684 ? -19.435 -12.571 21.319 1.00 94.75 684 LEU A O 1
ATOM 5350 N N . GLN A 1 685 ? -18.598 -12.562 19.231 1.00 93.38 685 GLN A N 1
ATOM 5351 C CA . GLN A 1 685 ? -19.840 -12.160 18.564 1.00 93.38 685 GLN A CA 1
ATOM 5352 C C . GLN A 1 685 ? -20.937 -13.231 18.646 1.00 93.38 685 GLN A C 1
ATOM 5354 O O . GLN A 1 685 ? -22.072 -12.904 18.986 1.00 93.38 685 GLN A O 1
ATOM 5359 N N . GLU A 1 686 ? -20.618 -14.506 18.396 1.00 93.31 686 GLU A N 1
ATOM 5360 C CA . GLU A 1 686 ? -21.587 -15.610 18.500 1.00 93.31 686 GLU A CA 1
ATOM 5361 C C . GLU A 1 686 ? -22.117 -15.746 19.941 1.00 93.31 686 GLU A C 1
ATOM 5363 O O . GLU A 1 686 ? -23.323 -15.849 20.177 1.00 93.31 686 GLU A O 1
ATOM 5368 N N . VAL A 1 687 ? -21.220 -15.655 20.930 1.00 93.81 687 VAL A N 1
ATOM 5369 C CA . VAL A 1 687 ? -21.570 -15.714 22.357 1.00 93.81 687 VAL A CA 1
ATOM 5370 C C . VAL A 1 687 ? -22.375 -14.484 22.792 1.00 93.81 687 VAL A C 1
ATOM 5372 O O . VAL A 1 687 ? -23.294 -14.617 23.601 1.00 93.81 687 VAL A O 1
ATOM 5375 N N . ALA A 1 688 ? -22.095 -13.298 22.243 1.00 92.56 688 ALA A N 1
ATOM 5376 C CA . ALA A 1 688 ? -22.872 -12.089 22.515 1.00 92.56 688 ALA A CA 1
ATOM 5377 C C . ALA A 1 688 ? -24.267 -12.126 21.865 1.00 92.56 688 ALA A C 1
ATOM 5379 O O . ALA A 1 688 ? -25.247 -11.738 22.502 1.00 92.56 688 ALA A O 1
ATOM 5380 N N . ALA A 1 689 ? -24.391 -12.650 20.642 1.00 91.75 689 ALA A N 1
ATOM 5381 C CA . ALA A 1 689 ? -25.673 -12.825 19.961 1.00 91.75 689 ALA A CA 1
ATOM 5382 C C . ALA A 1 689 ? -26.577 -13.832 20.696 1.00 91.75 689 ALA A C 1
ATOM 5384 O O . ALA A 1 689 ? -27.737 -13.533 20.990 1.00 91.75 689 ALA A O 1
ATOM 5385 N N . ALA A 1 690 ? -26.040 -14.995 21.072 1.00 92.94 690 ALA A N 1
ATOM 5386 C CA . ALA A 1 690 ? -26.764 -15.986 21.866 1.00 92.94 690 ALA A CA 1
ATOM 5387 C C . ALA A 1 690 ? -27.056 -15.494 23.301 1.00 92.94 690 ALA A C 1
ATOM 5389 O O . ALA A 1 690 ? -28.137 -15.745 23.836 1.00 92.94 690 ALA A O 1
ATOM 5390 N N . GLY A 1 691 ? -26.136 -14.741 23.916 1.00 91.25 691 GLY A N 1
ATOM 5391 C CA . GLY A 1 691 ? -26.348 -14.100 25.216 1.00 91.25 691 GLY A CA 1
ATOM 5392 C C . GLY A 1 691 ? -27.492 -13.081 25.204 1.00 91.25 691 GLY A C 1
ATOM 5393 O O . GLY A 1 691 ? -28.315 -13.083 26.118 1.00 91.25 691 GLY A O 1
ATOM 5394 N N . ALA A 1 692 ? -27.610 -12.282 24.138 1.00 90.19 692 ALA A N 1
ATOM 5395 C CA . ALA A 1 692 ? -28.712 -11.338 23.949 1.00 90.19 692 ALA A CA 1
ATOM 5396 C C . ALA A 1 692 ? -30.069 -12.054 23.857 1.00 90.19 692 ALA A C 1
ATOM 5398 O O . ALA A 1 692 ? -31.002 -11.711 24.582 1.00 90.19 692 ALA A O 1
ATOM 5399 N N . GLN A 1 693 ? -30.155 -13.127 23.060 1.00 90.62 693 GLN A N 1
ATOM 5400 C CA . GLN A 1 693 ? -31.362 -13.961 22.961 1.00 90.62 693 GLN A CA 1
ATOM 5401 C C . GLN A 1 693 ? -31.769 -14.577 24.313 1.00 90.62 693 GLN A C 1
ATOM 5403 O O . GLN A 1 693 ? -32.959 -14.738 24.585 1.00 90.62 693 GLN A O 1
ATOM 5408 N N . MET A 1 694 ? -30.801 -14.896 25.181 1.00 90.25 694 MET A N 1
ATOM 5409 C CA . MET A 1 694 ? -31.061 -15.383 26.541 1.00 90.25 694 MET A CA 1
ATOM 5410 C C . MET A 1 694 ? -31.435 -14.280 27.549 1.00 90.25 694 MET A C 1
ATOM 5412 O O . MET A 1 694 ? -31.998 -14.609 28.593 1.00 90.25 694 MET A O 1
ATOM 5416 N N . ILE A 1 695 ? -31.147 -13.005 27.259 1.00 88.19 695 ILE A N 1
ATOM 5417 C CA . ILE A 1 695 ? -31.476 -11.841 28.108 1.00 88.19 695 ILE A CA 1
ATOM 5418 C C . ILE A 1 695 ? -32.796 -11.178 27.720 1.00 88.19 695 ILE A C 1
ATOM 5420 O O . ILE A 1 695 ? -33.502 -10.710 28.606 1.00 88.19 695 ILE A O 1
ATOM 5424 N N . ALA A 1 696 ? -33.186 -11.210 26.444 1.00 86.25 696 ALA A N 1
ATOM 5425 C CA . ALA A 1 696 ? -34.465 -10.680 25.968 1.00 86.25 696 ALA A CA 1
ATOM 5426 C C . ALA A 1 696 ? -35.724 -11.105 26.779 1.00 86.25 696 ALA A C 1
ATOM 5428 O O . ALA A 1 696 ? -36.636 -10.285 26.890 1.00 86.25 696 ALA A O 1
ATOM 5429 N N . PRO A 1 697 ? -35.828 -12.323 27.365 1.00 85.94 697 PRO A N 1
ATOM 5430 C CA . PRO A 1 697 ? -36.959 -12.702 28.223 1.00 85.94 697 PRO A CA 1
ATOM 5431 C C . PRO A 1 697 ? -36.779 -12.395 29.729 1.00 85.94 697 PRO A C 1
ATOM 5433 O O . PRO A 1 697 ? -37.632 -12.802 30.518 1.00 85.94 697 PRO A O 1
ATOM 5436 N N . LEU A 1 698 ? -35.687 -11.746 30.151 1.00 83.31 698 LEU A N 1
ATOM 5437 C CA . LEU A 1 698 ? -35.373 -11.436 31.556 1.00 83.31 698 LEU A CA 1
ATOM 5438 C C . LEU A 1 698 ? -35.670 -9.968 31.904 1.00 83.31 698 LEU A C 1
ATOM 5440 O O . LEU A 1 698 ? -35.709 -9.101 31.033 1.00 83.31 698 LEU A O 1
ATOM 5444 N N . GLY A 1 699 ? -35.865 -9.667 33.193 1.00 73.31 699 GLY A N 1
ATOM 5445 C CA . GLY A 1 699 ? -35.995 -8.278 33.648 1.00 73.31 699 GLY A CA 1
ATOM 5446 C C . GLY A 1 699 ? -34.658 -7.525 33.603 1.00 73.31 699 GLY A C 1
ATOM 5447 O O . GLY A 1 699 ? -33.609 -8.124 33.810 1.00 73.31 699 GLY A O 1
ATOM 5448 N N . GLU A 1 700 ? -34.668 -6.197 33.426 1.00 67.12 700 GLU A N 1
ATOM 5449 C CA . GLU A 1 700 ? -33.444 -5.374 33.271 1.00 67.12 700 GLU A CA 1
ATOM 5450 C C . GLU A 1 700 ? 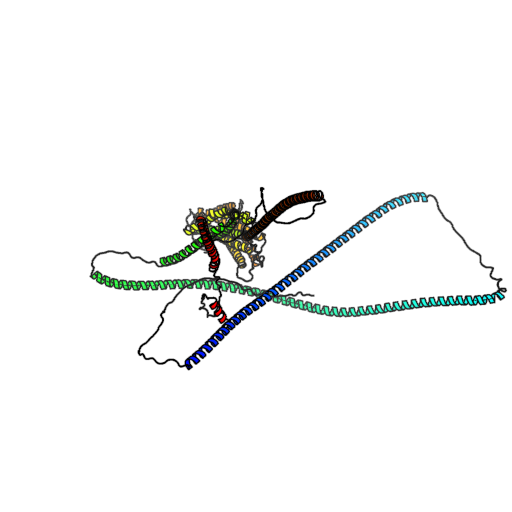-32.379 -5.598 34.369 1.00 67.12 700 GLU A C 1
ATOM 5452 O O . GLU A 1 700 ? -31.173 -5.533 34.115 1.00 67.12 700 GLU A O 1
ATOM 5457 N N . GLN A 1 701 ? -32.825 -5.880 35.598 1.00 67.44 701 GLN A N 1
ATOM 5458 C CA . GLN A 1 701 ? -31.973 -6.152 36.761 1.00 67.44 701 GLN A CA 1
ATOM 5459 C C . GLN A 1 701 ? -31.364 -7.571 36.745 1.00 67.44 701 GLN A C 1
ATOM 5461 O O . GLN A 1 701 ? -30.275 -7.786 37.283 1.00 67.44 701 GLN A O 1
ATOM 5466 N N . GLU A 1 702 ? -32.009 -8.537 36.094 1.00 78.56 702 GLU A N 1
ATOM 5467 C CA . GLU A 1 702 ? -31.634 -9.952 36.100 1.00 78.56 702 GLU A CA 1
ATOM 5468 C C . GLU A 1 702 ? -30.547 -10.255 35.058 1.00 78.56 702 GLU A C 1
ATOM 5470 O O . GLU A 1 702 ? -30.793 -10.305 33.857 1.00 78.56 702 GLU A O 1
ATOM 5475 N N . GLY A 1 703 ? -29.314 -10.481 35.522 1.00 83.88 703 GLY A N 1
ATOM 5476 C CA . GLY A 1 703 ? -28.235 -10.988 34.667 1.00 83.88 703 GLY A CA 1
ATOM 5477 C C . GLY A 1 703 ? -28.230 -12.515 34.559 1.00 83.88 703 GLY A C 1
ATOM 5478 O O . GLY A 1 703 ? -28.751 -13.216 35.434 1.00 83.88 703 GLY A O 1
ATOM 5479 N N . LEU A 1 704 ? -27.583 -13.030 33.515 1.00 88.12 704 LEU A N 1
ATOM 5480 C CA . LEU A 1 704 ? -27.358 -14.456 33.292 1.00 88.12 704 LEU A CA 1
ATOM 5481 C C . LEU A 1 704 ? -26.367 -15.044 34.300 1.00 88.12 704 LEU A C 1
ATOM 5483 O O . LEU A 1 704 ? -25.423 -14.390 34.742 1.00 88.12 704 LEU A O 1
ATOM 5487 N N . ALA A 1 705 ? -26.553 -16.325 34.615 1.00 88.44 705 ALA A N 1
ATOM 5488 C CA . ALA A 1 705 ? -25.564 -17.098 35.353 1.00 88.44 705 ALA A CA 1
ATOM 5489 C C . ALA A 1 705 ? -24.400 -17.494 34.430 1.00 88.44 705 ALA A C 1
ATOM 5491 O O . ALA A 1 705 ? -24.650 -18.063 33.367 1.00 88.44 705 ALA A O 1
ATOM 5492 N N . ALA A 1 706 ? -23.159 -17.255 34.868 1.00 88.44 706 ALA A N 1
ATOM 5493 C CA . ALA A 1 706 ? -21.928 -17.507 34.110 1.00 88.44 706 ALA A CA 1
ATOM 5494 C C . ALA A 1 706 ? -21.904 -18.873 33.401 1.00 88.44 706 ALA A C 1
ATOM 5496 O O . ALA A 1 706 ? -21.673 -18.913 32.199 1.00 88.44 706 ALA A O 1
ATOM 5497 N N . VAL A 1 707 ? -22.290 -19.958 34.083 1.00 88.06 707 VAL A N 1
ATOM 5498 C CA . VAL A 1 707 ? -22.343 -21.324 33.517 1.00 88.06 707 VAL A CA 1
ATOM 5499 C C . VAL A 1 707 ? -23.158 -21.415 32.213 1.00 88.06 707 VAL A C 1
ATOM 5501 O O . VAL A 1 707 ? -22.758 -22.107 31.284 1.00 88.06 707 VAL A O 1
ATOM 5504 N N . LYS A 1 708 ? -24.260 -20.660 32.074 1.00 88.88 708 LYS A N 1
ATOM 5505 C CA . LYS A 1 708 ? -25.043 -20.635 30.819 1.00 88.88 708 LYS A CA 1
ATOM 5506 C C . LYS A 1 708 ? -24.305 -19.941 29.672 1.00 88.88 708 LYS A C 1
ATOM 5508 O O . LYS A 1 708 ? -24.520 -20.280 28.514 1.00 88.88 708 LYS A O 1
ATOM 5513 N N . MET A 1 709 ? -23.471 -18.953 29.989 1.00 88.88 709 MET A N 1
ATOM 5514 C CA . MET A 1 709 ? -22.613 -18.273 29.017 1.00 88.88 709 MET A CA 1
ATOM 5515 C C . MET A 1 709 ? -21.379 -19.121 28.683 1.00 88.88 709 MET A C 1
ATOM 5517 O O . MET A 1 709 ? -20.942 -19.129 27.537 1.00 88.88 709 MET A O 1
ATOM 5521 N N . GLU A 1 710 ? -20.868 -19.894 29.644 1.00 88.81 710 GLU A N 1
ATOM 5522 C CA . GLU A 1 710 ? -19.798 -20.883 29.457 1.00 88.81 710 GLU A CA 1
ATOM 5523 C C . GLU A 1 710 ? -20.245 -22.015 28.513 1.00 88.81 710 GLU A C 1
ATOM 5525 O O . GLU A 1 710 ? -19.542 -22.307 27.547 1.00 88.81 710 GLU A O 1
ATOM 5530 N N . ASP A 1 711 ? -21.456 -22.563 28.695 1.00 88.81 711 ASP A N 1
ATOM 5531 C CA . ASP A 1 711 ? -22.084 -23.553 27.795 1.00 88.81 711 ASP A CA 1
ATOM 5532 C C . ASP A 1 711 ? -22.217 -23.067 26.338 1.00 88.81 711 ASP A C 1
ATOM 5534 O O . ASP A 1 711 ? -22.268 -23.873 25.403 1.00 88.81 711 ASP A O 1
ATOM 5538 N N . VAL A 1 712 ? -22.356 -21.754 26.138 1.00 91.44 712 VAL A N 1
ATOM 5539 C CA . VAL A 1 712 ? -22.473 -21.113 24.820 1.00 91.44 712 VAL A CA 1
ATOM 5540 C C . VAL A 1 712 ? -21.088 -20.810 24.245 1.00 91.44 712 VAL A C 1
ATOM 5542 O O . VAL A 1 712 ? -20.840 -21.113 23.079 1.00 91.44 712 VAL A O 1
ATOM 5545 N N . ALA A 1 713 ? -20.157 -20.316 25.066 1.00 90.31 713 ALA A N 1
ATOM 5546 C CA . ALA A 1 713 ? -18.757 -20.121 24.690 1.00 90.31 713 ALA A CA 1
ATOM 5547 C C . ALA A 1 713 ? -18.068 -21.429 24.287 1.00 90.31 713 ALA A C 1
ATOM 5549 O O . ALA A 1 713 ? -17.284 -21.431 23.341 1.00 90.31 713 ALA A O 1
ATOM 5550 N N . PHE A 1 714 ? -18.406 -22.546 24.937 1.00 87.81 714 PHE A N 1
ATOM 5551 C CA . PHE A 1 714 ? -17.934 -23.878 24.560 1.00 87.81 714 PHE A CA 1
ATOM 5552 C C . PHE A 1 714 ? -18.365 -24.241 23.129 1.00 87.81 714 PHE A C 1
ATOM 5554 O O . PHE A 1 714 ? -17.524 -24.547 22.289 1.00 87.81 714 PHE A O 1
ATOM 5561 N N . LYS A 1 715 ? -19.664 -24.116 22.819 1.00 89.25 715 LYS A N 1
ATOM 5562 C CA . LYS A 1 715 ? -20.231 -24.443 21.495 1.00 89.25 715 LYS A CA 1
ATOM 5563 C C . LYS A 1 715 ? -19.689 -23.540 20.386 1.00 89.25 715 LYS A C 1
ATOM 5565 O O . LYS A 1 715 ? -19.302 -24.041 19.335 1.00 89.25 715 LYS A O 1
ATOM 5570 N N . ALA A 1 716 ? -19.622 -22.230 20.631 1.00 91.19 716 ALA A N 1
ATOM 5571 C CA . ALA A 1 716 ? -19.029 -21.278 19.692 1.00 91.19 716 ALA A CA 1
ATOM 5572 C C . ALA A 1 716 ? -17.533 -21.572 19.464 1.00 91.19 716 ALA A C 1
ATOM 5574 O O . ALA A 1 716 ? -17.064 -21.543 18.328 1.00 91.19 716 ALA A O 1
ATOM 5575 N N . GLY A 1 717 ? -16.802 -21.919 20.531 1.00 89.06 717 GLY A N 1
ATOM 5576 C CA . GLY A 1 717 ? -15.405 -22.346 20.477 1.00 89.06 717 GLY A CA 1
ATOM 5577 C C . GLY A 1 717 ? -15.196 -23.570 19.584 1.00 89.06 717 GLY A C 1
ATOM 5578 O O . GLY A 1 717 ? -14.465 -23.475 18.600 1.00 89.06 717 GLY A O 1
ATOM 5579 N N . GLU A 1 718 ? -15.877 -24.687 19.862 1.00 88.44 718 GLU A N 1
ATOM 5580 C CA . GLU A 1 718 ? -15.767 -25.910 19.047 1.00 88.44 718 GLU A CA 1
ATOM 5581 C C . GLU A 1 718 ? -16.169 -25.673 17.579 1.00 88.44 718 GLU A C 1
ATOM 5583 O O . GLU A 1 718 ? -15.500 -26.161 16.667 1.00 88.44 718 GLU A O 1
ATOM 5588 N N . GLN A 1 719 ? -17.218 -24.879 17.327 1.00 90.12 719 GLN A N 1
ATOM 5589 C CA . GLN A 1 719 ? -17.686 -24.560 15.973 1.00 90.12 719 GLN A CA 1
ATOM 5590 C C . GLN A 1 719 ? -16.677 -23.729 15.159 1.00 90.12 719 GLN A C 1
ATOM 5592 O O . GLN A 1 719 ? -16.603 -23.889 13.939 1.00 90.12 719 GLN A O 1
ATOM 5597 N N . ILE A 1 720 ? -15.920 -22.835 15.804 1.00 90.56 720 ILE A N 1
ATOM 5598 C CA . ILE A 1 720 ? -15.024 -21.881 15.127 1.00 90.56 720 ILE A CA 1
ATOM 5599 C C . ILE A 1 720 ? -13.578 -22.392 15.059 1.00 90.56 720 ILE A C 1
ATOM 5601 O O . ILE A 1 720 ? -12.920 -22.206 14.035 1.00 90.56 720 ILE A O 1
ATOM 5605 N N . TYR A 1 721 ? -13.096 -23.071 16.105 1.00 88.25 721 TYR A N 1
ATOM 5606 C CA . TYR A 1 721 ? -11.753 -23.668 16.148 1.00 88.25 721 TYR A CA 1
ATOM 5607 C C . TYR A 1 721 ? -11.705 -25.098 15.586 1.00 88.25 721 TYR A C 1
ATOM 5609 O O . TYR A 1 721 ? -10.618 -25.614 15.332 1.00 88.25 721 TYR A O 1
ATOM 5617 N N . GLY A 1 722 ? -12.853 -25.760 15.392 1.00 80.88 722 GLY A N 1
ATOM 5618 C CA . GLY A 1 722 ? -12.959 -27.063 14.720 1.00 80.88 722 GLY A CA 1
ATOM 5619 C C . GLY A 1 722 ? -12.325 -28.249 15.458 1.00 80.88 722 GLY A C 1
ATOM 5620 O O . GLY A 1 722 ? -12.280 -29.353 14.917 1.00 80.88 722 GLY A O 1
ATOM 5621 N N . THR A 1 723 ? -11.837 -28.046 16.682 1.00 73.00 723 THR A N 1
ATOM 5622 C CA . THR A 1 723 ? -11.339 -29.106 17.567 1.00 73.00 723 THR A CA 1
ATOM 5623 C C . THR A 1 723 ? -12.372 -29.375 18.654 1.00 73.00 723 THR A C 1
ATOM 5625 O O . THR A 1 723 ? -13.053 -28.455 19.097 1.00 73.00 723 THR A O 1
ATOM 5628 N N . GLN A 1 724 ? -12.513 -30.639 19.056 1.00 65.88 724 GLN A N 1
ATOM 5629 C CA . GLN A 1 724 ? -13.471 -31.052 20.082 1.00 65.88 724 GLN A CA 1
ATOM 5630 C C . GLN A 1 724 ? -12.772 -31.254 21.428 1.00 65.88 724 GLN A C 1
ATOM 5632 O O . GLN A 1 724 ? -11.695 -31.853 21.483 1.00 65.88 724 GLN A O 1
ATOM 5637 N N . GLY A 1 725 ? -13.412 -30.818 22.512 1.00 61.53 725 GLY A N 1
ATOM 5638 C CA . GLY A 1 725 ? -13.049 -31.207 23.877 1.00 61.53 725 GLY A CA 1
ATOM 5639 C C . GLY A 1 725 ? -11.867 -30.491 24.546 1.00 61.53 725 GLY A C 1
ATOM 5640 O O . GLY A 1 725 ? -11.445 -30.956 25.605 1.00 61.53 725 GLY A O 1
ATOM 5641 N N . ALA A 1 726 ? -11.347 -29.382 24.006 1.00 66.12 726 ALA A N 1
ATOM 5642 C CA . ALA A 1 726 ? -10.531 -28.446 24.795 1.00 66.12 726 ALA A CA 1
ATOM 5643 C C . ALA A 1 726 ? -11.378 -27.245 25.259 1.00 66.12 726 ALA A C 1
ATOM 5645 O O . ALA A 1 726 ? -12.492 -27.025 24.784 1.00 66.12 726 ALA A O 1
ATOM 5646 N N . SER A 1 727 ? -10.895 -26.502 26.256 1.00 72.06 727 SER A N 1
ATOM 5647 C CA . SER A 1 727 ? -11.715 -25.495 26.931 1.00 72.06 727 SER A CA 1
ATOM 5648 C C . SER A 1 727 ? -11.831 -24.199 26.110 1.00 72.06 727 SER A C 1
ATOM 5650 O O . SER A 1 727 ? -10.817 -23.731 25.588 1.00 72.06 727 SER A O 1
ATOM 5652 N N . PRO A 1 728 ? -12.998 -23.519 26.056 1.00 69.12 728 PRO A N 1
ATOM 5653 C CA . PRO A 1 728 ? -13.113 -22.182 25.455 1.00 69.12 728 PRO A CA 1
ATOM 5654 C C . PRO A 1 728 ? -12.196 -21.157 26.134 1.00 69.12 728 PRO A C 1
ATOM 5656 O O . PRO A 1 728 ? -11.685 -20.246 25.483 1.00 69.12 728 PRO A O 1
ATOM 5659 N N . TYR A 1 729 ? -11.921 -21.361 27.424 1.00 82.25 729 TYR A N 1
ATOM 5660 C CA . TYR A 1 729 ? -10.896 -20.648 28.180 1.00 82.25 729 TYR A CA 1
ATOM 5661 C C . TYR A 1 729 ? -9.501 -20.773 27.561 1.00 82.25 729 TYR A C 1
ATOM 5663 O O . TYR A 1 729 ? -8.768 -19.786 27.509 1.00 82.25 729 TYR A O 1
ATOM 5671 N N . ASP A 1 730 ? -9.148 -21.964 27.079 1.00 84.69 730 ASP A N 1
ATOM 5672 C CA . ASP A 1 730 ? -7.827 -22.264 26.535 1.00 84.69 730 ASP A CA 1
ATOM 5673 C C . ASP A 1 730 ? -7.713 -21.744 25.100 1.00 84.69 730 ASP A C 1
ATOM 5675 O O . ASP A 1 730 ? -6.754 -21.041 24.802 1.00 84.69 730 ASP A O 1
ATOM 5679 N N . TYR A 1 731 ? -8.716 -21.972 24.239 1.00 86.94 731 TYR A N 1
ATOM 5680 C CA . TYR A 1 731 ? -8.723 -21.461 22.857 1.00 86.94 731 TYR A CA 1
ATOM 5681 C C . TYR A 1 731 ? -8.559 -19.935 22.787 1.00 86.94 731 TYR A C 1
ATOM 5683 O O . TYR A 1 731 ? -7.777 -19.415 21.983 1.00 86.94 731 TYR A O 1
ATOM 5691 N N . LEU A 1 732 ? -9.289 -19.211 23.642 1.00 91.25 732 LEU A N 1
ATOM 5692 C CA . LEU A 1 732 ? -9.274 -17.750 23.671 1.00 91.25 732 LEU A CA 1
ATOM 5693 C C . LEU A 1 732 ? -7.975 -17.211 24.291 1.00 91.25 732 LEU A C 1
ATOM 5695 O O . LEU A 1 732 ? -7.344 -16.337 23.694 1.00 91.25 732 LEU A O 1
ATOM 5699 N N . ARG A 1 733 ? -7.506 -17.771 25.421 1.00 92.56 733 ARG A N 1
ATOM 5700 C CA . ARG A 1 733 ? -6.215 -17.379 26.023 1.00 92.56 733 ARG A CA 1
ATOM 5701 C C . ARG A 1 733 ? -5.023 -17.726 25.131 1.00 92.56 733 ARG A C 1
ATOM 5703 O O . ARG A 1 733 ? -4.121 -16.905 25.002 1.00 92.56 733 ARG A O 1
ATOM 5710 N N . GLN A 1 734 ? -5.019 -18.891 24.481 1.00 92.38 734 GLN A N 1
ATOM 5711 C CA . GLN A 1 734 ? -3.976 -19.298 23.536 1.00 92.38 734 GLN A CA 1
ATOM 5712 C C . GLN A 1 734 ? -3.914 -18.336 22.347 1.00 92.38 734 GLN A C 1
ATOM 5714 O O . GLN A 1 734 ? -2.835 -17.858 22.000 1.00 92.38 734 GLN A O 1
ATOM 5719 N N . SER A 1 735 ? -5.063 -18.002 21.755 1.00 94.50 735 SER A N 1
ATOM 5720 C CA . SER A 1 735 ? -5.126 -17.095 20.605 1.00 94.50 735 SER A CA 1
ATOM 5721 C C . SER A 1 735 ? -4.694 -15.675 20.961 1.00 94.50 735 SER A C 1
ATOM 5723 O O . SER A 1 735 ? -3.860 -15.103 20.261 1.00 94.50 735 SER A O 1
ATOM 5725 N N . CYS A 1 736 ? -5.167 -15.123 22.082 1.00 95.12 736 CYS A N 1
ATOM 5726 C CA . CYS A 1 736 ? -4.686 -13.828 22.564 1.00 95.12 736 CYS A CA 1
ATOM 5727 C C . CYS A 1 736 ? -3.199 -13.864 22.948 1.00 95.12 736 CYS A C 1
ATOM 5729 O O . CYS A 1 736 ? -2.483 -12.920 22.629 1.00 95.12 736 CYS A O 1
ATOM 5731 N N . GLY A 1 737 ? -2.699 -14.958 23.529 1.00 95.75 737 GLY A N 1
ATOM 5732 C CA . GLY A 1 737 ? -1.276 -15.150 23.824 1.00 95.75 737 GLY A CA 1
ATOM 5733 C C . GLY A 1 737 ? -0.392 -15.163 22.570 1.00 95.75 737 GLY A C 1
ATOM 5734 O O . GLY A 1 737 ? 0.663 -14.532 22.562 1.00 95.75 737 GLY A O 1
ATOM 5735 N N . ILE A 1 738 ? -0.839 -15.805 21.485 1.00 95.88 738 ILE A N 1
ATOM 5736 C CA . ILE A 1 738 ? -0.148 -15.800 20.183 1.00 95.88 738 ILE A CA 1
ATOM 5737 C C . ILE A 1 738 ? -0.143 -14.392 19.569 1.00 95.88 738 ILE A C 1
ATOM 5739 O O . ILE A 1 738 ? 0.898 -13.937 19.085 1.00 95.88 738 ILE A O 1
ATOM 5743 N N . VAL A 1 739 ? -1.268 -13.672 19.635 1.00 97.25 739 VAL A N 1
ATOM 5744 C CA . VAL A 1 739 ? -1.372 -12.279 19.163 1.00 97.25 739 VAL A CA 1
ATOM 5745 C C . VAL A 1 739 ? -0.463 -11.355 19.981 1.00 97.25 739 VAL A C 1
ATOM 5747 O O . VAL A 1 739 ? 0.309 -10.604 19.392 1.00 97.25 739 VAL A O 1
ATOM 5750 N N . ILE A 1 740 ? -0.477 -11.448 21.317 1.00 97.38 740 ILE A N 1
ATOM 5751 C CA . ILE A 1 740 ? 0.417 -10.701 22.219 1.00 97.38 740 ILE A CA 1
ATOM 5752 C C . ILE A 1 740 ? 1.882 -10.988 21.885 1.00 97.38 740 ILE A C 1
ATOM 5754 O O . ILE A 1 740 ? 2.653 -10.054 21.684 1.00 97.38 740 ILE A O 1
ATOM 5758 N N . ALA A 1 741 ? 2.272 -12.261 21.778 1.00 97.25 741 ALA A N 1
ATOM 5759 C CA . ALA A 1 741 ? 3.654 -12.643 21.501 1.00 97.25 741 ALA A CA 1
ATOM 5760 C C . ALA A 1 741 ? 4.134 -12.136 20.131 1.00 97.25 741 ALA A C 1
ATOM 5762 O O . ALA A 1 741 ? 5.249 -11.627 20.022 1.00 97.25 741 ALA A O 1
ATOM 5763 N N . THR A 1 742 ? 3.293 -12.232 19.098 1.00 96.88 742 THR A N 1
ATOM 5764 C CA . THR A 1 742 ? 3.615 -11.759 17.741 1.00 96.88 742 THR A CA 1
ATOM 5765 C C . THR A 1 742 ? 3.695 -10.235 17.689 1.00 96.88 742 THR A C 1
ATOM 5767 O O . THR A 1 742 ? 4.654 -9.685 17.154 1.00 96.88 742 THR A O 1
ATOM 5770 N N . MET A 1 743 ? 2.733 -9.536 18.297 1.00 97.44 743 MET A N 1
ATOM 5771 C CA . MET A 1 743 ? 2.680 -8.073 18.293 1.00 97.44 743 MET A CA 1
ATOM 5772 C C . MET A 1 743 ? 3.752 -7.437 19.185 1.00 97.44 743 MET A C 1
ATOM 5774 O O . MET A 1 743 ? 4.272 -6.384 18.827 1.00 97.44 743 MET A O 1
ATOM 5778 N N . ASN A 1 744 ? 4.143 -8.083 20.289 1.00 97.06 744 ASN A N 1
ATOM 5779 C CA . ASN A 1 744 ? 5.284 -7.650 21.094 1.00 97.06 744 ASN A CA 1
ATOM 5780 C C . ASN A 1 744 ? 6.605 -7.829 20.330 1.00 97.06 744 ASN A C 1
ATOM 5782 O O . ASN A 1 744 ? 7.367 -6.877 20.240 1.00 97.06 744 ASN A O 1
ATOM 5786 N N . LYS A 1 745 ? 6.844 -8.995 19.704 1.00 96.19 745 LYS A N 1
ATOM 5787 C CA . LYS A 1 745 ? 8.024 -9.213 18.841 1.00 96.19 745 LYS A CA 1
ATOM 5788 C C . LYS A 1 745 ? 8.104 -8.184 17.714 1.00 96.19 745 LYS A C 1
ATOM 5790 O O . LYS A 1 745 ? 9.148 -7.580 17.517 1.00 96.19 745 LYS A O 1
ATOM 5795 N N . MET A 1 746 ? 6.988 -7.947 17.024 1.00 95.56 746 MET A N 1
ATOM 5796 C CA . MET A 1 746 ? 6.878 -6.937 15.969 1.00 95.56 746 MET A CA 1
ATOM 5797 C C . MET A 1 746 ? 7.156 -5.520 16.493 1.00 95.56 746 MET A C 1
ATOM 5799 O O . MET A 1 746 ? 7.793 -4.734 15.803 1.00 95.56 746 MET A O 1
ATOM 5803 N N . ALA A 1 747 ? 6.724 -5.188 17.715 1.00 95.88 747 ALA A N 1
ATOM 5804 C CA . ALA A 1 747 ? 7.053 -3.912 18.345 1.00 95.88 747 ALA A CA 1
ATOM 5805 C C . ALA A 1 747 ? 8.541 -3.804 18.712 1.00 95.88 747 ALA A C 1
ATOM 5807 O O . ALA A 1 747 ? 9.134 -2.769 18.436 1.00 95.88 747 ALA A O 1
ATOM 5808 N N . THR A 1 748 ? 9.144 -4.850 19.282 1.00 95.88 748 THR A N 1
ATOM 5809 C CA . THR A 1 748 ? 10.577 -4.908 19.613 1.00 95.88 748 THR A CA 1
ATOM 5810 C C . THR A 1 748 ? 11.447 -4.759 18.363 1.00 95.88 748 THR A C 1
ATOM 5812 O O . THR A 1 748 ? 12.189 -3.788 18.272 1.00 95.88 748 THR A O 1
ATOM 5815 N N . ALA A 1 749 ? 11.250 -5.604 17.349 1.00 93.94 749 ALA A N 1
ATOM 5816 C CA . ALA A 1 749 ? 11.982 -5.560 16.081 1.00 93.94 749 ALA A CA 1
ATOM 5817 C C . ALA A 1 749 ? 11.869 -4.199 15.362 1.00 93.94 749 ALA A C 1
ATOM 5819 O O . ALA A 1 749 ? 12.842 -3.675 14.823 1.00 93.94 749 ALA A O 1
ATOM 5820 N N . MET A 1 750 ? 10.684 -3.574 15.408 1.00 93.25 750 MET A N 1
ATOM 5821 C CA . MET A 1 750 ? 10.464 -2.218 14.889 1.00 93.25 750 MET A CA 1
ATOM 5822 C C . MET A 1 750 ? 11.141 -1.121 15.720 1.00 93.25 750 MET A C 1
ATOM 5824 O O . MET A 1 750 ? 11.463 -0.077 15.158 1.00 93.25 750 MET A O 1
ATOM 5828 N N . GLN A 1 751 ? 11.327 -1.309 17.031 1.00 91.38 751 GLN A N 1
ATOM 5829 C CA . GLN A 1 751 ? 12.066 -0.376 17.893 1.00 91.38 751 GLN A CA 1
ATOM 5830 C C . GLN A 1 751 ? 13.588 -0.533 17.730 1.00 91.38 751 GLN A C 1
ATOM 5832 O O . GLN A 1 751 ? 14.291 0.470 17.750 1.00 91.38 751 GLN A O 1
ATOM 5837 N N . GLU A 1 752 ? 14.073 -1.760 17.534 1.00 91.88 752 GLU A N 1
ATOM 5838 C CA . GLU A 1 752 ? 15.494 -2.110 17.359 1.00 91.88 752 GLU A CA 1
ATOM 5839 C C . GLU A 1 752 ? 16.001 -1.888 15.921 1.00 91.88 752 GLU A C 1
ATOM 5841 O O . GLU A 1 752 ? 17.205 -1.885 15.681 1.00 91.88 752 GLU A O 1
ATOM 5846 N N . GLY A 1 753 ? 15.093 -1.661 14.966 1.00 89.56 753 GLY A N 1
ATOM 5847 C CA . GLY A 1 753 ? 15.425 -1.349 13.574 1.00 89.56 753 GLY A CA 1
ATOM 5848 C C . GLY A 1 753 ? 15.695 -2.569 12.689 1.00 89.56 753 GLY A C 1
ATOM 5849 O O . GLY A 1 753 ? 16.191 -2.406 11.577 1.00 89.56 753 GLY A O 1
ATOM 5850 N N . GLU A 1 754 ? 15.336 -3.784 13.127 1.00 91.75 754 GLU A N 1
ATOM 5851 C CA . GLU A 1 754 ? 15.585 -5.040 12.390 1.00 91.75 754 GLU A CA 1
ATOM 5852 C C . GLU A 1 754 ? 14.989 -5.059 10.968 1.00 91.75 754 GLU A C 1
ATOM 5854 O O . GLU A 1 754 ? 15.437 -5.824 10.113 1.00 91.75 754 GLU A O 1
ATOM 5859 N N . PHE A 1 755 ? 13.964 -4.239 10.717 1.00 91.50 755 PHE A N 1
ATOM 5860 C CA . PHE A 1 755 ? 13.249 -4.163 9.439 1.00 91.50 755 PHE A CA 1
ATOM 5861 C C . PHE A 1 755 ? 13.561 -2.899 8.626 1.00 91.50 755 PHE A C 1
ATOM 5863 O O . PHE A 1 755 ? 12.967 -2.712 7.563 1.00 91.50 755 PHE A O 1
ATOM 5870 N N . ASP A 1 756 ? 14.439 -2.018 9.108 1.00 91.31 756 ASP A N 1
ATOM 5871 C CA . ASP A 1 756 ? 14.712 -0.725 8.481 1.00 91.31 756 ASP A CA 1
ATOM 5872 C C . ASP A 1 756 ? 15.349 -0.888 7.088 1.00 91.31 756 ASP A C 1
ATOM 5874 O O . ASP A 1 756 ? 16.303 -1.643 6.892 1.00 91.31 756 ASP A O 1
ATOM 5878 N N . SER A 1 757 ? 14.843 -0.154 6.090 1.00 85.25 757 SER A N 1
ATOM 5879 C CA . SER A 1 757 ? 15.386 -0.193 4.731 1.00 85.25 757 SER A CA 1
ATOM 5880 C C . SER A 1 757 ? 15.417 1.175 4.048 1.00 85.25 757 SER A C 1
ATOM 5882 O O . SER A 1 757 ? 14.422 1.897 3.982 1.00 85.25 757 SER A O 1
ATOM 5884 N N . GLU A 1 758 ? 16.570 1.516 3.467 1.00 73.44 758 GLU A N 1
ATOM 5885 C CA . GLU A 1 758 ? 16.753 2.729 2.655 1.00 73.44 758 GLU A CA 1
ATOM 5886 C C . GLU A 1 758 ? 16.187 2.602 1.233 1.00 73.44 758 GLU A C 1
ATOM 5888 O O . GLU A 1 758 ? 16.043 3.600 0.527 1.00 73.44 758 GLU A O 1
ATOM 5893 N N . LYS A 1 759 ? 15.898 1.377 0.777 1.00 65.62 759 LYS A N 1
ATOM 5894 C CA . LYS A 1 759 ? 15.436 1.104 -0.588 1.00 65.62 759 LYS A CA 1
ATOM 5895 C C . LYS A 1 759 ? 13.928 0.855 -0.585 1.00 65.62 759 LYS A C 1
ATOM 5897 O O . LYS A 1 759 ? 13.507 -0.209 -0.131 1.00 65.62 759 LYS A O 1
ATOM 5902 N N . PRO A 1 760 ? 13.109 1.760 -1.157 1.00 61.97 760 PRO A N 1
ATOM 5903 C CA . PRO A 1 760 ? 11.761 1.403 -1.576 1.00 61.97 760 PRO A CA 1
ATOM 5904 C C . PRO A 1 760 ? 11.821 0.158 -2.467 1.00 61.97 760 PRO A C 1
ATOM 5906 O O . PRO A 1 760 ? 12.719 0.052 -3.311 1.00 61.97 760 PRO A O 1
ATOM 5909 N N . GLN A 1 761 ? 10.879 -0.775 -2.300 1.00 60.75 761 GLN A N 1
ATOM 5910 C CA . GLN A 1 761 ? 10.784 -1.929 -3.197 1.00 60.75 761 GLN A CA 1
ATOM 5911 C C . GLN A 1 761 ? 10.700 -1.440 -4.651 1.00 60.75 761 GLN A C 1
ATOM 5913 O O . GLN A 1 761 ? 10.018 -0.456 -4.953 1.00 60.75 761 GLN A O 1
ATOM 5918 N N . SER A 1 762 ? 11.422 -2.105 -5.557 1.00 55.72 762 SER A N 1
ATOM 5919 C CA . SER A 1 762 ? 11.524 -1.679 -6.954 1.00 55.72 762 SER A CA 1
ATOM 5920 C C . SER A 1 762 ? 10.139 -1.604 -7.593 1.00 55.72 762 SER A C 1
ATOM 5922 O O . SER A 1 762 ? 9.470 -2.630 -7.722 1.00 55.72 762 SER A O 1
ATOM 5924 N N . GLN A 1 763 ? 9.720 -0.407 -8.009 1.00 57.94 763 GLN A N 1
ATOM 5925 C CA . GLN A 1 763 ? 8.421 -0.196 -8.646 1.00 57.94 763 GLN A CA 1
ATOM 5926 C C . GLN A 1 763 ? 8.384 -0.900 -10.009 1.00 57.94 763 GLN A C 1
ATOM 5928 O O . GLN A 1 763 ? 8.859 -0.377 -11.018 1.00 57.94 763 GLN A O 1
ATOM 5933 N N . ILE A 1 764 ? 7.831 -2.113 -10.023 1.00 68.62 764 ILE A N 1
ATOM 5934 C CA . ILE A 1 764 ? 7.511 -2.853 -11.243 1.00 68.62 764 ILE A CA 1
ATOM 5935 C C . ILE A 1 764 ? 6.440 -2.055 -11.997 1.00 68.62 764 ILE A C 1
ATOM 5937 O O . ILE A 1 764 ? 5.447 -1.633 -11.405 1.00 68.62 764 ILE A O 1
ATOM 5941 N N . ALA A 1 765 ? 6.642 -1.834 -13.298 1.00 80.06 765 ALA A N 1
ATOM 5942 C CA . ALA A 1 765 ? 5.665 -1.130 -14.125 1.00 80.06 765 ALA A CA 1
ATOM 5943 C C . ALA A 1 765 ? 4.322 -1.896 -14.128 1.00 80.06 765 ALA A C 1
ATOM 5945 O O . ALA A 1 765 ? 4.336 -3.102 -14.398 1.00 80.06 765 ALA A O 1
ATOM 5946 N N . PRO A 1 766 ? 3.172 -1.242 -13.860 1.00 85.31 766 PRO A N 1
ATOM 5947 C CA . PRO A 1 766 ? 1.902 -1.938 -13.688 1.00 85.31 766 PRO A CA 1
ATOM 5948 C C . PRO A 1 766 ? 1.526 -2.844 -14.874 1.00 85.31 766 PRO A C 1
ATOM 5950 O O . PRO A 1 766 ? 1.793 -2.495 -16.030 1.00 85.31 766 PRO A O 1
ATOM 5953 N N . PRO A 1 767 ? 0.817 -3.970 -14.664 1.00 87.19 767 PRO A N 1
ATOM 5954 C CA . PRO A 1 767 ? 0.615 -4.967 -15.723 1.00 87.19 767 PRO A CA 1
ATOM 5955 C C . PRO A 1 767 ? -0.242 -4.456 -16.886 1.00 87.19 767 PRO A C 1
ATOM 5957 O O . PRO A 1 767 ? -0.124 -4.943 -18.011 1.00 87.19 767 PRO A O 1
ATOM 5960 N N . VAL A 1 768 ? -1.076 -3.440 -16.643 1.00 89.00 768 VAL A N 1
ATOM 5961 C CA . VAL A 1 768 ? -1.808 -2.713 -17.693 1.00 89.00 768 VAL A CA 1
ATOM 5962 C C . VAL A 1 768 ? -0.893 -1.802 -18.509 1.00 89.00 768 VAL A C 1
ATOM 5964 O O . VAL A 1 768 ? -1.089 -1.699 -19.716 1.00 89.00 768 VAL A O 1
ATOM 5967 N N . GLU A 1 769 ? 0.131 -1.188 -17.916 1.00 89.62 769 GLU A N 1
ATOM 5968 C CA . GLU A 1 769 ? 1.110 -0.388 -18.661 1.00 89.62 769 GLU A CA 1
ATOM 5969 C C . GLU A 1 769 ? 1.999 -1.276 -19.531 1.00 89.62 769 GLU A C 1
ATOM 5971 O O . GLU A 1 769 ? 2.172 -0.986 -20.717 1.00 89.62 769 GLU A O 1
ATOM 5976 N N . LEU A 1 770 ? 2.462 -2.407 -18.984 1.00 88.94 770 LEU A N 1
ATOM 5977 C CA . LEU A 1 770 ? 3.172 -3.447 -19.733 1.00 88.94 770 LEU A CA 1
ATOM 5978 C C . LEU A 1 770 ? 2.311 -3.995 -20.883 1.00 88.94 770 LEU A C 1
ATOM 5980 O O . LEU A 1 770 ? 2.772 -4.058 -22.025 1.00 88.94 770 LEU A O 1
ATOM 5984 N N . ARG A 1 771 ? 1.034 -4.323 -20.628 1.00 89.50 771 ARG A N 1
ATOM 5985 C CA . ARG A 1 771 ? 0.112 -4.789 -21.676 1.00 89.50 771 ARG A CA 1
ATOM 5986 C C . ARG A 1 771 ? -0.175 -3.711 -22.722 1.00 89.50 771 ARG A C 1
ATOM 5988 O O . ARG A 1 771 ? -0.216 -4.030 -23.907 1.00 89.50 771 ARG A O 1
ATOM 5995 N N . ALA A 1 772 ? -0.340 -2.453 -22.320 1.00 88.56 772 ALA A N 1
ATOM 5996 C CA . ALA A 1 772 ? -0.560 -1.343 -23.242 1.00 88.56 772 ALA A CA 1
ATOM 5997 C C . ALA A 1 772 ? 0.694 -1.020 -24.073 1.00 88.56 772 ALA A C 1
ATOM 5999 O O . ALA A 1 772 ? 0.571 -0.632 -25.232 1.00 88.56 772 ALA A O 1
ATOM 6000 N N . ALA A 1 773 ? 1.898 -1.201 -23.520 1.00 88.94 773 ALA A N 1
ATOM 6001 C CA . ALA A 1 773 ? 3.149 -1.105 -24.268 1.00 88.94 773 ALA A CA 1
ATOM 6002 C C . ALA A 1 773 ? 3.267 -2.235 -25.303 1.00 88.94 773 ALA A C 1
ATOM 6004 O O . ALA A 1 773 ? 3.533 -1.949 -26.470 1.00 88.94 773 ALA A O 1
ATOM 6005 N N . ALA A 1 774 ? 2.972 -3.480 -24.912 1.00 87.62 774 ALA A N 1
ATOM 6006 C CA . ALA A 1 774 ? 2.920 -4.619 -25.829 1.00 87.62 774 ALA A CA 1
ATOM 6007 C C . ALA A 1 774 ? 1.885 -4.414 -26.951 1.00 87.62 774 ALA A C 1
ATOM 6009 O O . ALA A 1 774 ? 2.215 -4.586 -28.117 1.00 87.62 774 ALA A O 1
ATOM 6010 N N . LEU A 1 775 ? 0.672 -3.945 -26.633 1.00 87.38 775 LEU A N 1
ATOM 6011 C CA . LEU A 1 775 ? -0.359 -3.645 -27.635 1.00 87.38 775 LEU A CA 1
ATOM 6012 C C . LEU A 1 775 ? 0.058 -2.511 -28.594 1.00 87.38 775 LEU A C 1
ATOM 6014 O O . LEU A 1 775 ? -0.227 -2.578 -29.787 1.00 87.38 775 LEU A O 1
ATOM 6018 N N . ARG A 1 776 ? 0.771 -1.482 -28.113 1.00 88.38 776 ARG A N 1
ATOM 6019 C CA . ARG A 1 776 ? 1.341 -0.439 -28.989 1.00 88.38 776 ARG A CA 1
ATOM 6020 C C . ARG A 1 776 ? 2.421 -0.998 -29.923 1.00 88.38 776 ARG A C 1
ATOM 6022 O O . ARG A 1 776 ? 2.466 -0.591 -31.083 1.00 88.38 776 ARG A O 1
ATOM 6029 N N . ALA A 1 777 ? 3.245 -1.937 -29.455 1.00 89.00 777 ALA A N 1
ATOM 6030 C CA . ALA A 1 777 ? 4.206 -2.644 -30.302 1.00 89.00 777 ALA A CA 1
ATOM 6031 C C . ALA A 1 777 ? 3.496 -3.532 -31.344 1.00 89.00 777 ALA A C 1
ATOM 6033 O O . ALA A 1 777 ? 3.764 -3.381 -32.529 1.00 89.00 777 ALA A O 1
ATOM 6034 N N . GLU A 1 778 ? 2.512 -4.344 -30.931 1.00 88.19 778 GLU A N 1
ATOM 6035 C CA . GLU A 1 778 ? 1.664 -5.171 -31.813 1.00 88.19 778 GLU A CA 1
ATOM 6036 C C . GLU A 1 778 ? 1.045 -4.353 -32.963 1.00 88.19 778 GLU A C 1
ATOM 6038 O O . GLU A 1 778 ? 1.060 -4.787 -34.115 1.00 88.19 778 GLU A O 1
ATOM 6043 N N . ILE A 1 779 ? 0.536 -3.150 -32.668 1.00 86.81 779 ILE A N 1
ATOM 6044 C CA . ILE A 1 779 ? -0.021 -2.228 -33.671 1.00 86.81 779 ILE A CA 1
ATOM 6045 C C . ILE A 1 779 ? 1.079 -1.681 -34.597 1.00 86.81 779 ILE A C 1
ATOM 6047 O O . ILE A 1 779 ? 0.920 -1.714 -35.815 1.00 86.81 779 ILE A O 1
ATOM 6051 N N . THR A 1 780 ? 2.210 -1.235 -34.042 1.00 88.44 780 THR A N 1
ATOM 6052 C CA . THR A 1 780 ? 3.336 -0.680 -34.821 1.00 88.44 780 THR A CA 1
ATOM 6053 C C . THR A 1 780 ? 3.938 -1.724 -35.772 1.00 88.44 780 THR A C 1
ATOM 6055 O O . THR A 1 780 ? 4.233 -1.424 -36.931 1.00 88.44 780 THR A O 1
ATOM 6058 N N . ASP A 1 781 ? 4.072 -2.974 -35.322 1.00 89.31 781 ASP A N 1
ATOM 6059 C CA . ASP A 1 781 ? 4.543 -4.088 -36.147 1.00 89.31 781 ASP A CA 1
ATOM 6060 C C . ASP A 1 781 ? 3.527 -4.465 -37.234 1.00 89.31 781 ASP A C 1
ATOM 6062 O O . ASP A 1 781 ? 3.921 -4.754 -38.367 1.00 89.31 781 ASP A O 1
ATOM 6066 N N . ALA A 1 782 ? 2.222 -4.408 -36.940 1.00 86.81 782 ALA A N 1
ATOM 6067 C CA . ALA A 1 782 ? 1.171 -4.624 -37.932 1.00 86.81 782 ALA A CA 1
ATOM 6068 C C . ALA A 1 782 ? 1.164 -3.534 -39.022 1.00 86.81 782 ALA A C 1
ATOM 6070 O O . ALA A 1 782 ? 1.079 -3.861 -40.208 1.00 86.81 782 ALA A O 1
ATOM 6071 N N . GLU A 1 783 ? 1.336 -2.260 -38.658 1.00 88.12 783 GLU A N 1
ATOM 6072 C CA . GLU A 1 783 ? 1.522 -1.154 -39.611 1.00 88.12 783 GLU A CA 1
ATOM 6073 C C . GLU A 1 783 ? 2.800 -1.346 -40.447 1.00 88.12 783 GLU A C 1
ATOM 6075 O O . GLU A 1 783 ? 2.775 -1.232 -41.676 1.00 88.12 783 GLU A O 1
ATOM 6080 N N . GLY A 1 784 ? 3.906 -1.743 -39.809 1.00 86.12 784 GLY A N 1
ATOM 6081 C CA . GLY A 1 784 ? 5.166 -2.067 -40.480 1.00 86.12 784 GLY A CA 1
ATOM 6082 C C . GLY A 1 784 ? 5.087 -3.283 -41.415 1.00 86.12 784 GLY A C 1
ATOM 6083 O O . GLY A 1 784 ? 5.822 -3.343 -42.404 1.00 86.12 784 GLY A O 1
ATOM 6084 N N . LEU A 1 785 ? 4.206 -4.251 -41.147 1.00 87.25 785 LEU A N 1
ATOM 6085 C CA . LEU A 1 785 ? 3.872 -5.346 -42.066 1.00 87.25 785 LEU A CA 1
ATOM 6086 C C . LEU A 1 785 ? 2.959 -4.875 -43.206 1.00 87.25 785 LEU A C 1
ATOM 6088 O O . LEU A 1 785 ? 3.161 -5.302 -44.343 1.00 87.25 785 LEU A O 1
ATOM 6092 N N . GLY A 1 786 ? 2.024 -3.961 -42.933 1.00 86.88 786 GLY A N 1
ATOM 6093 C CA . GLY A 1 786 ? 1.193 -3.298 -43.941 1.00 86.88 786 GLY A CA 1
ATOM 6094 C C . GLY A 1 786 ? 2.035 -2.578 -44.994 1.00 86.88 786 GLY A C 1
ATOM 6095 O O . GLY A 1 786 ? 1.926 -2.889 -46.178 1.00 86.88 786 GLY A O 1
ATOM 6096 N N . LEU A 1 787 ? 2.967 -1.719 -44.568 1.00 88.81 787 LEU A N 1
ATOM 6097 C CA . LEU A 1 787 ? 3.904 -1.029 -45.467 1.00 88.81 787 LEU A CA 1
ATOM 6098 C C . LEU A 1 787 ? 4.744 -2.014 -46.300 1.00 88.81 787 LEU A C 1
ATOM 6100 O O . LEU A 1 787 ? 4.867 -1.855 -47.512 1.00 88.81 787 LEU A O 1
ATOM 6104 N N . LYS A 1 788 ? 5.250 -3.096 -45.689 1.00 89.00 788 LYS A N 1
ATOM 6105 C CA . LYS A 1 788 ? 5.979 -4.156 -46.415 1.00 89.00 788 LYS A CA 1
ATOM 6106 C C . LYS A 1 788 ? 5.099 -4.872 -47.448 1.00 89.00 788 LYS A C 1
ATOM 6108 O O . LYS A 1 788 ? 5.618 -5.300 -48.478 1.00 89.00 788 LYS A O 1
ATOM 6113 N N . LEU A 1 789 ? 3.797 -5.025 -47.204 1.00 87.56 789 LEU A N 1
ATOM 6114 C CA . LEU A 1 789 ? 2.853 -5.571 -48.185 1.00 87.56 789 LEU A CA 1
ATOM 6115 C C . LEU A 1 789 ? 2.563 -4.568 -49.308 1.00 87.56 789 LEU A C 1
ATOM 6117 O O . LEU A 1 789 ? 2.537 -4.974 -50.469 1.00 87.56 789 LEU A O 1
ATOM 6121 N N . GLU A 1 790 ? 2.434 -3.275 -49.003 1.00 90.19 790 GLU A N 1
ATOM 6122 C CA . GLU A 1 790 ? 2.297 -2.220 -50.014 1.00 90.19 790 GLU A CA 1
ATOM 6123 C C . GLU A 1 790 ? 3.536 -2.128 -50.919 1.00 90.19 790 GLU A C 1
ATOM 6125 O O . GLU A 1 790 ? 3.383 -2.121 -52.141 1.00 90.19 790 GLU A O 1
ATOM 6130 N N . ASP A 1 791 ? 4.751 -2.183 -50.365 1.00 90.06 791 ASP A N 1
ATOM 6131 C CA . ASP A 1 791 ? 6.014 -2.232 -51.123 1.00 90.06 791 ASP A CA 1
ATOM 6132 C C . ASP A 1 791 ? 6.127 -3.480 -52.013 1.00 90.06 791 ASP A C 1
ATOM 6134 O O . ASP A 1 791 ? 6.648 -3.443 -53.135 1.00 90.06 791 ASP A O 1
ATOM 6138 N N . ARG A 1 792 ? 5.616 -4.624 -51.541 1.00 90.81 792 ARG A N 1
ATOM 6139 C CA . ARG A 1 792 ? 5.538 -5.845 -52.356 1.00 90.81 792 ARG A CA 1
ATOM 6140 C C . ARG A 1 792 ? 4.478 -5.707 -53.442 1.00 90.81 792 ARG A C 1
ATOM 6142 O O . ARG A 1 792 ? 4.717 -6.143 -54.567 1.00 90.81 792 ARG A O 1
ATOM 6149 N N . GLU A 1 793 ? 3.352 -5.055 -53.168 1.00 92.56 793 GLU A N 1
ATOM 6150 C CA . GLU A 1 793 ? 2.346 -4.743 -54.178 1.00 92.56 793 GLU A CA 1
ATOM 6151 C C . GLU A 1 793 ? 2.847 -3.749 -55.233 1.00 92.56 793 GLU A C 1
ATOM 6153 O O . GLU A 1 793 ? 2.581 -3.969 -56.415 1.00 92.56 793 GLU A O 1
ATOM 6158 N N . THR A 1 794 ? 3.555 -2.675 -54.867 1.00 92.12 794 THR A N 1
ATOM 6159 C CA . THR A 1 794 ? 4.146 -1.726 -55.829 1.00 92.12 794 THR A CA 1
ATOM 6160 C C . THR A 1 794 ? 5.192 -2.429 -56.685 1.00 92.12 794 THR A C 1
ATOM 6162 O O . THR A 1 794 ? 5.074 -2.394 -57.911 1.00 92.12 794 THR A O 1
ATOM 6165 N N . SER A 1 795 ? 6.093 -3.205 -56.074 1.00 90.69 795 SER A N 1
ATOM 6166 C CA . SER A 1 795 ? 7.042 -4.080 -56.779 1.00 90.69 795 SER A CA 1
ATOM 6167 C C . SER A 1 795 ? 6.335 -5.022 -57.766 1.00 90.69 795 SER A C 1
ATOM 6169 O O . SER A 1 795 ? 6.720 -5.122 -58.930 1.00 90.69 795 SER A O 1
ATOM 6171 N N . ILE A 1 796 ? 5.241 -5.676 -57.358 1.00 91.75 796 ILE A N 1
ATOM 6172 C CA . ILE A 1 796 ? 4.436 -6.547 -58.231 1.00 91.75 796 ILE A CA 1
ATOM 6173 C C . ILE A 1 796 ? 3.744 -5.748 -59.348 1.00 91.75 796 ILE A C 1
ATOM 6175 O O . ILE A 1 796 ? 3.665 -6.225 -60.483 1.00 91.75 796 ILE A O 1
ATOM 6179 N N . LYS A 1 797 ? 3.247 -4.536 -59.073 1.00 92.31 797 LYS A N 1
ATOM 6180 C CA . LYS A 1 797 ? 2.644 -3.635 -60.072 1.00 92.31 797 LYS A CA 1
ATOM 6181 C C . LYS A 1 797 ? 3.694 -3.176 -61.095 1.00 92.31 797 LYS A C 1
ATOM 6183 O O . LYS A 1 797 ? 3.379 -3.105 -62.282 1.00 92.31 797 LYS A O 1
ATOM 6188 N N . GLU A 1 798 ? 4.939 -2.941 -60.689 1.00 90.69 798 GLU A N 1
ATOM 6189 C CA . GLU A 1 798 ? 6.050 -2.546 -61.567 1.00 90.69 798 GLU A CA 1
ATOM 6190 C C . GLU A 1 798 ? 6.648 -3.709 -62.364 1.00 90.69 798 GLU A C 1
ATOM 6192 O O . GLU A 1 798 ? 6.891 -3.568 -63.565 1.00 90.69 798 GLU A O 1
ATOM 6197 N N . LEU A 1 799 ? 6.768 -4.896 -61.769 1.00 88.75 799 LEU A N 1
ATOM 6198 C CA . LEU A 1 799 ? 7.085 -6.127 -62.498 1.00 88.75 799 LEU A CA 1
ATOM 6199 C C . LEU A 1 799 ? 6.000 -6.439 -63.545 1.00 88.75 799 LEU A C 1
ATOM 6201 O O . LEU A 1 799 ? 6.315 -6.752 -64.692 1.00 88.75 799 LEU A O 1
ATOM 6205 N N . LYS A 1 800 ? 4.714 -6.243 -63.217 1.00 88.94 800 LYS A N 1
ATOM 6206 C CA . LYS A 1 800 ? 3.605 -6.352 -64.186 1.00 88.94 800 LYS A CA 1
ATOM 6207 C C . LYS A 1 800 ? 3.665 -5.278 -65.286 1.00 88.94 800 LYS A C 1
ATOM 6209 O O . LYS A 1 800 ? 3.355 -5.594 -66.434 1.00 88.94 800 LYS A O 1
ATOM 6214 N N . LYS A 1 801 ? 4.070 -4.035 -64.985 1.00 91.31 801 LYS A N 1
ATOM 6215 C CA . LYS A 1 801 ? 4.285 -2.972 -65.995 1.00 91.31 801 LYS A CA 1
ATOM 6216 C C . LYS A 1 801 ? 5.454 -3.307 -66.926 1.00 91.31 801 LYS A C 1
ATOM 6218 O O . LYS A 1 801 ? 5.277 -3.304 -68.138 1.00 91.31 801 LYS A O 1
ATOM 6223 N N . SER A 1 802 ? 6.624 -3.627 -66.379 1.00 84.00 802 SER A N 1
ATOM 6224 C CA . SER A 1 802 ? 7.832 -3.927 -67.161 1.00 84.00 802 SER A CA 1
ATOM 6225 C C . SER A 1 802 ? 7.679 -5.193 -68.011 1.00 84.00 802 SER A C 1
ATOM 6227 O O . SER A 1 802 ? 8.106 -5.200 -69.162 1.00 84.00 802 SER A O 1
ATOM 6229 N N . LEU A 1 803 ? 6.976 -6.220 -67.520 1.00 84.31 803 LEU A N 1
ATOM 6230 C CA . LEU A 1 803 ? 6.627 -7.410 -68.305 1.00 84.31 803 LEU A CA 1
ATOM 6231 C C . LEU A 1 803 ? 5.635 -7.097 -69.444 1.00 84.31 803 LEU A C 1
ATOM 6233 O O . LEU A 1 803 ? 5.771 -7.654 -70.532 1.00 84.31 803 LEU A O 1
ATOM 6237 N N . LYS A 1 804 ? 4.682 -6.170 -69.247 1.00 86.56 804 LYS A N 1
ATOM 6238 C CA . LYS A 1 804 ? 3.845 -5.648 -70.347 1.00 86.56 804 LYS A CA 1
ATOM 6239 C C . LYS A 1 804 ? 4.664 -4.860 -71.374 1.00 86.56 804 LYS A C 1
ATOM 6241 O O . LYS A 1 804 ? 4.452 -5.052 -72.565 1.00 86.56 804 LYS A O 1
ATOM 6246 N N . ILE A 1 805 ? 5.595 -4.013 -70.929 1.00 84.56 805 ILE A N 1
ATOM 6247 C CA . ILE A 1 805 ? 6.468 -3.226 -71.817 1.00 84.56 805 ILE A CA 1
ATOM 6248 C C . ILE A 1 805 ? 7.355 -4.155 -72.655 1.00 84.56 805 ILE A C 1
ATOM 6250 O O . ILE A 1 805 ? 7.374 -4.008 -73.872 1.00 84.56 805 ILE A O 1
ATOM 6254 N N . LYS A 1 806 ? 8.004 -5.159 -72.043 1.00 81.69 806 LYS A N 1
ATOM 6255 C CA . LYS A 1 806 ? 8.799 -6.165 -72.770 1.00 81.69 806 LYS A CA 1
ATOM 6256 C C . LYS A 1 806 ? 7.985 -6.856 -73.863 1.00 81.69 806 LYS A C 1
ATOM 6258 O O . LYS A 1 806 ? 8.403 -6.821 -75.013 1.00 81.69 806 LYS A O 1
ATOM 6263 N N . ARG A 1 807 ? 6.783 -7.353 -73.541 1.00 77.12 807 ARG A N 1
ATOM 6264 C CA . ARG A 1 807 ? 5.873 -7.954 -74.535 1.00 77.12 807 ARG A CA 1
ATOM 6265 C C . ARG A 1 807 ? 5.476 -6.985 -75.652 1.00 77.12 807 ARG A C 1
ATOM 6267 O O . ARG A 1 807 ? 5.411 -7.392 -76.803 1.00 77.12 807 ARG A O 1
ATOM 6274 N N . GLY A 1 808 ? 5.239 -5.710 -75.340 1.00 78.19 808 GLY A N 1
ATOM 6275 C CA . GLY A 1 808 ? 4.964 -4.683 -76.352 1.00 78.19 808 GLY A CA 1
ATOM 6276 C C . GLY A 1 808 ? 6.153 -4.432 -77.288 1.00 78.19 808 GLY A C 1
ATOM 6277 O O . GLY A 1 808 ? 5.974 -4.334 -78.498 1.00 78.19 808 GLY A O 1
ATOM 6278 N N . CYS A 1 809 ? 7.374 -4.393 -76.749 1.00 79.50 809 CYS A N 1
ATOM 6279 C CA . CYS A 1 809 ? 8.597 -4.282 -77.545 1.00 79.50 809 CYS A CA 1
ATOM 6280 C C . CYS A 1 809 ? 8.875 -5.546 -78.376 1.00 79.50 809 CYS A C 1
ATOM 6282 O O . CYS A 1 809 ? 9.311 -5.427 -79.515 1.00 79.50 809 CYS A O 1
ATOM 6284 N N . GLU A 1 810 ? 8.604 -6.738 -77.838 1.00 77.44 810 GLU A N 1
ATOM 6285 C CA . GLU A 1 810 ? 8.703 -8.018 -78.555 1.00 77.44 810 GLU A CA 1
ATOM 6286 C C . GLU A 1 810 ? 7.720 -8.071 -79.735 1.00 77.44 810 GLU A C 1
ATOM 6288 O O . GLU A 1 810 ? 8.124 -8.419 -80.841 1.00 77.44 810 GLU A O 1
ATOM 6293 N N . ILE A 1 811 ? 6.466 -7.647 -79.531 1.00 78.12 811 ILE A N 1
ATOM 6294 C CA . ILE A 1 811 ? 5.460 -7.523 -80.598 1.00 78.12 811 ILE A CA 1
ATOM 6295 C C . ILE A 1 811 ? 5.920 -6.513 -81.656 1.00 78.12 811 ILE A C 1
ATOM 6297 O O . ILE A 1 811 ? 5.994 -6.870 -82.825 1.00 78.12 811 ILE A O 1
ATOM 6301 N N . SER A 1 812 ? 6.340 -5.305 -81.267 1.00 76.31 812 SER A N 1
ATOM 6302 C CA . SER A 1 812 ? 6.782 -4.285 -82.233 1.00 76.31 812 SER A CA 1
ATOM 6303 C C . SER A 1 812 ? 8.075 -4.654 -82.980 1.00 76.31 812 SER A C 1
ATOM 6305 O O . SER A 1 812 ? 8.300 -4.216 -84.109 1.00 76.31 812 SER A O 1
ATOM 6307 N N . LEU A 1 813 ? 8.923 -5.507 -82.394 1.00 75.50 813 LEU A N 1
ATOM 6308 C CA . LEU A 1 813 ? 10.077 -6.092 -83.079 1.00 75.50 813 LEU A CA 1
ATOM 6309 C C . LEU A 1 813 ? 9.665 -7.176 -84.092 1.00 75.50 813 LEU A C 1
ATOM 6311 O O . LEU A 1 813 ? 10.355 -7.354 -85.092 1.00 75.50 813 LEU A O 1
ATOM 6315 N N . LEU A 1 814 ? 8.572 -7.903 -83.841 1.00 76.25 814 LEU A N 1
ATOM 6316 C CA . LEU A 1 814 ? 8.002 -8.872 -84.783 1.00 76.25 814 LEU A CA 1
ATOM 6317 C C . LEU A 1 814 ? 7.247 -8.171 -85.920 1.00 76.25 814 LEU A C 1
ATOM 6319 O O . LEU A 1 814 ? 7.452 -8.542 -87.070 1.00 76.25 814 LEU A O 1
ATOM 6323 N N . GLU A 1 815 ? 6.472 -7.125 -85.621 1.00 74.62 815 GLU A N 1
ATOM 6324 C CA . GLU A 1 815 ? 5.830 -6.246 -86.612 1.00 74.62 815 GLU A CA 1
ATOM 6325 C C . GLU A 1 815 ? 6.875 -5.692 -87.590 1.00 74.62 815 GLU A C 1
ATOM 6327 O O . GLU A 1 815 ? 6.809 -5.976 -88.779 1.00 74.62 815 GLU A O 1
ATOM 6332 N N . LYS A 1 816 ? 7.945 -5.058 -87.089 1.00 78.88 816 LYS A N 1
ATOM 6333 C CA . LYS A 1 816 ? 9.027 -4.537 -87.947 1.00 78.88 816 LYS A CA 1
ATOM 6334 C C . LYS A 1 816 ? 9.789 -5.597 -88.744 1.00 78.88 816 LYS A C 1
ATOM 6336 O O . LYS A 1 816 ? 10.427 -5.256 -89.735 1.00 78.88 816 LYS A O 1
ATOM 6341 N N . LYS A 1 817 ? 9.778 -6.861 -88.311 1.00 77.00 817 LYS A N 1
ATOM 6342 C CA . LYS A 1 817 ? 10.362 -7.981 -89.070 1.00 77.00 817 LYS A CA 1
ATOM 6343 C C . LYS A 1 817 ? 9.431 -8.488 -90.167 1.00 77.00 817 LYS A C 1
ATOM 6345 O O . LYS A 1 817 ? 9.936 -8.999 -91.158 1.00 77.00 817 LYS A O 1
ATOM 6350 N N . LEU A 1 818 ? 8.118 -8.346 -89.995 1.00 78.31 818 LEU A N 1
ATOM 6351 C CA . LEU A 1 818 ? 7.147 -8.539 -91.069 1.00 78.31 818 LEU A CA 1
ATOM 6352 C C . LEU A 1 818 ? 7.262 -7.380 -92.063 1.00 78.31 818 LEU A C 1
ATOM 6354 O O . LEU A 1 818 ? 7.584 -7.644 -93.211 1.00 78.31 818 LEU A O 1
ATOM 6358 N N . ASP A 1 819 ? 7.192 -6.122 -91.607 1.00 76.69 819 ASP A N 1
ATOM 6359 C CA . ASP A 1 819 ? 7.365 -4.936 -92.464 1.00 76.69 819 ASP A CA 1
ATOM 6360 C C . ASP A 1 819 ? 8.648 -5.021 -93.312 1.00 76.69 819 ASP A C 1
ATOM 6362 O O . ASP A 1 819 ? 8.631 -4.753 -94.510 1.00 76.69 819 ASP A O 1
ATOM 6366 N N . MET A 1 820 ? 9.782 -5.397 -92.701 1.00 71.38 820 MET A N 1
ATOM 6367 C CA . MET A 1 820 ? 11.060 -5.509 -93.414 1.00 71.38 820 MET A CA 1
ATOM 6368 C C . MET A 1 820 ? 11.100 -6.675 -94.400 1.00 71.38 820 MET A C 1
ATOM 6370 O O . MET A 1 820 ? 11.684 -6.512 -95.466 1.00 71.38 820 MET A O 1
ATOM 6374 N N . ARG A 1 821 ? 10.459 -7.805 -94.087 1.00 79.56 821 ARG A N 1
ATOM 6375 C CA . ARG A 1 821 ? 10.323 -8.921 -95.026 1.00 79.56 821 ARG A CA 1
ATOM 6376 C C . ARG A 1 821 ? 9.408 -8.552 -96.195 1.00 79.56 821 ARG A C 1
ATOM 6378 O O . ARG A 1 821 ? 9.737 -8.862 -97.330 1.00 79.56 821 ARG A O 1
ATOM 6385 N N . ASP A 1 822 ? 8.300 -7.865 -95.938 1.00 77.31 822 ASP A N 1
ATOM 6386 C CA . ASP A 1 822 ? 7.396 -7.380 -96.982 1.00 77.31 822 ASP A CA 1
ATOM 6387 C C . ASP A 1 822 ? 8.127 -6.354 -97.879 1.00 77.31 822 ASP A C 1
ATOM 6389 O O . ASP A 1 822 ? 7.991 -6.372 -99.104 1.00 77.31 822 ASP A O 1
ATOM 6393 N N . PHE A 1 823 ? 8.993 -5.509 -97.300 1.00 75.19 823 PHE A N 1
ATOM 6394 C CA . PHE A 1 823 ? 9.909 -4.657 -98.066 1.00 75.19 823 PHE A CA 1
ATOM 6395 C C . PHE A 1 823 ? 10.932 -5.456 -98.889 1.00 75.19 823 PHE A C 1
ATOM 6397 O O . PHE A 1 823 ? 11.141 -5.107 -100.047 1.00 75.19 823 PHE A O 1
ATOM 6404 N N . GLU A 1 824 ? 11.539 -6.517 -98.351 1.00 78.50 824 GLU A N 1
ATOM 6405 C CA . GLU A 1 824 ? 12.431 -7.414 -99.107 1.00 78.50 824 GLU A CA 1
ATOM 6406 C C . GLU A 1 824 ? 11.683 -8.094 -100.270 1.00 78.50 824 GLU A C 1
ATOM 6408 O O . GLU A 1 824 ? 12.133 -8.008 -101.409 1.00 78.50 824 GLU A O 1
ATOM 6413 N N . GLU A 1 825 ? 10.486 -8.643 -100.040 1.00 81.50 825 GLU A N 1
ATOM 6414 C CA . GLU A 1 825 ? 9.662 -9.272 -101.085 1.00 81.50 825 GLU A CA 1
ATOM 6415 C C . GLU A 1 825 ? 9.214 -8.265 -102.169 1.00 81.50 825 GLU A C 1
ATOM 6417 O O . GLU A 1 825 ? 9.167 -8.614 -103.351 1.00 81.50 825 GLU A O 1
ATOM 6422 N N . THR A 1 826 ? 8.960 -6.992 -101.824 1.00 80.12 826 THR A N 1
ATOM 6423 C CA . THR A 1 826 ? 8.724 -5.937 -102.839 1.00 80.12 826 THR A CA 1
ATOM 6424 C C . THR A 1 826 ? 9.996 -5.460 -103.545 1.00 80.12 826 THR A C 1
ATOM 6426 O O . THR A 1 826 ? 9.920 -5.065 -104.709 1.00 80.12 826 THR A O 1
ATOM 6429 N N . MET A 1 827 ? 11.162 -5.503 -102.895 1.00 78.88 827 MET A N 1
ATOM 6430 C CA . MET A 1 827 ? 12.446 -5.170 -103.522 1.00 78.88 827 MET A CA 1
ATOM 6431 C C . MET A 1 827 ? 12.873 -6.246 -104.520 1.00 78.88 827 MET A C 1
ATOM 6433 O O . MET A 1 827 ? 13.277 -5.898 -105.627 1.00 78.88 827 MET A O 1
ATOM 6437 N N . ASP A 1 828 ? 12.703 -7.524 -104.179 1.00 82.62 828 ASP A N 1
ATOM 6438 C CA . ASP A 1 828 ? 12.937 -8.651 -105.087 1.00 82.62 828 ASP A CA 1
ATOM 6439 C C . ASP A 1 828 ? 11.968 -8.619 -106.280 1.00 82.62 828 ASP A C 1
ATOM 6441 O O . ASP A 1 828 ? 12.385 -8.838 -107.418 1.00 82.62 828 ASP A O 1
ATOM 6445 N N . ALA A 1 829 ? 10.693 -8.268 -106.061 1.00 81.38 829 ALA A N 1
ATOM 6446 C CA . ALA A 1 829 ? 9.730 -8.068 -107.147 1.00 81.38 829 ALA A CA 1
ATOM 6447 C C . ALA A 1 829 ? 10.136 -6.911 -108.082 1.00 81.38 829 ALA A C 1
ATOM 6449 O O . ALA A 1 829 ? 10.152 -7.080 -109.299 1.00 81.38 829 ALA A O 1
ATOM 6450 N N . LEU A 1 830 ? 10.537 -5.759 -107.529 1.00 80.88 830 LEU A N 1
ATOM 6451 C CA . LEU A 1 830 ? 11.031 -4.626 -108.321 1.00 80.88 830 LEU A CA 1
ATOM 6452 C C . LEU A 1 830 ? 12.350 -4.940 -109.043 1.00 80.88 830 LEU A C 1
ATOM 6454 O O . LEU A 1 830 ? 12.570 -4.436 -110.143 1.00 80.88 830 LEU A O 1
ATOM 6458 N N . GLN A 1 831 ? 13.222 -5.769 -108.465 1.00 80.12 831 GLN A N 1
ATOM 6459 C CA . GLN A 1 831 ? 14.439 -6.222 -109.137 1.00 80.12 831 GLN A CA 1
ATOM 6460 C C . GLN A 1 831 ? 14.117 -7.199 -110.275 1.00 80.12 831 GLN A C 1
ATOM 6462 O O . GLN A 1 831 ? 14.721 -7.092 -111.337 1.00 80.12 831 GLN A O 1
ATOM 6467 N N . ALA A 1 832 ? 13.129 -8.084 -110.110 1.00 82.81 832 ALA A N 1
ATOM 6468 C CA . ALA A 1 832 ? 12.644 -8.944 -111.189 1.00 82.81 832 ALA A CA 1
ATOM 6469 C C . ALA A 1 832 ? 12.016 -8.134 -112.342 1.00 82.81 832 ALA A C 1
ATOM 6471 O O . ALA A 1 832 ? 12.299 -8.421 -113.506 1.00 82.81 832 ALA A O 1
ATOM 6472 N N . ASP A 1 833 ? 11.246 -7.081 -112.039 1.00 81.12 833 ASP A N 1
ATOM 6473 C CA . ASP A 1 833 ? 10.735 -6.131 -113.040 1.00 81.12 833 ASP A CA 1
ATOM 6474 C C . ASP A 1 833 ? 11.883 -5.395 -113.762 1.00 81.12 833 ASP A C 1
ATOM 6476 O O . ASP A 1 833 ? 11.853 -5.233 -114.984 1.00 81.12 833 ASP A O 1
ATOM 6480 N N . ILE A 1 834 ? 12.926 -4.971 -113.035 1.00 81.12 834 ILE A N 1
ATOM 6481 C CA . ILE A 1 834 ? 14.129 -4.349 -113.618 1.00 81.12 834 ILE A CA 1
ATOM 6482 C C . ILE A 1 834 ? 14.868 -5.333 -114.530 1.00 81.12 834 ILE A C 1
ATOM 6484 O O . ILE A 1 834 ? 15.219 -4.962 -115.649 1.00 81.12 834 ILE A O 1
ATOM 6488 N N . ASP A 1 835 ? 15.074 -6.575 -114.095 1.00 82.75 835 ASP A N 1
ATOM 6489 C CA . ASP A 1 835 ? 15.764 -7.612 -114.866 1.00 82.75 835 ASP A CA 1
ATOM 6490 C C . ASP A 1 835 ? 14.960 -8.004 -116.120 1.00 82.75 835 ASP A C 1
ATOM 6492 O O . ASP A 1 835 ? 15.541 -8.207 -117.192 1.00 82.75 835 ASP A O 1
ATOM 6496 N N . GLN A 1 836 ? 13.622 -8.026 -116.039 1.00 83.25 836 GLN A N 1
ATOM 6497 C CA . GLN A 1 836 ? 12.752 -8.186 -117.207 1.00 83.25 836 GLN A CA 1
ATOM 6498 C C . GLN A 1 836 ? 12.890 -6.998 -118.173 1.00 83.25 836 GLN A C 1
ATOM 6500 O O . GLN A 1 836 ? 13.092 -7.205 -119.370 1.00 83.25 836 GLN A O 1
ATOM 6505 N N . LEU A 1 837 ? 12.845 -5.756 -117.680 1.00 78.56 837 LEU A N 1
ATOM 6506 C CA . LEU A 1 837 ? 13.024 -4.559 -118.510 1.00 78.56 837 LEU A CA 1
ATOM 6507 C C . LEU A 1 837 ? 14.433 -4.482 -119.127 1.00 78.56 837 LEU A C 1
ATOM 6509 O O . LEU A 1 837 ? 14.582 -4.030 -120.264 1.00 78.56 837 LEU A O 1
ATOM 6513 N N . GLU A 1 838 ? 15.470 -4.946 -118.425 1.00 80.00 838 GLU A N 1
ATOM 6514 C CA . GLU A 1 838 ? 16.835 -5.112 -118.943 1.00 80.00 838 GLU A CA 1
ATOM 6515 C C . GLU A 1 838 ? 16.892 -6.185 -120.046 1.00 80.00 838 GLU A C 1
ATOM 6517 O O . GLU A 1 838 ? 17.551 -5.969 -121.069 1.00 80.00 838 GLU A O 1
ATOM 6522 N N . ALA A 1 839 ? 16.166 -7.298 -119.895 1.00 80.69 839 ALA A N 1
ATOM 6523 C CA . ALA A 1 839 ? 16.055 -8.347 -120.908 1.00 80.69 839 ALA A CA 1
ATOM 6524 C C . ALA A 1 839 ? 15.298 -7.870 -122.164 1.00 80.69 839 ALA A C 1
ATOM 6526 O O . ALA A 1 839 ? 15.796 -8.046 -123.277 1.00 80.69 839 ALA A O 1
ATOM 6527 N N . GLU A 1 840 ? 14.160 -7.187 -122.014 1.00 79.00 840 GLU A N 1
ATOM 6528 C CA . GLU A 1 840 ? 13.410 -6.574 -123.123 1.00 79.00 840 GLU A CA 1
ATOM 6529 C C . GLU A 1 840 ? 14.267 -5.530 -123.866 1.00 79.00 840 GLU A C 1
ATOM 6531 O O . GLU A 1 840 ? 14.348 -5.517 -125.097 1.00 79.00 840 GLU A O 1
ATOM 6536 N N . LYS A 1 841 ? 15.006 -4.700 -123.122 1.00 74.62 841 LYS A N 1
ATOM 6537 C CA . LYS A 1 841 ? 15.997 -3.731 -123.625 1.00 74.62 841 LYS A CA 1
ATOM 6538 C C . LYS A 1 841 ? 17.181 -4.402 -124.335 1.00 74.62 841 LYS A C 1
ATOM 6540 O O . LYS A 1 841 ? 17.702 -3.843 -125.305 1.00 74.62 841 LYS A O 1
ATOM 6545 N N . ALA A 1 842 ? 17.613 -5.583 -123.894 1.00 77.75 842 ALA A N 1
ATOM 6546 C CA . ALA A 1 842 ? 18.635 -6.381 -124.569 1.00 77.75 842 ALA A CA 1
ATOM 6547 C C . ALA A 1 842 ? 18.101 -7.018 -125.864 1.00 77.75 842 ALA A C 1
ATOM 6549 O O . ALA A 1 842 ? 18.788 -6.985 -126.888 1.00 77.75 842 ALA A O 1
ATOM 6550 N N . GLU A 1 843 ? 16.860 -7.510 -125.867 1.00 76.62 843 GLU A N 1
ATOM 6551 C CA . GLU A 1 843 ? 16.219 -8.043 -127.070 1.00 76.62 843 GLU A CA 1
ATOM 6552 C C . GLU A 1 843 ? 15.982 -6.938 -128.113 1.00 76.62 843 GLU A C 1
ATOM 6554 O O . GLU A 1 843 ? 16.292 -7.112 -129.292 1.00 76.62 843 GLU A O 1
ATOM 6559 N N . LEU A 1 844 ? 15.547 -5.749 -127.681 1.00 66.69 844 LEU A N 1
ATOM 6560 C CA . LEU A 1 844 ? 15.452 -4.560 -128.532 1.00 66.69 844 LEU A CA 1
ATOM 6561 C C . LEU A 1 844 ? 16.819 -4.148 -129.104 1.00 66.69 844 LEU A C 1
ATOM 6563 O O . LEU A 1 844 ? 16.902 -3.823 -130.288 1.00 66.69 844 LEU A O 1
ATOM 6567 N N . LYS A 1 845 ? 17.911 -4.229 -128.328 1.00 68.38 845 LYS A N 1
ATOM 6568 C CA . LYS A 1 845 ? 19.279 -4.015 -128.845 1.00 68.38 845 LYS A CA 1
ATOM 6569 C C . LYS A 1 845 ? 19.693 -5.053 -129.895 1.00 68.38 845 LYS A C 1
ATOM 6571 O O . LYS A 1 845 ? 20.363 -4.683 -130.857 1.00 68.38 845 LYS A O 1
ATOM 6576 N N . LEU A 1 846 ? 19.296 -6.318 -129.748 1.00 64.88 846 LEU A N 1
ATOM 6577 C CA . LEU A 1 846 ? 19.548 -7.364 -130.750 1.00 64.88 846 LEU A CA 1
ATOM 6578 C C . LEU A 1 846 ? 18.704 -7.163 -132.017 1.00 64.88 846 LEU A C 1
ATOM 6580 O O . LEU A 1 846 ? 19.205 -7.326 -133.129 1.00 64.88 846 LEU A O 1
ATOM 6584 N N . ARG A 1 847 ? 17.453 -6.712 -131.878 1.00 61.59 847 ARG A N 1
ATOM 6585 C CA . ARG A 1 847 ? 16.624 -6.301 -133.021 1.00 61.59 847 ARG A CA 1
ATOM 6586 C C . ARG A 1 847 ? 17.262 -5.106 -133.752 1.00 61.59 847 ARG A C 1
ATOM 6588 O O . ARG A 1 847 ? 17.373 -5.156 -134.975 1.00 61.59 847 ARG A O 1
ATOM 6595 N N . ILE A 1 848 ? 17.805 -4.120 -133.027 1.00 57.72 848 ILE A N 1
ATOM 6596 C CA . ILE A 1 848 ? 18.565 -2.983 -133.588 1.00 57.72 848 ILE A CA 1
ATOM 6597 C C . ILE A 1 848 ? 19.860 -3.427 -134.295 1.00 57.72 848 ILE A C 1
ATOM 6599 O O . ILE A 1 848 ? 20.162 -2.908 -135.365 1.00 57.72 848 ILE A O 1
ATOM 6603 N N . SER A 1 849 ? 20.625 -4.390 -133.764 1.00 51.97 849 SER A N 1
ATOM 6604 C CA . SER A 1 849 ? 21.861 -4.852 -134.424 1.00 51.97 849 SER A CA 1
ATOM 6605 C C . SER A 1 849 ? 21.615 -5.735 -135.656 1.00 51.97 849 SER A C 1
ATOM 6607 O O . SER A 1 849 ? 22.500 -5.866 -136.502 1.00 51.97 849 SER A O 1
ATOM 6609 N N . SER A 1 850 ? 20.418 -6.319 -135.779 1.00 49.34 850 SER A N 1
ATOM 6610 C CA . SER A 1 850 ? 20.034 -7.189 -136.898 1.00 49.34 850 SER A CA 1
ATOM 6611 C C . SER A 1 850 ? 19.509 -6.457 -138.145 1.00 49.34 850 SER A C 1
ATOM 6613 O O . SER A 1 850 ? 19.468 -7.054 -139.222 1.00 49.34 850 SER A O 1
ATOM 6615 N N . GLN A 1 851 ? 19.136 -5.175 -138.042 1.00 43.31 851 GLN A N 1
ATOM 6616 C CA . GLN A 1 851 ? 18.568 -4.401 -139.154 1.00 43.31 851 GLN A CA 1
ATOM 6617 C C . GLN A 1 851 ? 19.560 -3.375 -139.726 1.00 43.31 851 GLN A C 1
ATOM 6619 O O . GLN A 1 851 ? 19.721 -2.308 -139.148 1.00 43.31 851 GLN A O 1
ATOM 6624 N N . SER A 1 852 ? 20.104 -3.656 -140.925 1.00 37.31 852 SER A N 1
ATOM 6625 C CA . SER A 1 852 ? 20.695 -2.689 -141.897 1.00 37.31 852 SER A CA 1
ATOM 6626 C C . SER A 1 852 ? 21.835 -1.769 -141.386 1.00 37.31 852 SER A C 1
ATOM 6628 O O . SER A 1 852 ? 21.660 -0.963 -140.486 1.00 37.31 852 SER A O 1
ATOM 6630 N N . LYS A 1 853 ? 23.069 -1.743 -141.916 1.00 39.09 853 LYS A N 1
ATOM 6631 C CA . LYS A 1 853 ? 23.567 -1.955 -143.29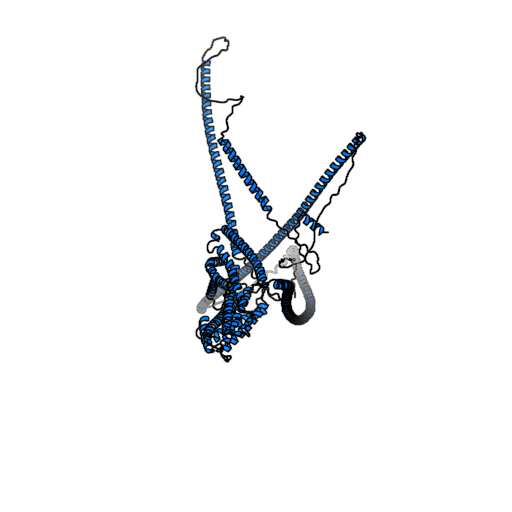3 1.00 39.09 853 LYS A CA 1
ATOM 6632 C C . LYS A 1 853 ? 22.757 -1.204 -144.365 1.00 39.09 853 LYS A C 1
ATOM 6634 O O . LYS A 1 853 ? 21.650 -1.610 -144.677 1.00 39.09 853 LYS A O 1
ATOM 6639 N N . GLU A 1 854 ? 23.397 -0.197 -144.974 1.00 31.78 854 GLU A N 1
ATOM 6640 C CA . GLU A 1 854 ? 22.846 0.762 -145.961 1.00 31.78 854 GLU A CA 1
ATOM 6641 C C . GLU A 1 854 ? 21.872 1.817 -145.383 1.00 31.78 854 GLU A C 1
ATOM 6643 O O . GLU A 1 854 ? 21.430 1.697 -144.246 1.00 31.78 854 GLU A O 1
ATOM 6648 N N . GLY A 1 855 ? 21.552 2.872 -146.156 1.00 27.80 855 GLY A N 1
ATOM 6649 C CA . GLY A 1 855 ? 20.355 3.706 -145.900 1.00 27.80 855 GLY A CA 1
ATOM 6650 C C . GLY A 1 855 ? 20.549 5.147 -145.392 1.00 27.80 855 GLY A C 1
ATOM 6651 O O . GLY A 1 855 ? 19.976 5.543 -144.388 1.00 27.80 855 GLY A O 1
ATOM 6652 N N . THR A 1 856 ? 21.333 5.956 -146.099 1.00 28.27 856 THR A N 1
ATOM 6653 C CA . THR A 1 856 ? 21.583 7.402 -145.907 1.00 28.27 856 THR A CA 1
ATOM 6654 C C . THR A 1 856 ? 20.404 8.298 -145.441 1.00 28.27 856 THR A C 1
ATOM 6656 O O . THR A 1 856 ? 19.317 8.232 -146.002 1.00 28.27 856 THR A O 1
ATOM 6659 N N . ARG A 1 857 ? 20.742 9.333 -144.639 1.00 28.81 857 ARG A N 1
ATOM 6660 C CA . ARG A 1 857 ? 20.116 10.690 -144.599 1.00 28.81 857 ARG A CA 1
ATOM 6661 C C . ARG A 1 857 ? 18.758 10.825 -143.869 1.00 28.81 857 ARG A C 1
ATOM 6663 O O . ARG A 1 857 ? 17.724 10.422 -144.378 1.00 28.81 857 ARG A O 1
ATOM 6670 N N . GLY A 1 858 ? 18.757 11.490 -142.707 1.00 29.25 858 GLY A N 1
ATOM 6671 C CA . GLY A 1 858 ? 17.551 11.718 -141.890 1.00 29.25 858 GLY A CA 1
ATOM 6672 C C . GLY A 1 858 ? 16.979 13.145 -141.922 1.00 29.25 858 GLY A C 1
ATOM 6673 O O . GLY A 1 858 ? 17.550 14.043 -142.540 1.00 29.25 858 GLY A O 1
ATOM 6674 N N . THR A 1 859 ? 15.887 13.342 -141.174 1.00 26.62 859 THR A N 1
ATOM 6675 C CA . THR A 1 859 ? 15.277 14.632 -140.781 1.00 26.62 859 THR A CA 1
ATOM 6676 C C . THR A 1 859 ? 14.476 14.450 -139.485 1.00 26.62 859 THR A C 1
ATOM 6678 O O . THR A 1 859 ? 13.780 13.449 -139.346 1.00 26.62 859 THR A O 1
ATOM 6681 N N . SER A 1 860 ? 14.514 15.425 -138.573 1.00 32.66 860 SER A N 1
ATOM 6682 C CA . SER A 1 860 ? 13.536 15.564 -137.470 1.00 32.66 860 SER A CA 1
ATOM 6683 C C . SER A 1 860 ? 12.193 16.085 -138.026 1.00 32.66 860 SER A C 1
ATOM 6685 O O . SER A 1 860 ? 12.234 16.798 -139.034 1.00 32.66 860 SER A O 1
ATOM 6687 N N . PRO A 1 861 ? 11.018 15.809 -137.408 1.00 38.72 861 PRO A N 1
ATOM 6688 C CA . PRO A 1 861 ? 10.597 16.605 -136.240 1.00 38.72 861 PRO A CA 1
ATOM 6689 C C . PRO A 1 861 ? 9.634 15.907 -135.230 1.00 38.72 861 PRO A C 1
ATOM 6691 O O . PRO A 1 861 ? 9.360 14.717 -135.294 1.00 38.72 861 PRO A O 1
ATOM 6694 N N . SER A 1 862 ? 9.135 16.723 -134.292 1.00 27.72 862 SER A N 1
ATOM 6695 C CA . SER A 1 862 ? 8.040 16.537 -133.312 1.00 27.72 862 SER A CA 1
ATOM 6696 C C . SER A 1 862 ? 6.756 15.812 -133.782 1.00 27.72 862 SER A C 1
ATOM 6698 O O . SER A 1 862 ? 6.345 16.009 -134.924 1.00 27.72 862 SER A O 1
ATOM 6700 N N . GLY A 1 863 ? 6.026 15.157 -132.851 1.00 26.78 863 GLY A N 1
ATOM 6701 C CA . GLY A 1 863 ? 4.547 15.097 -132.925 1.00 26.78 863 GLY A CA 1
ATOM 6702 C C . GLY A 1 863 ? 3.776 13.937 -132.246 1.00 26.78 863 GLY A C 1
ATOM 6703 O O . GLY A 1 863 ? 3.488 12.959 -132.912 1.00 26.78 863 GLY A O 1
ATOM 6704 N N . ILE A 1 864 ? 3.350 14.129 -130.983 1.00 27.33 864 ILE A N 1
ATOM 6705 C CA . ILE A 1 864 ? 1.974 13.930 -130.420 1.00 27.33 864 ILE A CA 1
ATOM 6706 C C . ILE A 1 864 ? 1.156 12.614 -130.671 1.00 27.33 864 ILE A C 1
ATOM 6708 O O . ILE A 1 864 ? 0.957 12.204 -131.805 1.00 27.33 864 ILE A O 1
ATOM 6712 N N . ALA A 1 865 ? 0.473 12.138 -129.600 1.00 25.83 865 ALA A N 1
ATOM 6713 C CA . ALA A 1 865 ? -0.730 11.252 -129.548 1.00 25.83 865 ALA A CA 1
ATOM 6714 C C . ALA A 1 865 ? -0.583 9.721 -129.810 1.00 25.83 865 ALA A C 1
ATOM 6716 O O . ALA A 1 865 ? 0.286 9.314 -130.566 1.00 25.83 865 ALA A O 1
ATOM 6717 N N . SER A 1 866 ? -1.439 8.812 -129.283 1.00 27.16 866 SER A N 1
ATOM 6718 C CA . SER A 1 866 ? -2.367 8.817 -128.110 1.00 27.16 866 SER A CA 1
ATOM 6719 C C . SER A 1 866 ? -3.018 7.417 -127.884 1.00 27.16 866 SER A C 1
ATOM 6721 O O . SER A 1 866 ? -3.253 6.726 -128.871 1.00 27.16 866 SER A O 1
ATOM 6723 N N . LEU A 1 867 ? -3.434 7.087 -126.638 1.00 27.22 867 LEU A N 1
ATOM 6724 C CA . LEU A 1 867 ? -4.325 5.959 -126.216 1.00 27.22 867 LEU A CA 1
ATOM 6725 C C . LEU A 1 867 ? -3.769 4.514 -126.426 1.00 27.22 867 LEU A C 1
ATOM 6727 O O . LEU A 1 867 ? -2.842 4.329 -127.200 1.00 27.22 867 LEU A O 1
ATOM 6731 N N . VAL A 1 868 ? -4.213 3.429 -125.753 1.00 26.64 868 VAL A N 1
ATOM 6732 C CA . VAL A 1 868 ? -5.392 3.118 -124.890 1.00 26.64 868 VAL A CA 1
ATOM 6733 C C . VAL A 1 868 ? -4.959 2.430 -123.557 1.00 26.64 868 VAL A C 1
ATOM 6735 O O . VAL A 1 868 ? -3.841 1.945 -123.443 1.00 26.64 868 VAL A O 1
ATOM 6738 N N . ALA A 1 869 ? -5.859 2.405 -122.560 1.00 27.09 869 ALA A N 1
ATOM 6739 C CA . ALA A 1 869 ? -5.790 1.810 -121.205 1.00 27.09 869 ALA A CA 1
ATOM 6740 C C . ALA A 1 869 ? -5.284 0.342 -121.065 1.00 27.09 869 ALA A C 1
ATOM 6742 O O . ALA A 1 869 ? -5.347 -0.421 -122.022 1.00 27.09 869 ALA A O 1
ATOM 6743 N N . GLY A 1 870 ? -4.895 -0.138 -119.865 1.00 25.88 870 GLY A N 1
ATOM 6744 C CA . GLY A 1 870 ? -4.783 0.533 -118.547 1.00 25.88 870 GLY A CA 1
ATOM 6745 C C . GLY A 1 870 ? -5.087 -0.389 -117.338 1.00 25.88 870 GLY A C 1
ATOM 6746 O O . GLY A 1 870 ? -4.910 -1.596 -117.442 1.00 25.88 870 GLY A O 1
ATOM 6747 N N . ALA A 1 871 ? -5.628 0.203 -116.254 1.00 27.08 871 ALA A N 1
ATOM 6748 C CA . ALA A 1 871 ? -6.138 -0.385 -114.988 1.00 27.08 871 ALA A CA 1
ATOM 6749 C C . ALA A 1 871 ? -5.206 -0.439 -113.742 1.00 27.08 871 ALA A C 1
ATOM 6751 O O . ALA A 1 871 ? -4.050 -0.821 -113.822 1.00 27.08 871 ALA A O 1
ATOM 6752 N N . ALA A 1 872 ? -5.824 -0.117 -112.588 1.00 27.67 872 ALA A N 1
ATOM 6753 C CA . ALA A 1 872 ? -5.446 -0.355 -111.177 1.00 27.67 872 ALA A CA 1
ATOM 6754 C C . ALA A 1 872 ? -4.165 0.281 -110.564 1.00 27.67 872 ALA A C 1
ATOM 6756 O O . ALA A 1 872 ? -3.050 -0.036 -110.952 1.00 27.67 872 ALA A O 1
ATOM 6757 N N . GLY A 1 873 ? -4.344 1.047 -109.467 1.00 28.20 873 GLY A N 1
ATOM 6758 C CA . GLY A 1 873 ? -3.317 1.251 -108.420 1.00 28.20 873 GLY A CA 1
ATOM 6759 C C . GLY A 1 873 ? -3.020 2.698 -107.963 1.00 28.20 873 GLY A C 1
ATOM 6760 O O . GLY A 1 873 ? -2.532 3.504 -108.739 1.00 28.20 873 GLY A O 1
ATOM 6761 N N . GLY A 1 874 ? -3.223 2.992 -106.667 1.00 29.55 874 GLY A N 1
ATOM 6762 C CA . GLY A 1 874 ? -2.268 3.796 -105.869 1.00 29.55 874 GLY A CA 1
ATOM 6763 C C . GLY A 1 874 ? -2.211 5.344 -105.921 1.00 29.55 874 GLY A C 1
ATOM 6764 O O . GLY A 1 874 ? -1.191 5.884 -106.315 1.00 29.55 874 GLY A O 1
ATOM 6765 N N . GLY A 1 875 ? -3.194 6.036 -105.324 1.00 31.81 875 GLY A N 1
ATOM 6766 C CA . GLY A 1 875 ? -2.980 7.017 -104.225 1.00 31.81 875 GLY A CA 1
ATOM 6767 C C . GLY A 1 875 ? -2.203 8.359 -104.366 1.00 31.81 875 GLY A C 1
ATOM 6768 O O . GLY A 1 875 ? -1.667 8.730 -105.399 1.00 31.81 875 GLY A O 1
ATOM 6769 N N . VAL A 1 876 ? -2.121 9.029 -103.197 1.00 35.00 876 VAL A N 1
ATOM 6770 C CA . VAL A 1 876 ? -1.177 10.095 -102.750 1.00 35.00 876 VAL A CA 1
ATOM 6771 C C . VAL A 1 876 ? -1.493 11.594 -103.029 1.00 35.00 876 VAL A C 1
ATOM 6773 O O . VAL A 1 876 ? -1.497 12.064 -104.156 1.00 35.00 876 VAL A O 1
ATOM 6776 N N . VAL A 1 877 ? -1.614 12.345 -101.913 1.00 35.28 877 VAL A N 1
ATOM 6777 C CA . VAL A 1 877 ? -1.483 13.814 -101.683 1.00 35.28 877 VAL A CA 1
ATOM 6778 C C . VAL A 1 877 ? -2.444 14.806 -102.374 1.00 35.28 877 VAL A C 1
ATOM 6780 O O . VAL A 1 877 ? -2.553 14.902 -103.589 1.00 35.28 877 VAL A O 1
ATOM 6783 N N . LEU A 1 878 ? -3.024 15.686 -101.543 1.00 31.52 878 LEU A N 1
ATOM 6784 C CA . LEU A 1 878 ? -3.617 16.977 -101.913 1.00 31.52 878 LEU A CA 1
ATOM 6785 C C . LEU A 1 878 ? -3.238 18.038 -100.867 1.00 31.52 878 LEU A C 1
ATOM 6787 O O . LEU A 1 878 ? -3.158 17.732 -99.677 1.00 31.52 878 LEU A O 1
ATOM 6791 N N . GLY A 1 879 ? -3.055 19.290 -101.296 1.00 32.25 879 GLY A N 1
ATOM 6792 C CA . GLY A 1 879 ? -2.768 20.423 -100.415 1.00 32.25 879 GLY A CA 1
ATOM 6793 C C . GLY A 1 879 ? -3.520 21.696 -100.816 1.00 32.25 879 GLY A C 1
ATOM 6794 O O . GLY A 1 879 ? -3.534 22.050 -101.987 1.00 32.25 879 GLY A O 1
ATOM 6795 N N . VAL A 1 880 ? -4.154 22.330 -99.816 1.00 36.94 880 VAL A N 1
ATOM 6796 C CA . VAL A 1 880 ? -4.103 23.770 -99.443 1.00 36.94 880 VAL A CA 1
ATOM 6797 C C . VAL A 1 880 ? -3.918 24.804 -100.587 1.00 36.94 880 VAL A C 1
ATOM 6799 O O . VAL A 1 880 ? -2.932 24.677 -101.308 1.00 36.94 880 VAL A O 1
ATOM 6802 N N . PRO A 1 881 ? -4.715 25.910 -100.688 1.00 44.78 881 PRO A N 1
ATOM 6803 C CA . PRO A 1 881 ? -5.410 26.611 -99.584 1.00 44.78 881 PRO A CA 1
ATOM 6804 C C . PRO A 1 881 ? -6.869 27.097 -99.812 1.00 44.78 881 PRO A C 1
ATOM 6806 O O . PRO A 1 881 ? -7.302 27.368 -100.922 1.00 44.78 881 PRO A O 1
ATOM 6809 N N . GLY A 1 882 ? -7.542 27.407 -98.692 1.00 32.34 882 GLY A N 1
ATOM 6810 C CA . GLY A 1 882 ? -8.177 28.724 -98.473 1.00 32.34 882 GLY A CA 1
ATOM 6811 C C . GLY A 1 882 ? -9.575 29.011 -99.049 1.00 32.34 882 GLY A C 1
ATOM 6812 O O . GLY A 1 882 ? -9.708 29.432 -100.192 1.00 32.34 882 GLY A O 1
ATOM 6813 N N . GLY A 1 883 ? -10.609 28.963 -98.199 1.00 29.06 883 GLY A N 1
ATOM 6814 C CA . GLY A 1 883 ? -11.954 29.469 -98.514 1.00 29.06 883 GLY A CA 1
ATOM 6815 C C . GLY A 1 883 ? -12.873 29.491 -97.285 1.00 29.06 883 GLY A C 1
ATOM 6816 O O . GLY A 1 883 ? -12.895 28.540 -96.513 1.00 29.06 883 GLY A O 1
ATOM 6817 N N . ALA A 1 884 ? -13.586 30.596 -97.067 1.00 34.56 884 ALA A N 1
ATOM 6818 C CA . ALA A 1 884 ? -14.311 30.896 -95.831 1.00 34.56 884 ALA A CA 1
ATOM 6819 C C . ALA A 1 884 ? -15.470 29.936 -95.464 1.00 34.56 884 ALA A C 1
ATOM 6821 O O . ALA A 1 884 ? -16.383 29.727 -96.253 1.00 34.56 884 ALA A O 1
ATOM 6822 N N . GLY A 1 885 ? -15.483 29.511 -94.194 1.00 37.25 885 GLY A N 1
ATOM 6823 C CA . GLY A 1 885 ? -16.655 29.562 -93.305 1.00 37.25 885 GLY A CA 1
ATOM 6824 C C . GLY A 1 885 ? -17.884 28.690 -93.602 1.00 37.25 885 GLY A C 1
ATOM 6825 O O . GLY A 1 885 ? -18.755 29.070 -94.377 1.00 37.25 885 GLY A O 1
ATOM 6826 N N . LEU A 1 886 ? -18.064 27.634 -92.801 1.00 33.88 886 LEU A N 1
ATOM 6827 C CA . LEU A 1 886 ? -19.382 27.068 -92.489 1.00 33.88 886 LEU A CA 1
ATOM 6828 C C . LEU A 1 886 ? -19.456 26.700 -90.999 1.00 33.88 886 LEU A C 1
ATOM 6830 O O . LEU A 1 886 ? -18.465 26.285 -90.401 1.00 33.88 886 LEU A O 1
ATOM 6834 N N . GLN A 1 887 ? -20.623 26.912 -90.393 1.00 39.41 887 GLN A N 1
ATOM 6835 C CA . GLN A 1 887 ? -20.835 26.851 -88.947 1.00 39.41 887 GLN A CA 1
ATOM 6836 C C . GLN A 1 887 ? -21.464 25.507 -88.556 1.00 39.41 887 GLN A C 1
ATOM 6838 O O . GLN A 1 887 ? -22.519 25.149 -89.075 1.00 39.41 887 GLN A O 1
ATOM 6843 N N . VAL A 1 888 ? -20.840 24.774 -87.630 1.00 40.44 888 VAL A N 1
ATOM 6844 C CA . VAL A 1 888 ? -21.381 23.523 -87.068 1.00 40.44 888 VAL A CA 1
ATOM 6845 C C . VAL A 1 888 ? -21.801 23.777 -85.621 1.00 40.44 888 VAL A C 1
ATOM 6847 O O . VAL A 1 888 ? -21.069 24.410 -84.867 1.00 40.44 888 VAL A O 1
ATOM 6850 N N . MET A 1 889 ? -23.000 23.322 -85.253 1.00 46.28 889 MET A N 1
ATOM 6851 C CA . MET A 1 889 ? -23.571 23.517 -83.916 1.00 46.28 889 MET A CA 1
ATOM 6852 C C . MET A 1 889 ? -22.966 22.549 -82.895 1.00 46.28 889 MET A C 1
ATOM 6854 O O . MET A 1 889 ? -22.934 21.340 -83.129 1.00 46.28 889 MET A O 1
ATOM 6858 N N . ASP A 1 890 ? -22.564 23.071 -81.735 1.00 47.75 890 ASP A N 1
ATOM 6859 C CA . ASP A 1 890 ? -22.195 22.255 -80.576 1.00 47.75 890 ASP A CA 1
ATOM 6860 C C . ASP A 1 890 ? -23.384 21.408 -80.101 1.00 47.75 890 ASP A C 1
ATOM 6862 O O . ASP A 1 890 ? -24.510 21.896 -79.980 1.00 47.75 890 ASP A O 1
ATOM 6866 N N . SER A 1 891 ? -23.129 20.142 -79.759 1.00 53.34 891 SER A N 1
ATOM 6867 C CA . SER A 1 891 ? -24.156 19.275 -79.174 1.00 53.34 891 SER A CA 1
ATOM 6868 C C . SER A 1 891 ? -24.604 19.833 -77.813 1.00 53.34 891 SER A C 1
ATOM 6870 O O . SER A 1 891 ? -23.786 19.895 -76.886 1.00 53.34 891 SER A O 1
ATOM 6872 N N . PRO A 1 892 ? -25.887 20.209 -77.631 1.00 63.03 892 PRO A N 1
ATOM 6873 C CA . PRO A 1 892 ? -26.344 20.844 -76.396 1.00 63.03 892 PRO A CA 1
ATOM 6874 C C . PRO A 1 892 ? -26.211 19.912 -75.186 1.00 63.03 892 PRO A C 1
ATOM 6876 O O . PRO A 1 892 ? -25.955 20.384 -74.080 1.00 63.03 892 PRO A O 1
ATOM 6879 N N . LEU A 1 893 ? -26.294 18.594 -75.399 1.00 62.00 893 LEU A N 1
ATOM 6880 C CA . LEU A 1 893 ? -26.090 17.586 -74.359 1.00 62.00 893 LEU A CA 1
ATOM 6881 C C . LEU A 1 893 ? -24.637 17.582 -73.850 1.00 62.00 893 LEU A C 1
ATOM 6883 O O . LEU A 1 893 ? -24.407 17.512 -72.645 1.00 62.00 893 LEU A O 1
ATOM 6887 N N . LEU A 1 894 ? -23.659 17.735 -74.752 1.00 62.91 894 LEU A N 1
ATOM 6888 C CA . LEU A 1 894 ? -22.242 17.821 -74.389 1.00 62.91 894 LEU A CA 1
ATOM 6889 C C . LEU A 1 894 ? -21.951 19.127 -73.636 1.00 62.91 894 LEU A C 1
ATOM 6891 O O . LEU A 1 894 ? -21.292 19.104 -72.599 1.00 62.91 894 LEU A O 1
ATOM 6895 N N . SER A 1 895 ? -22.511 20.252 -74.090 1.00 67.56 895 SER A N 1
ATOM 6896 C CA . SER A 1 895 ? -22.422 21.536 -73.382 1.00 67.56 895 SER A CA 1
ATOM 6897 C C . SER A 1 895 ? -23.059 21.483 -71.988 1.00 67.56 895 SER A C 1
ATOM 6899 O O . SER A 1 895 ? -22.479 21.997 -71.029 1.00 67.56 895 SER A O 1
ATOM 6901 N N . GLN A 1 896 ? -24.201 20.807 -71.835 1.00 70.69 896 GLN A N 1
ATOM 6902 C CA . GLN A 1 896 ? -24.860 20.600 -70.543 1.00 70.69 896 GLN A CA 1
ATOM 6903 C C . GLN A 1 896 ? -24.032 19.693 -69.617 1.00 70.69 896 GLN A C 1
ATOM 6905 O O . GLN A 1 896 ? -23.857 20.016 -68.442 1.00 70.69 896 GLN A O 1
ATOM 6910 N N . GLN A 1 897 ? -23.446 18.612 -70.144 1.00 69.38 897 GLN A N 1
ATOM 6911 C CA . GLN A 1 897 ? -22.566 17.710 -69.395 1.00 69.38 897 GLN A CA 1
ATOM 6912 C C . GLN A 1 897 ? -21.262 18.402 -68.962 1.00 69.38 897 GLN A C 1
ATOM 6914 O O . GLN A 1 897 ? -20.853 18.272 -67.807 1.00 69.38 897 GLN A O 1
ATOM 6919 N N . ILE A 1 898 ? -20.653 19.213 -69.833 1.00 76.31 898 ILE A N 1
ATOM 6920 C CA . ILE A 1 898 ? -19.499 20.063 -69.501 1.00 76.31 898 ILE A CA 1
ATOM 6921 C C . ILE A 1 898 ? -19.880 21.099 -68.434 1.00 76.31 898 ILE A C 1
ATOM 6923 O O . ILE A 1 898 ? -19.085 21.364 -67.531 1.00 76.31 898 ILE A O 1
ATOM 6927 N N . HIS A 1 899 ? -21.085 21.676 -68.483 1.00 76.38 899 HIS A N 1
ATOM 6928 C CA . HIS A 1 899 ? -21.544 22.616 -67.459 1.00 76.38 899 HIS A CA 1
ATOM 6929 C C . HIS A 1 899 ? -21.749 21.928 -66.099 1.00 76.38 899 HIS A C 1
ATOM 6931 O O . HIS A 1 899 ? -21.261 22.430 -65.087 1.00 76.38 899 HIS A O 1
ATOM 6937 N N . ALA A 1 900 ? -22.369 20.743 -66.074 1.00 77.12 900 ALA A N 1
ATOM 6938 C CA . ALA A 1 900 ? -22.533 19.932 -64.867 1.00 77.12 900 ALA A CA 1
ATOM 6939 C C . ALA A 1 900 ? -21.180 19.506 -64.264 1.00 77.12 900 ALA A C 1
ATOM 6941 O O . ALA A 1 900 ? -20.960 19.666 -63.063 1.00 77.12 900 ALA A O 1
ATOM 6942 N N . GLN A 1 901 ? -20.229 19.056 -65.091 1.00 73.88 901 GLN A N 1
ATOM 6943 C CA . GLN A 1 901 ? -18.866 18.743 -64.647 1.00 73.88 901 GLN A CA 1
ATOM 6944 C C . GLN A 1 901 ? -18.139 19.984 -64.109 1.00 73.88 901 GLN A C 1
ATOM 6946 O O . GLN A 1 901 ? -17.513 19.911 -63.054 1.00 73.88 901 GLN A O 1
ATOM 6951 N N . ARG A 1 902 ? -18.259 21.149 -64.763 1.00 82.06 902 ARG A N 1
ATOM 6952 C CA . ARG A 1 902 ? -17.698 22.418 -64.259 1.00 82.06 902 ARG A CA 1
ATOM 6953 C C . ARG A 1 902 ? -18.327 22.850 -62.930 1.00 82.06 902 ARG A C 1
ATOM 6955 O O . ARG A 1 902 ? -17.613 23.405 -62.095 1.00 82.06 902 ARG A O 1
ATOM 6962 N N . LEU A 1 903 ? -19.617 22.585 -62.712 1.00 81.62 903 LEU A N 1
ATOM 6963 C CA . LEU A 1 903 ? -20.302 22.856 -61.444 1.00 81.62 903 LEU A CA 1
ATOM 6964 C C . LEU A 1 903 ? -19.804 21.923 -60.329 1.00 81.62 903 LEU A C 1
ATOM 6966 O O . LEU A 1 903 ? -19.410 22.399 -59.266 1.00 81.62 903 LEU A O 1
ATOM 6970 N N . CYS A 1 904 ? -19.712 20.621 -60.610 1.00 75.94 904 CYS A N 1
ATOM 6971 C CA . CYS A 1 904 ? -19.194 19.620 -59.678 1.00 75.94 904 CYS A CA 1
ATOM 6972 C C . CYS A 1 904 ? -17.718 19.886 -59.315 1.00 75.94 904 CYS A C 1
ATOM 6974 O O . CYS A 1 904 ? -17.357 19.881 -58.142 1.00 75.94 904 CYS A O 1
ATOM 6976 N N . ILE A 1 905 ? -16.877 20.254 -60.290 1.00 81.75 905 ILE A N 1
ATOM 6977 C CA . ILE A 1 905 ? -15.489 20.691 -60.057 1.00 81.75 905 ILE A CA 1
ATOM 6978 C C . ILE A 1 905 ? -15.436 21.995 -59.241 1.00 81.75 905 ILE A C 1
ATOM 6980 O O . ILE A 1 905 ? -14.519 22.170 -58.439 1.00 81.75 905 ILE A O 1
ATOM 6984 N N . LYS A 1 906 ? -16.410 22.908 -59.388 1.00 82.19 906 LYS A N 1
ATOM 6985 C CA . LYS A 1 906 ? -16.536 24.095 -58.521 1.00 82.19 906 LYS A CA 1
ATOM 6986 C C . LYS A 1 906 ? -16.896 23.723 -57.081 1.00 82.19 906 LYS A C 1
ATOM 6988 O O . LYS A 1 906 ? -16.288 24.282 -56.174 1.00 82.19 906 LYS A O 1
ATOM 6993 N N . GLN A 1 907 ? -17.823 22.789 -56.865 1.00 75.25 907 GLN A N 1
ATOM 6994 C CA . GLN A 1 907 ? -18.158 22.290 -55.524 1.00 75.25 907 GLN A CA 1
ATOM 6995 C C . GLN A 1 907 ? -16.959 21.579 -54.893 1.00 75.25 907 GLN A C 1
ATOM 6997 O O . GLN A 1 907 ? -16.511 22.002 -53.834 1.00 75.25 907 GLN A O 1
ATOM 7002 N N . LEU A 1 908 ? -16.330 20.634 -55.598 1.00 73.00 908 LEU A N 1
ATOM 7003 C CA . LEU A 1 908 ? -15.110 19.966 -55.133 1.00 73.00 908 LEU A CA 1
ATOM 7004 C C . LEU A 1 908 ? -13.969 20.955 -54.843 1.00 73.00 908 LEU A C 1
ATOM 7006 O O . LEU A 1 908 ? -13.258 20.773 -53.861 1.00 73.00 908 LEU A O 1
ATOM 7010 N N . LYS A 1 909 ? -13.804 22.035 -55.623 1.00 77.44 909 LYS A N 1
ATOM 7011 C CA . LYS A 1 909 ? -12.850 23.110 -55.288 1.00 77.44 909 LYS A CA 1
ATOM 7012 C C . LYS A 1 909 ? -13.268 23.919 -54.058 1.00 77.44 909 LYS A C 1
ATOM 7014 O O . LYS A 1 909 ? -12.399 24.242 -53.257 1.00 77.44 909 LYS A O 1
ATOM 7019 N N . ASN A 1 910 ? -14.551 24.227 -53.875 1.00 72.62 910 ASN A N 1
ATOM 7020 C CA . ASN A 1 910 ? -15.031 24.919 -52.676 1.00 72.62 910 ASN A CA 1
ATOM 7021 C C . ASN A 1 910 ? -14.875 24.060 -51.417 1.00 72.62 910 ASN A C 1
ATOM 7023 O O . ASN A 1 910 ? -14.406 24.570 -50.405 1.00 72.62 910 ASN A O 1
ATOM 7027 N N . ASP A 1 911 ? -15.193 22.770 -51.471 1.00 70.56 911 ASP A N 1
ATOM 7028 C CA . ASP A 1 911 ? -15.045 21.875 -50.325 1.00 70.56 911 ASP A CA 1
ATOM 7029 C C . ASP A 1 911 ? -13.573 21.533 -50.057 1.00 70.56 911 ASP A C 1
ATOM 7031 O O . ASP A 1 911 ? -13.156 21.533 -48.902 1.00 70.56 911 ASP A O 1
ATOM 7035 N N . ASN A 1 912 ? -12.729 21.398 -51.088 1.00 68.50 912 ASN A N 1
ATOM 7036 C CA . ASN A 1 912 ? -11.272 21.321 -50.917 1.00 68.50 912 ASN A CA 1
ATOM 7037 C C . ASN A 1 912 ? -10.695 22.621 -50.317 1.00 68.50 912 ASN A C 1
ATOM 7039 O O . ASN A 1 912 ? -9.793 22.558 -49.487 1.00 68.50 912 ASN A O 1
ATOM 7043 N N . ASN A 1 913 ? -11.241 23.793 -50.665 1.00 63.47 913 ASN A N 1
ATOM 7044 C CA . ASN A 1 913 ? -10.874 25.066 -50.039 1.00 63.47 913 ASN A CA 1
ATOM 7045 C C . ASN A 1 913 ? -11.364 25.155 -48.582 1.00 63.47 913 ASN A C 1
ATOM 7047 O O . ASN A 1 913 ? -10.600 25.589 -47.727 1.00 63.47 913 ASN A O 1
ATOM 7051 N N . ARG A 1 914 ? -12.579 24.689 -48.255 1.00 62.00 914 ARG A N 1
ATOM 7052 C CA . ARG A 1 914 ? -13.070 24.588 -46.863 1.00 62.00 914 ARG A CA 1
ATOM 7053 C C . ARG A 1 914 ? -12.190 23.646 -46.035 1.00 62.00 914 ARG A C 1
ATOM 7055 O O . ARG A 1 914 ? -11.790 24.004 -44.933 1.00 62.00 914 ARG A O 1
ATOM 7062 N N . LEU A 1 915 ? -11.810 22.498 -46.597 1.00 58.00 915 LEU A N 1
ATOM 7063 C CA . LEU A 1 915 ? -10.878 21.539 -45.991 1.00 58.00 915 LEU A CA 1
ATOM 7064 C C . LEU A 1 915 ? -9.445 22.086 -45.860 1.00 58.00 915 LEU A C 1
ATOM 7066 O O . LEU A 1 915 ? -8.733 21.669 -44.955 1.00 58.00 915 LEU A O 1
ATOM 7070 N N . LYS A 1 916 ? -9.030 23.050 -46.693 1.00 54.81 916 LYS A N 1
ATOM 7071 C CA . LYS A 1 916 ? -7.749 23.779 -46.561 1.00 54.81 916 LYS A CA 1
ATOM 7072 C C . LYS A 1 916 ? -7.795 24.967 -45.599 1.00 54.81 916 LYS A C 1
ATOM 7074 O O . LYS A 1 916 ? -6.756 25.355 -45.078 1.00 54.81 916 LYS A O 1
ATOM 7079 N N . VAL A 1 917 ? -8.975 25.529 -45.340 1.00 49.97 917 VAL A N 1
ATOM 7080 C CA . VAL A 1 917 ? -9.186 26.546 -44.296 1.00 49.97 917 VAL A CA 1
ATOM 7081 C C . VAL A 1 917 ? -9.365 25.900 -42.917 1.00 49.97 917 VAL A C 1
ATOM 7083 O O . VAL A 1 917 ? -9.032 26.522 -41.916 1.00 49.97 917 VAL A O 1
ATOM 7086 N N . LEU A 1 918 ? -9.815 24.642 -42.841 1.00 44.62 918 LEU A N 1
ATOM 7087 C CA . LEU A 1 918 ? -9.992 23.926 -41.572 1.00 44.62 918 LEU A CA 1
ATOM 7088 C C . LEU A 1 918 ? -8.719 23.829 -40.701 1.00 44.62 918 LEU A C 1
ATOM 7090 O O . LEU A 1 918 ? -8.851 24.089 -39.509 1.00 44.62 918 LEU A O 1
ATOM 7094 N N . PRO A 1 919 ? -7.503 23.561 -41.224 1.00 42.38 919 PRO A N 1
ATOM 7095 C CA . PRO A 1 919 ? -6.259 23.698 -40.457 1.00 42.38 919 PRO A CA 1
ATOM 7096 C C . PRO A 1 919 ? -6.079 25.103 -39.859 1.00 42.38 919 PRO A C 1
ATOM 7098 O O . PRO A 1 919 ? -5.943 25.247 -38.649 1.00 42.38 919 PRO A O 1
ATOM 7101 N N . LEU A 1 920 ? -6.231 26.147 -40.682 1.00 40.78 920 LEU A N 1
ATOM 7102 C CA . LEU A 1 920 ? -6.100 27.555 -40.273 1.00 40.78 920 LEU A CA 1
ATOM 7103 C C . LEU A 1 920 ? -7.205 28.034 -39.306 1.00 40.78 920 LEU A C 1
ATOM 7105 O O . LEU A 1 920 ? -7.076 29.099 -38.703 1.00 40.78 920 LEU A O 1
ATOM 7109 N N . ALA A 1 921 ? -8.289 27.268 -39.161 1.00 37.78 921 ALA A N 1
ATOM 7110 C CA . ALA A 1 921 ? -9.311 27.465 -38.136 1.00 37.78 921 ALA A CA 1
ATOM 7111 C C . ALA A 1 921 ? -9.029 26.652 -36.857 1.00 37.78 921 ALA A C 1
ATOM 7113 O O . ALA A 1 921 ? -9.385 27.097 -35.768 1.00 37.78 921 ALA A O 1
ATOM 7114 N N . ARG A 1 922 ? -8.372 25.488 -36.969 1.00 33.47 922 ARG A N 1
ATOM 7115 C CA . ARG A 1 922 ? -8.012 24.622 -35.833 1.00 33.47 922 ARG A CA 1
ATOM 7116 C C . ARG A 1 922 ? -6.883 25.225 -34.995 1.00 33.47 922 ARG A C 1
ATOM 7118 O O . ARG A 1 922 ? -6.960 25.193 -33.770 1.00 33.47 922 ARG A O 1
ATOM 7125 N N . ASP A 1 923 ? -5.937 25.901 -35.644 1.00 34.69 923 ASP A N 1
ATOM 7126 C CA . ASP A 1 923 ? -4.832 26.635 -35.003 1.00 34.69 923 ASP A CA 1
ATOM 7127 C C . ASP A 1 923 ? -5.287 27.899 -34.231 1.00 34.69 923 ASP A C 1
ATOM 7129 O O . ASP A 1 923 ? -4.467 28.627 -33.679 1.00 34.69 923 ASP A O 1
ATOM 7133 N N . ARG A 1 924 ? -6.600 28.176 -34.166 1.00 40.03 924 ARG A N 1
ATOM 7134 C CA . ARG A 1 924 ? -7.210 29.214 -33.312 1.00 40.03 924 ARG A CA 1
ATOM 7135 C C . ARG A 1 924 ? -7.974 28.664 -32.104 1.00 40.03 924 ARG A C 1
ATOM 7137 O O . ARG A 1 924 ? -8.689 29.417 -31.450 1.00 40.03 924 ARG A O 1
ATOM 7144 N N . GLN A 1 925 ? -7.845 27.372 -31.805 1.00 37.16 925 GLN A N 1
ATOM 7145 C CA . GLN A 1 925 ? -8.537 26.734 -30.679 1.00 37.16 925 GLN A CA 1
ATOM 7146 C C . GLN A 1 925 ? -7.580 25.978 -29.740 1.00 37.16 925 GLN A C 1
ATOM 7148 O O . GLN A 1 925 ? -7.960 25.003 -29.099 1.00 37.16 925 GLN A O 1
ATOM 7153 N N . GLY A 1 926 ? -6.336 26.462 -29.658 1.00 39.66 926 GLY A N 1
ATOM 7154 C CA . GLY A 1 926 ? -5.264 25.941 -28.808 1.00 39.66 926 GLY A CA 1
ATOM 7155 C C . GLY A 1 926 ? -4.413 27.059 -28.203 1.00 39.66 926 GLY A C 1
ATOM 7156 O O . GLY A 1 926 ? -3.200 27.068 -28.389 1.00 39.66 926 GLY A O 1
ATOM 7157 N N . ASP A 1 927 ? -5.039 28.013 -27.505 1.00 34.97 927 ASP A N 1
ATOM 7158 C CA . ASP A 1 927 ? -4.320 29.055 -26.757 1.00 34.97 927 ASP A CA 1
ATOM 7159 C C . ASP A 1 927 ? -3.545 28.429 -25.584 1.00 34.97 927 ASP A C 1
ATOM 7161 O O . ASP A 1 927 ? -4.060 28.251 -24.477 1.00 34.97 927 ASP A O 1
ATOM 7165 N N . THR A 1 928 ? -2.269 28.113 -25.810 1.00 41.50 928 THR A N 1
ATOM 7166 C CA . THR A 1 928 ? -1.318 27.779 -24.744 1.00 41.50 928 THR A CA 1
ATOM 7167 C C . THR A 1 928 ? -0.995 29.042 -23.945 1.00 41.50 928 THR A C 1
ATOM 7169 O O . THR A 1 928 ? -0.030 29.753 -24.238 1.00 41.50 928 THR A O 1
ATOM 7172 N N . VAL A 1 929 ? -1.824 29.348 -22.946 1.00 49.78 929 VAL A N 1
ATOM 7173 C CA . VAL A 1 929 ? -1.626 30.497 -22.054 1.00 49.78 929 VAL A CA 1
ATOM 7174 C C . VAL A 1 929 ? -0.347 30.296 -21.237 1.00 49.78 929 VAL A C 1
ATOM 7176 O O . VAL A 1 929 ? -0.317 29.528 -20.278 1.00 49.78 929 VAL A O 1
ATOM 7179 N N . LEU A 1 930 ? 0.718 31.012 -21.606 1.00 52.75 930 LEU A N 1
ATOM 7180 C CA . LEU A 1 930 ? 1.959 31.073 -20.834 1.00 52.75 930 LEU A CA 1
ATOM 7181 C C . LEU A 1 930 ? 1.708 31.799 -19.504 1.00 52.75 930 LEU A C 1
ATOM 7183 O O . LEU A 1 930 ? 1.617 33.026 -19.458 1.00 52.75 930 LEU A O 1
ATOM 7187 N N . VAL A 1 931 ? 1.602 31.033 -18.417 1.00 54.22 931 VAL A N 1
ATOM 7188 C CA . VAL A 1 931 ? 1.450 31.564 -17.057 1.00 54.22 931 VAL A CA 1
ATOM 7189 C C . VAL A 1 931 ? 2.828 31.860 -16.465 1.00 54.22 931 VAL A C 1
ATOM 7191 O O . VAL A 1 931 ? 3.631 30.955 -16.259 1.00 54.22 931 VAL A O 1
ATOM 7194 N N . GLY A 1 932 ? 3.090 33.131 -16.160 1.00 63.38 932 GLY A N 1
ATOM 7195 C CA . GLY A 1 932 ? 4.265 33.576 -15.408 1.00 63.38 932 GLY A CA 1
ATOM 7196 C C . GLY A 1 932 ? 3.859 34.269 -14.107 1.00 63.38 932 GLY A C 1
ATOM 7197 O O . GLY A 1 932 ? 2.835 34.950 -14.060 1.00 63.38 932 GLY A O 1
ATOM 7198 N N . ARG A 1 933 ? 4.669 34.119 -13.052 1.00 69.69 933 ARG A N 1
ATOM 7199 C CA . ARG A 1 933 ? 4.481 34.789 -11.754 1.00 69.69 933 ARG A CA 1
ATOM 7200 C C . ARG A 1 933 ? 5.569 35.845 -11.563 1.00 69.69 933 ARG A C 1
ATOM 7202 O O . ARG A 1 933 ? 6.748 35.536 -11.686 1.00 69.69 933 ARG A O 1
ATOM 7209 N N . VAL A 1 934 ? 5.170 37.069 -11.223 1.00 68.81 934 VAL A N 1
ATOM 7210 C CA . VAL A 1 934 ? 6.074 38.146 -10.788 1.00 68.81 934 VAL A CA 1
ATOM 7211 C C . VAL A 1 934 ? 5.684 38.519 -9.363 1.00 68.81 934 VAL A C 1
ATOM 7213 O O . VAL A 1 934 ? 4.536 38.876 -9.112 1.00 68.81 934 VAL A O 1
ATOM 7216 N N . THR A 1 935 ? 6.617 38.392 -8.424 1.00 72.44 935 THR A N 1
ATOM 7217 C CA . THR A 1 935 ? 6.415 38.724 -7.007 1.00 72.44 935 THR A CA 1
ATOM 7218 C C . THR A 1 935 ? 6.969 40.110 -6.705 1.00 72.44 935 THR A C 1
ATOM 7220 O O . THR A 1 935 ? 8.148 40.363 -6.944 1.00 72.44 935 THR A O 1
ATOM 7223 N N . VAL A 1 936 ? 6.135 40.988 -6.147 1.00 72.12 936 VAL A N 1
ATOM 7224 C CA . VAL A 1 936 ? 6.524 42.328 -5.683 1.00 72.12 936 VAL A CA 1
ATOM 7225 C C . VAL A 1 936 ? 6.499 42.333 -4.146 1.00 72.12 936 VAL A C 1
ATOM 7227 O O . VAL A 1 936 ? 5.551 41.783 -3.583 1.00 72.12 936 VAL A O 1
ATOM 7230 N N . PRO A 1 937 ? 7.499 42.909 -3.448 1.00 66.69 937 PRO A N 1
ATOM 7231 C CA . PRO A 1 937 ? 7.502 42.967 -1.986 1.00 66.69 937 PRO A CA 1
ATOM 7232 C C . PRO A 1 937 ? 6.282 43.704 -1.417 1.00 66.69 937 PRO A C 1
ATOM 7234 O O . PRO A 1 937 ? 5.911 44.773 -1.900 1.00 66.69 937 PRO A O 1
ATOM 7237 N N . CYS A 1 938 ? 5.685 43.144 -0.366 1.00 62.09 938 CYS A N 1
ATOM 7238 C CA . CYS A 1 938 ? 4.482 43.652 0.292 1.00 62.09 938 CYS A CA 1
ATOM 7239 C C . CYS A 1 938 ? 4.587 43.416 1.814 1.00 62.09 938 CYS A C 1
ATOM 7241 O O . CYS A 1 938 ? 5.135 42.383 2.213 1.00 62.09 938 CYS A O 1
ATOM 7243 N N . PRO A 1 939 ? 4.110 44.326 2.687 1.00 57.94 939 PRO A N 1
ATOM 7244 C CA . PRO A 1 939 ? 3.998 44.041 4.117 1.00 57.94 939 PRO A CA 1
ATOM 7245 C C . PRO A 1 939 ? 3.008 42.894 4.390 1.00 57.94 939 PRO A C 1
ATOM 7247 O O . PRO A 1 939 ? 1.965 42.784 3.743 1.00 57.94 939 PRO A O 1
ATOM 7250 N N . ARG A 1 940 ? 3.333 42.047 5.380 1.00 51.41 940 ARG A N 1
ATOM 7251 C CA . ARG A 1 940 ? 2.514 40.885 5.775 1.00 51.41 940 ARG A CA 1
ATOM 7252 C C . ARG A 1 940 ? 1.059 41.289 6.043 1.00 51.41 940 ARG A C 1
ATOM 7254 O O . ARG A 1 940 ? 0.811 42.254 6.758 1.00 51.41 940 ARG A O 1
ATOM 7261 N N . GLY A 1 941 ? 0.123 40.514 5.493 1.00 54.09 941 GLY A N 1
ATOM 7262 C CA . GLY A 1 941 ? -1.324 40.739 5.611 1.00 54.09 941 GLY A CA 1
ATOM 7263 C C . GLY A 1 941 ? -1.975 41.468 4.427 1.00 54.09 941 GLY A C 1
ATOM 7264 O O . GLY A 1 941 ? -3.196 41.464 4.332 1.00 54.09 941 GLY A O 1
ATOM 7265 N N . HIS A 1 942 ? -1.197 42.036 3.495 1.00 52.16 942 HIS A N 1
ATOM 7266 C CA . HIS A 1 942 ? -1.716 42.728 2.299 1.00 52.16 942 HIS A CA 1
ATOM 7267 C C . HIS A 1 942 ? -1.414 42.005 0.970 1.00 52.16 942 HIS A C 1
ATOM 7269 O O . HIS A 1 942 ? -1.434 42.614 -0.100 1.00 52.16 942 HIS A O 1
ATOM 7275 N N . GLU A 1 943 ? -1.148 40.700 1.014 1.00 64.38 943 GLU A N 1
ATOM 7276 C CA . GLU A 1 943 ? -0.821 39.896 -0.168 1.00 64.38 943 GLU A CA 1
ATOM 7277 C C . GLU A 1 943 ? -2.027 39.774 -1.120 1.00 64.38 943 GLU A C 1
ATOM 7279 O O . GLU A 1 943 ? -3.038 39.157 -0.790 1.00 64.38 943 GLU A O 1
ATOM 7284 N N . GLN A 1 944 ? -1.923 40.355 -2.322 1.00 56.66 944 GLN A N 1
ATOM 7285 C CA . GLN A 1 944 ? -2.960 40.289 -3.361 1.00 56.66 944 GLN A CA 1
ATOM 7286 C C . GLN A 1 944 ? -2.449 39.603 -4.633 1.00 56.66 944 GLN A C 1
ATOM 7288 O O . GLN A 1 944 ? -1.340 39.858 -5.105 1.00 56.66 944 GLN A O 1
ATOM 7293 N N . VAL A 1 945 ? -3.290 38.747 -5.222 1.00 65.56 945 VAL A N 1
ATOM 7294 C CA . VAL A 1 945 ? -2.990 38.011 -6.459 1.00 65.56 945 VAL A CA 1
ATOM 7295 C C . VAL A 1 945 ? -3.780 38.612 -7.621 1.00 65.56 945 VAL A C 1
ATOM 7297 O O . VAL A 1 945 ? -4.994 38.449 -7.714 1.00 65.56 945 VAL A O 1
ATOM 7300 N N . HIS A 1 946 ? -3.090 39.279 -8.548 1.00 62.44 946 HIS A N 1
ATOM 7301 C CA . HIS A 1 946 ? -3.710 39.862 -9.742 1.00 62.44 946 HIS A CA 1
ATOM 7302 C C . HIS A 1 946 ? -3.446 39.004 -10.990 1.00 62.44 946 HIS A C 1
ATOM 7304 O O . HIS A 1 946 ? -2.305 38.857 -11.427 1.00 62.44 946 HIS A O 1
ATOM 7310 N N . ARG A 1 947 ? -4.506 38.478 -11.619 1.00 67.19 947 ARG A N 1
ATOM 7311 C CA . ARG A 1 947 ? -4.423 37.786 -12.919 1.00 67.19 947 ARG A CA 1
ATOM 7312 C C . ARG A 1 947 ? -4.512 38.805 -14.064 1.00 67.19 947 ARG A C 1
ATOM 7314 O O . ARG A 1 947 ? -5.606 39.127 -14.519 1.00 67.19 947 ARG A O 1
ATOM 7321 N N . LEU A 1 948 ? -3.369 39.298 -14.545 1.00 66.19 948 LEU A N 1
ATOM 7322 C CA . LEU A 1 948 ? -3.307 40.125 -15.756 1.00 66.19 948 LEU A CA 1
ATOM 7323 C C . LEU A 1 948 ? -3.137 39.253 -17.007 1.00 66.19 948 LEU A C 1
ATOM 7325 O O . LEU A 1 948 ? -2.259 38.396 -17.058 1.00 66.19 948 LEU A O 1
ATOM 7329 N N . VAL A 1 949 ? -3.925 39.537 -18.046 1.00 73.06 949 VAL A N 1
ATOM 7330 C CA . VAL A 1 949 ? -3.707 39.019 -19.404 1.00 73.06 949 VAL A CA 1
ATOM 7331 C C . VAL A 1 949 ? -3.038 40.123 -20.221 1.00 73.06 949 VAL A C 1
ATOM 7333 O O . VAL A 1 949 ? -3.602 41.203 -20.384 1.00 73.06 949 VAL A O 1
ATOM 7336 N N . LEU A 1 950 ? -1.825 39.868 -20.715 1.00 71.44 950 LEU A N 1
ATOM 7337 C CA . LEU A 1 950 ? -1.033 40.829 -21.487 1.00 71.44 950 LEU A CA 1
ATOM 7338 C C . LEU A 1 950 ? -0.816 40.319 -22.911 1.00 71.44 950 LEU A C 1
ATOM 7340 O O . LEU A 1 950 ? -0.435 39.168 -23.114 1.00 71.44 950 LEU A O 1
ATOM 7344 N N . SER A 1 951 ? -0.985 41.194 -23.902 1.00 74.06 951 SER A N 1
ATOM 7345 C CA . SER A 1 951 ? -0.557 40.891 -25.271 1.00 74.06 951 SER A CA 1
ATOM 7346 C C . SER A 1 951 ? 0.971 40.780 -25.356 1.00 74.06 951 SER A C 1
ATOM 7348 O O . SER A 1 951 ? 1.704 41.377 -24.563 1.00 74.06 951 SER A O 1
ATOM 7350 N N . GLN A 1 952 ? 1.477 40.048 -26.352 1.00 69.19 952 GLN A N 1
ATOM 7351 C CA . GLN A 1 952 ? 2.910 39.758 -26.486 1.00 69.19 952 GLN A CA 1
ATOM 7352 C C . GLN A 1 952 ? 3.788 41.027 -26.544 1.00 69.19 952 GLN A C 1
ATOM 7354 O O . GLN A 1 952 ? 4.913 41.017 -26.046 1.00 69.19 952 GLN A O 1
ATOM 7359 N N . SER A 1 953 ? 3.281 42.138 -27.091 1.00 70.94 953 SER A N 1
ATOM 7360 C CA . SER A 1 953 ? 3.978 43.433 -27.122 1.00 70.94 953 SER A CA 1
ATOM 7361 C C . SER A 1 953 ? 3.994 44.147 -25.763 1.00 70.94 953 SER A C 1
ATOM 7363 O O . SER A 1 953 ? 4.992 44.780 -25.417 1.00 70.94 953 SER A O 1
ATOM 7365 N N . GLN A 1 954 ? 2.934 44.012 -24.958 1.00 75.88 954 GLN A N 1
ATOM 7366 C CA . GLN A 1 954 ? 2.898 44.501 -23.575 1.00 75.88 954 GLN A CA 1
ATOM 7367 C C . GLN A 1 954 ? 3.834 43.683 -22.679 1.00 75.88 954 GLN A C 1
ATOM 7369 O O . GLN A 1 954 ? 4.586 44.271 -21.904 1.00 75.88 954 GLN A O 1
ATOM 7374 N N . LEU A 1 955 ? 3.856 42.353 -22.831 1.00 80.12 955 LEU A N 1
ATOM 7375 C CA . LEU A 1 955 ? 4.742 41.467 -22.071 1.00 80.12 955 LEU A CA 1
ATOM 7376 C C . LEU A 1 955 ? 6.225 41.789 -22.321 1.00 80.12 955 LEU A C 1
ATOM 7378 O O . LEU A 1 955 ? 6.985 41.934 -21.367 1.00 80.12 955 LEU A O 1
ATOM 7382 N N . HIS A 1 956 ? 6.626 42.002 -23.582 1.00 74.75 956 HIS A N 1
ATOM 7383 C CA . HIS A 1 956 ? 7.980 42.474 -23.908 1.00 74.75 956 HIS A CA 1
ATOM 7384 C C . HIS A 1 956 ? 8.303 43.821 -23.250 1.00 74.75 956 HIS A C 1
ATOM 7386 O O . HIS A 1 956 ? 9.421 44.013 -22.773 1.00 74.75 956 HIS A O 1
ATOM 7392 N N . LYS A 1 957 ? 7.335 44.746 -23.187 1.00 76.06 957 LYS A N 1
ATOM 7393 C CA . LYS A 1 957 ? 7.534 46.061 -22.567 1.00 76.06 957 LYS A CA 1
ATOM 7394 C C . LYS A 1 957 ? 7.702 45.960 -21.046 1.00 76.06 957 LYS A C 1
ATOM 7396 O O . LYS A 1 957 ? 8.617 46.576 -20.509 1.00 76.06 957 LYS A O 1
ATOM 7401 N N . VAL A 1 958 ? 6.902 45.134 -20.368 1.00 77.06 958 VAL A N 1
ATOM 7402 C CA . VAL A 1 958 ? 7.070 44.834 -18.932 1.00 77.06 958 VAL A CA 1
ATOM 7403 C C . VAL A 1 958 ? 8.426 44.167 -18.674 1.00 77.06 958 VAL A C 1
ATOM 7405 O O . VAL A 1 958 ? 9.179 44.632 -17.827 1.00 77.06 958 VAL A O 1
ATOM 7408 N N . HIS A 1 959 ? 8.802 43.157 -19.461 1.00 77.94 959 HIS A N 1
ATOM 7409 C CA . HIS A 1 959 ? 10.106 42.492 -19.354 1.00 77.94 959 HIS A CA 1
ATOM 7410 C C . HIS A 1 959 ? 11.295 43.439 -19.615 1.00 77.94 959 HIS A C 1
ATOM 7412 O O . HIS A 1 959 ? 12.341 43.274 -18.995 1.00 77.94 959 HIS A O 1
ATOM 7418 N N . SER A 1 960 ? 11.145 44.459 -20.473 1.00 75.75 960 SER A N 1
ATOM 7419 C CA . SER A 1 960 ? 12.176 45.497 -20.648 1.00 75.75 960 SER A CA 1
ATOM 7420 C C . SER A 1 960 ? 12.284 46.472 -19.470 1.00 75.75 960 SER A C 1
ATOM 7422 O O . SER A 1 960 ? 13.375 46.961 -19.209 1.00 75.75 960 SER A O 1
ATOM 7424 N N . LEU A 1 961 ? 11.185 46.720 -18.746 1.00 72.00 961 LEU A N 1
ATOM 7425 C CA . LEU A 1 961 ? 11.137 47.600 -17.569 1.00 72.00 961 LEU A CA 1
ATOM 7426 C C . LEU A 1 961 ? 11.530 46.889 -16.262 1.00 72.00 961 LEU A C 1
ATOM 7428 O O . LEU A 1 961 ? 11.832 47.551 -15.282 1.00 72.00 961 LEU A O 1
ATOM 7432 N N . LEU A 1 962 ? 11.535 45.552 -16.247 1.00 69.00 962 LEU A N 1
ATOM 7433 C CA . LEU A 1 962 ? 12.046 44.721 -15.145 1.00 69.00 962 LEU A CA 1
ATOM 7434 C C . LEU A 1 962 ? 13.533 44.343 -15.318 1.00 69.00 962 LEU A C 1
ATOM 7436 O O . LEU A 1 962 ? 14.061 43.550 -14.542 1.00 69.00 962 LEU A O 1
ATOM 7440 N N . LYS A 1 963 ? 14.200 44.873 -16.353 1.00 63.22 963 LYS A N 1
ATOM 7441 C CA . LYS A 1 963 ? 15.643 44.711 -16.620 1.00 63.22 963 LYS A CA 1
ATOM 7442 C C . LYS A 1 963 ? 16.446 46.007 -16.436 1.00 63.22 963 LYS A C 1
ATOM 7444 O O . LYS A 1 963 ? 17.618 46.050 -16.808 1.00 63.22 963 LYS A O 1
ATOM 7449 N N . THR A 1 964 ? 15.807 47.036 -15.884 1.00 45.28 964 THR A N 1
ATOM 7450 C CA . THR A 1 964 ? 16.357 48.359 -15.555 1.00 45.28 964 THR A CA 1
ATOM 7451 C C . THR A 1 964 ? 16.081 48.668 -14.098 1.00 45.28 964 THR A C 1
ATOM 7453 O O . THR A 1 964 ? 17.045 49.031 -13.399 1.00 45.28 964 THR A O 1
#

Foldseek 3Di:
DDDDDDDDDDDDDDDDDDDDDDDDDDDDDDDDDDDDDDDDDDDDDDDDDDDDDDDDDVVVVVVVVVVVVVVVVVVVVVVVVVVVVVVVVVVVVVVVVVVVVVVVVVVVVVVVVVVVVVVVVVVVVVVVVVVVVVVVVVVVVVVVVVVVVVVVVVVVVVVVVVVVVVVVVVVVVVVVVVVVVVVVVVVCVVPDDDDDYDDDDDDDDPPPDPPDPVCVVVVVVVVVVVVVVVVVVVVVVVVVVVVVVVVVVVVVVVVVVVVVVVVVVVVVVVVVVVVVVVVVVVVVVVVVVVVVVVVVVVVVVVVVVVVVVVVVVVVVVVVVVVVVVVVVVVVVVVVVVVVVVVVVVVVVVVVVVVVVVVVVVVVVVVVVVVVVVVVVVVVVVVVAVDDDDDDDDDDDDVVVVVVVVVVVVVVVVVVVVVVVVVVVVVVVVVVVVPDDVQQVDQLHVVLLVLLLVLLVVLLVLLVVLLVVLCVVLVLVDDLPPDPPCLDQNVLFNLQSLVSNLLSLLSNLLSVVVNVLLQFDALVLSSVVSNCSVVLVVLSVLSVVSVVCVVVVNPGSVDDNVSSVVNSVVSVVVCVVRRVPGDDFPLVLVVSLLVSLLSLLSSLSSLLSSVVLQAAPPCCPPVSVVLSVLSNVLSVLLVVLSVLLVVQRAPDPDPPRFPGFDDDVVLVVLSVLLSLLSVLLSQLSSQLSVVSSVVSVVDDSNDHDHVVVSQVRSQVSNCVRVVDPDDGSSCSNSVSSVSNSVSSVVSSVCSVVCVTGDNDRDPSDRRSSVVVVVVVVVVVVVVVVVVVVVVVVVVVVVVVVVVVVVVVVVVVVVVVVVVVVVVVVVVVVVVVVVVVVVVVVVVVVVVVVVPDDDDDDDDDDDDDDDDDDDDDDDDDDDDDDDDDDDDDDDDDVVVVVVVVVVVVVVVVVVVVVVVVVCVVVVVVVVDPPPDDDDDDDDDPPPPDDDDDDDDDPVRVVVVVVVVVD

InterPro domains:
  IPR000938 CAP Gly-rich domain [PF01302] (12-76)
  IPR000938 CAP Gly-rich domain [PS50245] (31-73)
  IPR000938 CAP Gly-rich domain [SM01052] (12-78)
  IPR022157 Dynein associated protein [PF12455] (489-767)
  IPR036859 CAP Gly-rich domain superfamily [G3DSA:2.30.30.190] (2-94)
  IPR036859 CAP Gly-rich domain superfamily [SSF74924] (7-101)
  IPR059265 Dynactin subunit 1, DUF8221 [PF26666] (908-997)

Secondary structure (DSSP, 8-state):
----------PPPP----------------------------------------PPPHHHHHHHHHHHHHHHHHHHHHHHHHHHHHHHHHHHHHHHHHHHHHHHHHHHHHHHHHHHHHHHHHHHHHHHHHHHHHHHHHHHHHHHHHHHHHHHHHHHHHHHHHHHHHHHHHHHHHHHHHHHHHHHHHHHTTS--------------S-TTS-SSTHHHHHHHHHHHHHHHHHHHHHHHHHHHHHHHHHHHHHHHHHHHHHHHHHHHHHHHHHHHHHHHHHHHHHHHHHHHHHHHHHHHHHHHHHHHHHHHHHHHHHHHHHHHHHHHHHHHHHHHHHHHHHHHHHHHHHHHHHHHHHHHHHHHHHHHHHHHHHHHHHHHHHHHTT--------------HHHHHHHHHHHHHHHHHHHHHHHHHHHHHHHHHHHTTS-HHHHSTTSHHHHHHHHHHHHHHHHHHHHHHHHHHHHTTTTS-STT---TTSHHHHHHHHHHHHHHHHHHHHHHHHHHHHHHHHS-HHHHHHHHTTHHHHHHTTHHHHHHHHHHTTT--STT---HHHHHHHHHHHHHHHHHTTTPPP-HHHHHHHHHHHHHHHHHHHHHHHHHHHHHBPTT-TTSHHHHHHHHHHHHHHHHHHHHHHHHHTSTT--STT--SEE---HHHHHHHHHHHHHHHHHHHHHHHHHHHHHHHHTTS-TT-PBPHHHHHHHHHHHHHHHH--SSS-HHHHHHHHHHHHHHHHHHHHHHHHHTTTEESSPPP-PPPHHHHHHHHHHHHHHHHHHHHHHHHHHHHHHHHHHHHHHHHHHHHHHHHHHHHHHHHHHHHHHHHHHHHHHHHHHHHHHHHHHHHS-S-----------------------------------PPPHHHHHHHHHHHHHHHHHHHHHHHHHHHHHHHTTS--------------TT----------HHHHHHHHHHT--